Protein AF-A0A0M9WD66-F1 (afdb_monomer_lite)

pLDDT: mean 85.62, std 14.52, range [25.0, 98.81]

InterPro domains:
  IPR000581 Dihydroxy-acid/6-phosphogluconate dehydratase, N-terminal [PF00920] (638-951)
  IPR001128 Cytochrome P450 [PF00067] (60-509)
  IPR020558 Dihydroxy-acid/6-phosphogluconate dehydratase, conserved site [PS00886] (721-731)
  IPR036396 Cytochrome P450 superfamily [G3DSA:1.10.630.10] (41-569)
  IPR036396 Cytochrome P450 superfamily [SSF48264] (60-512)
  IPR037237 IlvD/EDD, N-terminal domain [SSF143975] (611-977)
  IPR042096 Dihydroxy-acid dehydratase, C-terminal [G3DSA:3.50.30.80] (980-1136)
  IPR052352 Sugar Degradation Dehydratases [PTHR43183] (606-1176)
  IPR056740 Dihydroxy-acid/6-phosphogluconate dehydratase, C-terminal [PF24877] (966-1168)

Organism: NCBI:txid229535

Secondary structure (DSSP, 8-state):
--------HHHHHHHHHT---HHHHHHHHHHHHHHHHHHHHHHHTPPP-TTSPBPPPBPP-SBTTTBTHHHHHH-HHHHHHHHHHHHT-SEEEEEETTEEEEEE--HHHHHHHHHSPBSSS--HHHHHHHHHTT---SSGGGS-HHHHHHHHHHHHHHHH-HHHHHHHHHHHHHHHHHHGGGTT---S-TTTS-TTTSTTS--B--SSS-TT--B-BHHHHHHHHHHHHHHHHHH-HHHHHH-TTHHHHHHHHHHTHHHHHTT--TTSS-HHHHHHHHHHHHHHHHHHHHHHHHHHHHTTS---GGG---TTS-HHHHHHHHHHHHTT--HHHHHHHHHHHHHHHHHHHHHHHHHHHHHHHH-HHHHHHHHHHHTTTEEEE---HHHH--SSPPPPEEEE-HHHHHHH-HHHHHHHHHHHHHHB---EEEEBSS-EEEE--HHHHTTT-SS--EEEE-TT-EEEE-HHHHHT-TTTSSSTTS--GGGGEEE-TTT--EEE--TTTTTT---SS--STT-HHHHHHHHHHHHHHHHB--B-TTSSSPPPPPEE--SSB-EESS--B--B--BS-----------S----TTGGG-TTS-----SGGGSS---SS-HHHHHHHHHHHHHTTT--HHHHHS-EEEEEE---TT-GGGTTHHHHHHHHHHHHHHTT-EEEEEE-----GGG-SS-HHHHHHHHHHHHHHHHHHS--SEEEEEE-STTHHHHHHHHHHHHTS-EEEEE--BPPPEEETTEEE-TTHHHHHHHHHHHTTSS-HHHHHHHHTTS--SSSB-SSSSHHHHHHHHHHHTTSS-GGGGTS-TTSHHHHHHHHHHHHHHHHHHHHT--HHHH--HHHHHHHHHHHHHTT--THHHHHHHHHHHTSTTTTTTS-HHHHHHHHHH--B-B--TTTSS--HHHHHHTTHHHHHHHHHGGGS-TTPBPTTS-BHHHHHHT------TTHHHHB--TTS-SBSS-SEEEEEETTEEEEEEEEGGG-SSGGGGEEEEEEEEESSHHHHHHHTT-TT----TT-EEEE-S-STTTTTS--STTSPPPPHHHHHTT-----EEESS---TT--SSEEEEEES-TTSTT-GGGG--TT-EEEEETTTTEEEE---HHHHHHHHHHHHHHHHHHHHHHHH--HHHHHHHHHB--GGGTS-BGGGSTT-S--

Sequence (1180 aa):
MERHKVSSLIQAVREKYFGVSWSTVFTVVVLVCITTRIISGFQSRRERDPSKSQTVRLAPYWFPWIGHGPAFLWNHVTFFTRTRESMNEPVFGIYIRGVKQNAVASPSMMKTVLSVKAATPHNQVLDQALQNVFGDRSLIRNLDLDRHQGVSDQASTILNEGAFVTEASSTITRLVQREMPNLVSFCRSIVDQYPWERGTSGVELPEDGDQTVCEANLFALVSNFIGHVTSTFLMGEAFVENFPNLAEDLGRLDDCFVTLFAGTPRWAPHPAASAGHAASDRLRHIFSVFHRAFTAWDDGIDAGIELRDLDDVSELVKDRMRTFRKLELSPGASAAGHLSLYYDLIEHTTKITFWTITHLFAEPSLLDQVRKEIAPYVVASRPTREETGFPFDEPPRLSLDIEKVLTSCPLFRACYYETVRLHSAGISFKKLASDVTLSESAEEAAYGLTEPRTYKVAKGEDIIVPHGAHYHDARYFSNPEQYDPLRFLVTDPETGKQVADSSILAPFADGLYGSTNNGFTERAILTFTAGIVALWDIEPTSGKFLSVPGHKTSWGAFRPTKKLRSFFVELLFKSKKSRKHNKMDEQNPNGDYDLTTPITSTSGLRQGLTSYGDAHFSLFLRKVFIKALGYSEDALSRPIVGIINTFSGFNPCHANVPQLIEAAKRGVQLNGGLAIEFPTISVAESFSHPTSMFLRNLMSMDTEEMIRAQPLDACIMIGGCDKTVPAQLMGGISANKPILPLITGPMMPGSHRGQRIGACTDCRNNWAAFRAGEIDVEEISAINEELAPTIGTCGVMGTASTMACVTAALGMMPLRGATAPAVSSARLRIAEETGANAVAIANSKRKPQEILTKESFWNAITVLQAIGGSTNAVVHLLAITNRHPELQGVITLDTIEEIGRKTPLLIDLKPSGDNYMNDFHNAGGMMALLQVLRPLLHLSAVTISGQTLGEVLDTSQSKQLSFSQQIIRPMSDPLFPASSLAVLRGNLAPDGAVLKASASKYRHLLSHTGPAVVFENSADLARRIDDPNLVVTKDSVLVLKNIGPVGNPGMPEAGLIPIPKKLAEEGVKDMLRLSDGRMSGTAGGTIILHISPEAALPESPFGLVETGDLIICDIETRKLHLEVSEAVLQTRIERRRQSLAGERQARKQRRGYRGLYERSVNQAQEGADFDFLTAGGAST

Radius of gyration: 41.44 Å; chains: 1; bounding box: 127×71×100 Å

Foldseek 3Di:
DDDDDPDAPVNVCCVVPPVDDPVVVVVVLQVQQVVQQVVLVVQQPDDDDQPDFDAAGEQGARHPQAWCLVVCLFAVLVVVLVSCVVSVDQWHWTDGRHATAIEHNFPQLLVQQVPADFQAQDDPLVVLLLCQLQNQDDALVPPDRVLNCCLQVVLLCLLPDPVNLVVLLVLLLVLCLVCLLLLPVLDPDPVPRALLCPDQQQWAQDQDDDSQWIWTLLLSSLLSSLLLSVCCQAFNPLLCVLCVCLSVLLVLSQVLSSVRSSVPDCSPPDPSSVSNVVSSVVQLVSQLLSLQLLVCVVVVHQSDPSNRDRVSHRPSNVVSSVSCVVSVHHSSNSSSVVVVVSSLLSVQLSQLLSQLLLVLQQDVVLLVVQLVQQPVFWDKAWDDCVRVVDPDTDRIGIGHDLVCCLVRRQLSLLSSLLSLLQWWFDKDKGAHQAKDKRWHDPLSCVPPHDDIHIHIDGHGHMYMHGLNSNQQDCSLDPVSNDRDSCVQWDQDPVPRDTHGHNVVCPPSRDRSRDPDSSGSSSSSSSSNNSSPSNFWRWAFPPDGTRDDADWTDGPGTTDGPDRRTGTTTGGPDDDDDDDDDDDDPPPPLCVLVPPVDDLPDCFALLNPFDPPVDSSVSSVVSCVVVCVVVDRSQQRPFAEEEEEQQDDPQALQCPCSVLLLVLLCLLQVVQGHRYDYDYFYHAAQVPDPPGSLLCLQVSLCRLQCVLQNHRHLEYEQEDFHQSRLLSNLLSQLLNFHHYAYFYLFEAAFFDDPNDTAEPDQNLVVVVLCVLLVNDDPVRNVSVVCGHGVHGHYTQFLWNRLLSLLLCVLLQRADQLRSQDHNPDPVSSVRSSVSSNLRSVCSVVRDTPLNQGDPQSNLSSLLSCLQQLHFPLVLLSSLSSQLSHQVRNVVDFLVSSAVSQQVHFHFFQTFPLHDDTSNLCSVLVGSLVLCVLCVVSHPQQRAHSSRHTNVVVNVVDPDDRDPSSCVGGPHLVDGLGVGCCKHWFDDLQFPRIWIWRQSQAPDNCQLWAKAWEDEQAAPVSLVVALQPPPRPDDQRYEYEHAQQACQRVHSQRQCQCRRHHSVVSNVVRDEHHTEACGGHIRNDGYTTIYVRPPGLLDLLRSSVQRDGGWMWTHHRVVSYTDTPDDPVSSVVSSVVSCVVCVVVVVVLCVDDDSSNQRNVAQDGSSSSRHGQQSGNVGHDD

Structure (mmCIF, N/CA/C/O backbone):
data_AF-A0A0M9WD66-F1
#
_entry.id   AF-A0A0M9WD66-F1
#
loop_
_atom_site.group_PDB
_atom_site.id
_atom_site.type_symbol
_atom_site.label_atom_id
_atom_site.label_alt_id
_atom_site.label_comp_id
_atom_site.label_asym_id
_atom_site.label_entity_id
_atom_site.label_seq_id
_atom_site.pdbx_PDB_ins_code
_atom_site.Cartn_x
_atom_site.Cartn_y
_atom_site.Cartn_z
_atom_site.occupancy
_atom_site.B_iso_or_equiv
_atom_site.auth_seq_id
_atom_site.auth_comp_id
_atom_site.auth_asym_id
_atom_site.auth_atom_id
_atom_site.pdbx_PDB_model_num
ATOM 1 N N . MET A 1 1 ? 9.741 28.629 13.608 1.00 33.56 1 MET A N 1
ATOM 2 C CA . MET A 1 1 ? 11.023 27.892 13.606 1.00 33.56 1 MET A CA 1
ATOM 3 C C . MET A 1 1 ? 11.919 28.500 12.544 1.00 33.56 1 MET A C 1
ATOM 5 O O . MET A 1 1 ? 11.631 28.367 11.361 1.00 33.56 1 MET A O 1
ATOM 9 N N . GLU A 1 2 ? 12.919 29.263 12.979 1.00 31.14 2 GLU A N 1
ATOM 10 C CA . GLU A 1 2 ? 13.894 29.935 12.118 1.00 31.14 2 GLU A CA 1
ATOM 11 C C . GLU A 1 2 ? 14.795 28.929 11.391 1.00 31.14 2 GLU A C 1
ATOM 13 O O . GLU A 1 2 ? 15.208 27.914 11.948 1.00 31.14 2 GLU A O 1
ATOM 18 N N . ARG A 1 3 ? 15.099 29.226 10.123 1.00 32.12 3 ARG A N 1
ATOM 19 C CA . ARG A 1 3 ? 16.020 28.456 9.282 1.00 32.12 3 ARG A CA 1
ATOM 20 C C . ARG A 1 3 ? 17.452 28.643 9.789 1.00 32.12 3 ARG A C 1
ATOM 22 O O . ARG A 1 3 ? 17.992 29.745 9.704 1.00 32.12 3 ARG A O 1
ATOM 29 N N . HIS A 1 4 ? 18.092 27.567 10.242 1.00 36.59 4 HIS A N 1
ATOM 30 C CA . HIS A 1 4 ? 19.531 27.556 10.496 1.00 36.59 4 HIS A CA 1
ATOM 31 C C . HIS A 1 4 ? 20.308 27.847 9.201 1.00 36.59 4 HIS A C 1
ATOM 33 O O . HIS A 1 4 ? 20.317 27.049 8.264 1.00 36.59 4 HIS A O 1
ATOM 39 N N . LYS A 1 5 ? 20.990 28.998 9.164 1.00 39.28 5 LYS A N 1
ATOM 40 C CA . LYS A 1 5 ? 22.105 29.251 8.247 1.00 39.28 5 LYS A CA 1
ATOM 41 C C . LYS A 1 5 ? 23.242 28.307 8.631 1.00 39.28 5 LYS A C 1
ATOM 43 O O . LYS A 1 5 ? 23.877 28.496 9.663 1.00 39.28 5 LYS A O 1
ATOM 48 N N . VAL A 1 6 ? 23.498 27.302 7.801 1.00 39.84 6 VAL A N 1
ATOM 49 C CA . VAL A 1 6 ? 24.710 26.485 7.897 1.00 39.84 6 VAL A CA 1
ATOM 50 C C . VAL A 1 6 ? 25.888 27.383 7.520 1.00 39.84 6 VAL A C 1
ATOM 52 O O . VAL A 1 6 ? 26.099 27.677 6.343 1.00 39.84 6 VAL A O 1
ATOM 55 N N . SER A 1 7 ? 26.635 27.872 8.512 1.00 46.72 7 SER A N 1
ATOM 56 C CA . SER A 1 7 ? 27.963 28.422 8.254 1.00 46.72 7 SER A CA 1
ATOM 57 C C . SER A 1 7 ? 28.858 27.263 7.815 1.00 46.72 7 SER A C 1
ATOM 59 O O . SER A 1 7 ? 28.865 26.188 8.417 1.00 46.72 7 SER A O 1
ATOM 61 N N . SER A 1 8 ? 29.568 27.434 6.699 1.00 55.16 8 SER A N 1
ATOM 62 C CA . SER A 1 8 ? 30.489 26.396 6.233 1.00 55.16 8 SER A CA 1
ATOM 63 C C . SER A 1 8 ? 31.573 26.164 7.293 1.00 55.16 8 SER A C 1
ATOM 65 O O . SER A 1 8 ? 32.037 27.112 7.924 1.00 55.16 8 SER A O 1
ATOM 67 N N . LEU A 1 9 ? 32.022 24.919 7.467 1.00 50.06 9 LEU A N 1
ATOM 68 C CA . LEU A 1 9 ? 33.122 24.551 8.373 1.00 50.06 9 LEU A CA 1
ATOM 69 C C . LEU A 1 9 ? 34.367 25.448 8.175 1.00 50.06 9 LEU A C 1
ATOM 71 O O . LEU A 1 9 ? 35.082 25.769 9.119 1.00 50.06 9 LEU A O 1
ATOM 75 N N . ILE A 1 10 ? 34.574 25.920 6.943 1.00 52.56 10 ILE A N 1
ATOM 76 C CA . ILE A 1 10 ? 35.636 26.851 6.541 1.00 52.56 10 ILE A CA 1
ATOM 77 C C . ILE A 1 10 ? 35.482 28.217 7.231 1.00 52.56 10 ILE A C 1
ATOM 79 O O . ILE A 1 10 ? 36.468 28.818 7.652 1.00 52.56 10 ILE A O 1
ATOM 83 N N . GLN A 1 11 ? 34.249 28.699 7.387 1.00 53.19 11 GLN A N 1
ATOM 84 C CA . GLN A 1 11 ? 33.938 29.949 8.077 1.00 53.19 11 GLN A CA 1
ATOM 85 C C . GLN A 1 11 ? 34.188 29.828 9.588 1.00 53.19 11 GLN A C 1
ATOM 87 O O . GLN A 1 11 ? 34.806 30.717 10.171 1.00 53.19 11 GLN A O 1
ATOM 92 N N . ALA A 1 12 ? 33.833 28.686 10.185 1.00 57.88 12 ALA A N 1
ATOM 93 C CA . ALA A 1 12 ? 34.085 28.399 11.598 1.00 57.88 12 ALA A CA 1
ATOM 94 C C . ALA A 1 12 ? 35.587 28.260 11.929 1.00 57.88 12 ALA A C 1
ATOM 96 O O . ALA A 1 12 ? 36.046 28.752 12.959 1.00 57.88 12 ALA A O 1
ATOM 97 N N . VAL A 1 13 ? 36.383 27.640 11.047 1.00 55.69 13 VAL A N 1
ATOM 98 C CA . VAL A 1 13 ? 37.848 27.536 11.222 1.00 55.69 13 VAL A CA 1
ATOM 99 C C . VAL A 1 13 ? 38.529 28.900 11.054 1.00 55.69 13 VAL A C 1
ATOM 101 O O . VAL A 1 13 ? 39.466 29.221 11.783 1.00 55.69 13 VAL A O 1
ATOM 104 N N . ARG A 1 14 ? 38.040 29.739 10.136 1.00 58.47 14 ARG A N 1
ATOM 105 C CA . ARG A 1 14 ? 38.588 31.078 9.876 1.00 58.47 14 ARG A CA 1
ATOM 106 C C . ARG A 1 14 ? 38.366 32.046 11.038 1.00 58.47 14 ARG A C 1
ATOM 108 O O . ARG A 1 14 ? 39.310 32.739 11.419 1.00 58.47 14 ARG A O 1
ATOM 115 N N . GLU A 1 15 ? 37.150 32.088 11.581 1.00 58.50 15 GLU A N 1
ATOM 116 C CA . GLU A 1 15 ? 36.804 32.948 12.722 1.00 58.50 15 GLU A CA 1
ATOM 117 C C . GLU A 1 15 ? 37.549 32.537 13.992 1.00 58.50 15 GLU A C 1
ATOM 119 O O . GLU A 1 15 ? 37.905 33.392 14.798 1.00 58.50 15 GLU A O 1
ATOM 124 N N . LYS A 1 16 ? 37.849 31.242 14.143 1.00 55.66 16 LYS A N 1
ATOM 125 C CA . LYS A 1 16 ? 38.496 30.720 15.347 1.00 55.66 16 LYS A CA 1
ATOM 126 C C . LYS A 1 16 ? 40.028 30.793 15.330 1.00 55.66 16 LYS A C 1
ATOM 128 O O . LYS A 1 16 ? 40.612 30.821 16.408 1.00 55.66 16 LYS A O 1
ATOM 133 N N . TYR A 1 17 ? 40.683 30.826 14.160 1.00 54.31 17 TYR A N 1
ATOM 134 C CA . TYR A 1 17 ? 42.143 30.636 14.104 1.00 54.31 17 TYR A CA 1
ATOM 135 C C . TYR A 1 17 ? 42.970 31.651 13.309 1.00 54.31 17 TYR A C 1
ATOM 137 O O . TYR A 1 17 ? 44.152 31.767 13.618 1.00 54.31 17 TYR A O 1
ATOM 145 N N . PHE A 1 18 ? 42.437 32.373 12.310 1.00 59.62 18 PHE A N 1
ATOM 146 C CA . PHE A 1 18 ? 43.339 33.060 11.365 1.00 59.62 18 PHE A CA 1
ATOM 147 C C . PHE A 1 18 ? 43.124 34.555 11.129 1.00 59.62 18 PHE A C 1
ATOM 149 O O . PHE A 1 18 ? 44.067 35.178 10.668 1.00 59.62 18 PHE A O 1
ATOM 156 N N . GLY A 1 19 ? 41.981 35.182 11.424 1.00 57.78 19 GLY A N 1
ATOM 157 C CA . GLY A 1 19 ? 41.841 36.655 11.324 1.00 57.78 19 GLY A CA 1
ATOM 158 C C . GLY A 1 19 ? 42.168 37.302 9.954 1.00 57.78 19 GLY A C 1
ATOM 159 O O . GLY A 1 19 ? 42.169 38.523 9.837 1.00 57.78 19 GLY A O 1
ATOM 160 N N . VAL A 1 20 ? 42.437 36.514 8.905 1.00 63.44 20 VAL A N 1
ATOM 161 C CA . VAL A 1 20 ? 42.910 36.977 7.591 1.00 63.44 20 VAL A CA 1
ATOM 162 C C . VAL A 1 20 ? 41.733 37.086 6.605 1.00 63.44 20 VAL A C 1
ATOM 164 O O . VAL A 1 20 ? 40.805 36.264 6.608 1.00 63.44 20 VAL A O 1
ATOM 167 N N . SER A 1 21 ? 41.727 38.121 5.755 1.00 73.31 21 SER A N 1
ATOM 168 C CA . SER A 1 21 ? 40.730 38.291 4.687 1.00 73.31 21 SER A CA 1
ATOM 169 C C . SER A 1 21 ? 40.976 37.326 3.517 1.00 73.31 21 SER A C 1
ATOM 171 O O . SER A 1 21 ? 42.111 36.952 3.222 1.00 73.31 21 SER A O 1
ATOM 173 N N . TRP A 1 22 ? 39.913 36.953 2.793 1.00 69.56 22 TRP A N 1
ATOM 174 C CA . TRP A 1 22 ? 40.031 36.142 1.571 1.00 69.56 22 TRP A CA 1
ATOM 175 C C . TRP A 1 22 ? 40.925 36.795 0.509 1.00 69.56 22 TRP A C 1
ATOM 177 O O . TRP A 1 22 ? 41.627 36.089 -0.209 1.00 69.56 22 TRP A O 1
ATOM 187 N N . SER A 1 23 ? 40.955 38.130 0.451 1.00 71.44 23 SER A N 1
ATOM 188 C CA . SER A 1 23 ? 41.844 38.878 -0.441 1.00 71.44 23 SER A CA 1
ATOM 189 C C . SER A 1 23 ? 43.322 38.664 -0.105 1.00 71.44 23 SER A C 1
ATOM 191 O O . SER A 1 23 ? 44.127 38.463 -1.014 1.00 71.44 23 SER A O 1
ATOM 193 N N . THR A 1 24 ? 43.689 38.625 1.178 1.00 76.12 24 THR A N 1
ATOM 194 C CA . THR A 1 24 ? 45.073 38.376 1.606 1.00 76.12 24 THR A CA 1
ATOM 195 C C . THR A 1 24 ? 45.485 36.929 1.345 1.00 76.12 24 THR A C 1
ATOM 197 O O . THR A 1 24 ? 46.563 36.699 0.802 1.00 76.12 24 THR A O 1
ATOM 200 N N . VAL A 1 25 ? 44.618 35.950 1.634 1.00 74.94 25 VAL A N 1
ATOM 201 C CA . VAL A 1 25 ? 44.881 34.533 1.310 1.00 74.94 25 VAL A CA 1
ATOM 202 C C . VAL A 1 25 ? 45.075 34.346 -0.196 1.00 74.94 25 VAL A C 1
ATOM 204 O O . VAL A 1 25 ? 46.049 33.726 -0.617 1.00 74.94 25 VAL A O 1
ATOM 207 N N . PHE A 1 26 ? 44.197 34.931 -1.015 1.00 78.88 26 PHE A N 1
ATOM 208 C CA . PHE A 1 26 ? 44.305 34.863 -2.471 1.00 78.88 26 PHE A CA 1
ATOM 209 C C . PHE A 1 26 ? 45.600 35.512 -2.981 1.00 78.88 26 PHE A C 1
ATOM 211 O O . PHE A 1 26 ? 46.302 34.920 -3.797 1.00 78.88 26 PHE A O 1
ATOM 218 N N . THR A 1 27 ? 45.969 36.680 -2.445 1.00 82.12 27 THR A N 1
ATOM 219 C CA . THR A 1 27 ? 47.208 37.385 -2.818 1.00 82.12 27 THR A CA 1
ATOM 220 C C . THR A 1 27 ? 48.449 36.557 -2.484 1.00 82.12 27 THR A C 1
ATOM 222 O O . THR A 1 27 ? 49.329 36.412 -3.331 1.00 82.12 27 THR A O 1
ATOM 225 N N . VAL A 1 28 ? 48.506 35.950 -1.292 1.00 82.88 28 VAL A N 1
ATOM 226 C CA . VAL A 1 28 ? 49.614 35.067 -0.891 1.00 82.88 28 VAL A CA 1
ATOM 227 C C . VAL A 1 28 ? 49.702 33.849 -1.813 1.00 82.88 28 VAL A C 1
ATOM 229 O O . VAL A 1 28 ? 50.787 33.530 -2.291 1.00 82.88 28 VAL A O 1
ATOM 232 N N . VAL A 1 29 ? 48.575 33.203 -2.128 1.00 82.69 29 VAL A N 1
ATOM 233 C CA . VAL A 1 29 ? 48.540 32.044 -3.038 1.00 82.69 29 VAL A CA 1
ATOM 234 C C . VAL A 1 29 ? 49.036 32.415 -4.437 1.00 82.69 29 VAL A C 1
ATOM 236 O O . VAL A 1 29 ? 49.864 31.696 -5.000 1.00 82.69 29 VAL A O 1
ATOM 239 N N . VAL A 1 30 ? 48.589 33.547 -4.989 1.00 85.00 30 VAL A N 1
ATOM 240 C CA . VAL A 1 30 ? 49.034 34.032 -6.306 1.00 85.00 30 VAL A CA 1
ATOM 241 C C . VAL A 1 30 ? 50.535 34.327 -6.302 1.00 85.00 30 VAL A C 1
ATOM 243 O O . VAL A 1 30 ? 51.246 33.884 -7.204 1.00 85.00 30 VAL A O 1
ATOM 246 N N . LEU A 1 31 ? 51.044 35.010 -5.273 1.00 86.81 31 LEU A N 1
ATOM 247 C CA . LEU A 1 31 ? 52.458 35.379 -5.174 1.00 86.81 31 LEU A CA 1
ATOM 248 C C . LEU A 1 31 ? 53.358 34.143 -5.016 1.00 86.81 31 LEU A C 1
ATOM 250 O O . LEU A 1 31 ? 54.410 34.054 -5.653 1.00 86.81 31 LEU A O 1
ATOM 254 N N . VAL A 1 32 ? 52.905 33.141 -4.259 1.00 86.81 32 VAL A N 1
ATOM 255 C CA . VAL A 1 32 ? 53.551 31.825 -4.149 1.00 86.81 32 VAL A CA 1
ATOM 256 C C . VAL A 1 32 ? 53.571 31.097 -5.499 1.00 86.81 32 VAL A C 1
ATOM 258 O O . VAL A 1 32 ? 54.611 30.550 -5.873 1.00 86.81 32 VAL A O 1
ATOM 261 N N . CYS A 1 33 ? 52.480 31.127 -6.273 1.00 86.69 33 CYS A N 1
ATOM 262 C CA . CYS A 1 33 ? 52.432 30.496 -7.597 1.00 86.69 33 CYS A CA 1
ATOM 263 C C . CYS A 1 33 ? 53.364 31.183 -8.609 1.00 86.69 33 CYS A C 1
ATOM 265 O O . CYS A 1 33 ? 54.095 30.510 -9.336 1.00 86.69 33 CYS A O 1
ATOM 267 N N . ILE A 1 34 ? 53.391 32.521 -8.627 1.00 87.06 34 ILE A N 1
ATOM 268 C CA . ILE A 1 34 ? 54.295 33.302 -9.488 1.00 87.06 34 ILE A CA 1
ATOM 269 C C . ILE A 1 34 ? 55.754 33.016 -9.118 1.00 87.06 34 ILE A C 1
ATOM 271 O O . ILE A 1 34 ? 56.564 32.705 -9.990 1.00 87.06 34 ILE A O 1
ATOM 275 N N . THR A 1 35 ? 56.082 33.046 -7.825 1.00 86.56 35 THR A N 1
ATOM 276 C CA . THR A 1 35 ? 57.437 32.759 -7.329 1.00 86.56 35 THR A CA 1
ATOM 277 C C . THR A 1 35 ? 57.867 31.341 -7.704 1.00 86.56 35 THR A C 1
ATOM 279 O O . THR A 1 35 ? 58.958 31.143 -8.236 1.00 86.56 35 THR A O 1
ATOM 282 N N . THR A 1 36 ? 56.983 30.355 -7.533 1.00 86.81 36 THR A N 1
ATOM 283 C CA . THR A 1 36 ? 57.229 28.960 -7.933 1.00 86.81 36 THR A CA 1
ATOM 284 C C . THR A 1 36 ? 57.471 28.840 -9.438 1.00 86.81 36 THR A C 1
ATOM 286 O O . THR A 1 36 ? 58.402 28.151 -9.861 1.00 86.81 36 THR A O 1
ATOM 289 N N . ARG A 1 37 ? 56.693 29.549 -10.266 1.00 87.25 37 ARG A N 1
ATOM 290 C CA . ARG A 1 37 ? 56.860 29.547 -11.726 1.00 87.25 37 ARG A CA 1
ATOM 291 C C . ARG A 1 37 ? 58.183 30.161 -12.177 1.00 87.25 37 ARG A C 1
ATOM 293 O O . ARG A 1 37 ? 58.767 29.681 -13.154 1.00 87.25 37 ARG A O 1
ATOM 300 N N . ILE A 1 38 ? 58.639 31.204 -11.487 1.00 84.56 38 ILE A N 1
ATOM 301 C CA . ILE A 1 38 ? 59.927 31.857 -11.738 1.00 84.56 38 ILE A CA 1
ATOM 302 C C . ILE A 1 38 ? 61.073 30.922 -11.331 1.00 84.56 38 ILE A C 1
ATOM 304 O O . ILE A 1 38 ? 61.942 30.642 -12.155 1.00 84.56 38 ILE A O 1
ATOM 308 N N . ILE A 1 39 ? 61.046 30.374 -10.110 1.00 83.50 39 ILE A N 1
ATOM 309 C CA . ILE A 1 39 ? 62.089 29.468 -9.594 1.00 83.50 39 ILE A CA 1
ATOM 310 C C . ILE A 1 39 ? 62.199 28.206 -10.459 1.00 83.50 39 ILE A C 1
ATOM 312 O O . ILE A 1 39 ? 63.289 27.877 -10.927 1.00 83.50 39 ILE A O 1
ATOM 316 N N . SER A 1 40 ? 61.081 27.526 -10.728 1.00 83.50 40 SER A N 1
ATOM 317 C CA . SER A 1 40 ? 61.072 26.335 -11.591 1.00 83.50 40 SER A CA 1
ATOM 318 C C . SER A 1 40 ? 61.476 26.669 -13.033 1.00 83.50 40 SER A C 1
ATOM 320 O O . SER A 1 40 ? 62.159 25.882 -13.685 1.00 83.50 40 SER A O 1
ATOM 322 N N . GLY A 1 41 ? 61.140 27.871 -13.518 1.00 81.75 41 GLY A N 1
ATOM 323 C CA . GLY A 1 41 ? 61.602 28.401 -14.801 1.00 81.75 41 GLY A CA 1
ATOM 324 C C . GLY A 1 41 ? 63.121 28.558 -14.881 1.00 81.75 41 GLY A C 1
ATOM 325 O O . GLY A 1 41 ? 63.710 28.183 -15.893 1.00 81.75 41 GLY A O 1
ATOM 326 N N . PHE A 1 42 ? 63.767 29.056 -13.823 1.00 79.25 42 PHE A N 1
ATOM 327 C CA . PHE A 1 42 ? 65.228 29.140 -13.750 1.00 79.25 42 PHE A CA 1
ATOM 328 C C . PHE A 1 42 ? 65.885 27.761 -13.637 1.00 79.25 42 PHE A C 1
ATOM 330 O O . PHE A 1 42 ? 66.850 27.492 -14.350 1.00 79.25 42 PHE A O 1
ATOM 337 N N . GLN A 1 43 ? 65.336 26.857 -12.818 1.00 74.00 43 GLN A N 1
ATOM 338 C CA . GLN A 1 43 ? 65.820 25.472 -12.704 1.00 74.00 43 GLN A CA 1
ATOM 339 C C . GLN A 1 43 ? 65.738 24.711 -14.036 1.00 74.00 43 GLN A C 1
ATOM 341 O O . GLN A 1 43 ? 66.582 23.864 -14.324 1.00 74.00 43 GLN A O 1
ATOM 346 N N . SER A 1 44 ? 64.759 25.056 -14.875 1.00 74.38 44 SER A N 1
ATOM 347 C CA . SER A 1 44 ? 64.602 24.496 -16.213 1.00 74.38 44 SER A CA 1
ATOM 348 C C . SER A 1 44 ? 65.672 24.983 -17.205 1.00 74.38 44 SER A C 1
ATOM 350 O O . SER A 1 44 ? 65.910 24.299 -18.190 1.00 74.38 44 SER A O 1
ATOM 352 N N . ARG A 1 45 ? 66.362 26.115 -16.988 1.00 70.19 45 ARG A N 1
ATOM 353 C CA . ARG A 1 45 ? 67.268 26.768 -17.972 1.00 70.19 45 ARG A CA 1
ATOM 354 C C . ARG A 1 45 ? 68.763 26.391 -17.883 1.00 70.19 45 ARG A C 1
ATOM 356 O O . ARG A 1 45 ? 69.590 27.112 -18.430 1.00 70.19 45 ARG A O 1
ATOM 363 N N . ARG A 1 46 ? 69.143 25.303 -17.203 1.00 58.47 46 ARG A N 1
ATOM 364 C CA . ARG A 1 46 ? 70.565 24.927 -17.022 1.00 58.47 46 ARG A CA 1
ATOM 365 C C . ARG A 1 46 ? 71.284 24.695 -18.372 1.00 58.47 46 ARG A C 1
ATOM 367 O O . ARG A 1 46 ? 70.704 24.095 -19.272 1.00 58.47 46 ARG A O 1
ATOM 374 N N . GLU A 1 47 ? 72.515 25.204 -18.492 1.00 54.62 47 GLU A N 1
ATOM 375 C CA . GLU A 1 47 ? 73.320 25.276 -19.729 1.00 54.62 47 GLU A CA 1
ATOM 376 C C . GLU A 1 47 ? 73.590 23.917 -20.403 1.00 54.62 47 GLU A C 1
ATOM 378 O O . GLU A 1 47 ? 73.720 22.885 -19.744 1.00 54.62 47 GLU A O 1
ATOM 383 N N . ARG A 1 48 ? 73.677 23.942 -21.741 1.00 56.09 48 ARG A N 1
ATOM 384 C CA . ARG A 1 48 ? 73.757 22.777 -22.635 1.00 56.09 48 ARG A CA 1
ATOM 385 C C . ARG A 1 48 ? 75.220 22.478 -22.994 1.00 56.09 48 ARG A C 1
ATOM 387 O O . ARG A 1 48 ? 75.861 23.312 -23.619 1.00 56.09 48 ARG A O 1
ATOM 394 N N . ASP A 1 49 ? 75.714 21.284 -22.662 1.00 56.84 49 ASP A N 1
ATOM 395 C CA . ASP A 1 49 ? 76.989 20.738 -23.165 1.00 56.84 49 ASP A CA 1
ATOM 396 C C . ASP A 1 49 ? 76.672 19.590 -24.148 1.00 56.84 49 ASP A C 1
ATOM 398 O O . ASP A 1 49 ? 76.212 18.532 -23.709 1.00 56.84 49 ASP A O 1
ATOM 402 N N . PRO A 1 50 ? 76.845 19.781 -25.471 1.00 54.72 50 PRO A N 1
ATOM 403 C CA . PRO A 1 50 ? 76.541 18.762 -26.481 1.00 54.72 50 PRO A CA 1
ATOM 404 C C . PRO A 1 50 ? 77.423 17.507 -26.394 1.00 54.72 50 PRO A C 1
ATOM 406 O O . PRO A 1 50 ? 77.058 16.477 -26.946 1.00 54.72 50 PRO A O 1
ATOM 409 N N . SER A 1 51 ? 78.564 17.572 -25.698 1.00 53.22 51 SER A N 1
ATOM 410 C CA . SER A 1 51 ? 79.581 16.511 -25.681 1.00 53.22 51 SER A CA 1
ATOM 411 C C . SER A 1 51 ? 79.422 15.478 -24.551 1.00 53.22 51 SER A C 1
ATOM 413 O O . SER A 1 51 ? 80.240 14.564 -24.426 1.00 53.22 51 SER A O 1
ATOM 415 N N . LYS A 1 52 ? 78.385 15.597 -23.705 1.00 59.38 52 LYS A N 1
ATOM 416 C CA . LYS A 1 52 ? 78.173 14.746 -22.516 1.00 59.38 52 LYS A CA 1
ATOM 417 C C . LYS A 1 52 ? 76.753 14.190 -22.429 1.00 59.38 52 LYS A C 1
ATOM 419 O O . LYS A 1 52 ? 75.796 14.812 -22.881 1.00 59.38 52 LYS A O 1
ATOM 424 N N . SER A 1 53 ? 76.612 13.032 -21.773 1.00 60.59 53 SER A N 1
ATOM 425 C CA . SER A 1 53 ? 75.306 12.448 -21.438 1.00 60.59 53 SER A CA 1
ATOM 426 C C . SER A 1 53 ? 74.460 13.439 -20.640 1.00 60.59 53 SER A C 1
ATOM 428 O O . SER A 1 53 ? 74.893 13.904 -19.581 1.00 60.59 53 SER A O 1
ATOM 430 N N . GLN A 1 54 ? 73.266 13.748 -21.141 1.00 69.69 54 GLN A N 1
ATOM 431 C CA . GLN A 1 54 ? 72.418 14.802 -20.592 1.00 69.69 54 GLN A CA 1
ATOM 432 C C . GLN A 1 54 ? 71.664 14.320 -19.346 1.00 69.69 54 GLN A C 1
ATOM 434 O O . GLN A 1 54 ? 71.261 13.158 -19.251 1.00 69.69 54 GLN A O 1
ATOM 439 N N . THR A 1 55 ? 71.464 15.229 -18.386 1.00 71.00 55 THR A N 1
ATOM 440 C CA . THR A 1 55 ? 70.580 15.004 -17.230 1.00 71.00 55 THR A CA 1
ATOM 441 C C . THR A 1 55 ? 69.176 15.502 -17.563 1.00 71.00 55 THR A C 1
ATOM 443 O O . THR A 1 55 ? 69.018 16.549 -18.188 1.00 71.00 55 THR A O 1
ATOM 446 N N . VAL A 1 56 ? 68.145 14.755 -17.160 1.00 82.69 56 VAL A N 1
ATOM 447 C CA . VAL A 1 56 ? 66.750 15.073 -17.508 1.00 82.69 56 VAL A CA 1
ATOM 448 C C . VAL A 1 56 ? 66.303 16.380 -16.839 1.00 82.69 56 VAL A C 1
ATOM 450 O O . VAL A 1 56 ? 66.232 16.453 -15.602 1.00 82.69 56 VAL A O 1
ATOM 453 N N . ARG A 1 57 ? 65.964 17.399 -17.642 1.00 85.31 57 ARG A N 1
ATOM 454 C CA . ARG A 1 57 ? 65.540 18.732 -17.175 1.00 85.31 57 ARG A CA 1
ATOM 455 C C . ARG A 1 57 ? 64.108 18.726 -16.667 1.00 85.31 57 ARG A C 1
ATOM 457 O O . ARG A 1 57 ? 63.232 18.140 -17.286 1.00 85.31 57 ARG A O 1
ATOM 464 N N . LEU A 1 58 ? 63.853 19.425 -15.564 1.00 86.44 58 LEU A N 1
ATOM 465 C CA . LEU A 1 58 ? 62.503 19.591 -15.025 1.00 86.44 58 LEU A CA 1
ATOM 466 C C . LEU A 1 58 ? 61.742 20.676 -15.807 1.00 86.44 58 LEU A C 1
ATOM 468 O O . LEU A 1 58 ? 62.247 21.788 -15.991 1.00 86.44 58 LEU A O 1
ATOM 472 N N . ALA A 1 59 ? 60.530 20.358 -16.253 1.00 89.12 59 ALA A N 1
ATOM 473 C CA . ALA A 1 59 ? 59.612 21.316 -16.847 1.00 89.12 59 ALA A CA 1
ATOM 474 C C . ALA A 1 59 ? 59.131 22.334 -15.789 1.00 89.12 59 ALA A C 1
ATOM 476 O O . ALA A 1 59 ? 59.007 21.999 -14.604 1.00 89.12 59 ALA A O 1
ATOM 477 N N . PRO A 1 60 ? 58.897 23.599 -16.174 1.00 87.94 60 PRO A N 1
ATOM 478 C CA . PRO A 1 60 ? 58.454 24.621 -15.237 1.00 87.94 60 PRO A CA 1
ATOM 479 C C . PRO A 1 60 ? 56.993 24.429 -14.805 1.00 87.94 60 PRO A C 1
ATOM 481 O O . PRO A 1 60 ? 56.124 24.158 -15.630 1.00 87.94 60 PRO A O 1
ATOM 484 N N . TYR A 1 61 ? 56.697 24.691 -13.529 1.00 87.62 61 TYR A N 1
ATOM 485 C CA . TYR A 1 61 ? 55.369 24.497 -12.938 1.00 87.62 61 TYR A CA 1
ATOM 486 C C . TYR A 1 61 ? 54.935 25.666 -12.051 1.00 87.62 61 TYR A C 1
ATOM 488 O O . TYR A 1 61 ? 55.752 26.424 -11.533 1.00 87.62 61 TYR A O 1
ATOM 496 N N . TRP A 1 62 ? 53.619 25.812 -11.884 1.00 84.50 62 TRP A N 1
ATOM 497 C CA . TRP A 1 62 ? 53.006 26.919 -11.141 1.00 84.50 62 TRP A CA 1
ATOM 498 C C . TRP A 1 62 ? 52.726 26.594 -9.672 1.00 84.50 62 TRP A C 1
ATOM 500 O O . TRP A 1 62 ? 52.759 27.489 -8.836 1.00 84.50 62 TRP A O 1
ATOM 510 N N . PHE A 1 63 ? 52.458 25.330 -9.337 1.00 84.44 63 PHE A N 1
ATOM 511 C CA . PHE A 1 63 ? 51.962 24.948 -8.013 1.00 84.44 63 PHE A CA 1
ATOM 512 C C . PHE A 1 63 ? 53.052 24.240 -7.193 1.00 84.44 63 PHE A C 1
ATOM 514 O O . PHE A 1 63 ? 53.418 23.122 -7.548 1.00 84.44 63 PHE A O 1
ATOM 521 N N . PRO A 1 64 ? 53.559 24.818 -6.087 1.00 75.25 64 PRO A N 1
ATOM 522 C CA . PRO A 1 64 ? 54.759 24.316 -5.406 1.00 75.25 64 PRO A CA 1
ATOM 523 C C . PRO A 1 64 ? 54.633 22.896 -4.843 1.00 75.25 64 PRO A C 1
ATOM 525 O O . PRO A 1 64 ? 55.595 22.138 -4.888 1.00 75.25 64 PRO A O 1
ATOM 528 N N . TRP A 1 65 ? 53.453 22.506 -4.353 1.00 72.25 65 TRP A N 1
ATOM 529 C CA . TRP A 1 65 ? 53.247 21.192 -3.722 1.00 72.25 65 TRP A CA 1
ATOM 530 C C . TRP A 1 65 ? 52.568 20.163 -4.628 1.00 72.25 65 TRP A C 1
ATOM 532 O O . TRP A 1 65 ? 52.697 18.965 -4.407 1.00 72.25 65 TRP A O 1
ATOM 542 N N . ILE A 1 66 ? 51.836 20.616 -5.648 1.00 74.25 66 ILE A N 1
ATOM 543 C CA . ILE A 1 66 ? 51.064 19.746 -6.554 1.00 74.25 66 ILE A CA 1
ATOM 544 C C . ILE A 1 66 ? 51.811 19.560 -7.890 1.00 74.25 66 ILE A C 1
ATOM 546 O O . ILE A 1 66 ? 51.649 18.542 -8.565 1.00 74.25 66 ILE A O 1
ATOM 550 N N . GLY A 1 67 ? 52.687 20.502 -8.246 1.00 85.06 67 GLY A N 1
ATOM 551 C CA . GLY A 1 67 ? 53.488 20.477 -9.461 1.00 85.06 67 GLY A CA 1
ATOM 552 C C . GLY A 1 67 ? 52.641 20.605 -10.726 1.00 85.06 67 GLY A C 1
ATOM 553 O O . GLY A 1 67 ? 51.801 21.495 -10.851 1.00 85.06 67 GLY A O 1
ATOM 554 N N . HIS A 1 68 ? 52.871 19.687 -11.658 1.00 88.50 68 HIS A N 1
ATOM 555 C CA . HIS A 1 68 ? 52.169 19.528 -12.928 1.00 88.50 68 HIS A CA 1
ATOM 556 C C . HIS A 1 68 ? 50.868 18.728 -12.785 1.00 88.50 68 HIS A C 1
ATOM 558 O O . HIS A 1 68 ? 50.148 18.579 -13.768 1.00 88.50 68 HIS A O 1
ATOM 564 N N . GLY A 1 69 ? 50.544 18.242 -11.579 1.00 79.44 69 GLY A N 1
ATOM 565 C CA . GLY A 1 69 ? 49.373 17.405 -11.309 1.00 79.44 69 GLY A CA 1
ATOM 566 C C . GLY A 1 69 ? 48.064 17.911 -11.935 1.00 79.44 69 GLY A C 1
ATOM 567 O O . GLY A 1 69 ? 47.415 17.125 -12.614 1.00 79.44 69 GLY A O 1
ATOM 568 N N . PRO A 1 70 ? 47.679 19.199 -11.808 1.00 79.69 70 PRO A N 1
ATOM 569 C CA . PRO A 1 70 ? 46.432 19.690 -12.396 1.00 79.69 70 PRO A CA 1
ATOM 570 C C . PRO A 1 70 ? 46.424 19.654 -13.931 1.00 79.69 70 PRO A C 1
ATOM 572 O O . PRO A 1 70 ? 45.418 19.287 -14.525 1.00 79.69 70 PRO A O 1
ATOM 575 N N . ALA A 1 71 ? 47.543 20.005 -14.578 1.00 81.50 71 ALA A N 1
ATOM 576 C CA . ALA A 1 71 ? 47.656 19.995 -16.039 1.00 81.50 71 ALA A CA 1
ATOM 577 C C . ALA A 1 71 ? 47.689 18.564 -16.593 1.00 81.50 71 ALA A C 1
ATOM 579 O O . ALA A 1 71 ? 47.016 18.268 -17.578 1.00 81.50 71 ALA A O 1
ATOM 580 N N . PHE A 1 72 ? 48.418 17.677 -15.909 1.00 81.81 72 PHE A N 1
ATOM 581 C CA . PHE A 1 72 ? 48.436 16.243 -16.174 1.00 81.81 72 PHE A CA 1
ATOM 582 C C . PHE A 1 72 ? 47.024 15.646 -16.074 1.00 81.81 72 PHE A C 1
ATOM 584 O O . PHE A 1 72 ? 46.584 14.957 -16.983 1.00 81.81 72 PHE A O 1
ATOM 591 N N . LEU A 1 73 ? 46.275 15.978 -15.021 1.00 76.12 73 LEU A N 1
ATOM 592 C CA . LEU A 1 73 ? 44.927 15.452 -14.798 1.00 76.12 73 LEU A CA 1
ATOM 593 C C . LEU A 1 73 ? 43.858 16.016 -15.738 1.00 76.12 73 LEU A C 1
ATOM 595 O O . LEU A 1 73 ? 42.830 15.376 -15.942 1.00 76.12 73 LEU A O 1
ATOM 599 N N . TRP A 1 74 ? 44.075 17.208 -16.295 1.00 77.06 74 TRP A N 1
ATOM 600 C CA . TRP A 1 74 ? 43.107 17.841 -17.186 1.00 77.06 74 TRP A CA 1
ATOM 601 C C . TRP A 1 74 ? 43.112 17.221 -18.585 1.00 77.06 74 TRP A C 1
ATOM 603 O O . TRP A 1 74 ? 42.049 16.916 -19.121 1.00 77.06 74 TRP A O 1
ATOM 613 N N . ASN A 1 75 ? 44.294 17.046 -19.185 1.00 83.19 75 ASN A N 1
ATOM 614 C CA . ASN A 1 75 ? 44.501 16.346 -20.457 1.00 83.19 75 ASN A CA 1
ATOM 615 C C . ASN A 1 75 ? 45.987 16.009 -20.602 1.00 83.19 75 ASN A C 1
ATOM 617 O O . ASN A 1 75 ? 46.771 16.830 -21.086 1.00 83.19 75 ASN A O 1
ATOM 621 N N . HIS A 1 76 ? 46.381 14.815 -20.156 1.00 82.62 76 HIS A N 1
ATOM 622 C CA . HIS A 1 76 ? 47.784 14.408 -20.147 1.00 82.62 76 HIS A CA 1
ATOM 623 C C . HIS A 1 76 ? 48.359 14.283 -21.557 1.00 82.62 76 HIS A C 1
ATOM 625 O O . HIS A 1 76 ? 49.500 14.680 -21.752 1.00 82.62 76 HIS A O 1
ATOM 631 N N . VAL A 1 77 ? 47.593 13.814 -22.547 1.00 84.88 77 VAL A N 1
ATOM 632 C CA . VAL A 1 77 ? 48.050 13.704 -23.947 1.00 84.88 77 VAL A CA 1
ATOM 633 C C . VAL A 1 77 ? 48.445 15.080 -24.491 1.00 84.88 77 VAL A C 1
ATOM 635 O O . VAL A 1 77 ? 49.572 15.277 -24.947 1.00 84.88 77 VAL A O 1
ATOM 638 N N . THR A 1 78 ? 47.569 16.076 -24.339 1.00 86.50 78 THR A N 1
ATOM 639 C CA . THR A 1 78 ? 47.853 17.466 -24.732 1.00 86.50 78 THR A CA 1
ATOM 640 C C . THR A 1 78 ? 48.978 18.065 -23.891 1.00 86.50 78 THR A C 1
ATOM 642 O O . THR A 1 78 ? 49.831 18.782 -24.414 1.00 86.50 78 THR A O 1
ATOM 645 N N . PHE A 1 79 ? 49.005 17.785 -22.586 1.00 88.62 79 PHE A N 1
ATOM 646 C CA . PHE A 1 79 ? 50.040 18.271 -21.679 1.00 88.62 79 PHE A CA 1
ATOM 647 C C . PHE A 1 79 ? 51.424 17.738 -22.064 1.00 88.62 79 PHE A C 1
ATOM 649 O O . PHE A 1 79 ? 52.356 18.530 -22.173 1.00 88.62 79 PHE A O 1
ATOM 656 N N . PHE A 1 80 ? 51.581 16.437 -22.309 1.00 88.81 80 PHE A N 1
ATOM 657 C CA . PHE A 1 80 ? 52.858 15.851 -22.712 1.00 88.81 80 PHE A CA 1
ATOM 658 C C . PHE A 1 80 ? 53.291 16.346 -24.090 1.00 88.81 80 PHE A C 1
ATOM 660 O O . PHE A 1 80 ? 54.450 16.728 -24.240 1.00 88.81 80 PHE A O 1
ATOM 667 N N . THR A 1 81 ? 52.362 16.438 -25.045 1.00 86.06 81 THR A N 1
ATOM 668 C CA . THR A 1 81 ? 52.630 16.959 -26.396 1.00 86.06 81 THR A CA 1
ATOM 669 C C . THR A 1 81 ? 53.137 18.402 -26.339 1.00 86.06 81 THR A C 1
ATOM 671 O O . THR A 1 81 ? 54.257 18.685 -26.764 1.00 86.06 81 THR A O 1
ATOM 674 N N . ARG A 1 82 ? 52.395 19.306 -25.682 1.00 87.19 82 ARG A N 1
ATOM 675 C CA . ARG A 1 82 ? 52.797 20.716 -25.523 1.00 87.19 82 ARG A CA 1
ATOM 676 C C . ARG A 1 82 ? 54.073 20.879 -24.705 1.00 87.19 82 ARG A C 1
ATOM 678 O O . ARG A 1 82 ? 54.873 21.769 -24.980 1.00 87.19 82 ARG A O 1
ATOM 685 N N . THR A 1 83 ? 54.271 20.049 -23.681 1.00 87.88 83 THR A N 1
ATOM 686 C CA . THR A 1 83 ? 55.476 20.121 -22.844 1.00 87.88 83 THR A CA 1
ATOM 687 C C . THR A 1 83 ? 56.703 19.710 -23.649 1.00 87.88 83 THR A C 1
ATOM 689 O O . THR A 1 83 ? 57.686 20.451 -23.643 1.00 87.88 83 THR A O 1
ATOM 692 N N . ARG A 1 84 ? 56.620 18.611 -24.412 1.00 86.44 84 ARG A N 1
ATOM 693 C CA . ARG A 1 84 ? 57.666 18.148 -25.336 1.00 86.44 84 ARG A CA 1
ATOM 694 C C . ARG A 1 84 ? 58.043 19.235 -26.340 1.00 86.44 84 ARG A C 1
ATOM 696 O O . ARG A 1 84 ? 59.225 19.518 -26.515 1.00 86.44 84 ARG A O 1
ATOM 703 N N . GLU A 1 85 ? 57.047 19.867 -26.959 1.00 83.44 85 GLU A N 1
ATOM 704 C CA . GLU A 1 85 ? 57.243 20.965 -27.913 1.00 83.44 85 GLU A CA 1
ATOM 705 C C . GLU A 1 85 ? 57.883 22.194 -27.255 1.00 83.44 85 GLU A C 1
ATOM 707 O O . GLU A 1 85 ? 58.868 22.724 -27.761 1.00 83.44 85 GLU A O 1
ATOM 712 N N . SER A 1 86 ? 57.378 22.617 -26.092 1.00 84.00 86 SER A N 1
ATOM 713 C CA . SER A 1 86 ? 57.876 23.810 -25.392 1.00 84.00 86 SER A CA 1
ATOM 714 C C . SER A 1 86 ? 59.291 23.651 -24.826 1.00 84.00 86 SER A C 1
ATOM 716 O O . SER A 1 86 ? 60.062 24.610 -24.805 1.00 84.00 86 SER A O 1
ATOM 718 N N . MET A 1 87 ? 59.639 22.447 -24.363 1.00 82.69 87 MET A N 1
ATOM 719 C CA . MET A 1 87 ? 60.971 22.116 -23.850 1.00 82.69 87 MET A CA 1
ATOM 720 C C . MET A 1 87 ? 61.950 21.817 -24.989 1.00 82.69 87 MET A C 1
ATOM 722 O O . MET A 1 87 ? 63.158 21.968 -24.803 1.00 82.69 87 MET A O 1
ATOM 726 N N . ASN A 1 88 ? 61.430 21.417 -26.156 1.00 81.44 88 ASN A N 1
ATOM 727 C CA . ASN A 1 88 ? 62.180 20.879 -27.285 1.00 81.44 88 ASN A CA 1
ATOM 728 C C . ASN A 1 88 ? 63.109 19.722 -26.861 1.00 81.44 88 ASN A C 1
ATOM 730 O O . ASN A 1 88 ? 64.284 19.686 -27.241 1.00 81.44 88 ASN A O 1
ATOM 734 N N . GLU A 1 89 ? 62.604 18.804 -26.023 1.00 81.25 89 GLU A N 1
ATOM 735 C CA . GLU A 1 89 ? 63.332 17.628 -25.516 1.00 81.25 89 GLU A CA 1
ATOM 736 C C . GLU A 1 89 ? 62.508 16.337 -25.624 1.00 81.25 89 GLU A C 1
ATOM 738 O O . GLU A 1 89 ? 61.310 16.364 -25.335 1.00 81.25 89 GLU A O 1
ATOM 743 N N . PRO A 1 90 ? 63.131 15.200 -25.996 1.00 82.06 90 PRO A N 1
ATOM 744 C CA . PRO A 1 90 ? 62.468 13.892 -26.044 1.00 82.06 90 PRO A CA 1
ATOM 745 C C . PRO A 1 90 ? 62.267 13.263 -24.660 1.00 82.06 90 PRO A C 1
ATOM 747 O O . PRO A 1 90 ? 61.374 12.431 -24.490 1.00 82.06 90 PRO A O 1
ATOM 750 N N . VAL A 1 91 ? 63.082 13.663 -23.677 1.00 87.62 91 VAL A N 1
ATOM 751 C CA . VAL A 1 91 ? 62.992 13.232 -22.281 1.00 87.62 91 VAL A CA 1
ATOM 752 C C . VAL A 1 91 ? 62.983 14.465 -21.395 1.00 87.62 91 VAL A C 1
ATOM 754 O O . VAL A 1 91 ? 63.920 15.260 -21.429 1.00 87.62 91 VAL A O 1
ATOM 757 N N . PHE A 1 92 ? 61.940 14.622 -20.586 1.00 90.19 92 PHE A N 1
ATOM 758 C CA . PHE A 1 92 ? 61.796 15.759 -19.682 1.00 90.19 92 PHE A CA 1
ATOM 759 C C . PHE A 1 92 ? 61.175 15.327 -18.358 1.00 90.19 92 PHE A C 1
ATOM 761 O O . PHE A 1 92 ? 60.330 14.444 -18.279 1.00 90.19 92 PHE A O 1
ATOM 768 N N . GLY A 1 93 ? 61.607 15.964 -17.282 1.00 89.50 93 GLY A N 1
ATOM 769 C CA . GLY A 1 93 ? 61.093 15.743 -15.946 1.00 89.50 93 GLY A CA 1
ATOM 770 C C . GLY A 1 93 ? 59.793 16.505 -15.759 1.00 89.50 93 GLY A C 1
ATOM 771 O O . GLY A 1 93 ? 59.718 17.693 -16.062 1.00 89.50 93 GLY A O 1
ATOM 772 N N . ILE A 1 94 ? 58.796 15.859 -15.178 1.00 90.12 94 ILE A N 1
ATOM 773 C CA . ILE A 1 94 ? 57.622 16.507 -14.605 1.00 90.12 94 ILE A CA 1
ATOM 774 C C . ILE A 1 94 ? 57.601 16.254 -13.100 1.00 90.12 94 ILE A C 1
ATOM 776 O O . ILE A 1 94 ? 58.196 15.312 -12.589 1.00 90.12 94 ILE A O 1
ATOM 780 N N . TYR A 1 95 ? 56.928 17.131 -12.375 1.00 85.44 95 TYR A N 1
ATOM 781 C CA . TYR A 1 95 ? 56.792 17.057 -10.923 1.00 85.44 95 TYR A CA 1
ATOM 782 C C . TYR A 1 95 ? 55.337 16.798 -10.567 1.00 85.44 95 TYR A C 1
ATOM 784 O O . TYR A 1 95 ? 54.494 17.613 -10.935 1.00 85.44 95 TYR A O 1
ATOM 792 N N . ILE A 1 96 ? 55.031 15.709 -9.868 1.00 81.31 96 ILE A N 1
ATOM 793 C CA . ILE A 1 96 ? 53.674 15.391 -9.411 1.00 81.31 96 ILE A CA 1
ATOM 794 C C . ILE A 1 96 ? 53.753 15.089 -7.912 1.00 81.31 96 ILE A C 1
ATOM 796 O O . ILE A 1 96 ? 54.391 14.124 -7.502 1.00 81.31 96 ILE A O 1
ATOM 800 N N . ARG A 1 97 ? 53.128 15.950 -7.092 1.00 72.06 97 ARG A N 1
ATOM 801 C CA . ARG A 1 97 ? 52.954 15.781 -5.630 1.00 72.06 97 ARG A CA 1
ATOM 802 C C . ARG A 1 97 ? 54.198 15.305 -4.859 1.00 72.06 97 ARG A C 1
ATOM 804 O O . ARG A 1 97 ? 54.119 14.354 -4.089 1.00 72.06 97 ARG A O 1
ATOM 811 N N . GLY A 1 98 ? 55.340 15.964 -5.033 1.00 72.44 98 GLY A N 1
ATOM 812 C CA . GLY A 1 98 ? 56.553 15.616 -4.281 1.00 72.44 98 GLY A CA 1
ATOM 813 C C . GLY A 1 98 ? 57.597 14.835 -5.078 1.00 72.44 98 GLY A C 1
ATOM 814 O O . GLY A 1 98 ? 58.763 14.835 -4.692 1.00 72.44 98 GLY A O 1
ATOM 815 N N . VAL A 1 99 ? 57.205 14.217 -6.198 1.00 78.69 99 VAL A N 1
ATOM 816 C CA . VAL A 1 99 ? 58.035 13.252 -6.935 1.00 78.69 99 VAL A CA 1
ATOM 817 C C . VAL A 1 99 ? 58.352 13.765 -8.336 1.00 78.69 99 VAL A C 1
ATOM 819 O O . VAL A 1 99 ? 57.464 14.234 -9.055 1.00 78.69 99 VAL A O 1
ATOM 822 N N . LYS A 1 100 ? 59.625 13.664 -8.734 1.00 85.88 100 LYS A N 1
ATOM 823 C CA . LYS A 1 100 ? 60.061 13.889 -10.117 1.00 85.88 100 LYS A CA 1
ATOM 824 C C . LYS A 1 100 ? 59.838 12.610 -10.922 1.00 85.88 100 LYS A C 1
ATOM 826 O O . LYS A 1 100 ? 60.319 11.556 -10.538 1.00 85.88 100 LYS A O 1
ATOM 831 N N . GLN A 1 101 ? 59.156 12.742 -12.048 1.00 87.19 101 GLN A N 1
ATOM 832 C CA . GLN A 1 101 ? 58.878 11.676 -13.000 1.00 87.19 101 GLN A CA 1
ATOM 833 C C . GLN A 1 101 ? 59.524 12.047 -14.335 1.00 87.19 101 GLN A C 1
ATOM 835 O O . GLN A 1 101 ? 59.301 13.152 -14.829 1.00 87.19 101 GLN A O 1
ATOM 840 N N . ASN A 1 102 ? 60.319 11.164 -14.927 1.00 90.25 102 ASN A N 1
ATOM 841 C CA . ASN A 1 102 ? 60.928 11.409 -16.231 1.00 90.25 102 ASN A CA 1
ATOM 842 C C . ASN A 1 102 ? 59.981 10.926 -17.335 1.00 90.25 102 ASN A C 1
ATOM 844 O O . ASN A 1 102 ? 59.794 9.727 -17.522 1.00 90.25 102 ASN A O 1
ATOM 848 N N . ALA A 1 103 ? 59.369 11.857 -18.058 1.00 90.06 103 ALA A N 1
ATOM 849 C CA . ALA A 1 103 ? 58.528 11.561 -19.206 1.00 90.06 103 ALA A CA 1
ATOM 850 C C . ALA A 1 103 ? 59.399 11.287 -20.437 1.00 90.06 103 ALA A C 1
ATOM 852 O O . ALA A 1 103 ? 60.242 12.115 -20.790 1.00 90.06 103 ALA A O 1
ATOM 853 N N . VAL A 1 104 ? 59.192 10.141 -21.084 1.00 90.00 104 VAL A N 1
ATOM 854 C CA . VAL A 1 104 ? 59.925 9.706 -22.280 1.00 90.00 104 VAL A CA 1
ATOM 855 C C . VAL A 1 104 ? 58.956 9.687 -23.452 1.00 90.00 104 VAL A C 1
ATOM 857 O O . VAL A 1 104 ? 58.076 8.838 -23.498 1.00 90.00 104 VAL A O 1
ATOM 860 N N . ALA A 1 105 ? 59.102 10.627 -24.385 1.00 86.19 105 ALA A N 1
ATOM 861 C CA . ALA A 1 105 ? 58.152 10.846 -25.480 1.00 86.19 105 ALA A CA 1
ATOM 862 C C . ALA A 1 105 ? 58.726 10.549 -26.884 1.00 86.19 105 ALA A C 1
ATOM 864 O O . ALA A 1 105 ? 58.073 10.833 -27.886 1.00 86.19 105 ALA A O 1
ATOM 865 N N . SER A 1 106 ? 59.953 10.018 -26.969 1.00 86.44 106 SER A N 1
ATOM 866 C CA . SER A 1 106 ? 60.565 9.532 -28.216 1.00 86.44 106 SER A CA 1
ATOM 867 C C . SER A 1 106 ? 60.269 8.035 -28.411 1.00 86.44 106 SER A C 1
ATOM 869 O O . SER A 1 106 ? 60.559 7.267 -27.492 1.00 86.44 106 SER A O 1
ATOM 871 N N . PRO A 1 107 ? 59.747 7.588 -29.569 1.00 84.75 107 PRO A N 1
ATOM 872 C CA . PRO A 1 107 ? 59.395 6.185 -29.815 1.00 84.75 107 PRO A CA 1
ATOM 873 C C . PRO A 1 107 ? 60.544 5.186 -29.603 1.00 84.75 107 PRO A C 1
ATOM 875 O O . PRO A 1 107 ? 60.348 4.169 -28.934 1.00 84.75 107 PRO A O 1
ATOM 878 N N . SER A 1 108 ? 61.752 5.456 -30.111 1.00 85.44 108 SER A N 1
ATOM 879 C CA . SER A 1 108 ? 62.926 4.579 -29.911 1.00 85.44 108 SER A CA 1
ATOM 880 C C . SER A 1 108 ? 63.306 4.433 -28.430 1.00 85.44 108 SER A C 1
ATOM 882 O O . SER A 1 108 ? 63.557 3.327 -27.932 1.00 85.44 108 SER A O 1
ATOM 884 N N . MET A 1 109 ? 63.259 5.536 -27.681 1.00 87.75 109 MET A N 1
ATOM 885 C CA . MET A 1 109 ? 63.521 5.546 -26.244 1.00 87.75 109 MET A CA 1
ATOM 886 C C . MET A 1 109 ? 62.395 4.873 -25.458 1.00 87.75 109 MET A C 1
ATOM 888 O O . MET A 1 109 ? 62.666 4.132 -24.516 1.00 87.75 109 MET A O 1
ATOM 892 N N . MET A 1 110 ? 61.138 5.083 -25.853 1.00 86.75 110 MET A N 1
ATOM 893 C CA . MET A 1 110 ? 59.969 4.420 -25.276 1.00 86.75 110 MET A CA 1
ATOM 894 C C . MET A 1 110 ? 60.076 2.899 -25.444 1.00 86.75 110 MET A C 1
ATOM 896 O O . MET A 1 110 ? 59.934 2.182 -24.457 1.00 86.75 110 MET A O 1
ATOM 900 N N . LYS A 1 111 ? 60.425 2.393 -26.640 1.00 84.56 111 LYS A N 1
ATOM 901 C CA . LYS A 1 111 ? 60.684 0.956 -26.882 1.00 84.56 111 LYS A CA 1
ATOM 902 C C . LYS A 1 111 ? 61.766 0.414 -25.947 1.00 84.56 111 LYS A C 1
ATOM 904 O O . LYS A 1 111 ? 61.581 -0.632 -25.325 1.00 84.56 111 LYS A O 1
ATOM 909 N N . THR A 1 112 ? 62.857 1.164 -25.787 1.00 85.12 112 THR A N 1
ATOM 910 C CA . THR A 1 112 ? 63.942 0.811 -24.860 1.00 85.12 112 THR A CA 1
ATOM 911 C C . THR A 1 112 ? 63.420 0.708 -23.426 1.00 85.12 112 THR A C 1
ATOM 913 O O . THR A 1 112 ? 63.588 -0.329 -22.787 1.00 85.12 112 THR A O 1
ATOM 916 N N . VAL A 1 113 ? 62.699 1.719 -22.932 1.00 82.31 113 VAL A N 1
ATOM 917 C CA . VAL A 1 113 ? 62.097 1.704 -21.587 1.00 82.31 113 VAL A CA 1
ATOM 918 C C . VAL A 1 113 ? 61.122 0.539 -21.410 1.00 82.31 113 VAL A C 1
ATOM 920 O O . VAL A 1 113 ? 61.129 -0.115 -20.365 1.00 82.31 113 VAL A O 1
ATOM 923 N N . LEU A 1 114 ? 60.281 0.257 -22.405 1.00 79.00 114 LEU A N 1
ATOM 924 C CA . LEU A 1 114 ? 59.290 -0.817 -22.347 1.00 79.00 114 LEU A CA 1
ATOM 925 C C . LEU A 1 114 ? 59.959 -2.199 -22.282 1.00 79.00 114 LEU A C 1
ATOM 927 O O . LEU A 1 114 ? 59.491 -3.041 -21.519 1.00 79.00 114 LEU A O 1
ATOM 931 N N . SER A 1 115 ? 61.107 -2.384 -22.943 1.00 77.12 115 SER A N 1
ATOM 932 C CA . SER A 1 115 ? 61.888 -3.634 -22.927 1.00 77.12 115 SER A CA 1
ATOM 933 C C . SER A 1 115 ? 62.680 -3.905 -21.634 1.00 77.12 115 SER A C 1
ATOM 935 O O . SER A 1 115 ? 63.025 -5.050 -21.343 1.00 77.12 115 SER A O 1
ATOM 937 N N . VAL A 1 116 ? 62.971 -2.876 -20.830 1.00 75.75 116 VAL A N 1
ATOM 938 C CA . VAL A 1 116 ? 63.779 -3.007 -19.601 1.00 75.75 116 VAL A CA 1
ATOM 939 C C . VAL A 1 116 ? 62.940 -3.543 -18.433 1.00 75.75 116 VAL A C 1
ATOM 941 O O . VAL A 1 116 ? 61.807 -3.113 -18.231 1.00 75.75 116 VAL A O 1
ATOM 944 N N . LYS A 1 117 ? 63.488 -4.441 -17.601 1.00 65.38 117 LYS A N 1
ATOM 945 C CA . LYS A 1 117 ? 62.800 -4.932 -16.388 1.00 65.38 117 LYS A CA 1
ATOM 946 C C . LYS A 1 117 ? 62.566 -3.805 -15.368 1.00 65.38 117 LYS A C 1
ATOM 948 O O . LYS A 1 117 ? 63.454 -2.992 -15.112 1.00 65.38 117 LYS A O 1
ATOM 953 N N . ALA A 1 118 ? 61.375 -3.763 -14.771 1.00 62.72 118 ALA A N 1
ATOM 954 C CA . ALA A 1 118 ? 61.051 -2.816 -13.702 1.00 62.72 118 ALA A CA 1
ATOM 955 C C . ALA A 1 118 ? 61.716 -3.221 -12.368 1.00 62.72 118 ALA A C 1
ATOM 957 O O . ALA A 1 118 ? 61.889 -4.408 -12.106 1.00 62.72 118 ALA A O 1
ATOM 958 N N . ALA A 1 119 ? 62.099 -2.245 -11.532 1.00 58.25 119 ALA A N 1
ATOM 959 C CA . ALA A 1 119 ? 62.631 -2.471 -10.176 1.00 58.25 119 ALA A CA 1
ATOM 960 C C . ALA A 1 119 ? 61.545 -2.917 -9.197 1.00 58.25 119 ALA A C 1
ATOM 962 O O . ALA A 1 119 ? 61.801 -3.688 -8.281 1.00 58.25 119 ALA A O 1
ATOM 963 N N . THR A 1 120 ? 60.358 -2.346 -9.384 1.00 56.03 120 THR A N 1
ATOM 964 C CA . THR A 1 120 ? 59.124 -2.595 -8.649 1.00 56.03 120 THR A CA 1
ATOM 965 C C . THR A 1 120 ? 57.968 -2.454 -9.643 1.00 56.03 120 THR A C 1
ATOM 967 O O . THR A 1 120 ? 58.044 -1.585 -10.519 1.00 56.03 120 THR A O 1
ATOM 970 N N . PRO A 1 121 ? 56.897 -3.257 -9.527 1.00 49.22 121 PRO A N 1
ATOM 971 C CA . PRO A 1 121 ? 55.722 -3.138 -10.396 1.00 49.22 121 PRO A CA 1
ATOM 972 C C . PRO A 1 121 ? 54.913 -1.852 -10.149 1.00 49.22 121 PRO A C 1
ATOM 974 O O . PRO A 1 121 ? 54.164 -1.428 -11.023 1.00 49.22 121 PRO A O 1
ATOM 977 N N . HIS A 1 122 ? 55.110 -1.184 -9.005 1.00 50.94 122 HIS A N 1
ATOM 978 C CA . HIS A 1 122 ? 54.375 0.030 -8.640 1.00 50.94 122 HIS A CA 1
ATOM 979 C C . HIS A 1 122 ? 55.239 1.292 -8.681 1.00 50.94 122 HIS A C 1
ATOM 981 O O . HIS A 1 122 ? 56.369 1.322 -8.182 1.00 50.94 122 HIS A O 1
ATOM 987 N N . ASN A 1 123 ? 54.661 2.346 -9.257 1.00 60.62 123 ASN A N 1
ATOM 988 C CA . ASN A 1 123 ? 55.083 3.739 -9.117 1.00 60.62 123 ASN A CA 1
ATOM 989 C C . ASN A 1 123 ? 54.110 4.413 -8.134 1.00 60.62 123 ASN A C 1
ATOM 991 O O . ASN A 1 123 ? 52.912 4.135 -8.167 1.00 60.62 123 ASN A O 1
ATOM 995 N N . GLN A 1 124 ? 54.597 5.326 -7.293 1.00 65.88 124 GLN A N 1
ATOM 996 C CA . GLN A 1 124 ? 53.826 6.033 -6.257 1.00 65.88 124 GLN A CA 1
ATOM 997 C C . GLN A 1 124 ? 52.529 6.694 -6.778 1.00 65.88 124 GLN A C 1
ATOM 999 O O . GLN A 1 124 ? 51.587 6.925 -6.020 1.00 65.88 124 GLN A O 1
ATOM 1004 N N . VAL A 1 125 ? 52.473 6.998 -8.076 1.00 66.31 125 VAL A N 1
ATOM 1005 C CA . VAL A 1 125 ? 51.291 7.535 -8.767 1.00 66.31 125 VAL A CA 1
ATOM 1006 C C . VAL A 1 125 ? 50.172 6.488 -8.920 1.00 66.31 125 VAL A C 1
ATOM 1008 O O . VAL A 1 125 ? 49.000 6.825 -8.756 1.00 66.31 125 VAL A O 1
ATOM 1011 N N . LEU A 1 126 ? 50.513 5.223 -9.182 1.00 66.38 126 LEU A N 1
ATOM 1012 C CA . LEU A 1 126 ? 49.557 4.116 -9.311 1.00 66.38 126 LEU A CA 1
ATOM 1013 C C . LEU A 1 126 ? 48.998 3.697 -7.944 1.00 66.38 126 LEU A C 1
ATOM 1015 O O . LEU A 1 126 ? 47.785 3.555 -7.798 1.00 66.38 126 LEU A O 1
ATOM 1019 N N . ASP A 1 127 ? 49.854 3.627 -6.918 1.00 69.38 127 ASP A N 1
ATOM 1020 C CA . ASP A 1 127 ? 49.435 3.403 -5.523 1.00 69.38 127 ASP A CA 1
ATOM 1021 C C . ASP A 1 127 ? 48.400 4.442 -5.078 1.00 69.38 127 ASP A C 1
ATOM 1023 O O . ASP A 1 127 ? 47.436 4.150 -4.369 1.00 69.38 127 ASP A O 1
ATOM 1027 N N . GLN A 1 128 ? 48.585 5.684 -5.524 1.00 70.50 128 GLN A N 1
ATOM 1028 C CA . GLN A 1 128 ? 47.674 6.772 -5.220 1.00 70.50 128 GLN A CA 1
ATOM 1029 C C . GLN A 1 128 ? 46.320 6.625 -5.929 1.00 70.50 128 GLN A C 1
ATOM 1031 O O . GLN A 1 128 ? 45.299 7.005 -5.350 1.00 70.50 128 GLN A O 1
ATOM 1036 N N . ALA A 1 129 ? 46.286 6.048 -7.134 1.00 70.56 129 ALA A N 1
ATOM 1037 C CA . ALA A 1 129 ? 45.041 5.698 -7.815 1.00 70.56 129 ALA A CA 1
ATOM 1038 C C . ALA A 1 129 ? 44.280 4.613 -7.037 1.00 70.56 129 ALA A C 1
ATOM 1040 O O . ALA A 1 129 ? 43.109 4.802 -6.702 1.00 70.56 129 ALA A O 1
ATOM 1041 N N . LEU A 1 130 ? 44.969 3.526 -6.672 1.00 73.75 130 LEU A N 1
ATOM 1042 C CA . LEU A 1 130 ? 44.418 2.419 -5.880 1.00 73.75 130 LEU A CA 1
ATOM 1043 C C . LEU A 1 130 ? 43.870 2.895 -4.529 1.00 73.75 130 LEU A C 1
ATOM 1045 O O . LEU A 1 130 ? 42.761 2.531 -4.134 1.00 73.75 130 LEU A O 1
ATOM 1049 N N . GLN A 1 131 ? 44.589 3.794 -3.862 1.00 77.38 131 GLN A N 1
ATOM 1050 C CA . GLN A 1 131 ? 44.171 4.345 -2.579 1.00 77.38 131 GLN A CA 1
ATOM 1051 C C . GLN A 1 131 ? 42.985 5.310 -2.697 1.00 77.38 131 GLN A C 1
ATOM 1053 O O . GLN A 1 131 ? 42.011 5.201 -1.948 1.00 77.38 131 GLN A O 1
ATOM 1058 N N . ASN A 1 132 ? 43.074 6.297 -3.590 1.00 81.81 132 ASN A N 1
ATOM 1059 C CA . ASN A 1 132 ? 42.127 7.410 -3.590 1.00 81.81 132 ASN A CA 1
ATOM 1060 C C . ASN A 1 132 ? 40.852 7.123 -4.390 1.00 81.81 132 ASN A C 1
ATOM 1062 O O . ASN A 1 132 ? 39.805 7.677 -4.058 1.00 81.81 132 ASN A O 1
ATOM 1066 N N . VAL A 1 133 ? 40.938 6.295 -5.436 1.00 83.94 133 VAL A N 1
ATOM 1067 C CA . VAL A 1 133 ? 39.796 5.947 -6.296 1.00 83.94 133 VAL A CA 1
ATOM 1068 C C . VAL A 1 133 ? 39.129 4.668 -5.801 1.00 83.94 133 VAL A C 1
ATOM 1070 O O . VAL A 1 133 ? 37.916 4.649 -5.592 1.00 83.94 133 VAL A O 1
ATOM 1073 N N . PHE A 1 134 ? 39.923 3.624 -5.552 1.00 85.56 134 PHE A N 1
ATOM 1074 C CA . PHE A 1 134 ? 39.427 2.283 -5.221 1.00 85.56 134 PHE A CA 1
ATOM 1075 C C . PHE A 1 134 ? 39.479 1.955 -3.723 1.00 85.56 134 PHE A C 1
ATOM 1077 O O . PHE A 1 134 ? 39.044 0.885 -3.309 1.00 85.56 134 PHE A O 1
ATOM 1084 N N . GLY A 1 135 ? 39.953 2.884 -2.886 1.00 76.62 135 GLY A N 1
ATOM 1085 C CA . GLY A 1 135 ? 39.831 2.799 -1.432 1.00 76.62 135 GLY A CA 1
ATOM 1086 C C . GLY A 1 135 ? 40.735 1.768 -0.751 1.00 76.62 135 GLY A C 1
ATOM 1087 O O . GLY A 1 135 ? 40.403 1.353 0.363 1.00 76.62 135 GLY A O 1
ATOM 1088 N N . ASP A 1 136 ? 41.853 1.368 -1.365 1.00 72.56 136 ASP A N 1
ATOM 1089 C CA . ASP A 1 136 ? 42.843 0.490 -0.727 1.00 72.56 136 ASP A CA 1
ATOM 1090 C C . ASP A 1 136 ? 43.588 1.237 0.397 1.00 72.56 136 ASP A C 1
ATOM 1092 O O . ASP A 1 136 ? 44.328 2.193 0.150 1.00 72.56 136 ASP A O 1
ATOM 1096 N N . ARG A 1 137 ? 43.340 0.858 1.662 1.00 63.34 137 ARG A N 1
ATOM 1097 C CA . ARG A 1 137 ? 43.814 1.614 2.837 1.00 63.34 137 ARG A CA 1
ATOM 1098 C C . ARG A 1 137 ? 44.888 0.947 3.696 1.00 63.34 137 ARG A C 1
ATOM 1100 O O . ARG A 1 137 ? 45.519 1.703 4.433 1.00 63.34 137 ARG A O 1
ATOM 1107 N N . SER A 1 138 ? 45.141 -0.370 3.661 1.00 53.38 138 SER A N 1
ATOM 1108 C CA . SER A 1 138 ? 46.092 -0.937 4.654 1.00 53.38 138 SER A CA 1
ATOM 1109 C C . SER A 1 138 ? 46.595 -2.390 4.541 1.00 53.38 138 SER A C 1
ATOM 1111 O O . SER A 1 138 ? 47.417 -2.751 5.381 1.00 53.38 138 SER A O 1
ATOM 1113 N N . LEU A 1 139 ? 46.209 -3.234 3.574 1.00 49.66 139 LEU A N 1
ATOM 1114 C CA . LEU A 1 139 ? 46.646 -4.655 3.582 1.00 49.66 139 LEU A CA 1
ATOM 1115 C C . LEU A 1 139 ? 47.373 -5.115 2.315 1.00 49.66 139 LEU A C 1
ATOM 1117 O O . LEU A 1 139 ? 48.440 -5.705 2.431 1.00 49.66 139 LEU A O 1
ATOM 1121 N N . ILE A 1 140 ? 46.876 -4.782 1.123 1.00 51.97 140 ILE A N 1
ATOM 1122 C CA . ILE A 1 140 ? 47.514 -5.178 -0.145 1.00 51.97 140 ILE A CA 1
ATOM 1123 C C . ILE A 1 140 ? 48.898 -4.523 -0.293 1.00 51.97 140 ILE A C 1
ATOM 1125 O O . ILE A 1 140 ? 49.874 -5.185 -0.627 1.00 51.97 140 ILE A O 1
ATOM 1129 N N . ARG A 1 141 ? 49.015 -3.248 0.088 1.00 50.44 141 ARG A N 1
ATOM 1130 C CA . ARG A 1 141 ? 50.262 -2.465 0.069 1.00 50.44 141 ARG A CA 1
ATOM 1131 C C . ARG A 1 141 ? 51.377 -2.971 1.004 1.00 50.44 141 ARG A C 1
ATOM 1133 O O . ARG A 1 141 ? 52.536 -2.641 0.780 1.00 50.44 141 ARG A O 1
ATOM 1140 N N . ASN A 1 142 ? 51.026 -3.712 2.058 1.00 50.47 142 ASN A N 1
ATOM 1141 C CA . ASN A 1 142 ? 51.967 -4.218 3.069 1.00 50.47 142 ASN A CA 1
ATOM 1142 C C . ASN A 1 142 ? 52.310 -5.707 2.877 1.00 50.47 142 ASN A C 1
ATOM 1144 O O . ASN A 1 142 ? 53.068 -6.259 3.676 1.00 50.47 142 ASN A O 1
ATOM 1148 N N . LEU A 1 143 ? 51.748 -6.363 1.855 1.00 53.91 143 LEU A N 1
ATOM 1149 C CA . LEU A 1 143 ? 52.220 -7.674 1.420 1.00 53.91 143 LEU A CA 1
ATOM 1150 C C . LEU A 1 143 ? 53.672 -7.552 0.940 1.00 53.91 143 LEU A C 1
ATOM 1152 O O . LEU A 1 143 ? 54.053 -6.535 0.361 1.00 53.91 143 LEU A O 1
ATOM 1156 N N . ASP A 1 144 ? 54.470 -8.598 1.163 1.00 53.41 144 ASP A N 1
ATOM 1157 C CA . ASP A 1 144 ? 55.803 -8.703 0.564 1.00 53.41 144 ASP A CA 1
ATOM 1158 C C . ASP A 1 144 ? 55.714 -8.461 -0.957 1.00 53.41 144 ASP A C 1
ATOM 1160 O O . ASP A 1 144 ? 54.764 -8.924 -1.602 1.00 53.41 144 ASP A O 1
ATOM 1164 N N . LEU A 1 145 ? 56.669 -7.714 -1.519 1.00 47.09 145 LEU A N 1
ATOM 1165 C CA . LEU A 1 145 ? 56.642 -7.231 -2.910 1.00 47.09 145 LEU A CA 1
ATOM 1166 C C . LEU A 1 145 ? 56.434 -8.385 -3.906 1.00 47.09 145 LEU A C 1
ATOM 1168 O O . LEU A 1 145 ? 55.652 -8.247 -4.848 1.00 47.09 145 LEU A O 1
ATOM 1172 N N . ASP A 1 146 ? 57.035 -9.545 -3.626 1.00 46.09 146 ASP A N 1
ATOM 1173 C CA . ASP A 1 146 ? 56.923 -10.763 -4.436 1.00 46.09 146 ASP A CA 1
ATOM 1174 C C . ASP A 1 146 ? 55.498 -11.359 -4.439 1.00 46.09 146 ASP A C 1
ATOM 1176 O O . ASP A 1 146 ? 55.047 -11.926 -5.436 1.00 46.09 146 ASP A O 1
ATOM 1180 N N . ARG A 1 147 ? 54.738 -11.199 -3.346 1.00 52.50 147 ARG A N 1
ATOM 1181 C CA . ARG A 1 147 ? 53.378 -11.753 -3.195 1.00 52.50 147 ARG A CA 1
ATOM 1182 C C . ARG A 1 147 ? 52.312 -10.903 -3.877 1.00 52.50 147 ARG A C 1
ATOM 1184 O O . ARG A 1 147 ? 51.373 -11.450 -4.450 1.00 52.50 147 ARG A O 1
ATOM 1191 N N . HIS A 1 148 ? 52.453 -9.578 -3.839 1.00 52.72 148 HIS A N 1
ATOM 1192 C CA . HIS A 1 148 ? 51.566 -8.676 -4.578 1.00 52.72 148 HIS A CA 1
ATOM 1193 C C . HIS A 1 148 ? 51.805 -8.784 -6.091 1.00 52.72 148 HIS A C 1
ATOM 1195 O O . HIS A 1 148 ? 50.851 -8.752 -6.877 1.00 52.72 148 HIS A O 1
ATOM 1201 N N . GLN A 1 149 ? 53.067 -8.915 -6.504 1.00 50.06 149 GLN A N 1
ATOM 1202 C CA . GLN A 1 149 ? 53.436 -9.068 -7.907 1.00 50.06 149 GLN A CA 1
ATOM 1203 C C . GLN A 1 149 ? 52.803 -10.326 -8.522 1.00 50.06 149 GLN A C 1
ATOM 1205 O O . GLN A 1 149 ? 52.227 -10.244 -9.605 1.00 50.06 149 GLN A O 1
ATOM 1210 N N . GLY A 1 150 ? 52.751 -11.430 -7.767 1.00 54.72 150 GLY A N 1
ATOM 1211 C CA . GLY A 1 150 ? 52.048 -12.650 -8.168 1.00 54.72 150 GLY A CA 1
ATOM 1212 C C . GLY A 1 150 ? 50.584 -12.437 -8.574 1.00 54.72 150 GLY A C 1
ATOM 1213 O O . GLY A 1 150 ? 50.145 -13.053 -9.531 1.00 54.72 150 GLY A O 1
ATOM 1214 N N . VAL A 1 151 ? 49.829 -11.533 -7.936 1.00 58.44 151 VAL A N 1
ATOM 1215 C CA . VAL A 1 151 ? 48.392 -11.339 -8.243 1.00 58.44 151 VAL A CA 1
ATOM 1216 C C . VAL A 1 151 ? 48.142 -10.503 -9.502 1.00 58.44 151 VAL A C 1
ATOM 1218 O O . VAL A 1 151 ? 47.146 -10.704 -10.200 1.00 58.44 151 VAL A O 1
ATOM 1221 N N . SER A 1 152 ? 49.006 -9.523 -9.776 1.00 57.44 152 SER A N 1
ATOM 1222 C CA . SER A 1 152 ? 48.893 -8.694 -10.982 1.00 57.44 152 SER A CA 1
ATOM 1223 C C . SER A 1 152 ? 49.435 -9.439 -12.198 1.00 57.44 152 SER A C 1
ATOM 1225 O O . SER A 1 152 ? 48.747 -9.500 -13.212 1.00 57.44 152 SER A O 1
ATOM 1227 N N . ASP A 1 153 ? 50.609 -10.064 -12.064 1.00 55.94 153 ASP A N 1
ATOM 1228 C CA . ASP A 1 153 ? 51.264 -10.806 -13.145 1.00 55.94 153 ASP A CA 1
ATOM 1229 C C . ASP A 1 153 ? 50.465 -12.072 -13.509 1.00 55.94 153 ASP A C 1
ATOM 1231 O O . ASP A 1 153 ? 50.352 -12.411 -14.686 1.00 55.94 153 ASP A O 1
ATOM 1235 N N . GLN A 1 154 ? 49.827 -12.738 -12.534 1.00 61.56 154 GLN A N 1
ATOM 1236 C CA . GLN A 1 154 ? 48.922 -13.866 -12.792 1.00 61.56 154 GLN A CA 1
ATOM 1237 C C . GLN A 1 154 ? 47.685 -13.434 -13.592 1.00 61.56 154 GLN A C 1
ATOM 1239 O O . GLN A 1 154 ? 47.324 -14.116 -14.544 1.00 61.56 154 GLN A O 1
ATOM 1244 N N . ALA A 1 155 ? 47.068 -12.289 -13.273 1.00 60.88 155 ALA A N 1
ATOM 1245 C CA . ALA A 1 155 ? 45.935 -11.777 -14.049 1.00 60.88 155 ALA A CA 1
ATOM 1246 C C . ALA A 1 155 ? 46.346 -11.429 -15.489 1.00 60.88 155 ALA A C 1
ATOM 1248 O O . ALA A 1 155 ? 45.637 -11.783 -16.429 1.00 60.88 155 ALA A O 1
ATOM 1249 N N . SER A 1 156 ? 47.519 -10.809 -15.672 1.00 62.66 156 SER A N 1
ATOM 1250 C CA . SER A 1 156 ? 48.090 -10.563 -17.003 1.00 62.66 156 SER A CA 1
ATOM 1251 C C . SER A 1 156 ? 48.295 -11.844 -17.788 1.00 62.66 156 SER A C 1
ATOM 1253 O O . SER A 1 156 ? 48.016 -11.891 -18.981 1.00 62.66 156 SER A O 1
ATOM 1255 N N . THR A 1 157 ? 48.834 -12.862 -17.120 1.00 65.12 157 THR A N 1
ATOM 1256 C CA . THR A 1 157 ? 49.188 -14.132 -17.745 1.00 65.12 157 THR A CA 1
ATOM 1257 C C . THR A 1 157 ? 47.920 -14.847 -18.194 1.00 65.12 157 THR A C 1
ATOM 1259 O O . THR A 1 157 ? 47.792 -15.114 -19.382 1.00 65.12 157 THR A O 1
ATOM 1262 N N . ILE A 1 158 ? 46.931 -15.006 -17.305 1.00 66.62 158 ILE A N 1
ATOM 1263 C CA . ILE A 1 158 ? 45.640 -15.647 -17.611 1.00 66.62 158 ILE A CA 1
ATOM 1264 C C . ILE A 1 158 ? 44.927 -14.941 -18.772 1.00 66.62 158 ILE A C 1
ATOM 1266 O O . ILE A 1 158 ? 44.482 -15.593 -19.711 1.00 66.62 158 ILE A O 1
ATOM 1270 N N . LEU A 1 159 ? 44.878 -13.603 -18.777 1.00 65.81 159 LEU A N 1
ATOM 1271 C CA . LEU A 1 159 ? 44.231 -12.830 -19.850 1.00 65.81 159 LEU A CA 1
ATOM 1272 C C . LEU A 1 159 ? 44.895 -12.993 -21.231 1.00 65.81 159 LEU A C 1
ATOM 1274 O O . LEU A 1 159 ? 44.279 -12.653 -22.242 1.00 65.81 159 LEU A O 1
ATOM 1278 N N . ASN A 1 160 ? 46.126 -13.512 -21.278 1.00 65.75 160 ASN A N 1
ATOM 1279 C CA . ASN A 1 160 ? 46.872 -13.807 -22.502 1.00 65.75 160 ASN A CA 1
ATOM 1280 C C . ASN A 1 160 ? 47.068 -15.315 -22.747 1.00 65.75 160 ASN A C 1
ATOM 1282 O O . ASN A 1 160 ? 47.643 -15.702 -23.767 1.00 65.75 160 ASN A O 1
ATOM 1286 N N . GLU A 1 161 ? 46.601 -16.182 -21.846 1.00 72.69 161 GLU A N 1
ATOM 1287 C CA . GLU A 1 161 ? 46.670 -17.631 -22.014 1.00 72.69 161 GLU A CA 1
ATOM 1288 C C . GLU A 1 161 ? 45.676 -18.084 -23.086 1.00 72.69 161 GLU A C 1
ATOM 1290 O O . GLU A 1 161 ? 44.476 -17.832 -22.997 1.00 72.69 161 GLU A O 1
ATOM 1295 N N . GLY A 1 162 ? 46.160 -18.809 -24.099 1.00 70.56 162 GLY A N 1
ATOM 1296 C CA . GLY A 1 162 ? 45.333 -19.204 -25.245 1.00 70.56 162 GLY A CA 1
ATOM 1297 C C . GLY A 1 162 ? 44.077 -20.002 -24.872 1.00 70.56 162 GLY A C 1
ATOM 1298 O O . GLY A 1 162 ? 43.039 -19.830 -25.510 1.00 70.56 162 GLY A O 1
ATOM 1299 N N . ALA A 1 163 ? 44.142 -20.831 -23.823 1.00 74.94 163 ALA A N 1
ATOM 1300 C CA . ALA A 1 163 ? 42.994 -21.595 -23.333 1.00 74.94 163 ALA A CA 1
ATOM 1301 C C . ALA A 1 163 ? 41.913 -20.678 -22.735 1.00 74.94 163 ALA A C 1
ATOM 1303 O O . ALA A 1 163 ? 40.771 -20.713 -23.193 1.00 74.94 163 ALA A O 1
ATOM 1304 N N . PHE A 1 164 ? 42.296 -19.801 -21.799 1.00 79.56 164 PHE A N 1
ATOM 1305 C CA . PHE A 1 164 ? 41.389 -18.826 -21.195 1.00 79.56 164 PHE A CA 1
ATOM 1306 C C . PHE A 1 164 ? 40.804 -17.882 -22.246 1.00 79.56 164 PHE A C 1
ATOM 1308 O O . PHE A 1 164 ? 39.596 -17.680 -22.290 1.00 79.56 164 PHE A O 1
ATOM 1315 N N . VAL A 1 165 ? 41.637 -17.335 -23.136 1.00 79.19 165 VAL A N 1
ATOM 1316 C CA . VAL A 1 165 ? 41.186 -16.416 -24.190 1.00 79.19 165 VAL A CA 1
ATOM 1317 C C . VAL A 1 165 ? 40.143 -17.081 -25.085 1.00 79.19 165 VAL A C 1
ATOM 1319 O O . VAL A 1 165 ? 39.136 -16.452 -25.408 1.00 79.19 165 VAL A O 1
ATOM 1322 N N . THR A 1 166 ? 40.343 -18.344 -25.465 1.00 81.38 166 THR A N 1
ATOM 1323 C CA . THR A 1 166 ? 39.391 -19.088 -26.304 1.00 81.38 166 THR A CA 1
ATOM 1324 C C . THR A 1 166 ? 38.061 -19.304 -25.579 1.00 81.38 166 THR A C 1
ATOM 1326 O O . THR A 1 166 ? 37.001 -19.008 -26.132 1.00 81.38 166 THR A O 1
ATOM 1329 N N . GLU A 1 167 ? 38.106 -19.764 -24.327 1.00 82.12 167 GLU A N 1
ATOM 1330 C CA . GLU A 1 167 ? 36.916 -20.002 -23.505 1.00 82.12 167 GLU A CA 1
ATOM 1331 C C . GLU A 1 167 ? 36.145 -18.707 -23.229 1.00 82.12 167 GLU A C 1
ATOM 1333 O O . GLU A 1 167 ? 34.947 -18.614 -23.503 1.00 82.12 167 GLU A O 1
ATOM 1338 N N . ALA A 1 168 ? 36.844 -17.672 -22.769 1.00 83.06 168 ALA A N 1
ATOM 1339 C CA . ALA A 1 168 ? 36.278 -16.366 -22.471 1.00 83.06 168 ALA A CA 1
ATOM 1340 C C . ALA A 1 168 ? 35.650 -15.720 -23.715 1.00 83.06 168 ALA A C 1
ATOM 1342 O O . ALA A 1 168 ? 34.554 -15.162 -23.643 1.00 83.06 168 ALA A O 1
ATOM 1343 N N . SER A 1 169 ? 36.295 -15.859 -24.880 1.00 85.62 169 SER A N 1
ATOM 1344 C CA . SER A 1 169 ? 35.747 -15.382 -26.157 1.00 85.62 169 SER A CA 1
ATOM 1345 C C . SER A 1 169 ? 34.481 -16.138 -26.552 1.00 85.62 169 SER A C 1
ATOM 1347 O O . SER A 1 169 ? 33.524 -15.517 -27.013 1.00 85.62 169 SER A O 1
ATOM 1349 N N . SER A 1 170 ? 34.440 -17.459 -26.349 1.00 88.25 170 SER A N 1
ATOM 1350 C CA . SER A 1 170 ? 33.247 -18.272 -26.616 1.00 88.25 170 SER A CA 1
ATOM 1351 C C . SER A 1 170 ? 32.083 -17.884 -25.702 1.00 88.25 170 SER A C 1
ATOM 1353 O O . SER A 1 170 ? 30.957 -17.715 -26.175 1.00 88.25 170 SER A O 1
ATOM 1355 N N . THR A 1 171 ? 32.346 -17.687 -24.409 1.00 90.19 171 THR A N 1
ATOM 1356 C CA . THR A 1 171 ? 31.323 -17.300 -23.430 1.00 90.19 171 THR A CA 1
ATOM 1357 C C . THR A 1 171 ? 30.785 -15.900 -23.705 1.00 90.19 171 THR A C 1
ATOM 1359 O O . THR A 1 171 ? 29.568 -15.733 -23.775 1.00 90.19 171 THR A O 1
ATOM 1362 N N . ILE A 1 172 ? 31.653 -14.913 -23.957 1.00 91.25 172 ILE A N 1
ATOM 1363 C CA . ILE A 1 172 ? 31.212 -13.570 -24.364 1.00 91.25 172 ILE A CA 1
ATOM 1364 C C . ILE A 1 172 ? 30.434 -13.626 -25.674 1.00 91.25 172 ILE A C 1
ATOM 1366 O O . ILE A 1 172 ? 29.386 -13.001 -25.765 1.00 91.25 172 ILE A O 1
ATOM 1370 N N . THR A 1 173 ? 30.887 -14.399 -26.664 1.00 94.00 173 THR A N 1
ATOM 1371 C CA . THR A 1 173 ? 30.154 -14.563 -27.929 1.00 94.00 173 THR A CA 1
ATOM 1372 C C . THR A 1 173 ? 28.751 -15.100 -27.674 1.00 94.00 173 THR A C 1
ATOM 1374 O O . THR A 1 173 ? 27.786 -14.517 -28.155 1.00 94.00 173 THR A O 1
ATOM 1377 N N . ARG A 1 174 ? 28.605 -16.132 -26.838 1.00 93.62 174 ARG A N 1
ATOM 1378 C CA . ARG A 1 174 ? 27.300 -16.699 -26.474 1.00 93.62 174 ARG A CA 1
ATOM 1379 C C . ARG A 1 174 ? 26.404 -15.690 -25.757 1.00 93.62 174 ARG A C 1
ATOM 1381 O O . ARG A 1 174 ? 25.231 -15.577 -26.103 1.00 93.62 174 ARG A O 1
ATOM 1388 N N . LEU A 1 175 ? 26.944 -14.957 -24.783 1.00 93.56 175 LEU A N 1
ATOM 1389 C CA . LEU A 1 175 ? 26.197 -13.927 -24.058 1.00 93.56 175 LEU A CA 1
ATOM 1390 C C . LEU A 1 175 ? 25.800 -12.772 -24.983 1.00 93.56 175 LEU A C 1
ATOM 1392 O O . LEU A 1 175 ? 24.667 -12.315 -24.930 1.00 93.56 175 LEU A O 1
ATOM 1396 N N . VAL A 1 176 ? 26.679 -12.349 -25.893 1.00 94.44 176 VAL A N 1
ATOM 1397 C CA . VAL A 1 176 ? 26.360 -11.348 -26.917 1.00 94.44 176 VAL A CA 1
ATOM 1398 C C . VAL A 1 176 ? 25.283 -11.869 -27.864 1.00 94.44 176 VAL A C 1
ATOM 1400 O O . VAL A 1 176 ? 24.330 -11.155 -28.133 1.00 94.44 176 VAL A O 1
ATOM 1403 N N . GLN A 1 177 ? 25.356 -13.111 -28.336 1.00 93.44 177 GLN A N 1
ATOM 1404 C CA . GLN A 1 177 ? 24.301 -13.691 -29.173 1.00 93.44 177 GLN A CA 1
ATOM 1405 C C . GLN A 1 177 ? 22.948 -13.768 -28.448 1.00 93.44 177 GLN A C 1
ATOM 1407 O O . GLN A 1 177 ? 21.915 -13.575 -29.090 1.00 93.44 177 GLN A O 1
ATOM 1412 N N . ARG A 1 178 ? 22.962 -14.026 -27.131 1.00 90.81 178 ARG A N 1
ATOM 1413 C CA . ARG A 1 178 ? 21.777 -14.063 -26.259 1.00 90.81 178 ARG A CA 1
ATOM 1414 C C . ARG A 1 178 ? 21.185 -12.670 -26.037 1.00 90.81 178 ARG A C 1
ATOM 1416 O O . ARG A 1 178 ? 19.983 -12.498 -26.194 1.00 90.81 178 ARG A O 1
ATOM 1423 N N . GLU A 1 179 ? 22.022 -11.694 -25.694 1.00 90.44 179 GLU A N 1
ATOM 1424 C CA . GLU A 1 179 ? 21.584 -10.382 -25.203 1.00 90.44 179 GLU A CA 1
ATOM 1425 C C . GLU A 1 179 ? 21.555 -9.285 -26.273 1.00 90.44 179 GLU A C 1
ATOM 1427 O O . GLU A 1 179 ? 20.853 -8.297 -26.099 1.00 90.44 179 GLU A O 1
ATOM 1432 N N . MET A 1 180 ? 22.274 -9.413 -27.396 1.00 90.69 180 MET A N 1
ATOM 1433 C CA . MET A 1 180 ? 22.325 -8.374 -28.443 1.00 90.69 180 MET A CA 1
ATOM 1434 C C . MET A 1 180 ? 20.948 -7.992 -29.010 1.00 90.69 180 MET A C 1
ATOM 1436 O O . MET A 1 180 ? 20.752 -6.801 -29.256 1.00 90.69 180 MET A O 1
ATOM 1440 N N . PRO A 1 181 ? 19.978 -8.915 -29.188 1.00 85.19 181 PRO A N 1
ATOM 1441 C CA . PRO A 1 181 ? 18.602 -8.547 -29.538 1.00 85.19 181 PRO A CA 1
ATOM 1442 C C . PRO A 1 181 ? 17.921 -7.646 -28.498 1.00 85.19 181 PRO A C 1
ATOM 1444 O O . PRO A 1 181 ? 17.039 -6.873 -28.853 1.00 85.19 181 PRO A O 1
ATOM 1447 N N . ASN A 1 182 ? 18.369 -7.709 -27.241 1.00 83.94 182 ASN A N 1
ATOM 1448 C CA . ASN A 1 182 ? 17.895 -6.915 -26.109 1.00 83.94 182 ASN A CA 1
ATOM 1449 C C . ASN A 1 182 ? 18.782 -5.689 -25.831 1.00 83.94 182 ASN A C 1
ATOM 1451 O O . ASN A 1 182 ? 18.649 -5.061 -24.779 1.00 83.94 182 ASN A O 1
ATOM 1455 N N . LEU A 1 183 ? 19.689 -5.319 -26.754 1.00 85.69 183 LEU A N 1
ATOM 1456 C CA . LEU A 1 183 ? 20.385 -4.028 -26.677 1.00 85.69 183 LEU A CA 1
ATOM 1457 C C . LEU A 1 183 ? 19.358 -2.897 -26.528 1.00 85.69 183 LEU A C 1
ATOM 1459 O O . LEU A 1 183 ? 19.575 -1.972 -25.749 1.00 85.69 183 LEU A O 1
ATOM 1463 N N . VAL A 1 184 ? 18.230 -3.038 -27.233 1.00 79.50 184 VAL A N 1
ATOM 1464 C CA . VAL A 1 184 ? 16.969 -2.344 -26.975 1.00 79.50 184 VAL A CA 1
ATOM 1465 C C . VAL A 1 184 ? 15.833 -3.363 -27.137 1.00 79.50 184 VAL A C 1
ATOM 1467 O O . VAL A 1 184 ? 15.534 -3.803 -28.239 1.00 79.50 184 VAL A O 1
ATOM 1470 N N . SER A 1 185 ? 15.185 -3.744 -26.045 1.00 70.88 185 SER A N 1
ATOM 1471 C CA . SER A 1 185 ? 14.115 -4.750 -25.967 1.00 70.88 185 SER A CA 1
ATOM 1472 C C . SER A 1 185 ? 12.821 -4.346 -26.677 1.00 70.88 185 SER A C 1
ATOM 1474 O O . SER A 1 185 ? 11.955 -5.186 -26.907 1.00 70.88 185 SER A O 1
ATOM 1476 N N . PHE A 1 186 ? 12.650 -3.054 -26.989 1.00 62.66 186 PHE A N 1
ATOM 1477 C CA . PHE A 1 186 ? 11.398 -2.458 -27.480 1.00 62.66 186 PHE A CA 1
ATOM 1478 C C . PHE A 1 186 ? 10.173 -2.744 -26.583 1.00 62.66 186 PHE A C 1
ATOM 1480 O O . PHE A 1 186 ? 9.025 -2.504 -26.974 1.00 62.66 186 PHE A O 1
ATOM 1487 N N . CYS A 1 187 ? 10.399 -3.206 -25.349 1.00 61.66 187 CYS A N 1
ATOM 1488 C CA . CYS A 1 187 ? 9.360 -3.456 -24.365 1.00 61.66 187 CYS A CA 1
ATOM 1489 C C . CYS A 1 187 ? 8.768 -2.125 -23.887 1.00 61.66 187 CYS A C 1
ATOM 1491 O O . CYS A 1 187 ? 9.470 -1.264 -23.356 1.00 61.66 187 CYS A O 1
ATOM 1493 N N . ARG A 1 188 ? 7.444 -1.963 -24.020 1.00 55.09 188 ARG A N 1
ATOM 1494 C CA . ARG A 1 188 ? 6.704 -0.805 -23.467 1.00 55.09 188 ARG A CA 1
ATOM 1495 C C . ARG A 1 188 ? 6.585 -0.848 -21.940 1.00 55.09 188 ARG A C 1
ATOM 1497 O O . ARG A 1 188 ? 6.243 0.149 -21.312 1.00 55.09 188 ARG A O 1
ATOM 1504 N N . SER A 1 189 ? 6.825 -2.016 -21.353 1.00 62.41 189 SER A N 1
ATOM 1505 C CA . SER A 1 189 ? 6.774 -2.264 -19.920 1.00 62.41 189 SER A CA 1
ATOM 1506 C C . SER A 1 189 ? 8.163 -2.090 -19.327 1.00 62.41 189 SER A C 1
ATOM 1508 O O . SER A 1 189 ? 9.088 -2.817 -19.676 1.00 62.41 189 SER A O 1
ATOM 1510 N N . ILE A 1 190 ? 8.297 -1.161 -18.378 1.00 59.16 190 ILE A N 1
ATOM 1511 C CA . ILE A 1 190 ? 9.544 -0.987 -17.625 1.00 59.16 190 ILE A CA 1
ATOM 1512 C C . ILE A 1 190 ? 9.912 -2.249 -16.832 1.00 59.16 190 ILE A C 1
ATOM 1514 O O . ILE A 1 190 ? 11.068 -2.423 -16.479 1.00 59.16 190 ILE A O 1
ATOM 1518 N N . VAL A 1 191 ? 8.942 -3.126 -16.547 1.00 62.66 191 VAL A N 1
ATOM 1519 C CA . VAL A 1 191 ? 9.167 -4.392 -15.836 1.00 62.66 191 VAL A CA 1
ATOM 1520 C C . VAL A 1 191 ? 9.850 -5.418 -16.744 1.00 62.66 191 VAL A C 1
ATOM 1522 O O . VAL A 1 191 ? 10.697 -6.160 -16.256 1.00 62.66 191 VAL A O 1
ATOM 1525 N N . ASP A 1 192 ? 9.543 -5.392 -18.045 1.00 64.31 192 ASP A N 1
ATOM 1526 C CA . ASP A 1 192 ? 10.068 -6.323 -19.057 1.00 64.31 192 ASP A CA 1
ATOM 1527 C C . ASP A 1 192 ? 11.345 -5.808 -19.746 1.00 64.31 192 ASP A C 1
ATOM 1529 O O . ASP A 1 192 ? 11.960 -6.521 -20.532 1.00 64.31 192 ASP A O 1
ATOM 1533 N N . GLN A 1 193 ? 11.747 -4.567 -19.454 1.00 75.06 193 GLN A N 1
ATOM 1534 C CA . GLN A 1 193 ? 13.043 -4.011 -19.840 1.00 75.06 193 GLN A CA 1
ATOM 1535 C C . GLN A 1 193 ? 14.131 -4.489 -18.884 1.00 75.06 193 GLN A C 1
ATOM 1537 O O . GLN A 1 193 ? 13.939 -4.482 -17.663 1.00 75.06 193 GLN A O 1
ATOM 1542 N N . TYR A 1 194 ? 15.309 -4.796 -19.401 1.00 77.50 194 TYR A N 1
ATOM 1543 C CA . TYR A 1 194 ? 16.475 -5.075 -18.585 1.00 77.50 194 TYR A CA 1
ATOM 1544 C C . TYR A 1 194 ? 16.932 -3.835 -17.800 1.00 77.50 194 TYR A C 1
ATOM 1546 O O . TYR A 1 194 ? 16.733 -2.700 -18.245 1.00 77.50 194 TYR A O 1
ATOM 1554 N N . PRO A 1 195 ? 17.587 -4.003 -16.634 1.00 74.44 195 PRO A N 1
ATOM 1555 C CA . PRO A 1 195 ? 18.046 -2.877 -15.821 1.00 74.44 195 PRO A CA 1
ATOM 1556 C C . PRO A 1 195 ? 18.904 -1.848 -16.576 1.00 74.44 195 PRO A C 1
ATOM 1558 O O . PRO A 1 195 ? 18.785 -0.657 -16.299 1.00 74.44 195 PRO A O 1
ATOM 1561 N N . TRP A 1 196 ? 19.713 -2.273 -17.558 1.00 77.88 196 TRP A N 1
ATOM 1562 C CA . TRP A 1 196 ? 20.540 -1.366 -18.369 1.00 77.88 196 TRP A CA 1
ATOM 1563 C C . TRP A 1 196 ? 19.745 -0.503 -19.354 1.00 77.88 196 TRP A C 1
ATOM 1565 O O . TRP A 1 196 ? 20.271 0.492 -19.849 1.00 77.88 196 TRP A O 1
ATOM 1575 N N . GLU A 1 197 ? 18.495 -0.850 -19.651 1.00 72.50 197 GLU A N 1
ATOM 1576 C CA . GLU A 1 197 ? 17.624 -0.083 -20.547 1.00 72.50 197 GLU A CA 1
ATOM 1577 C C . GLU A 1 197 ? 16.891 1.041 -19.798 1.00 72.50 197 GLU A C 1
ATOM 1579 O O . GLU A 1 197 ? 16.572 2.087 -20.368 1.00 72.50 197 GLU A O 1
ATOM 1584 N N . ARG A 1 198 ? 16.681 0.861 -18.488 1.00 71.12 198 ARG A N 1
ATOM 1585 C CA . ARG A 1 198 ? 15.909 1.765 -17.628 1.00 71.12 198 ARG A CA 1
ATOM 1586 C C . ARG A 1 198 ? 16.723 3.010 -17.241 1.00 71.12 198 ARG A C 1
ATOM 1588 O O . ARG A 1 198 ? 17.904 2.927 -16.920 1.00 71.12 198 ARG A O 1
ATOM 1595 N N . GLY A 1 199 ? 16.073 4.177 -17.176 1.00 62.03 199 GLY A N 1
ATOM 1596 C CA . GLY A 1 199 ? 16.515 5.369 -16.424 1.00 62.03 199 GLY A CA 1
ATOM 1597 C C . GLY A 1 199 ? 17.787 6.103 -16.898 1.00 62.03 199 GLY A C 1
ATOM 1598 O O . GLY A 1 199 ? 17.720 7.277 -17.262 1.00 62.03 199 GLY A O 1
ATOM 1599 N N . THR A 1 200 ? 18.959 5.464 -16.867 1.00 60.53 200 THR A N 1
ATOM 1600 C CA . THR A 1 200 ? 20.281 6.088 -17.103 1.00 60.53 200 THR A CA 1
ATOM 1601 C C . THR A 1 200 ? 20.702 6.106 -18.574 1.00 60.53 200 THR A C 1
ATOM 1603 O O . THR A 1 200 ? 21.357 7.061 -19.009 1.00 60.53 200 THR A O 1
ATOM 1606 N N . SER A 1 201 ? 20.275 5.110 -19.356 1.00 63.31 201 SER A N 1
ATOM 1607 C CA . SER A 1 201 ? 20.500 5.033 -20.810 1.00 63.31 201 SER A CA 1
ATOM 1608 C C . SER A 1 201 ? 19.648 6.028 -21.604 1.00 63.31 201 SER A C 1
ATOM 1610 O O . SER A 1 201 ? 19.980 6.348 -22.744 1.00 63.31 201 SER A O 1
ATOM 1612 N N . GLY A 1 202 ? 18.596 6.582 -20.985 1.00 64.69 202 GLY A N 1
ATOM 1613 C CA . GLY A 1 202 ? 17.710 7.572 -21.603 1.00 64.69 202 GLY A CA 1
ATOM 1614 C C . GLY A 1 202 ? 17.025 7.045 -22.860 1.00 64.69 202 GLY A C 1
ATOM 1615 O O . GLY A 1 202 ? 16.969 7.781 -23.838 1.00 64.69 202 GLY A O 1
ATOM 1616 N N . VAL A 1 203 ? 16.609 5.772 -22.840 1.00 72.12 203 VAL A N 1
ATOM 1617 C CA . VAL A 1 203 ? 15.864 5.142 -23.932 1.00 72.12 203 VAL A CA 1
ATOM 1618 C C . VAL A 1 203 ? 14.423 5.661 -23.906 1.00 72.12 203 VAL A C 1
ATOM 1620 O O . VAL A 1 203 ? 13.703 5.452 -22.932 1.00 72.12 203 VAL A O 1
ATOM 1623 N N . GLU A 1 204 ? 14.012 6.346 -24.965 1.00 69.06 204 GLU A N 1
ATOM 1624 C CA . GLU A 1 204 ? 12.688 6.925 -25.174 1.00 69.06 204 GLU A CA 1
ATOM 1625 C C . GLU A 1 204 ? 12.081 6.311 -26.450 1.00 69.06 204 GLU A C 1
ATOM 1627 O O . GLU A 1 204 ? 12.676 6.350 -27.528 1.00 69.06 204 GLU A O 1
ATOM 1632 N N . LEU A 1 205 ? 10.900 5.696 -26.334 1.00 62.69 205 LEU A N 1
ATOM 1633 C CA . LEU A 1 205 ? 10.178 5.121 -27.475 1.00 62.69 205 LEU A CA 1
ATOM 1634 C C . LEU A 1 205 ? 9.280 6.205 -28.112 1.00 62.69 205 LEU A C 1
ATOM 1636 O O . LEU A 1 205 ? 8.547 6.861 -27.367 1.00 62.69 205 LEU A O 1
ATOM 1640 N N . PRO A 1 206 ? 9.293 6.403 -29.447 1.00 54.81 206 PRO A N 1
ATOM 1641 C CA . PRO A 1 206 ? 8.418 7.366 -30.119 1.00 54.81 206 PRO A CA 1
ATOM 1642 C C . PRO A 1 206 ? 6.930 7.066 -29.868 1.00 54.81 206 PRO A C 1
ATOM 1644 O O . PRO A 1 206 ? 6.511 5.909 -29.904 1.00 54.81 206 PRO A O 1
ATOM 1647 N N . GLU A 1 207 ? 6.118 8.106 -29.629 1.00 49.62 207 GLU A N 1
ATOM 1648 C CA . GLU A 1 207 ? 4.680 7.959 -29.323 1.00 49.62 207 GLU A CA 1
ATOM 1649 C C . GLU A 1 207 ? 3.824 7.553 -30.549 1.00 49.62 207 GLU A C 1
ATOM 1651 O O . GLU A 1 207 ? 2.777 6.942 -30.355 1.00 49.62 207 GLU A O 1
ATOM 1656 N N . ASP A 1 208 ? 4.281 7.807 -31.786 1.00 50.06 208 ASP A N 1
ATOM 1657 C CA . ASP A 1 208 ? 3.585 7.483 -33.046 1.00 50.06 208 ASP A CA 1
ATOM 1658 C C . ASP A 1 208 ? 4.573 6.971 -34.126 1.00 50.06 208 ASP A C 1
ATOM 1660 O O . ASP A 1 208 ? 5.416 7.725 -34.611 1.00 50.06 208 ASP A O 1
ATOM 1664 N N . GLY A 1 209 ? 4.429 5.709 -34.560 1.00 44.91 209 GLY A N 1
ATOM 1665 C CA . GLY A 1 209 ? 5.134 5.123 -35.719 1.00 44.91 209 GLY A CA 1
ATOM 1666 C C . GLY A 1 209 ? 6.217 4.084 -35.381 1.00 44.91 209 GLY A C 1
ATOM 1667 O O . GLY A 1 209 ? 6.985 4.282 -34.456 1.00 44.91 209 GLY A O 1
ATOM 1668 N N . ASP A 1 210 ? 6.219 2.978 -36.144 1.00 46.41 210 ASP A N 1
ATOM 1669 C CA . ASP A 1 210 ? 7.152 1.825 -36.164 1.00 46.41 210 ASP A CA 1
ATOM 1670 C C . ASP A 1 210 ? 7.791 1.418 -34.813 1.00 46.41 210 ASP A C 1
ATOM 1672 O O . ASP A 1 210 ? 8.703 2.065 -34.309 1.00 46.41 210 ASP A O 1
ATOM 1676 N N . GLN A 1 211 ? 7.388 0.263 -34.257 1.00 56.34 211 GLN A N 1
ATOM 1677 C CA . GLN A 1 211 ? 7.939 -0.314 -33.007 1.00 56.34 211 GLN A CA 1
ATOM 1678 C C . GLN A 1 211 ? 9.434 -0.696 -33.088 1.00 56.34 211 GLN A C 1
ATOM 1680 O O . GLN A 1 211 ? 9.966 -1.323 -32.181 1.00 56.34 211 GLN A O 1
ATOM 1685 N N . THR A 1 212 ? 10.103 -0.341 -34.180 1.00 59.81 212 THR A N 1
ATOM 1686 C CA . THR A 1 212 ? 11.486 -0.664 -34.509 1.00 59.81 212 THR A CA 1
ATOM 1687 C C . THR A 1 212 ? 12.390 0.562 -34.405 1.00 59.81 212 THR A C 1
ATOM 1689 O O . THR A 1 212 ? 13.361 0.632 -35.136 1.00 59.81 212 THR A O 1
ATOM 1692 N N . VAL A 1 213 ? 12.052 1.585 -33.613 1.00 66.50 213 VAL A N 1
ATOM 1693 C CA . VAL A 1 213 ? 12.856 2.813 -33.473 1.00 66.50 213 VAL A CA 1
ATOM 1694 C C . VAL A 1 213 ? 12.815 3.290 -32.017 1.00 66.50 213 VAL A C 1
ATOM 1696 O O . VAL A 1 213 ? 11.744 3.340 -31.420 1.00 66.50 213 VAL A O 1
ATOM 1699 N N . CYS A 1 214 ? 13.960 3.669 -31.437 1.00 71.19 214 CYS A N 1
ATOM 1700 C CA . CYS A 1 214 ? 14.045 4.255 -30.093 1.00 71.19 214 CYS A CA 1
ATOM 1701 C C . CYS A 1 214 ? 15.130 5.337 -30.006 1.00 71.1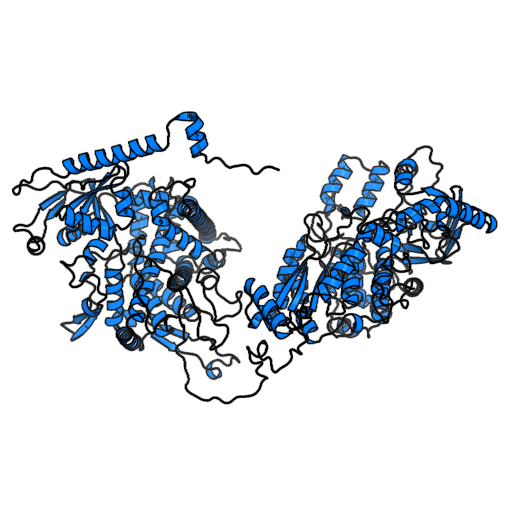9 214 CYS A C 1
ATOM 1703 O O . CYS A 1 214 ? 16.236 5.126 -30.494 1.00 71.19 214 CYS A O 1
ATOM 1705 N N . GLU A 1 215 ? 14.868 6.451 -29.321 1.00 76.19 215 GLU A N 1
ATOM 1706 C CA . GLU A 1 215 ? 15.898 7.443 -29.001 1.00 76.19 215 GLU A CA 1
ATOM 1707 C C . GLU A 1 215 ? 16.670 7.012 -27.748 1.00 76.19 215 GLU A C 1
ATOM 1709 O O . GLU A 1 215 ? 16.061 6.635 -26.762 1.00 76.19 215 GLU A O 1
ATOM 1714 N N . ALA A 1 216 ? 18.005 7.070 -27.751 1.00 79.44 216 ALA A N 1
ATOM 1715 C CA . ALA A 1 216 ? 18.817 6.733 -26.578 1.00 79.44 216 ALA A CA 1
ATOM 1716 C C . ALA A 1 216 ? 20.060 7.625 -26.444 1.00 79.44 216 ALA A C 1
ATOM 1718 O O . ALA A 1 216 ? 20.523 8.239 -27.411 1.00 79.44 216 ALA A O 1
ATOM 1719 N N . ASN A 1 217 ? 20.653 7.677 -25.246 1.00 84.44 217 ASN A N 1
ATOM 1720 C CA . ASN A 1 217 ? 22.016 8.177 -25.062 1.00 84.44 217 ASN A CA 1
ATOM 1721 C C . ASN A 1 217 ? 23.010 7.062 -25.413 1.00 84.44 217 ASN A C 1
ATOM 1723 O O . ASN A 1 217 ? 23.301 6.219 -24.566 1.00 84.44 217 ASN A O 1
ATOM 1727 N N . LEU A 1 218 ? 23.556 7.079 -26.634 1.00 84.62 218 LEU A N 1
ATOM 1728 C CA . LEU A 1 218 ? 24.355 5.970 -27.180 1.00 84.62 218 LEU A CA 1
ATOM 1729 C C . LEU A 1 218 ? 25.522 5.548 -26.287 1.00 84.62 218 LEU A C 1
ATOM 1731 O O . LEU A 1 218 ? 25.734 4.357 -26.091 1.00 84.62 218 LEU A O 1
ATOM 1735 N N . PHE A 1 219 ? 26.254 6.500 -25.699 1.00 87.50 219 PHE A N 1
ATOM 1736 C CA . PHE A 1 219 ? 27.358 6.149 -24.802 1.00 87.50 219 PHE A CA 1
ATOM 1737 C C . PHE A 1 219 ? 26.857 5.428 -23.545 1.00 87.50 219 PHE A C 1
ATOM 1739 O O . PHE A 1 219 ? 27.461 4.447 -23.130 1.00 87.50 219 PHE A O 1
ATOM 1746 N N . ALA A 1 220 ? 25.753 5.887 -22.947 1.00 86.06 220 ALA A N 1
ATOM 1747 C CA . ALA A 1 220 ? 25.188 5.250 -21.757 1.00 86.06 220 ALA A CA 1
ATOM 1748 C C . ALA A 1 220 ? 24.567 3.883 -22.081 1.00 86.06 220 ALA A C 1
ATOM 1750 O O . ALA A 1 220 ? 24.796 2.937 -21.338 1.00 86.06 220 ALA A O 1
ATOM 1751 N N . LEU A 1 221 ? 23.864 3.765 -23.212 1.00 87.00 221 LEU A N 1
ATOM 1752 C CA . LEU A 1 221 ? 23.275 2.510 -23.678 1.00 87.00 221 LEU A CA 1
ATOM 1753 C C . LEU A 1 221 ? 24.351 1.438 -23.901 1.00 87.00 221 LEU A C 1
ATOM 1755 O O . LEU A 1 221 ? 24.281 0.356 -23.327 1.00 87.00 221 LEU A O 1
ATOM 1759 N N . VAL A 1 222 ? 25.389 1.775 -24.672 1.00 88.75 222 VAL A N 1
ATOM 1760 C CA . VAL A 1 222 ? 26.511 0.872 -24.968 1.00 88.75 222 VAL A CA 1
ATOM 1761 C C . VAL A 1 222 ? 27.299 0.547 -23.700 1.00 88.75 222 VAL A C 1
ATOM 1763 O O . VAL A 1 222 ? 27.629 -0.612 -23.471 1.00 88.75 222 VAL A O 1
ATOM 1766 N N . SER A 1 223 ? 27.548 1.539 -22.839 1.00 89.06 223 SER A N 1
ATOM 1767 C CA . SER A 1 223 ? 28.240 1.341 -21.561 1.00 89.06 223 SER A CA 1
ATOM 1768 C C . SER A 1 223 ? 27.488 0.411 -20.621 1.00 89.06 223 SER A C 1
ATOM 1770 O O . SER A 1 223 ? 28.107 -0.457 -20.011 1.00 89.06 223 SER A O 1
ATOM 1772 N N . ASN A 1 224 ? 26.174 0.574 -20.491 1.00 89.31 224 ASN A N 1
ATOM 1773 C CA . ASN A 1 224 ? 25.382 -0.244 -19.584 1.00 89.31 224 ASN A CA 1
ATOM 1774 C C . ASN A 1 224 ? 25.184 -1.663 -20.143 1.00 89.31 224 ASN A C 1
ATOM 1776 O O . ASN A 1 224 ? 25.255 -2.617 -19.373 1.00 89.31 224 ASN A O 1
ATOM 1780 N N . PHE A 1 225 ? 25.016 -1.817 -21.462 1.00 90.75 225 PHE A N 1
ATOM 1781 C CA . PHE A 1 225 ? 24.912 -3.124 -22.119 1.00 90.75 225 PHE A CA 1
ATOM 1782 C C . PHE A 1 225 ? 26.218 -3.927 -22.039 1.00 90.75 225 PHE A C 1
ATOM 1784 O O . PHE A 1 225 ? 26.224 -5.066 -21.572 1.00 90.75 225 PHE A O 1
ATOM 1791 N N . ILE A 1 226 ? 27.346 -3.323 -22.435 1.00 91.44 226 ILE A N 1
ATOM 1792 C CA . ILE A 1 226 ? 28.672 -3.953 -22.325 1.00 91.44 226 ILE A CA 1
ATOM 1793 C C . ILE A 1 226 ? 28.987 -4.243 -20.863 1.00 91.44 226 ILE A C 1
ATOM 1795 O O . ILE A 1 226 ? 29.467 -5.333 -20.549 1.00 91.44 226 ILE A O 1
ATOM 1799 N N . GLY A 1 227 ? 28.684 -3.288 -19.978 1.00 90.25 227 GLY A N 1
ATOM 1800 C CA . GLY A 1 227 ? 28.778 -3.443 -18.536 1.00 90.25 227 GLY A CA 1
ATOM 1801 C C . GLY A 1 227 ? 28.043 -4.695 -18.086 1.00 90.25 227 GLY A C 1
ATOM 1802 O O . GLY A 1 227 ? 28.686 -5.574 -17.533 1.00 90.25 227 GLY A O 1
ATOM 1803 N N . HIS A 1 228 ? 26.753 -4.835 -18.390 1.00 90.69 228 HIS A N 1
ATOM 1804 C CA . HIS A 1 228 ? 25.956 -6.006 -18.028 1.00 90.69 228 HIS A CA 1
ATOM 1805 C C . HIS A 1 228 ? 26.570 -7.316 -18.537 1.00 90.69 228 HIS A C 1
ATOM 1807 O O . HIS A 1 228 ? 26.917 -8.168 -17.727 1.00 90.69 228 HIS A O 1
ATOM 1813 N N . VAL A 1 229 ? 26.788 -7.455 -19.849 1.00 91.94 229 VAL A N 1
ATOM 1814 C CA . VAL A 1 229 ? 27.303 -8.701 -20.448 1.00 91.94 229 VAL A CA 1
ATOM 1815 C C . VAL A 1 229 ? 28.672 -9.081 -19.878 1.00 91.94 229 VAL A C 1
ATOM 1817 O O . VAL A 1 229 ? 28.919 -10.244 -19.558 1.00 91.94 229 VAL A O 1
ATOM 1820 N N . THR A 1 230 ? 29.561 -8.100 -19.708 1.00 90.94 230 THR A N 1
ATOM 1821 C CA . THR A 1 230 ? 30.901 -8.332 -19.148 1.00 90.94 230 THR A CA 1
ATOM 1822 C C . THR A 1 230 ? 30.828 -8.646 -17.654 1.00 90.94 230 THR A C 1
ATOM 1824 O O . THR A 1 230 ? 31.592 -9.477 -17.171 1.00 90.94 230 THR A O 1
ATOM 1827 N N . SER A 1 231 ? 29.890 -8.038 -16.921 1.00 92.00 231 SER A N 1
ATOM 1828 C CA . SER A 1 231 ? 29.643 -8.336 -15.505 1.00 92.00 231 SER A CA 1
ATOM 1829 C C . SER A 1 231 ? 29.149 -9.765 -15.328 1.00 92.00 231 SER A C 1
ATOM 1831 O O . SER A 1 231 ? 29.676 -10.473 -14.478 1.00 92.00 231 SER A O 1
ATOM 1833 N N . THR A 1 232 ? 28.198 -10.199 -16.159 1.00 92.50 232 THR A N 1
ATOM 1834 C CA . THR A 1 232 ? 27.652 -11.561 -16.149 1.00 92.50 232 THR A CA 1
ATOM 1835 C C . THR A 1 232 ? 28.747 -12.571 -16.470 1.00 92.50 232 THR A C 1
ATOM 1837 O O . THR A 1 232 ? 28.889 -13.557 -15.760 1.00 92.50 232 THR A O 1
ATOM 1840 N N . PHE A 1 233 ? 29.595 -12.290 -17.468 1.00 91.88 233 PHE A N 1
ATOM 1841 C CA . PHE A 1 233 ? 30.762 -13.127 -17.758 1.00 91.88 233 PHE A CA 1
ATOM 1842 C C . PHE A 1 233 ? 31.727 -13.223 -16.567 1.00 91.88 233 PHE A C 1
ATOM 1844 O O . PHE A 1 233 ? 32.166 -14.313 -16.213 1.00 91.88 233 PHE A O 1
ATOM 1851 N N . LEU A 1 234 ? 32.095 -12.091 -15.962 1.00 89.94 234 LEU A N 1
ATOM 1852 C CA . LEU A 1 234 ? 33.107 -12.075 -14.907 1.00 89.94 234 LEU A CA 1
ATOM 1853 C C . LEU A 1 234 ? 32.579 -12.673 -13.598 1.00 89.94 234 LEU A C 1
ATOM 1855 O O . LEU A 1 234 ? 33.273 -13.481 -12.981 1.00 89.94 234 LEU A O 1
ATOM 1859 N N . MET A 1 235 ? 31.376 -12.272 -13.188 1.00 91.69 235 MET A N 1
ATOM 1860 C CA . MET A 1 235 ? 30.858 -12.396 -11.821 1.00 91.69 235 MET A CA 1
ATOM 1861 C C . MET A 1 235 ? 29.615 -13.290 -11.700 1.00 91.69 235 MET A C 1
ATOM 1863 O O . MET A 1 235 ? 29.152 -13.492 -10.579 1.00 91.69 235 MET A O 1
ATOM 1867 N N . GLY A 1 236 ? 29.085 -13.807 -12.810 1.00 92.06 236 GLY A N 1
ATOM 1868 C CA . GLY A 1 236 ? 27.890 -14.651 -12.839 1.00 92.06 236 GLY A CA 1
ATOM 1869 C C . GLY A 1 236 ? 26.566 -13.880 -12.873 1.00 92.06 236 GLY A C 1
ATOM 1870 O O . GLY A 1 236 ? 26.494 -12.689 -12.550 1.00 92.06 236 GLY A O 1
ATOM 1871 N N . GLU A 1 237 ? 25.498 -14.568 -13.269 1.00 90.31 237 GLU A N 1
ATOM 1872 C CA . GLU A 1 237 ? 24.145 -14.023 -13.432 1.00 90.31 237 GLU A CA 1
ATOM 1873 C C . GLU A 1 237 ? 23.558 -13.584 -12.083 1.00 90.31 237 GLU A C 1
ATOM 1875 O O . GLU A 1 237 ? 23.085 -12.451 -11.953 1.00 90.31 237 GLU A O 1
ATOM 1880 N N . ALA A 1 238 ? 23.731 -14.399 -11.034 1.00 90.69 238 ALA A N 1
ATOM 1881 C CA . ALA A 1 238 ? 23.270 -14.079 -9.681 1.00 90.69 238 ALA A CA 1
ATOM 1882 C C . ALA A 1 238 ? 23.858 -12.757 -9.155 1.00 90.69 238 ALA A C 1
ATOM 1884 O O . ALA A 1 238 ? 23.168 -11.975 -8.497 1.00 90.69 238 ALA A O 1
ATOM 1885 N N . PHE A 1 239 ? 25.122 -12.452 -9.462 1.00 92.31 239 PHE A N 1
ATOM 1886 C CA . PHE A 1 239 ? 25.727 -11.185 -9.051 1.00 92.31 239 PHE A CA 1
ATOM 1887 C C . PHE A 1 239 ? 25.047 -9.991 -9.726 1.00 92.31 239 PHE A C 1
ATOM 1889 O O . PHE A 1 239 ? 24.743 -8.991 -9.072 1.00 92.31 239 PHE A O 1
ATOM 1896 N N . VAL A 1 240 ? 24.776 -10.083 -11.025 1.00 89.62 240 VAL A N 1
ATOM 1897 C CA . VAL A 1 240 ? 24.210 -8.962 -11.778 1.00 89.62 240 VAL A CA 1
ATOM 1898 C C . VAL A 1 240 ? 22.735 -8.728 -11.441 1.00 89.62 240 VAL A C 1
ATOM 1900 O O . VAL A 1 240 ? 22.311 -7.574 -11.356 1.00 89.62 240 VAL A O 1
ATOM 1903 N N . GLU A 1 241 ? 21.973 -9.788 -11.165 1.00 87.25 241 GLU A N 1
ATOM 1904 C CA . GLU A 1 241 ? 20.574 -9.694 -10.725 1.00 87.25 241 GLU A CA 1
ATOM 1905 C C . GLU A 1 241 ? 20.423 -9.020 -9.354 1.00 87.25 241 GLU A C 1
ATOM 1907 O O . GLU A 1 241 ? 19.520 -8.204 -9.155 1.00 87.25 241 GLU A O 1
ATOM 1912 N N . ASN A 1 242 ? 21.328 -9.313 -8.416 1.00 90.31 242 ASN A N 1
ATOM 1913 C CA . ASN A 1 242 ? 21.263 -8.767 -7.057 1.00 90.31 242 ASN A CA 1
ATOM 1914 C C . ASN A 1 242 ? 21.867 -7.361 -6.939 1.00 90.31 242 ASN A C 1
ATOM 1916 O O . ASN A 1 242 ? 21.559 -6.629 -5.994 1.00 90.31 242 ASN A O 1
ATOM 1920 N N . PHE A 1 243 ? 22.687 -6.940 -7.908 1.00 90.81 243 PHE A N 1
ATOM 1921 C CA . PHE A 1 243 ? 23.305 -5.612 -7.934 1.00 90.81 243 PHE A CA 1
ATOM 1922 C C . PHE A 1 243 ? 22.980 -4.832 -9.224 1.00 90.81 243 PHE A C 1
ATOM 1924 O O . PHE A 1 243 ? 23.892 -4.400 -9.934 1.00 90.81 243 PHE A O 1
ATOM 1931 N N . PRO A 1 244 ? 21.695 -4.540 -9.512 1.00 82.31 244 PRO A N 1
ATOM 1932 C CA . PRO A 1 244 ? 21.277 -3.945 -10.787 1.00 82.31 244 PRO A CA 1
ATOM 1933 C C . PRO A 1 244 ? 21.803 -2.516 -11.019 1.00 82.31 244 PRO A C 1
ATOM 1935 O O . PRO A 1 244 ? 21.902 -2.073 -12.159 1.00 82.31 244 PRO A O 1
ATOM 1938 N N . ASN A 1 245 ? 22.184 -1.794 -9.958 1.00 84.19 245 ASN A N 1
ATOM 1939 C CA . ASN A 1 245 ? 22.718 -0.425 -10.045 1.00 84.19 245 ASN A CA 1
ATOM 1940 C C . ASN A 1 245 ? 24.254 -0.371 -10.196 1.00 84.19 245 ASN A C 1
ATOM 1942 O O . ASN A 1 245 ? 24.844 0.710 -10.161 1.00 84.19 245 ASN A O 1
ATOM 1946 N N . LEU A 1 246 ? 24.922 -1.520 -10.350 1.00 88.00 246 LEU A N 1
ATOM 1947 C CA . LEU A 1 246 ? 26.382 -1.610 -10.401 1.00 88.00 246 LEU A CA 1
ATOM 1948 C C . LEU A 1 246 ? 26.994 -0.777 -11.539 1.00 88.00 246 LEU A C 1
ATOM 1950 O O . LEU A 1 246 ? 27.980 -0.073 -11.322 1.00 88.00 246 LEU A O 1
ATOM 1954 N N . ALA A 1 247 ? 26.399 -0.831 -12.733 1.00 84.69 247 ALA A N 1
ATOM 1955 C CA . ALA A 1 247 ? 26.879 -0.092 -13.902 1.00 84.69 247 ALA A CA 1
ATOM 1956 C C . ALA A 1 247 ? 26.774 1.433 -13.713 1.00 84.69 247 ALA A C 1
ATOM 1958 O O . ALA A 1 247 ? 27.682 2.171 -14.098 1.00 84.69 247 ALA A O 1
ATOM 1959 N N . GLU A 1 248 ? 25.712 1.911 -13.053 1.00 84.88 248 GLU A N 1
ATOM 1960 C CA . GLU A 1 248 ? 25.547 3.333 -12.733 1.00 84.88 248 GLU A CA 1
ATOM 1961 C C . GLU A 1 248 ? 26.640 3.811 -11.771 1.00 84.88 248 GLU A C 1
ATOM 1963 O O . GLU A 1 248 ? 27.276 4.846 -12.001 1.00 84.88 248 GLU A O 1
ATOM 1968 N N . ASP A 1 249 ? 26.892 3.043 -10.711 1.00 89.69 249 ASP A N 1
ATOM 1969 C CA . ASP A 1 249 ? 27.934 3.363 -9.743 1.00 89.69 249 ASP A CA 1
ATOM 1970 C C . ASP A 1 249 ? 29.331 3.332 -10.380 1.00 89.69 249 ASP A C 1
ATOM 1972 O O . ASP A 1 249 ? 30.152 4.210 -10.090 1.00 89.69 249 ASP A O 1
ATOM 1976 N N . LEU A 1 250 ? 29.589 2.391 -11.296 1.00 89.56 250 LEU A N 1
ATOM 1977 C CA . LEU A 1 250 ? 30.844 2.310 -12.047 1.00 89.56 250 LEU A CA 1
ATOM 1978 C C . LEU A 1 250 ? 31.034 3.526 -12.965 1.00 89.56 250 LEU A C 1
ATOM 1980 O O . LEU A 1 250 ? 32.060 4.207 -12.891 1.00 89.56 250 LEU A O 1
ATOM 1984 N N . GLY A 1 251 ? 30.007 3.890 -13.736 1.00 86.88 251 GLY A N 1
ATOM 1985 C CA . GLY A 1 251 ? 30.040 5.069 -14.601 1.00 86.88 251 GLY A CA 1
ATOM 1986 C C . GLY A 1 251 ? 30.203 6.376 -13.815 1.00 86.88 251 GLY A C 1
ATOM 1987 O O . GLY A 1 251 ? 30.879 7.307 -14.280 1.00 86.88 251 GLY A O 1
ATOM 1988 N N . ARG A 1 252 ? 29.637 6.441 -12.599 1.00 88.69 252 ARG A N 1
ATOM 1989 C CA . ARG A 1 252 ? 29.784 7.573 -11.671 1.00 88.69 252 ARG A CA 1
ATOM 1990 C C . ARG A 1 252 ? 31.183 7.651 -11.067 1.00 88.69 252 ARG A C 1
ATOM 1992 O O . ARG A 1 252 ? 31.702 8.763 -10.920 1.00 88.69 252 ARG A O 1
ATOM 1999 N N . LEU A 1 253 ? 31.786 6.508 -10.736 1.00 89.44 253 LEU A N 1
ATOM 2000 C CA . LEU A 1 253 ? 33.183 6.411 -10.316 1.00 89.44 253 LEU A CA 1
ATOM 2001 C C . LEU A 1 253 ? 34.102 6.931 -11.429 1.00 89.44 253 LEU A C 1
ATOM 2003 O O . LEU A 1 253 ? 34.930 7.800 -11.158 1.00 89.44 253 LEU A O 1
ATOM 2007 N N . ASP A 1 254 ? 33.892 6.489 -12.674 1.00 86.75 254 ASP A N 1
ATOM 2008 C CA . ASP A 1 254 ? 34.664 6.936 -13.842 1.00 86.75 254 ASP A CA 1
ATOM 2009 C C . ASP A 1 254 ? 34.509 8.448 -14.089 1.00 86.75 254 ASP A C 1
ATOM 2011 O O . ASP A 1 254 ? 35.490 9.156 -14.316 1.00 86.75 254 ASP A O 1
ATOM 2015 N N . ASP A 1 255 ? 33.287 8.988 -13.969 1.00 85.31 255 ASP A N 1
ATOM 2016 C CA . ASP A 1 255 ? 33.021 10.431 -14.142 1.00 85.31 255 ASP A CA 1
ATOM 2017 C C . ASP A 1 255 ? 33.754 11.285 -13.100 1.00 85.31 255 ASP A C 1
ATOM 2019 O O . ASP A 1 255 ? 34.088 12.449 -13.345 1.00 85.31 255 ASP A O 1
ATOM 2023 N N . CYS A 1 256 ? 33.994 10.710 -11.924 1.00 87.25 256 CYS A N 1
ATOM 2024 C CA . CYS A 1 256 ? 34.659 11.368 -10.811 1.00 87.25 256 CYS A CA 1
ATOM 2025 C C . CYS A 1 256 ? 36.131 10.949 -10.674 1.00 87.25 256 CYS A C 1
ATOM 2027 O O . CYS A 1 256 ? 36.794 11.447 -9.761 1.00 87.25 256 CYS A O 1
ATOM 2029 N N . PHE A 1 257 ? 36.661 10.099 -11.567 1.00 84.31 257 PHE A N 1
ATOM 2030 C CA . PHE A 1 257 ? 37.974 9.462 -11.424 1.00 84.31 257 PHE A CA 1
ATOM 2031 C C . PHE A 1 257 ? 39.073 10.489 -11.177 1.00 84.31 257 PHE A C 1
ATOM 2033 O O . PHE A 1 257 ? 39.793 10.404 -10.190 1.00 84.31 257 PHE A O 1
ATOM 2040 N N . VAL A 1 258 ? 39.146 11.531 -12.009 1.00 80.38 258 VAL A N 1
ATOM 2041 C CA . VAL A 1 258 ? 40.143 12.604 -11.873 1.00 80.38 258 VAL A CA 1
ATOM 2042 C C . VAL A 1 258 ? 40.023 13.331 -10.527 1.00 80.38 258 VAL A C 1
ATOM 2044 O O . VAL A 1 258 ? 41.029 13.635 -9.881 1.00 80.38 258 VAL A O 1
ATOM 2047 N N . THR A 1 259 ? 38.791 13.580 -10.072 1.00 80.81 259 THR A N 1
ATOM 2048 C CA . THR A 1 259 ? 38.524 14.257 -8.791 1.00 80.81 259 THR A CA 1
ATOM 2049 C C . THR A 1 259 ? 38.972 13.397 -7.608 1.00 80.81 259 THR A C 1
ATOM 2051 O O . THR A 1 259 ? 39.574 13.914 -6.661 1.00 80.81 259 THR A O 1
ATOM 2054 N N . LEU A 1 260 ? 38.700 12.092 -7.669 1.00 84.12 260 LEU A N 1
ATOM 2055 C CA . LEU A 1 260 ? 39.098 11.123 -6.653 1.00 84.12 260 LEU A CA 1
ATOM 2056 C C . LEU A 1 260 ? 40.606 10.899 -6.665 1.00 84.12 260 LEU A C 1
ATOM 2058 O O . LEU A 1 260 ? 41.237 11.048 -5.627 1.00 84.12 260 LEU A O 1
ATOM 2062 N N . PHE A 1 261 ? 41.202 10.663 -7.831 1.00 80.56 261 PHE A N 1
ATOM 2063 C CA . PHE A 1 261 ? 42.639 10.482 -8.021 1.00 80.56 261 PHE A CA 1
ATOM 2064 C C . PHE A 1 261 ? 43.450 11.648 -7.433 1.00 80.56 261 PHE A C 1
ATOM 2066 O O . PHE A 1 261 ? 44.438 11.433 -6.723 1.00 80.56 261 PHE A O 1
ATOM 2073 N N . ALA A 1 262 ? 42.981 12.891 -7.617 1.00 75.94 262 ALA A N 1
ATOM 2074 C CA . ALA A 1 262 ? 43.579 14.086 -7.013 1.00 75.94 262 ALA A CA 1
ATOM 2075 C C . ALA A 1 262 ? 43.608 14.058 -5.465 1.00 75.94 262 ALA A C 1
ATOM 2077 O O . ALA A 1 262 ? 44.304 14.855 -4.832 1.00 75.94 262 ALA A O 1
ATOM 2078 N N . GLY A 1 263 ? 42.912 13.115 -4.829 1.00 75.69 263 GLY A N 1
ATOM 2079 C CA . GLY A 1 263 ? 42.790 12.986 -3.380 1.00 75.69 263 GLY A CA 1
ATOM 2080 C C . GLY A 1 263 ? 41.850 14.031 -2.790 1.00 75.69 263 GLY A C 1
ATOM 2081 O O . GLY A 1 263 ? 42.038 14.445 -1.647 1.00 75.69 263 GLY A O 1
ATOM 2082 N N . THR A 1 264 ? 40.877 14.505 -3.576 1.00 81.00 264 THR A N 1
ATOM 2083 C CA . THR A 1 264 ? 39.906 15.501 -3.116 1.00 81.00 264 THR A CA 1
ATOM 2084 C C . THR A 1 264 ? 39.085 14.896 -1.972 1.00 81.00 264 THR A C 1
ATOM 2086 O O . THR A 1 264 ? 38.444 13.860 -2.172 1.00 81.00 264 THR A O 1
ATOM 2089 N N . PRO A 1 265 ? 39.092 15.488 -0.765 1.00 79.31 265 PRO A N 1
ATOM 2090 C CA . PRO A 1 265 ? 38.407 14.903 0.377 1.00 79.31 265 PRO A CA 1
ATOM 2091 C C . PRO A 1 265 ? 36.886 14.980 0.209 1.00 79.31 265 PRO A C 1
ATOM 2093 O O . PRO A 1 265 ? 36.363 15.913 -0.397 1.00 79.31 265 PRO A O 1
ATOM 2096 N N . ARG A 1 266 ? 36.162 14.030 0.811 1.00 81.56 266 ARG A N 1
ATOM 2097 C CA . ARG A 1 266 ? 34.693 13.928 0.718 1.00 81.56 266 ARG A CA 1
ATOM 2098 C C . ARG A 1 266 ? 33.947 15.198 1.149 1.00 81.56 266 ARG A C 1
ATOM 2100 O O . ARG A 1 266 ? 32.880 15.481 0.621 1.00 81.56 266 ARG A O 1
ATOM 2107 N N . TRP A 1 267 ? 34.503 15.956 2.094 1.00 76.56 267 TRP A N 1
ATOM 2108 C CA . TRP A 1 267 ? 33.925 17.211 2.590 1.00 76.56 267 TRP A CA 1
ATOM 2109 C C . TRP A 1 267 ? 34.207 18.423 1.689 1.00 76.56 267 TRP A C 1
ATOM 2111 O O . TRP A 1 267 ? 33.709 19.514 1.971 1.00 76.56 267 TRP A O 1
ATOM 2121 N N . ALA A 1 268 ? 35.001 18.273 0.623 1.00 76.25 268 ALA A N 1
ATOM 2122 C CA . ALA A 1 268 ? 35.224 19.354 -0.325 1.00 76.25 268 ALA A CA 1
ATOM 2123 C C . ALA A 1 268 ? 33.890 19.749 -0.990 1.00 76.25 268 ALA A C 1
ATOM 2125 O O . ALA A 1 268 ? 33.131 18.864 -1.392 1.00 76.25 268 ALA A O 1
ATOM 2126 N N . PRO A 1 269 ? 33.600 21.053 -1.162 1.00 74.12 269 PRO A N 1
ATOM 2127 C CA . PRO A 1 269 ? 32.365 21.545 -1.775 1.00 74.12 269 PRO A CA 1
ATOM 2128 C C . PRO A 1 269 ? 32.389 21.380 -3.307 1.00 74.12 269 PRO A C 1
ATOM 2130 O O . PRO A 1 269 ? 32.162 22.324 -4.056 1.00 74.12 269 PRO A O 1
ATOM 2133 N N . HIS A 1 270 ? 32.706 20.175 -3.780 1.00 74.94 270 HIS A N 1
ATOM 2134 C CA . HIS A 1 270 ? 32.734 19.798 -5.184 1.00 74.94 270 HIS A CA 1
ATOM 2135 C C . HIS A 1 270 ? 31.763 18.626 -5.390 1.00 74.94 270 HIS A C 1
ATOM 2137 O O . HIS A 1 270 ? 32.006 17.544 -4.845 1.00 74.94 270 HIS A O 1
ATOM 2143 N N . PRO A 1 271 ? 30.677 18.785 -6.170 1.00 75.69 271 PRO A N 1
ATOM 2144 C CA . PRO A 1 271 ? 29.666 17.739 -6.346 1.00 75.69 271 PRO A CA 1
ATOM 2145 C C . PRO A 1 271 ? 30.238 16.388 -6.799 1.00 75.69 271 PRO A C 1
ATOM 2147 O O . PRO A 1 271 ? 29.788 15.344 -6.329 1.00 75.69 271 PRO A O 1
ATOM 2150 N N . ALA A 1 272 ? 31.279 16.396 -7.643 1.00 78.31 272 ALA A N 1
ATOM 2151 C CA . ALA A 1 272 ? 31.946 15.168 -8.086 1.00 78.31 272 ALA A CA 1
ATOM 2152 C C . ALA A 1 272 ? 32.774 14.485 -6.980 1.00 78.31 272 ALA A C 1
ATOM 2154 O O . ALA A 1 272 ? 32.956 13.277 -7.019 1.00 78.31 272 ALA A O 1
ATOM 2155 N N . ALA A 1 273 ? 33.248 15.220 -5.965 1.00 79.56 273 ALA A N 1
ATOM 2156 C CA . ALA A 1 273 ? 33.989 14.610 -4.861 1.00 79.56 273 ALA A CA 1
ATOM 2157 C C . ALA A 1 273 ? 33.043 13.799 -3.968 1.00 79.56 273 ALA A C 1
ATOM 2159 O O . ALA A 1 273 ? 33.272 12.617 -3.735 1.00 79.56 273 ALA A O 1
ATOM 2160 N N . SER A 1 274 ? 31.937 14.406 -3.527 1.00 83.25 274 SER A N 1
ATOM 2161 C CA . SER A 1 274 ? 30.932 13.708 -2.714 1.00 83.25 274 SER A CA 1
ATOM 2162 C C . SER A 1 274 ? 30.339 12.506 -3.457 1.00 83.25 274 SER A C 1
ATOM 2164 O O . SER A 1 274 ? 30.286 11.403 -2.913 1.00 83.25 274 SER A O 1
ATOM 2166 N N . ALA A 1 275 ? 29.956 12.699 -4.723 1.00 86.50 275 ALA A N 1
ATOM 2167 C CA . ALA A 1 275 ? 29.351 11.635 -5.511 1.00 86.50 275 ALA A CA 1
ATOM 2168 C C . ALA A 1 275 ? 30.342 10.517 -5.873 1.00 86.50 275 ALA A C 1
ATOM 2170 O O . ALA A 1 275 ? 29.964 9.351 -5.818 1.00 86.50 275 ALA A O 1
ATOM 2171 N N . GLY A 1 276 ? 31.599 10.857 -6.177 1.00 88.62 276 GLY A N 1
ATOM 2172 C CA . GLY A 1 276 ? 32.649 9.878 -6.447 1.00 88.62 276 GLY A CA 1
ATOM 2173 C C . GLY A 1 276 ? 32.984 9.023 -5.224 1.00 88.62 276 GLY A C 1
ATOM 2174 O O . GLY A 1 276 ? 33.053 7.803 -5.338 1.00 88.62 276 GLY A O 1
ATOM 2175 N N . HIS A 1 277 ? 33.125 9.635 -4.039 1.00 88.56 277 HIS A N 1
ATOM 2176 C CA . HIS A 1 277 ? 33.373 8.887 -2.796 1.00 88.56 277 HIS A CA 1
ATOM 2177 C C . HIS A 1 277 ? 32.193 7.967 -2.465 1.00 88.56 277 HIS A C 1
ATOM 2179 O O . HIS A 1 277 ? 32.401 6.824 -2.078 1.00 88.56 277 HIS A O 1
ATOM 2185 N N . ALA A 1 278 ? 30.955 8.432 -2.663 1.00 89.56 278 ALA A N 1
ATOM 2186 C CA . ALA A 1 278 ? 29.766 7.615 -2.428 1.00 89.56 278 ALA A CA 1
ATOM 2187 C C . ALA A 1 278 ? 29.657 6.418 -3.392 1.00 89.56 278 ALA A C 1
ATOM 2189 O O . ALA A 1 278 ? 29.313 5.327 -2.947 1.00 89.56 278 ALA A O 1
ATOM 2190 N N . ALA A 1 279 ? 29.969 6.609 -4.679 1.00 91.94 279 ALA A N 1
ATOM 2191 C CA . ALA A 1 279 ? 29.996 5.527 -5.665 1.00 91.94 279 ALA A CA 1
ATOM 2192 C C . ALA A 1 279 ? 31.099 4.502 -5.346 1.00 91.94 279 ALA A C 1
ATOM 2194 O O . ALA A 1 279 ? 30.827 3.308 -5.274 1.00 91.94 279 ALA A O 1
ATOM 2195 N N . SER A 1 280 ? 32.317 4.969 -5.041 1.00 90.44 280 SER A N 1
ATOM 2196 C CA . SER A 1 280 ? 33.429 4.106 -4.609 1.00 90.44 280 SER A CA 1
ATOM 2197 C C . SER A 1 280 ? 33.080 3.294 -3.354 1.00 90.44 280 SER A C 1
ATOM 2199 O O . SER A 1 280 ? 33.344 2.095 -3.292 1.00 90.44 280 SER A O 1
ATOM 2201 N N . ASP A 1 281 ? 32.441 3.907 -2.351 1.00 90.50 281 ASP A N 1
ATOM 2202 C CA . ASP A 1 281 ? 32.007 3.212 -1.133 1.00 90.50 281 ASP A CA 1
ATOM 2203 C C . ASP A 1 281 ? 30.989 2.096 -1.426 1.00 90.50 281 ASP A C 1
ATOM 2205 O O . ASP A 1 281 ? 31.132 0.994 -0.892 1.00 90.50 281 ASP A O 1
ATOM 2209 N N . ARG A 1 282 ? 29.989 2.360 -2.281 1.00 94.31 282 ARG A N 1
ATOM 2210 C CA . ARG A 1 282 ? 28.976 1.364 -2.674 1.00 94.31 282 ARG A CA 1
ATOM 2211 C C . ARG A 1 282 ? 29.587 0.207 -3.455 1.00 94.31 282 ARG A C 1
ATOM 2213 O O . ARG A 1 282 ? 29.357 -0.941 -3.089 1.00 94.31 282 ARG A O 1
ATOM 2220 N N . LEU A 1 283 ? 30.430 0.497 -4.446 1.00 93.50 283 LEU A N 1
ATOM 2221 C CA . LEU A 1 283 ? 31.125 -0.528 -5.229 1.00 93.50 283 LEU A CA 1
ATOM 2222 C C . LEU A 1 283 ? 31.981 -1.426 -4.331 1.00 93.50 283 LEU A C 1
ATOM 2224 O O . LEU A 1 283 ? 31.861 -2.646 -4.374 1.00 93.50 283 LEU A O 1
ATOM 2228 N N . ARG A 1 284 ? 32.784 -0.850 -3.431 1.00 90.31 284 ARG A N 1
ATOM 2229 C CA . ARG A 1 284 ? 33.597 -1.642 -2.491 1.00 90.31 284 ARG A CA 1
ATOM 2230 C C . ARG A 1 284 ? 32.741 -2.494 -1.561 1.00 90.31 284 ARG A C 1
ATOM 2232 O O . ARG A 1 284 ? 33.145 -3.600 -1.209 1.00 90.31 284 ARG A O 1
ATOM 2239 N N . HIS A 1 285 ? 31.574 -1.998 -1.157 1.00 92.25 285 HIS A N 1
ATOM 2240 C CA . HIS A 1 285 ? 30.636 -2.780 -0.364 1.00 92.25 285 HIS A CA 1
ATOM 2241 C C . HIS A 1 285 ? 30.084 -3.974 -1.152 1.00 92.25 285 HIS A C 1
ATOM 2243 O O . HIS A 1 285 ? 30.153 -5.090 -0.641 1.00 92.25 285 HIS A O 1
ATOM 2249 N N . ILE A 1 286 ? 29.628 -3.760 -2.392 1.00 93.75 286 ILE A N 1
ATOM 2250 C CA . ILE A 1 286 ? 29.125 -4.816 -3.288 1.00 93.75 286 ILE A CA 1
ATOM 2251 C C . ILE A 1 286 ? 30.184 -5.903 -3.485 1.00 93.75 286 ILE A C 1
ATOM 2253 O O . ILE A 1 286 ? 29.933 -7.075 -3.207 1.00 93.75 286 ILE A O 1
ATOM 2257 N N . PHE A 1 287 ? 31.407 -5.516 -3.855 1.00 92.00 287 PHE A N 1
ATOM 2258 C CA . PHE A 1 287 ? 32.507 -6.467 -4.007 1.00 92.00 287 PHE A CA 1
ATOM 2259 C C . PHE A 1 287 ? 32.827 -7.164 -2.679 1.00 92.00 287 PHE A C 1
ATOM 2261 O O . PHE A 1 287 ? 33.034 -8.368 -2.648 1.00 92.00 287 PHE A O 1
ATOM 2268 N N . SER A 1 288 ? 32.783 -6.470 -1.540 1.00 90.25 288 SER A N 1
ATOM 2269 C CA . SER A 1 288 ? 32.981 -7.118 -0.238 1.00 90.25 288 SER A CA 1
ATOM 2270 C C . SER A 1 288 ? 31.894 -8.152 0.099 1.00 90.25 288 SER A C 1
ATOM 2272 O O . SER A 1 288 ? 32.210 -9.159 0.736 1.00 90.25 288 SER A O 1
ATOM 2274 N N . VAL A 1 289 ? 30.637 -7.918 -0.298 1.00 92.31 289 VAL A N 1
ATOM 2275 C CA . VAL A 1 289 ? 29.527 -8.876 -0.151 1.00 92.31 289 VAL A CA 1
ATOM 2276 C C . VAL A 1 289 ? 29.770 -10.098 -1.030 1.00 92.31 289 VAL A C 1
ATOM 2278 O O . VAL A 1 289 ? 29.795 -11.209 -0.504 1.00 92.31 289 VAL A O 1
ATOM 2281 N N . PHE A 1 290 ? 30.059 -9.891 -2.316 1.00 93.06 290 PHE A N 1
ATOM 2282 C CA . PHE A 1 290 ? 30.394 -10.974 -3.241 1.00 93.06 290 PHE A CA 1
ATOM 2283 C C . PHE A 1 290 ? 31.585 -11.797 -2.752 1.00 93.06 290 PHE A C 1
ATOM 2285 O O . PHE A 1 290 ? 31.532 -13.019 -2.754 1.00 93.06 290 PHE A O 1
ATOM 2292 N N . HIS A 1 291 ? 32.631 -11.151 -2.231 1.00 90.06 291 HIS A N 1
ATOM 2293 C CA . HIS A 1 291 ? 33.792 -11.866 -1.711 1.00 90.06 291 HIS A CA 1
ATOM 2294 C C . HIS A 1 291 ? 33.453 -12.794 -0.536 1.00 90.06 291 HIS A C 1
ATOM 2296 O O . HIS A 1 291 ? 34.022 -13.882 -0.428 1.00 90.06 291 HIS A O 1
ATOM 2302 N N . ARG A 1 292 ? 32.534 -12.384 0.348 1.00 90.81 292 ARG A N 1
ATOM 2303 C CA . ARG A 1 292 ? 32.054 -13.238 1.445 1.00 90.81 292 ARG A CA 1
ATOM 2304 C C . ARG A 1 292 ? 31.225 -14.409 0.918 1.00 90.81 292 ARG A C 1
ATOM 2306 O O . ARG A 1 292 ? 31.467 -15.532 1.344 1.00 90.81 292 ARG A O 1
ATOM 2313 N N . ALA A 1 293 ? 30.307 -14.142 -0.009 1.00 91.56 293 ALA A N 1
ATOM 2314 C CA . ALA A 1 293 ? 29.459 -15.156 -0.632 1.00 91.56 293 ALA A CA 1
ATOM 2315 C C . ALA A 1 293 ? 30.289 -16.201 -1.392 1.00 91.56 293 ALA A C 1
ATOM 2317 O O . ALA A 1 293 ? 30.165 -17.391 -1.129 1.00 91.56 293 ALA A O 1
ATOM 2318 N N . PHE A 1 294 ? 31.224 -15.754 -2.232 1.00 91.81 294 PHE A N 1
ATOM 2319 C CA . PHE A 1 294 ? 32.146 -16.626 -2.954 1.00 91.81 294 PHE A CA 1
ATOM 2320 C C . PHE A 1 294 ? 32.968 -17.505 -2.009 1.00 91.81 294 PHE A C 1
ATOM 2322 O O . PHE A 1 294 ? 33.138 -18.687 -2.267 1.00 91.81 294 PHE A O 1
ATOM 2329 N N . THR A 1 295 ? 33.469 -16.944 -0.902 1.00 89.38 295 THR A N 1
ATOM 2330 C CA . THR A 1 295 ? 34.246 -17.726 0.074 1.00 89.38 295 THR A CA 1
ATOM 2331 C C . THR A 1 295 ? 33.394 -18.826 0.705 1.00 89.38 295 THR A C 1
ATOM 2333 O O . THR A 1 295 ? 33.874 -19.941 0.859 1.00 89.38 295 THR A O 1
ATOM 2336 N N . ALA A 1 296 ? 32.133 -18.530 1.039 1.00 89.62 296 ALA A N 1
ATOM 2337 C CA . ALA A 1 296 ? 31.205 -19.535 1.548 1.00 89.62 296 ALA A CA 1
ATOM 2338 C C . ALA A 1 296 ? 30.936 -20.628 0.500 1.00 89.62 296 ALA A C 1
ATOM 2340 O O . ALA A 1 296 ? 31.086 -21.806 0.810 1.00 89.62 296 ALA A O 1
ATOM 2341 N N . TRP A 1 297 ? 30.635 -20.240 -0.743 1.00 92.94 297 TRP A N 1
ATOM 2342 C CA . TRP A 1 297 ? 30.389 -21.173 -1.846 1.00 92.94 297 TRP A CA 1
ATOM 2343 C C . TRP A 1 297 ? 31.604 -22.072 -2.146 1.00 92.94 297 TRP A C 1
ATOM 2345 O O . TRP A 1 297 ? 31.450 -23.289 -2.219 1.00 92.94 297 TRP A O 1
ATOM 2355 N N . ASP A 1 298 ? 32.820 -21.514 -2.220 1.00 91.75 298 ASP A N 1
ATOM 2356 C CA . ASP A 1 298 ? 34.074 -22.261 -2.464 1.00 91.75 298 ASP A CA 1
ATOM 2357 C C . ASP A 1 298 ? 34.407 -23.217 -1.294 1.00 91.75 298 ASP A C 1
ATOM 2359 O O . ASP A 1 298 ? 35.098 -24.215 -1.487 1.00 91.75 298 ASP A O 1
ATOM 2363 N N . ASP A 1 299 ? 33.863 -22.962 -0.096 1.00 89.69 299 ASP A N 1
ATOM 2364 C CA . ASP A 1 299 ? 33.931 -23.847 1.079 1.00 89.69 299 ASP A CA 1
ATOM 2365 C C . ASP A 1 299 ? 32.800 -24.896 1.137 1.00 89.69 299 ASP A C 1
ATOM 2367 O O . ASP A 1 299 ? 32.729 -25.681 2.087 1.00 89.69 299 ASP A O 1
ATOM 2371 N N . GLY A 1 300 ? 31.900 -24.925 0.148 1.00 87.94 300 GLY A N 1
ATOM 2372 C CA . GLY A 1 300 ? 30.713 -25.787 0.145 1.00 87.94 300 GLY A CA 1
ATOM 2373 C C . GLY A 1 300 ? 29.645 -25.371 1.166 1.00 87.94 300 GLY A C 1
ATOM 2374 O O . GLY A 1 300 ? 28.777 -26.170 1.521 1.00 87.94 300 GLY A O 1
ATOM 2375 N N . ILE A 1 301 ? 29.715 -24.135 1.663 1.00 88.50 301 ILE A N 1
ATOM 2376 C CA . ILE A 1 301 ? 28.743 -23.516 2.566 1.00 88.50 301 ILE A CA 1
ATOM 2377 C C . ILE A 1 301 ? 27.743 -22.719 1.720 1.00 88.50 301 ILE A C 1
ATOM 2379 O O . ILE A 1 301 ? 28.121 -22.033 0.774 1.00 88.50 301 ILE A O 1
ATOM 2383 N N . ASP A 1 302 ? 26.456 -22.778 2.071 1.00 83.56 302 ASP A N 1
ATOM 2384 C CA . ASP A 1 302 ? 25.424 -21.976 1.403 1.00 83.56 302 ASP A CA 1
ATOM 2385 C C . ASP A 1 302 ? 25.762 -20.479 1.500 1.00 83.56 302 ASP A C 1
ATOM 2387 O O . ASP A 1 302 ? 25.797 -19.901 2.590 1.00 83.56 302 ASP A O 1
ATOM 2391 N N . ALA A 1 303 ? 26.008 -19.857 0.348 1.00 82.06 303 ALA A N 1
ATOM 2392 C CA . ALA A 1 303 ? 26.353 -18.446 0.224 1.00 82.06 303 ALA A CA 1
ATOM 2393 C C . ALA A 1 303 ? 25.164 -17.497 0.492 1.00 82.06 303 ALA A C 1
ATOM 2395 O O . ALA A 1 303 ? 25.350 -16.278 0.549 1.00 82.06 303 ALA A O 1
ATOM 2396 N N . GLY A 1 304 ? 23.964 -18.049 0.722 1.00 78.75 304 GLY A N 1
ATOM 2397 C CA . GLY A 1 304 ? 22.725 -17.321 0.989 1.00 78.75 304 GLY A CA 1
ATOM 2398 C C . GLY A 1 304 ? 21.847 -17.206 -0.257 1.00 78.75 304 GLY A C 1
ATOM 2399 O O . GLY A 1 304 ? 22.332 -17.302 -1.376 1.00 78.75 304 GLY A O 1
ATOM 2400 N N . ILE A 1 305 ? 20.539 -16.988 -0.063 1.00 79.94 305 ILE A N 1
ATOM 2401 C CA . ILE A 1 305 ? 19.519 -17.030 -1.136 1.00 79.94 305 ILE A CA 1
ATOM 2402 C C . ILE A 1 305 ? 19.846 -16.089 -2.308 1.00 79.94 305 ILE A C 1
ATOM 2404 O O . ILE A 1 305 ? 19.541 -16.423 -3.446 1.00 79.94 305 ILE A O 1
ATOM 2408 N N . GLU A 1 306 ? 20.470 -14.944 -2.032 1.00 80.88 306 GLU A N 1
ATOM 2409 C CA . GLU A 1 306 ? 20.787 -13.918 -3.032 1.00 80.88 306 GLU A CA 1
ATOM 2410 C C . GLU A 1 306 ? 21.957 -14.319 -3.952 1.00 80.88 306 GLU A C 1
ATOM 2412 O O . GLU A 1 306 ? 21.900 -14.072 -5.145 1.00 80.88 306 GLU A O 1
ATOM 2417 N N . LEU A 1 307 ? 22.999 -14.990 -3.451 1.00 86.38 307 LEU A N 1
ATOM 2418 C CA . LEU A 1 307 ? 24.202 -15.348 -4.229 1.00 86.38 307 LEU A CA 1
ATOM 2419 C C . LEU A 1 307 ? 24.490 -16.852 -4.156 1.00 86.38 307 LEU A C 1
ATOM 2421 O O . LEU A 1 307 ? 25.634 -17.266 -3.978 1.00 86.38 307 LEU A O 1
ATOM 2425 N N . ARG A 1 308 ? 23.434 -17.671 -4.216 1.00 78.69 308 ARG A N 1
ATOM 2426 C CA . ARG A 1 308 ? 23.534 -19.122 -4.011 1.00 78.69 308 ARG A CA 1
ATOM 2427 C C . ARG A 1 308 ? 24.211 -19.846 -5.176 1.00 78.69 308 ARG A C 1
ATOM 2429 O O . ARG A 1 308 ? 24.919 -20.819 -4.931 1.00 78.69 308 ARG A O 1
ATOM 2436 N N . ASP A 1 309 ? 23.960 -19.403 -6.404 1.00 85.56 309 ASP A N 1
ATOM 2437 C CA . ASP A 1 309 ? 24.541 -19.979 -7.618 1.00 85.56 309 ASP A CA 1
ATOM 2438 C C . ASP A 1 309 ? 25.687 -19.087 -8.106 1.00 85.56 309 ASP A C 1
ATOM 2440 O O . ASP A 1 309 ? 25.467 -17.929 -8.456 1.00 85.56 309 ASP A O 1
ATOM 2444 N N . LEU A 1 310 ? 26.912 -19.609 -8.030 1.00 90.75 310 LEU A N 1
ATOM 2445 C CA . LEU A 1 310 ? 28.150 -18.935 -8.433 1.00 90.75 310 LEU A CA 1
ATOM 2446 C C . LEU A 1 310 ? 28.990 -19.831 -9.364 1.00 90.75 310 LEU A C 1
ATOM 2448 O O . LEU A 1 310 ? 30.188 -19.593 -9.552 1.00 90.75 310 LEU A O 1
ATOM 2452 N N . ASP A 1 311 ? 28.380 -20.872 -9.941 1.00 89.38 311 ASP A N 1
ATOM 2453 C CA . ASP A 1 311 ? 29.072 -21.837 -10.800 1.00 89.38 311 ASP A CA 1
ATOM 2454 C C . ASP A 1 311 ? 29.530 -21.189 -12.118 1.00 89.38 311 ASP A C 1
ATOM 2456 O O . ASP A 1 311 ? 30.584 -21.544 -12.659 1.00 89.38 311 ASP A O 1
ATOM 2460 N N . ASP A 1 312 ? 28.779 -20.195 -12.594 1.00 90.19 312 ASP A N 1
ATOM 2461 C CA . ASP A 1 312 ? 28.995 -19.439 -13.830 1.00 90.19 312 ASP A CA 1
ATOM 2462 C C . ASP A 1 312 ? 29.992 -18.270 -13.700 1.00 90.19 312 ASP A C 1
ATOM 2464 O O . ASP A 1 312 ? 30.324 -17.626 -14.698 1.00 90.19 312 ASP A O 1
ATOM 2468 N N . VAL A 1 313 ? 30.531 -18.022 -12.501 1.00 91.19 313 VAL A N 1
ATOM 2469 C CA . VAL A 1 313 ? 31.623 -17.062 -12.279 1.00 91.19 313 VAL A CA 1
ATOM 2470 C C . VAL A 1 313 ? 32.857 -17.476 -13.096 1.00 91.19 313 VAL A C 1
ATOM 2472 O O . VAL A 1 313 ? 33.276 -18.636 -13.061 1.00 91.19 313 VAL A O 1
ATOM 2475 N N . SER A 1 314 ? 33.492 -16.527 -13.795 1.00 88.50 314 SER A N 1
ATOM 2476 C CA . SER A 1 314 ? 34.674 -16.819 -14.622 1.00 88.50 314 SER A CA 1
ATOM 2477 C C . SER A 1 314 ? 35.844 -17.404 -13.822 1.00 88.50 314 SER A C 1
ATOM 2479 O O . SER A 1 314 ? 36.104 -17.009 -12.681 1.00 88.50 314 SER A O 1
ATOM 2481 N N . GLU A 1 315 ? 36.634 -18.277 -14.454 1.00 84.00 315 GLU A N 1
ATOM 2482 C CA . GLU A 1 315 ? 37.842 -18.833 -13.827 1.00 84.00 315 GLU A CA 1
ATOM 2483 C C . GLU A 1 315 ? 38.878 -17.751 -13.482 1.00 84.00 315 GLU A C 1
ATOM 2485 O O . GLU A 1 315 ? 39.534 -17.842 -12.449 1.00 84.00 315 GLU A O 1
ATOM 2490 N N . LEU A 1 316 ? 38.943 -16.652 -14.247 1.00 83.38 316 LEU A N 1
ATOM 2491 C CA . LEU A 1 316 ? 39.766 -15.484 -13.900 1.00 83.38 316 LEU A CA 1
ATOM 2492 C C . LEU A 1 316 ? 39.400 -14.920 -12.518 1.00 83.38 316 LEU A C 1
ATOM 2494 O O . LEU A 1 316 ? 40.279 -14.611 -11.710 1.00 83.38 316 LEU A O 1
ATOM 2498 N N . VAL A 1 317 ? 38.100 -14.776 -12.250 1.00 87.31 317 VAL A N 1
ATOM 2499 C CA . VAL A 1 317 ? 37.580 -14.280 -10.973 1.00 87.31 317 VAL A CA 1
ATOM 2500 C C . VAL A 1 317 ? 37.787 -15.333 -9.887 1.00 87.31 317 VAL A C 1
ATOM 2502 O O . VAL A 1 317 ? 38.350 -14.997 -8.846 1.00 87.31 317 VAL A O 1
ATOM 2505 N N . LYS A 1 318 ? 37.447 -16.605 -10.128 1.00 88.50 318 LYS A N 1
ATOM 2506 C CA . LYS A 1 318 ? 37.652 -17.707 -9.166 1.00 88.50 318 LYS A CA 1
ATOM 2507 C C . LYS A 1 318 ? 39.114 -17.842 -8.733 1.00 88.50 318 LYS A C 1
ATOM 2509 O O . LYS A 1 318 ? 39.403 -17.881 -7.534 1.00 88.50 318 LYS A O 1
ATOM 2514 N N . ASP A 1 319 ? 40.051 -17.840 -9.674 1.00 84.25 319 ASP A N 1
ATOM 2515 C CA . ASP A 1 319 ? 41.477 -17.960 -9.375 1.00 84.25 319 ASP A CA 1
ATOM 2516 C C . ASP A 1 319 ? 42.008 -16.742 -8.634 1.00 84.25 319 ASP A C 1
ATOM 2518 O O . ASP A 1 319 ? 42.734 -16.881 -7.645 1.00 84.25 319 ASP A O 1
ATOM 2522 N N . ARG A 1 320 ? 41.594 -15.537 -9.034 1.00 83.25 320 ARG A N 1
ATOM 2523 C CA . ARG A 1 320 ? 41.964 -14.307 -8.327 1.00 83.25 320 ARG A CA 1
ATOM 2524 C C . ARG A 1 320 ? 41.435 -14.303 -6.892 1.00 83.25 320 ARG A C 1
ATOM 2526 O O . ARG A 1 320 ? 42.166 -13.929 -5.973 1.00 83.25 320 ARG A O 1
ATOM 2533 N N . MET A 1 321 ? 40.203 -14.760 -6.683 1.00 85.44 321 MET A N 1
ATOM 2534 C CA . MET A 1 321 ? 39.577 -14.908 -5.367 1.00 85.44 321 MET A CA 1
ATOM 2535 C C . MET A 1 321 ? 40.339 -15.896 -4.478 1.00 85.44 321 MET A C 1
ATOM 2537 O O . MET A 1 321 ? 40.681 -15.572 -3.336 1.00 85.44 321 MET A O 1
ATOM 2541 N N . ARG A 1 322 ? 40.690 -17.068 -5.018 1.00 86.75 322 ARG A N 1
ATOM 2542 C CA . ARG A 1 322 ? 41.504 -18.081 -4.329 1.00 86.75 322 ARG A CA 1
ATOM 2543 C C . ARG A 1 322 ? 42.914 -17.572 -4.030 1.00 86.75 322 ARG A C 1
ATOM 2545 O O . ARG A 1 322 ? 43.445 -17.844 -2.955 1.00 86.75 322 ARG A O 1
ATOM 2552 N N . THR A 1 323 ? 43.517 -16.793 -4.927 1.00 81.62 323 THR A N 1
ATOM 2553 C CA . THR A 1 323 ? 44.816 -16.148 -4.693 1.00 81.62 323 THR A CA 1
ATOM 2554 C C . THR A 1 323 ? 44.731 -15.103 -3.577 1.00 81.62 323 THR A C 1
ATOM 2556 O O . THR A 1 323 ? 45.559 -15.127 -2.668 1.00 81.62 323 THR A O 1
ATOM 2559 N N . PHE A 1 324 ? 43.714 -14.236 -3.556 1.00 81.69 324 PHE A N 1
ATOM 2560 C CA . PHE A 1 324 ? 43.513 -13.290 -2.450 1.00 81.69 324 PHE A CA 1
ATOM 2561 C C . PHE A 1 324 ? 43.303 -13.991 -1.104 1.00 81.69 324 PHE A C 1
ATOM 2563 O O . PHE A 1 324 ? 43.824 -13.532 -0.084 1.00 81.69 324 PHE A O 1
ATOM 2570 N N . ARG A 1 325 ? 42.618 -15.139 -1.110 1.00 81.00 325 ARG A N 1
ATOM 2571 C CA . ARG A 1 325 ? 42.447 -15.999 0.063 1.00 81.00 325 ARG A CA 1
ATOM 2572 C C . ARG A 1 325 ? 43.768 -16.613 0.538 1.00 81.00 325 ARG A C 1
ATOM 2574 O O . ARG A 1 325 ? 44.052 -16.559 1.730 1.00 81.00 325 ARG A O 1
ATOM 2581 N N . LYS A 1 326 ? 44.609 -17.125 -0.373 1.00 81.31 326 LYS A N 1
ATOM 2582 C CA . LYS A 1 326 ? 45.972 -17.622 -0.062 1.00 81.31 326 LYS A CA 1
ATOM 2583 C C . LYS A 1 326 ? 46.873 -16.539 0.540 1.00 81.31 326 LYS A C 1
ATOM 2585 O O . LYS A 1 326 ? 47.803 -16.855 1.274 1.00 81.31 326 LYS A O 1
ATOM 2590 N N . LEU A 1 327 ? 46.607 -15.276 0.214 1.00 76.12 327 LEU A N 1
ATOM 2591 C CA . LEU A 1 327 ? 47.309 -14.110 0.749 1.00 76.12 327 LEU A CA 1
ATOM 2592 C C . LEU A 1 327 ? 46.688 -13.561 2.044 1.00 76.12 327 LEU A C 1
ATOM 2594 O O . LEU A 1 327 ? 47.137 -12.522 2.523 1.00 76.12 327 LEU A O 1
ATOM 2598 N N . GLU A 1 328 ? 45.675 -14.239 2.596 1.00 78.81 328 GLU A N 1
ATOM 2599 C CA . GLU A 1 328 ? 44.985 -13.882 3.846 1.00 78.81 328 GLU A CA 1
ATOM 2600 C C . GLU A 1 328 ? 44.411 -12.453 3.845 1.00 78.81 328 GLU A C 1
ATOM 2602 O O . GLU A 1 328 ? 44.300 -11.783 4.876 1.00 78.81 328 GLU A O 1
ATOM 2607 N N . LEU A 1 329 ? 44.021 -11.960 2.668 1.00 76.69 329 LEU A N 1
ATOM 2608 C CA . LEU A 1 329 ? 43.429 -10.638 2.537 1.00 76.69 329 LEU A CA 1
ATOM 2609 C C . LEU A 1 329 ? 41.986 -10.639 3.045 1.00 76.69 329 LEU A C 1
ATOM 2611 O O . LEU A 1 329 ? 41.167 -11.478 2.674 1.00 76.69 329 LEU A O 1
ATOM 2615 N N . SER A 1 330 ? 41.634 -9.631 3.848 1.00 77.50 330 SER A N 1
ATOM 2616 C CA . SER A 1 330 ? 40.236 -9.440 4.251 1.00 77.50 330 SER A CA 1
ATOM 2617 C C . SER A 1 330 ? 39.331 -9.207 3.025 1.00 77.50 330 SER A C 1
ATOM 2619 O O . SER A 1 330 ? 39.794 -8.648 2.021 1.00 77.50 330 SER A O 1
ATOM 2621 N N . PRO A 1 331 ? 38.025 -9.534 3.093 1.00 79.25 331 PRO A N 1
ATOM 2622 C CA . PRO A 1 331 ? 37.087 -9.250 2.003 1.00 79.25 331 PRO A CA 1
ATOM 2623 C C . PRO A 1 331 ? 37.065 -7.773 1.585 1.00 79.25 331 PRO A C 1
ATOM 2625 O O . PRO A 1 331 ? 36.901 -7.466 0.412 1.00 79.25 331 PRO A O 1
ATOM 2628 N N . GLY A 1 332 ? 37.266 -6.848 2.531 1.00 73.56 332 GLY A N 1
ATOM 2629 C CA . GLY A 1 332 ? 37.331 -5.413 2.239 1.00 73.56 332 GLY A CA 1
ATOM 2630 C C . GLY A 1 332 ? 38.613 -4.984 1.518 1.00 73.56 332 GLY A C 1
ATOM 2631 O O . GLY A 1 332 ? 38.559 -4.105 0.664 1.00 73.56 332 GLY A O 1
ATOM 2632 N N . ALA A 1 333 ? 39.755 -5.607 1.830 1.00 72.88 333 ALA A N 1
ATOM 2633 C CA . ALA A 1 333 ? 41.011 -5.358 1.121 1.00 72.88 333 ALA A CA 1
ATOM 2634 C C . ALA A 1 333 ? 40.967 -5.949 -0.295 1.00 72.88 333 ALA A C 1
ATOM 2636 O O . ALA A 1 333 ? 41.298 -5.273 -1.265 1.00 72.88 333 ALA A O 1
ATOM 2637 N N . SER A 1 334 ? 40.468 -7.179 -0.413 1.00 78.31 334 SER A N 1
ATOM 2638 C CA . SER A 1 334 ? 40.323 -7.882 -1.689 1.00 78.31 334 SER A CA 1
ATOM 2639 C C . SER A 1 334 ? 39.362 -7.158 -2.643 1.00 78.31 334 SER A C 1
ATOM 2641 O O . SER A 1 334 ? 39.642 -7.062 -3.835 1.00 78.31 334 SER A O 1
ATOM 2643 N N . ALA A 1 335 ? 38.291 -6.552 -2.112 1.00 84.12 335 ALA A N 1
ATOM 2644 C CA . ALA A 1 335 ? 37.331 -5.775 -2.892 1.00 84.12 335 ALA A CA 1
ATOM 2645 C C . ALA A 1 335 ? 37.969 -4.601 -3.658 1.00 84.12 335 ALA A C 1
ATOM 2647 O O . ALA A 1 335 ? 37.581 -4.348 -4.793 1.00 84.12 335 ALA A O 1
ATOM 2648 N N . ALA A 1 336 ? 38.958 -3.902 -3.087 1.00 79.00 336 ALA A N 1
ATOM 2649 C CA . ALA A 1 336 ? 39.607 -2.764 -3.749 1.00 79.00 336 ALA A CA 1
ATOM 2650 C C . ALA A 1 336 ? 40.456 -3.198 -4.958 1.00 79.00 336 ALA A C 1
ATOM 2652 O O . ALA A 1 336 ? 40.359 -2.606 -6.033 1.00 79.00 336 ALA A O 1
ATOM 2653 N N . GLY A 1 337 ? 41.255 -4.259 -4.796 1.00 74.94 337 GLY A N 1
ATOM 2654 C CA . GLY A 1 337 ? 42.087 -4.812 -5.870 1.00 74.94 337 GLY A CA 1
ATOM 2655 C C . GLY A 1 337 ? 41.296 -5.581 -6.933 1.00 74.94 337 GLY A C 1
ATOM 2656 O O . GLY A 1 337 ? 41.769 -5.746 -8.057 1.00 74.94 337 GLY A O 1
ATOM 2657 N N . HIS A 1 338 ? 40.103 -6.075 -6.599 1.00 82.69 338 HIS A N 1
ATOM 2658 C CA . HIS A 1 338 ? 39.188 -6.666 -7.572 1.00 82.69 338 HIS A CA 1
ATOM 2659 C C . HIS A 1 338 ? 38.438 -5.590 -8.360 1.00 82.69 338 HIS A C 1
ATOM 2661 O O . HIS A 1 338 ? 38.391 -5.653 -9.585 1.00 82.69 338 HIS A O 1
ATOM 2667 N N . LEU A 1 339 ? 37.933 -4.564 -7.667 1.00 87.25 339 LEU A N 1
ATOM 2668 C CA . LEU A 1 339 ? 37.228 -3.444 -8.282 1.00 87.25 339 LEU A CA 1
ATOM 2669 C C . LEU A 1 339 ? 38.101 -2.699 -9.300 1.00 87.25 339 LEU A C 1
ATOM 2671 O O . LEU A 1 339 ? 37.580 -2.271 -10.322 1.00 87.25 339 LEU A O 1
ATOM 2675 N N . SER A 1 340 ? 39.408 -2.555 -9.056 1.00 80.50 340 SER A N 1
ATOM 2676 C CA . SER A 1 340 ? 40.309 -1.894 -10.010 1.00 80.50 340 SER A CA 1
ATOM 2677 C C . SER A 1 340 ? 40.457 -2.666 -11.325 1.00 80.50 340 SER A C 1
ATOM 2679 O O . SER A 1 340 ? 40.344 -2.061 -12.385 1.00 80.50 340 SER A O 1
ATOM 2681 N N . LEU A 1 341 ? 40.643 -3.992 -11.267 1.00 78.00 341 LEU A N 1
ATOM 2682 C CA . LEU A 1 341 ? 40.690 -4.860 -12.452 1.00 78.00 341 LEU A CA 1
ATOM 2683 C C . LEU A 1 341 ? 39.349 -4.850 -13.194 1.00 78.00 341 LEU A C 1
ATOM 2685 O O . LEU A 1 341 ? 39.302 -4.722 -14.413 1.00 78.00 341 LEU A O 1
ATOM 2689 N N . TYR A 1 342 ? 38.261 -4.966 -12.437 1.00 86.56 342 TYR A N 1
ATOM 2690 C CA . TYR A 1 342 ? 36.904 -4.966 -12.964 1.00 86.56 342 TYR A CA 1
ATOM 2691 C C . TYR A 1 342 ? 36.571 -3.668 -13.709 1.00 86.56 342 TYR A C 1
ATOM 2693 O O . TYR A 1 342 ? 36.081 -3.691 -14.836 1.00 86.56 342 TYR A O 1
ATOM 2701 N N . TYR A 1 343 ? 36.882 -2.531 -13.083 1.00 87.12 343 TYR A N 1
ATOM 2702 C CA . TYR A 1 343 ? 36.730 -1.206 -13.670 1.00 87.12 343 TYR A CA 1
ATOM 2703 C C . TYR A 1 343 ? 37.544 -1.069 -14.958 1.00 87.12 343 TYR A C 1
ATOM 2705 O O . TYR A 1 343 ? 37.014 -0.603 -15.961 1.00 87.12 343 TYR A O 1
ATOM 2713 N N . ASP A 1 344 ? 38.805 -1.504 -14.948 1.00 78.25 344 ASP A N 1
ATOM 2714 C CA . ASP A 1 344 ? 39.697 -1.374 -16.099 1.00 78.25 344 ASP A CA 1
ATOM 2715 C C . ASP A 1 344 ? 39.200 -2.182 -17.313 1.00 78.25 344 ASP A C 1
ATOM 2717 O O . ASP A 1 344 ? 39.088 -1.639 -18.415 1.00 78.25 344 ASP A O 1
ATOM 2721 N N . LEU A 1 345 ? 38.786 -3.438 -17.096 1.00 78.94 345 LEU A N 1
ATOM 2722 C CA . LEU A 1 345 ? 38.249 -4.309 -18.148 1.00 78.94 345 LEU A CA 1
ATOM 2723 C C . LEU A 1 345 ? 36.962 -3.751 -18.774 1.00 78.94 345 LEU A C 1
ATOM 2725 O O . LEU A 1 345 ? 36.830 -3.738 -20.002 1.00 78.94 345 LEU A O 1
ATOM 2729 N N . ILE A 1 346 ? 36.018 -3.276 -17.958 1.00 87.06 346 ILE A N 1
ATOM 2730 C CA . ILE A 1 346 ? 34.719 -2.793 -18.449 1.00 87.06 346 ILE A CA 1
ATOM 2731 C C . ILE A 1 346 ? 34.844 -1.423 -19.116 1.00 87.06 346 ILE A C 1
ATOM 2733 O O . ILE A 1 346 ? 34.310 -1.226 -20.211 1.00 87.06 346 ILE A O 1
ATOM 2737 N N . GLU A 1 347 ? 35.546 -0.472 -18.498 1.00 85.19 347 GLU A N 1
ATOM 2738 C CA . GLU A 1 347 ? 35.617 0.904 -18.999 1.00 85.19 347 GLU A CA 1
ATOM 2739 C C . GLU A 1 347 ? 36.422 1.006 -20.297 1.00 85.19 347 GLU A C 1
ATOM 2741 O O . GLU A 1 347 ? 36.027 1.743 -21.205 1.00 85.19 347 GLU A O 1
ATOM 2746 N N . HIS A 1 348 ? 37.521 0.254 -20.426 1.00 83.75 348 HIS A N 1
ATOM 2747 C CA . HIS A 1 348 ? 38.294 0.229 -21.668 1.00 83.75 348 HIS A CA 1
ATOM 2748 C C . HIS A 1 348 ? 37.486 -0.397 -22.815 1.00 83.75 348 HIS A C 1
ATOM 2750 O O . HIS A 1 348 ? 37.339 0.218 -23.875 1.00 83.75 348 HIS A O 1
ATOM 2756 N N . THR A 1 349 ? 36.893 -1.577 -22.583 1.00 87.56 349 THR A N 1
ATOM 2757 C CA . THR A 1 349 ? 36.041 -2.275 -23.565 1.00 87.56 349 THR A CA 1
ATOM 2758 C C . THR A 1 349 ? 34.881 -1.390 -24.011 1.00 87.56 349 THR A C 1
ATOM 2760 O O . THR A 1 349 ? 34.629 -1.249 -25.208 1.00 87.56 349 THR A O 1
ATOM 2763 N N . THR A 1 350 ? 34.230 -0.716 -23.064 1.00 90.12 350 THR A N 1
ATOM 2764 C CA . THR A 1 350 ? 33.126 0.212 -23.325 1.00 90.12 350 THR A CA 1
ATOM 2765 C C . THR A 1 350 ? 33.540 1.374 -24.220 1.00 90.12 350 THR A C 1
ATOM 2767 O O . THR A 1 350 ? 32.905 1.627 -25.246 1.00 90.12 350 THR A O 1
ATOM 2770 N N . LYS A 1 351 ? 34.596 2.106 -23.840 1.00 89.88 351 LYS A N 1
ATOM 2771 C CA . LYS A 1 351 ? 34.991 3.345 -24.525 1.00 89.88 351 LYS A CA 1
ATOM 2772 C C . LYS A 1 351 ? 35.484 3.058 -25.937 1.00 89.88 351 LYS A C 1
ATOM 2774 O O . LYS A 1 351 ? 35.054 3.740 -26.863 1.00 89.88 351 LYS A O 1
ATOM 2779 N N . ILE A 1 352 ? 36.327 2.040 -26.121 1.00 90.19 352 ILE A N 1
ATOM 2780 C CA . ILE A 1 352 ? 36.827 1.690 -27.455 1.00 90.19 352 ILE A CA 1
ATOM 2781 C C . ILE A 1 352 ? 35.694 1.160 -28.338 1.00 90.19 352 ILE A C 1
ATOM 2783 O O . ILE A 1 352 ? 35.564 1.639 -29.460 1.00 90.19 352 ILE A O 1
ATOM 2787 N N . THR A 1 353 ? 34.810 0.290 -27.830 1.00 93.38 353 THR A N 1
ATOM 2788 C CA . THR A 1 353 ? 33.633 -0.165 -28.599 1.00 93.38 353 THR A CA 1
ATOM 2789 C C . THR A 1 353 ? 32.773 1.018 -29.042 1.00 93.38 353 THR A C 1
ATOM 2791 O O . THR A 1 353 ? 32.440 1.127 -30.220 1.00 93.38 353 THR A O 1
ATOM 2794 N N . PHE A 1 354 ? 32.472 1.951 -28.130 1.00 93.44 354 PHE A N 1
ATOM 2795 C CA . PHE A 1 354 ? 31.720 3.167 -28.444 1.00 93.44 354 PHE A CA 1
ATOM 2796 C C . PHE A 1 354 ? 32.386 4.011 -29.542 1.00 93.44 354 PHE A C 1
ATOM 2798 O O . PHE A 1 354 ? 31.709 4.488 -30.455 1.00 93.44 354 PHE A O 1
ATOM 2805 N N . TRP A 1 355 ? 33.701 4.214 -29.480 1.00 93.06 355 TRP A N 1
ATOM 2806 C CA . TRP A 1 355 ? 34.400 5.005 -30.490 1.00 93.06 355 TRP A CA 1
ATOM 2807 C C . TRP A 1 355 ? 34.483 4.293 -31.841 1.00 93.06 355 TRP A C 1
ATOM 2809 O O . TRP A 1 355 ? 34.324 4.956 -32.867 1.00 93.06 355 TRP A O 1
ATOM 2819 N N . THR A 1 356 ? 34.661 2.968 -31.856 1.00 93.88 356 THR A N 1
ATOM 2820 C CA . THR A 1 356 ? 34.665 2.175 -33.093 1.00 93.88 356 THR A CA 1
ATOM 2821 C C . THR A 1 356 ? 33.308 2.256 -33.782 1.00 93.88 356 THR A C 1
ATOM 2823 O O . THR A 1 356 ? 33.256 2.612 -34.958 1.00 93.88 356 THR A O 1
ATOM 2826 N N . ILE A 1 357 ? 32.200 2.027 -33.062 1.00 92.94 357 ILE A N 1
ATOM 2827 C CA . ILE A 1 357 ? 30.862 2.160 -33.661 1.00 92.94 357 ILE A CA 1
ATOM 2828 C C . ILE A 1 357 ? 30.605 3.602 -34.118 1.00 92.94 357 ILE A C 1
ATOM 2830 O O . ILE A 1 357 ? 30.090 3.811 -35.208 1.00 92.94 357 ILE A O 1
ATOM 2834 N N . THR A 1 358 ? 31.016 4.611 -33.343 1.00 91.31 358 THR A N 1
ATOM 2835 C CA . THR A 1 358 ? 30.738 6.014 -33.685 1.00 91.31 358 THR A CA 1
ATOM 2836 C C . THR A 1 358 ? 31.416 6.415 -34.994 1.00 91.31 358 THR A C 1
ATOM 2838 O O . THR A 1 358 ? 30.799 7.096 -35.805 1.00 91.31 358 THR A O 1
ATOM 2841 N N . HIS A 1 359 ? 32.654 5.970 -35.227 1.00 92.94 359 HIS A N 1
ATOM 2842 C CA . HIS A 1 359 ? 33.362 6.221 -36.485 1.00 92.94 359 HIS A CA 1
ATOM 2843 C C . HIS A 1 359 ? 32.800 5.416 -37.658 1.00 92.94 359 HIS A C 1
ATOM 2845 O O . HIS A 1 359 ? 32.641 5.970 -38.743 1.00 92.94 359 HIS A O 1
ATOM 2851 N N . LEU A 1 360 ? 32.433 4.147 -37.444 1.00 93.06 360 LEU A N 1
ATOM 2852 C CA . LEU A 1 360 ? 31.783 3.335 -38.479 1.00 93.06 360 LEU A CA 1
ATOM 2853 C C . LEU A 1 360 ? 30.458 3.966 -38.930 1.00 93.06 360 LEU A C 1
ATOM 2855 O O . LEU A 1 360 ? 30.253 4.168 -40.121 1.00 93.06 360 LEU A O 1
ATOM 2859 N N . PHE A 1 361 ? 29.585 4.347 -37.995 1.00 90.00 361 PHE A N 1
ATOM 2860 C CA . PHE A 1 361 ? 28.288 4.964 -38.305 1.00 90.00 361 PHE A CA 1
ATOM 2861 C C . PHE A 1 361 ? 28.384 6.429 -38.770 1.00 90.00 361 PHE A C 1
ATOM 2863 O O . PHE A 1 361 ? 27.436 6.947 -39.363 1.00 90.00 361 PHE A O 1
ATOM 2870 N N . ALA A 1 362 ? 29.514 7.108 -38.545 1.00 89.44 362 ALA A N 1
ATOM 2871 C CA . ALA A 1 362 ? 29.767 8.443 -39.093 1.00 89.44 362 ALA A CA 1
ATOM 2872 C C . ALA A 1 362 ? 30.128 8.421 -40.591 1.00 89.44 362 ALA A C 1
ATOM 2874 O O . ALA A 1 362 ? 29.897 9.416 -41.279 1.00 89.44 362 ALA A O 1
ATOM 2875 N N . GLU A 1 363 ? 30.648 7.298 -41.103 1.00 90.38 363 GLU A N 1
ATOM 2876 C CA . GLU A 1 363 ? 31.157 7.149 -42.472 1.00 90.38 363 GLU A CA 1
ATOM 2877 C C . GLU A 1 363 ? 30.401 6.021 -43.219 1.00 90.38 363 GLU A C 1
ATOM 2879 O O . GLU A 1 363 ? 30.832 4.865 -43.224 1.00 90.38 363 GLU A O 1
ATOM 2884 N N . PRO A 1 364 ? 29.275 6.316 -43.902 1.00 87.00 364 PRO A N 1
ATOM 2885 C CA . PRO A 1 364 ? 28.411 5.295 -44.512 1.00 87.00 364 PRO A CA 1
ATOM 2886 C C . PRO A 1 364 ? 29.116 4.382 -45.521 1.00 87.00 364 PRO A C 1
ATOM 2888 O O . PRO A 1 364 ? 28.771 3.209 -45.657 1.00 87.00 364 PRO A O 1
ATOM 2891 N N . SER A 1 365 ? 30.101 4.926 -46.244 1.00 90.50 365 SER A N 1
ATOM 2892 C CA . SER A 1 365 ? 30.882 4.183 -47.236 1.00 90.50 365 SER A CA 1
ATOM 2893 C C . SER A 1 365 ? 31.756 3.106 -46.586 1.00 90.50 365 SER A C 1
ATOM 2895 O O . SER A 1 365 ? 31.913 2.017 -47.141 1.00 90.50 365 SER A O 1
ATOM 2897 N N . LEU A 1 366 ? 32.293 3.398 -45.400 1.00 93.88 366 LEU A N 1
ATOM 2898 C CA . LEU A 1 366 ? 33.073 2.477 -44.589 1.00 93.88 366 LEU A CA 1
ATOM 2899 C C . LEU A 1 366 ? 32.158 1.453 -43.907 1.00 93.88 366 LEU A C 1
ATOM 2901 O O . LEU A 1 366 ? 32.459 0.262 -43.939 1.00 93.88 366 LEU A O 1
ATOM 2905 N N . LEU A 1 367 ? 31.013 1.891 -43.368 1.00 92.81 367 LEU A N 1
ATOM 2906 C CA . LEU A 1 367 ? 30.014 1.010 -42.754 1.00 92.81 367 LEU A CA 1
ATOM 2907 C C . LEU A 1 367 ? 29.520 -0.075 -43.719 1.00 92.81 367 LEU A C 1
ATOM 2909 O O . LEU A 1 367 ? 29.444 -1.240 -43.337 1.00 92.81 367 LEU A O 1
ATOM 2913 N N . ASP A 1 368 ? 29.207 0.285 -44.966 1.00 92.38 368 ASP A N 1
ATOM 2914 C CA . ASP A 1 368 ? 28.753 -0.668 -45.989 1.00 92.38 368 ASP A CA 1
ATOM 2915 C C . ASP A 1 368 ? 29.845 -1.690 -46.353 1.00 92.38 368 ASP A C 1
ATOM 2917 O O . ASP A 1 368 ? 29.564 -2.883 -46.478 1.00 92.38 368 ASP A O 1
ATOM 2921 N N . GLN A 1 369 ? 31.103 -1.252 -46.463 1.00 94.94 369 GLN A N 1
ATOM 2922 C CA . GLN A 1 369 ? 32.237 -2.151 -46.710 1.00 94.94 369 GLN A CA 1
ATOM 2923 C C . GLN A 1 369 ? 32.450 -3.126 -45.548 1.00 94.94 369 GLN A C 1
ATOM 2925 O O . GLN A 1 369 ? 32.594 -4.325 -45.782 1.00 94.94 369 GLN A O 1
ATOM 2930 N N . VAL A 1 370 ? 32.397 -2.637 -44.307 1.00 95.81 370 VAL A N 1
ATOM 2931 C CA . VAL A 1 370 ? 32.527 -3.468 -43.103 1.00 95.81 370 VAL A CA 1
ATOM 2932 C C . VAL A 1 370 ? 31.357 -4.445 -42.972 1.00 95.81 370 VAL A C 1
ATOM 2934 O O . VAL A 1 370 ? 31.591 -5.631 -42.757 1.00 95.81 370 VAL A O 1
ATOM 2937 N N . ARG A 1 371 ? 30.105 -4.002 -43.166 1.00 94.44 371 ARG A N 1
ATOM 2938 C CA . ARG A 1 371 ? 28.921 -4.883 -43.143 1.00 94.44 371 ARG A CA 1
ATOM 2939 C C . ARG A 1 371 ? 29.042 -6.007 -44.177 1.00 94.44 371 ARG A C 1
ATOM 2941 O O . ARG A 1 371 ? 28.764 -7.158 -43.851 1.00 94.44 371 ARG A O 1
ATOM 2948 N N . LYS A 1 372 ? 29.506 -5.704 -45.396 1.00 94.12 372 LYS A N 1
ATOM 2949 C CA . LYS A 1 372 ? 29.761 -6.712 -46.444 1.00 94.12 372 LYS A CA 1
ATOM 2950 C C . LYS A 1 372 ? 30.869 -7.690 -46.067 1.00 94.12 372 LYS A C 1
ATOM 2952 O O . LYS A 1 372 ? 30.746 -8.875 -46.362 1.00 94.12 372 LYS A O 1
ATOM 2957 N N . GLU A 1 373 ? 31.932 -7.198 -45.442 1.00 95.31 373 GLU A N 1
ATOM 2958 C CA . GLU A 1 373 ? 33.068 -8.016 -45.026 1.00 95.31 373 GLU A CA 1
ATOM 2959 C C . GLU A 1 373 ? 32.688 -9.005 -43.911 1.00 95.31 373 GLU A C 1
ATOM 2961 O O . GLU A 1 373 ? 33.043 -10.179 -43.996 1.00 95.31 373 GLU A O 1
ATOM 2966 N N . ILE A 1 374 ? 31.924 -8.569 -42.900 1.00 95.94 374 ILE A N 1
ATOM 2967 C CA . ILE A 1 374 ? 31.556 -9.415 -41.749 1.00 95.94 374 ILE A CA 1
ATOM 2968 C C . ILE A 1 374 ? 30.351 -10.334 -42.006 1.00 95.94 374 ILE A C 1
ATOM 2970 O O . ILE A 1 374 ? 30.212 -11.345 -41.318 1.00 95.94 374 ILE A O 1
ATOM 2974 N N . ALA A 1 375 ? 29.492 -10.022 -42.986 1.00 93.25 375 ALA A N 1
ATOM 2975 C CA . ALA A 1 375 ? 28.244 -10.747 -43.259 1.00 93.25 375 ALA A CA 1
ATOM 2976 C C . ALA A 1 375 ? 28.364 -12.286 -43.376 1.00 93.25 375 ALA A C 1
ATOM 2978 O O . ALA A 1 375 ? 27.445 -12.971 -42.926 1.00 93.25 375 ALA A O 1
ATOM 2979 N N . PRO A 1 376 ? 29.449 -12.877 -43.927 1.00 94.00 376 PRO A N 1
ATOM 2980 C CA . PRO A 1 376 ? 29.600 -14.336 -43.972 1.00 94.00 376 PRO A CA 1
ATOM 2981 C C . PRO A 1 376 ? 29.750 -15.003 -42.596 1.00 94.00 376 PRO A C 1
ATOM 2983 O O . PRO A 1 376 ? 29.541 -16.209 -42.481 1.00 94.00 376 PRO A O 1
ATOM 2986 N N . TYR A 1 377 ? 30.140 -14.241 -41.571 1.00 95.06 377 TYR A N 1
ATOM 2987 C CA . TYR A 1 377 ? 30.509 -14.749 -40.243 1.00 95.06 377 TYR A CA 1
ATOM 2988 C C . TYR A 1 377 ? 29.629 -14.191 -39.121 1.00 95.06 377 TYR A C 1
ATOM 2990 O O . TYR A 1 377 ? 29.642 -14.711 -38.005 1.00 95.06 377 TYR A O 1
ATOM 2998 N N . VAL A 1 378 ? 28.864 -13.139 -39.416 1.00 93.50 378 VAL A N 1
ATOM 2999 C CA . VAL A 1 378 ? 27.953 -12.470 -38.491 1.00 93.50 378 VAL A CA 1
ATOM 3000 C C . VAL A 1 378 ? 26.591 -12.370 -39.166 1.00 93.50 378 VAL A C 1
ATOM 3002 O O . VAL A 1 378 ? 26.353 -11.503 -40.005 1.00 93.50 378 VAL A O 1
ATOM 3005 N N . VAL A 1 379 ? 25.702 -13.298 -38.821 1.00 88.44 379 VAL A N 1
ATOM 3006 C CA . VAL A 1 379 ? 24.396 -13.465 -39.460 1.00 88.44 379 VAL A CA 1
ATOM 3007 C C . VAL A 1 379 ? 23.301 -13.093 -38.472 1.00 88.44 379 VAL A C 1
ATOM 3009 O O . VAL A 1 379 ? 23.074 -13.791 -37.484 1.00 88.44 379 VAL A O 1
ATOM 3012 N N . ALA A 1 380 ? 22.589 -12.009 -38.761 1.00 85.44 380 ALA A N 1
ATOM 3013 C CA . ALA A 1 380 ? 21.304 -11.726 -38.145 1.00 85.44 380 ALA A CA 1
ATOM 3014 C C . ALA A 1 380 ? 20.208 -12.486 -38.907 1.00 85.44 380 ALA A C 1
ATOM 3016 O O . ALA A 1 380 ? 20.149 -12.441 -40.137 1.00 85.44 380 ALA A O 1
ATOM 3017 N N . SER A 1 381 ? 19.313 -13.163 -38.193 1.00 83.69 381 SER A N 1
ATOM 3018 C CA . SER A 1 381 ? 18.127 -13.814 -38.772 1.00 83.69 381 SER A CA 1
ATOM 3019 C C . SER A 1 381 ? 16.923 -13.600 -37.863 1.00 83.69 381 SER A C 1
ATOM 3021 O O . SER A 1 381 ? 17.086 -13.487 -36.654 1.00 83.69 381 SER A O 1
ATOM 3023 N N . ARG A 1 382 ? 15.707 -13.544 -38.408 1.00 80.62 382 ARG A N 1
ATOM 3024 C CA . ARG A 1 382 ? 14.485 -13.557 -37.598 1.00 80.62 382 ARG A CA 1
ATOM 3025 C C . ARG A 1 382 ? 13.715 -14.839 -37.903 1.00 80.62 382 ARG A C 1
ATOM 3027 O O . ARG A 1 382 ? 13.298 -14.987 -39.051 1.00 80.62 382 ARG A O 1
ATOM 3034 N N . PRO A 1 383 ? 13.542 -15.744 -36.924 1.00 78.62 383 PRO A N 1
ATOM 3035 C CA . PRO A 1 383 ? 12.713 -16.925 -37.110 1.00 78.62 383 PRO A CA 1
ATOM 3036 C C . PRO A 1 383 ? 11.292 -16.518 -37.500 1.00 78.62 383 PRO A C 1
ATOM 3038 O O . PRO A 1 383 ? 10.707 -15.612 -36.901 1.00 78.62 383 PRO A O 1
ATOM 3041 N N . THR A 1 384 ? 10.742 -17.177 -38.509 1.00 77.44 384 THR A N 1
ATOM 3042 C CA . THR A 1 384 ? 9.345 -16.995 -38.912 1.00 77.44 384 THR A CA 1
ATOM 3043 C C . THR A 1 384 ? 8.407 -17.695 -37.929 1.00 77.44 384 THR A C 1
ATOM 3045 O O . THR A 1 384 ? 8.791 -18.649 -37.252 1.00 77.44 384 THR A O 1
ATOM 3048 N N . ARG A 1 385 ? 7.145 -17.253 -37.854 1.00 78.06 385 ARG A N 1
ATOM 3049 C CA . ARG A 1 385 ? 6.135 -17.909 -37.002 1.00 78.06 385 ARG A CA 1
ATOM 3050 C C . ARG A 1 385 ? 5.910 -19.366 -37.412 1.00 78.06 385 ARG A C 1
ATOM 3052 O O . ARG A 1 385 ? 5.622 -20.200 -36.557 1.00 78.06 385 ARG A O 1
ATOM 3059 N N . GLU A 1 386 ? 6.071 -19.685 -38.700 1.00 77.44 386 GLU A N 1
ATOM 3060 C CA . GLU A 1 386 ? 6.018 -21.063 -39.194 1.00 77.44 386 GLU A CA 1
ATOM 3061 C C . GLU A 1 386 ? 7.173 -21.931 -38.670 1.00 77.44 386 GLU A C 1
ATOM 3063 O O . GLU A 1 386 ? 6.967 -23.114 -38.404 1.00 77.44 386 GLU A O 1
ATOM 3068 N N . GLU A 1 387 ? 8.371 -21.365 -38.498 1.00 74.56 387 GLU A N 1
ATOM 3069 C CA . GLU A 1 387 ? 9.546 -22.085 -37.984 1.00 74.56 387 GLU A CA 1
ATOM 3070 C C . GLU A 1 387 ? 9.480 -22.331 -36.471 1.00 74.56 387 GLU A C 1
ATOM 3072 O O . GLU A 1 387 ? 10.036 -23.319 -35.991 1.00 74.56 387 GLU A O 1
ATOM 3077 N N . THR A 1 388 ? 8.820 -21.452 -35.713 1.00 76.69 388 THR A N 1
ATOM 3078 C CA . THR A 1 388 ? 8.824 -21.494 -34.240 1.00 76.69 388 THR A CA 1
ATOM 3079 C C . THR A 1 388 ? 7.547 -22.065 -33.634 1.00 76.69 388 THR A C 1
ATOM 3081 O O . THR A 1 388 ? 7.567 -22.569 -32.512 1.00 76.69 388 THR A O 1
ATOM 3084 N N . GLY A 1 389 ? 6.426 -21.998 -34.356 1.00 74.81 389 GLY A N 1
ATOM 3085 C CA . GLY A 1 389 ? 5.116 -22.424 -33.863 1.00 74.81 389 GLY A CA 1
ATOM 3086 C C . GLY A 1 389 ? 4.489 -21.480 -32.829 1.00 74.81 389 GLY A C 1
ATOM 3087 O O . GLY A 1 389 ? 3.406 -21.779 -32.323 1.00 74.81 389 GLY A O 1
ATOM 3088 N N . PHE A 1 390 ? 5.124 -20.343 -32.517 1.00 66.00 390 PHE A N 1
ATOM 3089 C CA . PHE A 1 390 ? 4.568 -19.341 -31.606 1.00 66.00 390 PHE A CA 1
ATOM 3090 C C . PHE A 1 390 ? 3.619 -18.370 -32.332 1.00 66.00 390 PHE A C 1
ATOM 3092 O O . PHE A 1 390 ? 3.840 -18.016 -33.491 1.00 66.00 390 PHE A O 1
ATOM 3099 N N . PRO A 1 391 ? 2.555 -17.885 -31.658 1.00 68.25 391 PRO A N 1
ATOM 3100 C CA . PRO A 1 391 ? 1.591 -16.964 -32.263 1.00 68.25 391 PRO A CA 1
ATOM 3101 C C . PRO A 1 391 ? 2.120 -15.524 -32.422 1.00 68.25 391 PRO A C 1
ATOM 3103 O O . PRO A 1 391 ? 1.421 -14.675 -32.979 1.00 68.25 391 PRO A O 1
ATOM 3106 N N . PHE A 1 392 ? 3.334 -15.240 -31.947 1.00 68.50 392 PHE A N 1
ATOM 3107 C CA . PHE A 1 392 ? 4.006 -13.942 -32.003 1.00 68.50 392 PHE A CA 1
ATOM 3108 C C . PHE A 1 392 ? 5.365 -14.066 -32.697 1.00 68.50 392 PHE A C 1
ATOM 3110 O O . PHE A 1 392 ? 5.952 -15.145 -32.748 1.00 68.50 392 PHE A O 1
ATOM 3117 N N . ASP A 1 393 ? 5.860 -12.955 -33.244 1.00 66.44 393 ASP A N 1
ATOM 3118 C CA . ASP A 1 393 ? 7.181 -12.928 -33.865 1.00 66.44 393 ASP A CA 1
ATOM 3119 C C . ASP A 1 393 ? 8.265 -12.992 -32.786 1.00 66.44 393 ASP A C 1
ATOM 3121 O O . ASP A 1 393 ? 8.306 -12.139 -31.898 1.00 66.44 393 ASP A O 1
ATOM 3125 N N . GLU A 1 394 ? 9.166 -13.968 -32.881 1.00 74.56 394 GLU A N 1
ATOM 3126 C CA . GLU A 1 394 ? 10.328 -14.026 -31.995 1.00 74.56 394 GLU A CA 1
ATOM 3127 C C . GLU A 1 394 ? 11.279 -12.835 -32.237 1.00 74.56 394 GLU A C 1
ATOM 3129 O O . GLU A 1 394 ? 11.314 -12.265 -33.346 1.00 74.56 394 GLU A O 1
ATOM 3134 N N . PRO A 1 395 ? 12.062 -12.441 -31.212 1.00 73.25 395 PRO A N 1
ATOM 3135 C CA . PRO A 1 395 ? 13.172 -11.517 -31.399 1.00 73.25 395 PRO A CA 1
ATOM 3136 C C . PRO A 1 395 ? 14.178 -12.090 -32.413 1.00 73.25 395 PRO A C 1
ATOM 3138 O O . PRO A 1 395 ? 14.271 -13.311 -32.590 1.00 73.25 395 PRO A O 1
ATOM 3141 N N . PRO A 1 396 ? 14.929 -11.232 -33.125 1.00 80.56 396 PRO A N 1
ATOM 3142 C CA . PRO A 1 396 ? 15.960 -11.710 -34.035 1.00 80.56 396 PRO A CA 1
ATOM 3143 C C . PRO A 1 396 ? 17.017 -12.524 -33.283 1.00 80.56 396 PRO A C 1
ATOM 3145 O O . PRO A 1 396 ? 17.315 -12.278 -32.119 1.00 80.56 396 PRO A O 1
ATOM 3148 N N . ARG A 1 397 ? 17.623 -13.477 -33.981 1.00 85.94 397 ARG A N 1
ATOM 3149 C CA . ARG A 1 397 ? 18.746 -14.283 -33.515 1.00 85.94 397 ARG A CA 1
ATOM 3150 C C . ARG A 1 397 ? 20.025 -13.809 -34.192 1.00 85.94 397 ARG A C 1
ATOM 3152 O O . ARG A 1 397 ? 20.045 -13.579 -35.404 1.00 85.94 397 ARG A O 1
ATOM 3159 N N . LEU A 1 398 ? 21.096 -13.714 -33.411 1.00 90.50 398 LEU A N 1
ATOM 3160 C CA . LEU A 1 398 ? 22.438 -13.413 -33.897 1.00 90.50 398 LEU A CA 1
ATOM 3161 C C . LEU A 1 398 ? 23.286 -14.691 -33.907 1.00 90.50 398 LEU A C 1
ATOM 3163 O O . LEU A 1 398 ? 23.446 -15.354 -32.883 1.00 90.50 398 LEU A O 1
ATOM 3167 N N . SER A 1 399 ? 23.865 -15.018 -35.059 1.00 91.69 399 SER A N 1
ATOM 3168 C CA . SER A 1 399 ? 24.925 -16.019 -35.194 1.00 91.69 399 SER A CA 1
ATOM 3169 C C . SER A 1 399 ? 26.252 -15.312 -35.435 1.00 91.69 399 SER A C 1
ATOM 3171 O O . SER A 1 399 ? 26.362 -14.575 -36.409 1.00 91.69 399 SER A O 1
ATOM 3173 N N . LEU A 1 400 ? 27.248 -15.518 -34.572 1.00 93.50 400 LEU A N 1
ATOM 3174 C CA . LEU A 1 400 ? 28.545 -14.839 -34.656 1.00 93.50 400 LEU A CA 1
ATOM 3175 C C . LEU A 1 400 ? 29.689 -15.846 -34.489 1.00 93.50 400 LEU A C 1
ATOM 3177 O O . LEU A 1 400 ? 29.746 -16.549 -33.484 1.00 93.50 400 LEU A O 1
ATOM 3181 N N . ASP A 1 401 ? 30.612 -15.882 -35.453 1.00 93.38 401 ASP A N 1
ATOM 3182 C CA . ASP A 1 401 ? 31.873 -16.635 -35.375 1.00 93.38 401 ASP A CA 1
ATOM 3183 C C . ASP A 1 401 ? 33.064 -15.667 -35.274 1.00 93.38 401 ASP A C 1
ATOM 3185 O O . ASP A 1 401 ? 33.560 -15.139 -36.274 1.00 93.38 401 ASP A O 1
ATOM 3189 N N . ILE A 1 402 ? 33.519 -15.416 -34.043 1.00 91.38 402 ILE A N 1
ATOM 3190 C CA . ILE A 1 402 ? 34.570 -14.430 -33.770 1.00 91.38 402 ILE A CA 1
ATOM 3191 C C . ILE A 1 402 ? 35.932 -14.849 -34.340 1.00 91.38 402 ILE A C 1
ATOM 3193 O O . ILE A 1 402 ? 36.682 -13.996 -34.812 1.00 91.38 402 ILE A O 1
ATOM 3197 N N . GLU A 1 403 ? 36.253 -16.146 -34.380 1.00 89.69 403 GLU A N 1
ATOM 3198 C CA . GLU A 1 403 ? 37.529 -16.626 -34.935 1.00 89.69 403 GLU A CA 1
ATOM 3199 C C . GLU A 1 403 ? 37.607 -16.362 -36.440 1.00 89.69 403 GLU A C 1
ATOM 3201 O O . GLU A 1 403 ? 38.647 -15.958 -36.976 1.00 89.69 403 GLU A O 1
ATOM 3206 N N . LYS A 1 404 ? 36.487 -16.548 -37.145 1.00 91.12 404 LYS A N 1
ATOM 3207 C CA . LYS A 1 404 ? 36.409 -16.220 -38.568 1.00 91.12 404 LYS A CA 1
ATOM 3208 C C . LYS A 1 404 ? 36.457 -14.723 -38.822 1.00 91.12 404 LYS A C 1
ATOM 3210 O O . LYS A 1 404 ? 37.181 -14.312 -39.727 1.00 91.12 404 LYS A O 1
ATOM 3215 N N . VAL A 1 405 ? 35.791 -13.911 -38.001 1.00 90.69 405 VAL A N 1
ATOM 3216 C CA . VAL A 1 405 ? 35.891 -12.444 -38.082 1.00 90.69 405 VAL A CA 1
ATOM 3217 C C . VAL A 1 405 ? 37.345 -11.986 -37.913 1.00 90.69 405 VAL A C 1
ATOM 3219 O O . VAL A 1 405 ? 37.838 -11.185 -38.705 1.00 90.69 405 VAL A O 1
ATOM 3222 N N . LEU A 1 406 ? 38.079 -12.546 -36.949 1.00 86.62 406 LEU A N 1
ATOM 3223 C CA . LEU A 1 406 ? 39.480 -12.186 -36.703 1.00 86.62 406 LEU A CA 1
ATOM 3224 C C . LEU A 1 406 ? 40.421 -12.563 -37.859 1.00 86.62 406 LEU A C 1
ATOM 3226 O O . LEU A 1 406 ? 41.381 -11.848 -38.153 1.00 86.62 406 LEU A O 1
ATOM 3230 N N . THR A 1 407 ? 40.168 -13.698 -38.505 1.00 87.62 407 THR A N 1
ATOM 3231 C CA . THR A 1 407 ? 41.046 -14.234 -39.559 1.00 87.62 407 THR A CA 1
ATOM 3232 C C . THR A 1 407 ? 40.681 -13.759 -40.962 1.00 87.62 407 THR A C 1
ATOM 3234 O O . THR A 1 407 ? 41.527 -13.806 -41.852 1.00 87.62 407 THR A O 1
ATOM 3237 N N . SER A 1 408 ? 39.438 -13.320 -41.175 1.00 91.56 408 SER A N 1
ATOM 3238 C CA . SER A 1 408 ? 38.884 -13.102 -42.517 1.00 91.56 408 SER A CA 1
ATOM 3239 C C . SER A 1 408 ? 38.309 -11.704 -42.755 1.00 91.56 408 SER A C 1
ATOM 3241 O O . SER A 1 408 ? 37.934 -11.428 -43.892 1.00 91.56 408 SER A O 1
ATOM 3243 N N . CYS 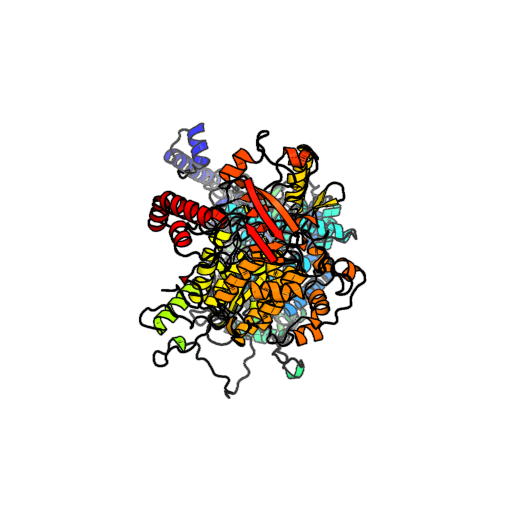A 1 409 ? 38.267 -10.830 -41.739 1.00 94.50 409 CYS A N 1
ATOM 3244 C CA . CYS A 1 409 ? 37.757 -9.457 -41.856 1.00 94.50 409 CYS A CA 1
ATOM 3245 C C . CYS A 1 409 ? 38.845 -8.405 -41.543 1.00 94.50 409 CYS A C 1
ATOM 3247 O O . CYS A 1 409 ? 38.816 -7.773 -40.478 1.00 94.50 409 CYS A O 1
ATOM 3249 N N . PRO A 1 410 ? 39.859 -8.244 -42.414 1.00 93.81 410 PRO A N 1
ATOM 3250 C CA . PRO A 1 410 ? 40.965 -7.317 -42.188 1.00 93.81 410 PRO A CA 1
ATOM 3251 C C . PRO A 1 410 ? 40.537 -5.842 -42.096 1.00 93.81 410 PRO A C 1
ATOM 3253 O O . PRO A 1 410 ? 41.089 -5.123 -41.264 1.00 93.81 410 PRO A O 1
ATOM 3256 N N . LEU A 1 411 ? 39.559 -5.368 -42.876 1.00 95.19 411 LEU A N 1
ATOM 3257 C CA . LEU A 1 411 ? 39.114 -3.968 -42.811 1.00 95.19 411 LEU A CA 1
ATOM 3258 C C . LEU A 1 411 ? 38.436 -3.664 -41.468 1.00 95.19 411 LEU A C 1
ATOM 3260 O O . LEU A 1 411 ? 38.747 -2.654 -40.836 1.00 95.19 411 LEU A O 1
ATOM 3264 N N . PHE A 1 412 ? 37.572 -4.555 -40.983 1.00 95.69 412 PHE A N 1
ATOM 3265 C CA . PHE A 1 412 ? 36.914 -4.419 -39.685 1.00 95.69 412 PHE A CA 1
ATOM 3266 C C . PHE A 1 412 ? 37.915 -4.364 -38.521 1.00 95.69 412 PHE A C 1
ATOM 3268 O O . PHE A 1 412 ? 37.800 -3.513 -37.634 1.00 95.69 412 PHE A O 1
ATOM 3275 N N . ARG A 1 413 ? 38.949 -5.215 -38.544 1.00 92.19 413 ARG A N 1
ATOM 3276 C CA . ARG A 1 413 ? 40.040 -5.163 -37.553 1.00 92.19 413 ARG A CA 1
ATOM 3277 C C . ARG A 1 413 ? 40.871 -3.889 -37.667 1.00 92.19 413 ARG A C 1
ATOM 3279 O O . ARG A 1 413 ? 41.242 -3.311 -36.648 1.00 92.19 413 ARG A O 1
ATOM 3286 N N . ALA A 1 414 ? 41.119 -3.412 -38.882 1.00 93.06 414 ALA A N 1
ATOM 3287 C CA . ALA A 1 414 ? 41.826 -2.158 -39.108 1.00 93.06 414 ALA A CA 1
ATOM 3288 C C . ALA A 1 414 ? 41.061 -0.948 -38.528 1.00 93.06 414 ALA A C 1
ATOM 3290 O O . ALA A 1 414 ? 41.675 -0.058 -37.937 1.00 93.06 414 ALA A O 1
ATOM 3291 N N . CYS A 1 415 ? 39.721 -0.946 -38.590 1.00 94.69 415 CYS A N 1
ATOM 3292 C CA . CYS A 1 415 ? 38.886 0.054 -37.909 1.00 94.69 415 CYS A CA 1
ATOM 3293 C C . CYS A 1 415 ? 39.065 0.023 -36.383 1.00 94.69 415 CYS A C 1
ATOM 3295 O O . CYS A 1 415 ? 39.132 1.074 -35.735 1.00 94.69 415 CYS A O 1
ATOM 3297 N N . TYR A 1 416 ? 39.169 -1.167 -35.789 1.00 92.38 416 TYR A N 1
ATOM 3298 C CA . TYR A 1 416 ? 39.482 -1.305 -34.367 1.00 92.38 416 TYR A CA 1
ATOM 3299 C C . TYR A 1 416 ? 40.864 -0.722 -34.036 1.00 92.38 416 TYR A C 1
ATOM 3301 O O . TYR A 1 416 ? 40.960 0.119 -33.141 1.00 92.38 416 TYR A O 1
ATOM 3309 N N . TYR A 1 417 ? 41.911 -1.072 -34.790 1.00 90.75 417 TYR A N 1
ATOM 3310 C CA . TYR A 1 417 ? 43.266 -0.557 -34.556 1.00 90.75 417 TYR A CA 1
ATOM 3311 C C . TYR A 1 417 ? 43.362 0.964 -34.676 1.00 90.75 417 TYR A C 1
ATOM 3313 O O . TYR A 1 417 ? 43.966 1.612 -33.820 1.00 90.75 417 TYR A O 1
ATOM 3321 N N . GLU A 1 418 ? 42.695 1.553 -35.667 1.00 92.12 418 GLU A N 1
ATOM 3322 C CA . GLU A 1 418 ? 42.637 3.009 -35.804 1.00 92.12 418 GLU A CA 1
ATOM 3323 C C . GLU A 1 418 ? 41.860 3.670 -34.659 1.00 92.12 418 GLU A C 1
ATOM 3325 O O . GLU A 1 418 ? 42.229 4.749 -34.190 1.00 92.12 418 GLU A O 1
ATOM 3330 N N . THR A 1 419 ? 40.831 3.001 -34.131 1.00 92.00 419 THR A N 1
ATOM 3331 C CA . THR A 1 419 ? 40.125 3.479 -32.933 1.00 92.00 419 THR A CA 1
ATOM 3332 C C . THR A 1 419 ? 41.041 3.473 -31.714 1.00 92.00 419 THR A C 1
ATOM 3334 O O . THR A 1 419 ? 41.090 4.467 -30.992 1.00 92.00 419 THR A O 1
ATOM 3337 N N . VAL A 1 420 ? 41.777 2.381 -31.489 1.00 87.12 420 VAL A N 1
ATOM 3338 C CA . VAL A 1 420 ? 42.744 2.268 -30.388 1.00 87.12 420 VAL A CA 1
ATOM 3339 C C . VAL A 1 420 ? 43.806 3.360 -30.506 1.00 87.12 420 VAL A C 1
ATOM 3341 O O . VAL A 1 420 ? 44.073 4.052 -29.528 1.00 87.12 420 VAL A O 1
ATOM 3344 N N . ARG A 1 421 ? 44.356 3.598 -31.703 1.00 88.38 421 ARG A N 1
ATOM 3345 C CA . ARG A 1 421 ? 45.333 4.673 -31.933 1.00 88.38 421 ARG A CA 1
ATOM 3346 C C . ARG A 1 421 ? 44.797 6.042 -31.503 1.00 88.38 421 ARG A C 1
ATOM 3348 O O . ARG A 1 421 ? 45.477 6.765 -30.781 1.00 88.38 421 ARG A O 1
ATOM 3355 N N . LEU A 1 422 ? 43.602 6.403 -31.970 1.00 87.62 422 LEU A N 1
ATOM 3356 C CA . LEU A 1 422 ? 43.037 7.745 -31.790 1.00 87.62 422 LEU A CA 1
ATOM 3357 C C . LEU A 1 422 ? 42.435 7.991 -30.411 1.00 87.62 422 LEU A C 1
ATOM 3359 O O . LEU A 1 422 ? 42.426 9.125 -29.936 1.00 87.62 422 LEU A O 1
ATOM 3363 N N . HIS A 1 423 ? 41.875 6.954 -29.791 1.00 87.88 423 HIS A N 1
ATOM 3364 C CA . HIS A 1 423 ? 41.049 7.115 -28.595 1.00 87.88 423 HIS A CA 1
ATOM 3365 C C . HIS A 1 423 ? 41.648 6.512 -27.326 1.00 87.88 423 HIS A C 1
ATOM 3367 O O . HIS A 1 423 ? 41.127 6.774 -26.235 1.00 87.88 423 HIS A O 1
ATOM 3373 N N . SER A 1 424 ? 42.760 5.779 -27.423 1.00 81.56 424 SER A N 1
ATOM 3374 C CA . SER A 1 424 ? 43.523 5.365 -26.247 1.00 81.56 424 SER A CA 1
ATOM 3375 C C . SER A 1 424 ? 44.354 6.522 -25.702 1.00 81.56 424 SER A C 1
ATOM 3377 O O . SER A 1 424 ? 45.158 7.154 -26.384 1.00 81.56 424 SER A O 1
ATOM 3379 N N . ALA A 1 425 ? 44.200 6.770 -24.408 1.00 77.62 425 ALA A N 1
ATOM 3380 C CA . ALA A 1 425 ? 44.918 7.793 -23.663 1.00 77.62 425 ALA A CA 1
ATOM 3381 C C . ALA A 1 425 ? 45.937 7.136 -22.720 1.00 77.62 425 ALA A C 1
ATOM 3383 O O . ALA A 1 425 ? 46.107 7.549 -21.574 1.00 77.62 425 ALA A O 1
ATOM 3384 N N . GLY A 1 426 ? 46.599 6.090 -23.200 1.00 76.50 426 GLY A N 1
ATOM 3385 C CA . GLY A 1 426 ? 47.443 5.237 -22.386 1.00 76.50 426 GLY A CA 1
ATOM 3386 C C . GLY A 1 426 ? 48.681 5.905 -21.795 1.00 76.50 426 GLY A C 1
ATOM 3387 O O . GLY A 1 426 ? 49.303 6.765 -22.432 1.00 76.50 426 GLY A O 1
ATOM 3388 N N . ILE A 1 427 ? 49.063 5.480 -20.591 1.00 78.25 427 ILE A N 1
ATOM 3389 C CA . ILE A 1 427 ? 50.308 5.851 -19.920 1.00 78.25 427 ILE A CA 1
ATOM 3390 C C . ILE A 1 427 ? 50.876 4.636 -19.182 1.00 78.25 427 ILE A C 1
ATOM 3392 O O . ILE A 1 427 ? 50.260 4.132 -18.245 1.00 78.25 427 ILE A O 1
ATOM 3396 N N . SER A 1 428 ? 52.118 4.257 -19.488 1.00 78.19 428 SER A N 1
ATOM 3397 C CA . SER A 1 428 ? 52.857 3.320 -18.635 1.00 78.19 428 SER A CA 1
ATOM 3398 C C . SER A 1 428 ? 53.733 4.045 -17.620 1.00 78.19 428 SER A C 1
ATOM 3400 O O . SER A 1 428 ? 54.434 5.008 -17.938 1.00 78.19 428 SER A O 1
ATOM 3402 N N . PHE A 1 429 ? 53.737 3.523 -16.398 1.00 78.00 429 PHE A N 1
ATOM 3403 C CA . PHE A 1 429 ? 54.626 3.939 -15.322 1.00 78.00 429 PHE A CA 1
ATOM 3404 C C . PHE A 1 429 ? 55.663 2.843 -15.083 1.00 78.00 429 PHE A C 1
ATOM 3406 O O . PHE A 1 429 ? 55.311 1.668 -15.006 1.00 78.00 429 PHE A O 1
ATOM 3413 N N . LYS A 1 430 ? 56.943 3.201 -14.954 1.00 76.31 430 LYS A N 1
ATOM 3414 C CA . LYS A 1 430 ? 58.006 2.228 -14.666 1.00 76.31 430 LYS A CA 1
ATOM 3415 C C . LYS A 1 430 ? 59.050 2.815 -13.729 1.00 76.31 430 LYS A C 1
ATOM 3417 O O . LYS A 1 430 ? 59.516 3.925 -13.951 1.00 76.31 430 LYS A O 1
ATOM 3422 N N . LYS A 1 431 ? 59.467 2.046 -12.725 1.00 81.50 431 LYS A N 1
ATOM 3423 C CA . LYS A 1 431 ? 60.642 2.354 -11.902 1.00 81.50 431 LYS A CA 1
ATOM 3424 C C . LYS A 1 431 ? 61.838 1.545 -12.391 1.00 81.50 431 LYS A C 1
ATOM 3426 O O . LYS A 1 431 ? 61.716 0.333 -12.563 1.00 81.50 431 LYS A O 1
ATOM 3431 N N . LEU A 1 432 ? 62.981 2.178 -12.650 1.00 81.31 432 LEU A N 1
ATOM 3432 C CA . LEU A 1 432 ? 64.126 1.498 -13.275 1.00 81.31 432 LEU A CA 1
ATOM 3433 C C . LEU A 1 432 ? 64.881 0.551 -12.327 1.00 81.31 432 LEU A C 1
ATOM 3435 O O . LEU A 1 432 ? 65.357 0.984 -11.277 1.00 81.31 432 LEU A O 1
ATOM 3439 N N . ALA A 1 433 ? 65.054 -0.721 -12.721 1.00 78.62 433 ALA A N 1
ATOM 3440 C CA . ALA A 1 433 ? 65.812 -1.738 -11.965 1.00 78.62 433 ALA A CA 1
ATOM 3441 C C . ALA A 1 433 ? 67.336 -1.565 -12.034 1.00 78.62 433 ALA A C 1
ATOM 3443 O O . ALA A 1 433 ? 68.063 -1.989 -11.130 1.00 78.62 433 ALA A O 1
ATOM 3444 N N . SER A 1 434 ? 67.811 -0.939 -13.103 1.00 82.00 434 SER A N 1
ATOM 3445 C CA . SER A 1 434 ? 69.215 -0.689 -13.408 1.00 82.00 434 SER A CA 1
ATOM 3446 C C . SER A 1 434 ? 69.346 0.658 -14.109 1.00 82.00 434 SER A C 1
ATOM 3448 O O . SER A 1 434 ? 68.357 1.184 -14.618 1.00 82.00 434 SER A O 1
ATOM 3450 N N . ASP A 1 435 ? 70.559 1.200 -14.163 1.00 85.25 435 ASP A N 1
ATOM 3451 C CA . ASP A 1 435 ? 70.839 2.379 -14.981 1.00 85.25 435 ASP A CA 1
ATOM 3452 C C . ASP A 1 435 ? 70.511 2.077 -16.451 1.00 85.25 435 ASP A C 1
ATOM 3454 O O . ASP A 1 435 ? 70.854 1.009 -16.966 1.00 85.25 435 ASP A O 1
ATOM 3458 N N . VAL A 1 436 ? 69.845 3.012 -17.129 1.00 85.88 436 VAL A N 1
ATOM 3459 C CA . VAL A 1 436 ? 69.484 2.891 -18.547 1.00 85.88 436 VAL A CA 1
ATOM 3460 C C . VAL A 1 436 ? 70.009 4.101 -19.303 1.00 85.88 436 VAL A C 1
ATOM 3462 O O . VAL A 1 436 ? 69.830 5.249 -18.892 1.00 85.88 436 VAL A O 1
ATOM 3465 N N . THR A 1 437 ? 70.658 3.837 -20.435 1.00 86.44 437 THR A N 1
ATOM 3466 C CA . THR A 1 437 ? 71.014 4.873 -21.407 1.00 86.44 437 THR A CA 1
ATOM 3467 C C . THR A 1 437 ? 69.938 4.906 -22.484 1.00 86.44 437 THR A C 1
ATOM 3469 O O . THR A 1 437 ? 69.695 3.899 -23.142 1.00 86.44 437 THR A O 1
ATOM 3472 N N . LEU A 1 438 ? 69.271 6.048 -22.630 1.00 86.62 438 LEU A N 1
ATOM 3473 C CA . LEU A 1 438 ? 68.251 6.287 -23.646 1.00 86.62 438 LEU A CA 1
ATOM 3474 C C . LEU A 1 438 ? 68.873 7.123 -24.759 1.00 86.62 438 LEU A C 1
ATOM 3476 O O . LEU A 1 438 ? 69.357 8.221 -24.484 1.00 86.62 438 LEU A O 1
ATOM 3480 N N . SER A 1 439 ? 68.838 6.632 -25.993 1.00 84.69 439 SER A N 1
ATOM 3481 C CA . SER A 1 439 ? 69.375 7.327 -27.168 1.00 84.69 439 SER A CA 1
ATOM 3482 C C . SER A 1 439 ? 68.311 7.421 -28.255 1.00 84.69 439 SER A C 1
ATOM 3484 O O . SER A 1 439 ? 67.589 6.453 -28.480 1.00 84.69 439 SER A O 1
ATOM 3486 N N . GLU A 1 440 ? 68.201 8.585 -28.898 1.00 82.56 440 GLU A N 1
ATOM 3487 C CA . GLU A 1 440 ? 67.301 8.772 -30.043 1.00 82.56 440 GLU A CA 1
ATOM 3488 C C . GLU A 1 440 ? 67.877 8.048 -31.261 1.00 82.56 440 GLU A C 1
ATOM 3490 O O . GLU A 1 440 ? 69.098 7.938 -31.412 1.00 82.56 440 GLU A O 1
ATOM 3495 N N . SER A 1 441 ? 67.009 7.584 -32.156 1.00 82.00 441 SER A N 1
ATOM 3496 C CA . SER A 1 441 ? 67.451 7.097 -33.464 1.00 82.00 441 SER A CA 1
ATOM 3497 C C . SER A 1 441 ? 67.901 8.260 -34.363 1.00 82.00 441 SER A C 1
ATOM 3499 O O . SER A 1 441 ? 67.486 9.409 -34.185 1.00 82.00 441 SER A O 1
ATOM 3501 N N . ALA A 1 442 ? 68.746 7.970 -35.358 1.00 75.00 442 ALA A N 1
ATOM 3502 C CA . ALA A 1 442 ? 69.210 8.974 -36.322 1.00 75.00 442 ALA A CA 1
ATOM 3503 C C . ALA A 1 442 ? 68.059 9.586 -37.147 1.00 75.00 442 ALA A C 1
ATOM 3505 O O . ALA A 1 442 ? 68.089 10.771 -37.471 1.00 75.00 442 ALA A O 1
ATOM 3506 N N . GLU A 1 443 ? 67.027 8.792 -37.434 1.00 73.69 443 GLU A N 1
ATOM 3507 C CA . GLU A 1 443 ? 65.824 9.197 -38.169 1.00 73.69 443 GLU A CA 1
ATOM 3508 C C . GLU A 1 443 ? 64.952 10.161 -37.353 1.00 73.69 443 GLU A C 1
ATOM 3510 O O . GLU A 1 443 ? 64.461 11.157 -37.877 1.00 73.69 443 GLU A O 1
ATOM 3515 N N . GLU A 1 444 ? 64.806 9.923 -36.047 1.00 75.06 444 GLU A N 1
ATOM 3516 C CA . GLU A 1 444 ? 64.049 10.807 -35.151 1.00 75.06 444 GLU A CA 1
ATOM 3517 C C . GLU A 1 444 ? 64.767 12.143 -34.914 1.00 75.06 444 GLU A C 1
ATOM 3519 O O . GLU A 1 444 ? 64.122 13.193 -34.851 1.00 75.06 444 GLU A O 1
ATOM 3524 N N . ALA A 1 445 ? 66.102 12.122 -34.825 1.00 70.50 445 ALA A N 1
ATOM 3525 C CA . ALA A 1 445 ? 66.915 13.326 -34.661 1.00 70.50 445 ALA A CA 1
ATOM 3526 C C . ALA A 1 445 ? 66.763 14.296 -35.850 1.00 70.50 445 ALA A C 1
ATOM 3528 O O . ALA A 1 445 ? 66.769 15.514 -35.657 1.00 70.50 445 ALA A O 1
ATOM 3529 N N . ALA A 1 446 ? 66.545 13.767 -37.060 1.00 67.31 446 ALA A N 1
ATOM 3530 C CA . ALA A 1 446 ? 66.396 14.544 -38.290 1.00 67.31 446 ALA A CA 1
ATOM 3531 C C . ALA A 1 446 ? 65.139 15.443 -38.324 1.00 67.31 446 ALA A C 1
ATOM 3533 O O . ALA A 1 446 ? 65.094 16.396 -39.102 1.00 67.31 446 ALA A O 1
ATOM 3534 N N . TYR A 1 447 ? 64.154 15.234 -37.438 1.00 65.19 447 TYR A N 1
ATOM 3535 C CA . TYR A 1 447 ? 62.940 16.065 -37.322 1.00 65.19 447 TYR A CA 1
ATOM 3536 C C . TYR A 1 447 ? 63.156 17.432 -36.631 1.00 65.19 447 TYR A C 1
ATOM 3538 O O . TYR A 1 447 ? 62.213 18.017 -36.094 1.00 65.19 447 TYR A O 1
ATOM 3546 N N . GLY A 1 448 ? 64.381 17.969 -36.639 1.00 58.69 448 GLY A N 1
ATOM 3547 C CA . GLY A 1 448 ? 64.680 19.317 -36.133 1.00 58.69 448 GLY A CA 1
ATOM 3548 C C . GLY A 1 448 ? 66.043 19.499 -35.458 1.00 58.69 448 GLY A C 1
ATOM 3549 O O . GLY A 1 448 ? 66.287 20.562 -34.881 1.00 58.69 448 GLY A O 1
ATOM 3550 N N . LEU A 1 449 ? 66.926 18.495 -35.480 1.00 60.84 449 LEU A N 1
ATOM 3551 C CA . LEU A 1 449 ? 68.267 18.542 -34.885 1.00 60.84 449 LEU A CA 1
ATOM 3552 C C . LEU A 1 449 ? 69.312 17.916 -35.819 1.00 60.84 449 LEU A C 1
ATOM 3554 O O . LEU A 1 449 ? 68.988 17.131 -36.702 1.00 60.84 449 LEU A O 1
ATOM 3558 N N . THR A 1 450 ? 70.585 18.2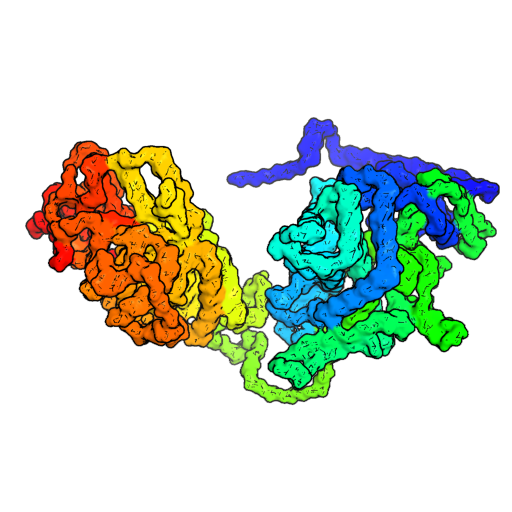63 -35.616 1.00 56.34 450 THR A N 1
ATOM 3559 C CA . THR A 1 450 ? 71.716 17.748 -36.407 1.00 56.34 450 THR A CA 1
ATOM 3560 C C . THR A 1 450 ? 72.345 16.468 -35.845 1.00 56.34 450 THR A C 1
ATOM 3562 O O . THR A 1 450 ? 73.048 15.791 -36.584 1.00 56.34 450 THR A O 1
ATOM 3565 N N . GLU A 1 451 ? 72.107 16.119 -34.571 1.00 66.56 451 GLU A N 1
ATOM 3566 C CA . GLU A 1 451 ? 72.677 14.927 -33.914 1.00 66.56 451 GLU A CA 1
ATOM 3567 C C . GLU A 1 451 ? 71.686 14.272 -32.921 1.00 66.56 451 GLU A C 1
ATOM 3569 O O . GLU A 1 451 ? 70.916 14.999 -32.276 1.00 66.56 451 GLU A O 1
ATOM 3574 N N . PRO A 1 452 ? 71.706 12.928 -32.752 1.00 75.06 452 PRO A N 1
ATOM 3575 C CA . PRO A 1 452 ? 70.852 12.213 -31.798 1.00 75.06 452 PRO A CA 1
ATOM 3576 C C . PRO A 1 452 ? 71.203 12.515 -30.340 1.00 75.06 452 PRO A C 1
ATOM 3578 O O . PRO A 1 452 ? 72.375 12.567 -29.961 1.00 75.06 452 PRO A O 1
ATOM 3581 N N . ARG A 1 453 ? 70.192 12.665 -29.476 1.00 80.31 453 ARG A N 1
ATOM 3582 C CA . ARG A 1 453 ? 70.416 12.936 -28.049 1.00 80.31 453 ARG A CA 1
ATOM 3583 C C . ARG A 1 453 ? 70.511 11.655 -27.236 1.00 80.31 453 ARG A C 1
ATOM 3585 O O . ARG A 1 453 ? 69.802 10.686 -27.492 1.00 80.31 453 ARG A O 1
ATOM 3592 N N . THR A 1 454 ? 71.352 11.691 -26.202 1.00 82.44 454 THR A N 1
ATOM 3593 C CA . THR A 1 454 ? 71.528 10.585 -25.255 1.00 82.44 454 THR A CA 1
ATOM 3594 C C . THR A 1 454 ? 71.360 11.055 -23.809 1.00 82.44 454 THR A C 1
ATOM 3596 O O . THR A 1 454 ? 72.010 12.008 -23.367 1.00 82.44 454 THR A O 1
ATOM 3599 N N . TYR A 1 455 ? 70.519 10.345 -23.059 1.00 85.38 455 TYR A N 1
ATOM 3600 C CA . TYR A 1 455 ? 70.209 10.576 -21.650 1.00 85.38 455 TYR A CA 1
ATOM 3601 C C . TYR A 1 455 ? 70.634 9.371 -20.814 1.00 85.38 455 TYR A C 1
ATOM 3603 O O . TYR A 1 455 ? 70.443 8.226 -21.221 1.00 85.38 455 TYR A O 1
ATOM 3611 N N . LYS A 1 456 ? 71.177 9.621 -19.622 1.00 83.81 456 LYS A N 1
ATOM 3612 C CA . LYS A 1 456 ? 71.393 8.580 -18.609 1.00 83.81 456 LYS A CA 1
ATOM 3613 C C . LYS A 1 456 ? 70.345 8.735 -17.519 1.00 83.81 456 LYS A C 1
ATOM 3615 O O . LYS A 1 456 ? 70.254 9.803 -16.917 1.00 83.81 456 LYS A O 1
ATOM 3620 N N . VAL A 1 457 ? 69.574 7.680 -17.282 1.00 83.81 457 VAL A N 1
ATOM 3621 C CA . VAL A 1 457 ? 68.562 7.623 -16.224 1.00 83.81 457 VAL A CA 1
ATOM 3622 C C . VAL A 1 457 ? 69.012 6.580 -15.206 1.00 83.81 457 VAL A C 1
ATOM 3624 O O . VAL A 1 457 ? 69.282 5.435 -15.574 1.00 83.81 457 VAL A O 1
ATOM 3627 N N . ALA A 1 458 ? 69.162 6.990 -13.948 1.00 84.56 458 ALA A N 1
ATOM 3628 C CA . ALA A 1 458 ? 69.721 6.135 -12.909 1.00 84.56 458 ALA A CA 1
ATOM 3629 C C . ALA A 1 458 ? 68.708 5.101 -12.391 1.00 84.56 458 ALA A C 1
ATOM 3631 O O . ALA A 1 458 ? 67.488 5.303 -12.436 1.00 84.56 458 ALA A O 1
ATOM 3632 N N . LYS A 1 459 ? 69.225 4.001 -11.838 1.00 84.38 459 LYS A N 1
ATOM 3633 C CA . LYS A 1 459 ? 68.458 3.013 -11.078 1.00 84.38 459 LYS A CA 1
ATOM 3634 C C . LYS A 1 459 ? 67.615 3.701 -10.000 1.00 84.38 459 LYS A C 1
ATOM 3636 O O . LYS A 1 459 ? 68.112 4.513 -9.223 1.00 84.38 459 LYS A O 1
ATOM 3641 N N . GLY A 1 460 ? 66.349 3.306 -9.905 1.00 79.25 460 GLY A N 1
ATOM 3642 C CA . GLY A 1 460 ? 65.404 3.812 -8.913 1.00 79.25 460 GLY A CA 1
ATOM 3643 C C . GLY A 1 460 ? 64.677 5.101 -9.305 1.00 79.25 460 GLY A C 1
ATOM 3644 O O . GLY A 1 460 ? 63.784 5.500 -8.561 1.00 79.25 460 GLY A O 1
ATOM 3645 N N . GLU A 1 461 ? 64.997 5.722 -10.445 1.00 84.69 461 GLU A N 1
ATOM 3646 C CA . GLU A 1 461 ? 64.207 6.836 -10.982 1.00 84.69 461 GLU A CA 1
ATOM 3647 C C . GLU A 1 461 ? 62.875 6.350 -11.586 1.00 84.69 461 GLU A C 1
ATOM 3649 O O . GLU A 1 461 ? 62.791 5.259 -12.163 1.00 84.69 461 GLU A O 1
ATOM 3654 N N . ASP A 1 462 ? 61.835 7.181 -11.453 1.00 84.62 462 ASP A N 1
ATOM 3655 C CA . ASP A 1 462 ? 60.494 6.920 -11.976 1.00 84.62 462 ASP A CA 1
ATOM 3656 C C . ASP A 1 462 ? 60.335 7.473 -13.404 1.00 84.62 462 ASP A C 1
ATOM 3658 O O . ASP A 1 462 ? 60.654 8.633 -13.689 1.00 84.62 462 ASP A O 1
ATOM 3662 N N . ILE A 1 463 ? 59.828 6.637 -14.309 1.00 85.94 463 ILE A N 1
ATOM 3663 C CA . ILE A 1 463 ? 59.602 6.929 -15.726 1.00 85.94 463 ILE A CA 1
ATOM 3664 C C . ILE A 1 463 ? 58.110 6.894 -16.047 1.00 85.94 463 ILE A C 1
ATOM 3666 O O . ILE A 1 463 ? 57.374 6.019 -15.583 1.00 85.94 463 ILE A O 1
ATOM 3670 N N . ILE A 1 464 ? 57.697 7.827 -16.904 1.00 86.62 464 ILE A N 1
ATOM 3671 C CA . ILE A 1 464 ? 56.374 7.881 -17.518 1.00 86.62 464 ILE A CA 1
ATOM 3672 C C . ILE A 1 464 ? 56.516 7.767 -19.038 1.00 86.62 464 ILE A C 1
ATOM 3674 O O . ILE A 1 464 ? 57.267 8.519 -19.658 1.00 86.62 464 ILE A O 1
ATOM 3678 N N . VAL A 1 465 ? 55.760 6.853 -19.638 1.00 86.81 465 VAL A N 1
ATOM 3679 C CA . VAL A 1 465 ? 55.673 6.640 -21.088 1.00 86.81 465 VAL A CA 1
ATOM 3680 C C . VAL A 1 465 ? 54.262 7.037 -21.541 1.00 86.81 465 VAL A C 1
ATOM 3682 O O . VAL A 1 465 ? 53.327 6.266 -21.331 1.00 86.81 465 VAL A O 1
ATOM 3685 N N . PRO A 1 466 ? 54.065 8.248 -22.097 1.00 86.56 466 PRO A N 1
ATOM 3686 C CA . PRO A 1 466 ? 52.759 8.718 -22.546 1.00 86.56 466 PRO A CA 1
ATOM 3687 C C . PRO A 1 466 ? 52.430 8.185 -23.947 1.00 86.56 466 PRO A C 1
ATOM 3689 O O . PRO A 1 466 ? 52.623 8.885 -24.941 1.00 86.56 466 PRO A O 1
ATOM 3692 N N . HIS A 1 467 ? 51.923 6.955 -24.026 1.00 83.06 467 HIS A N 1
ATOM 3693 C CA . HIS A 1 467 ? 51.575 6.280 -25.285 1.00 83.06 467 HIS A CA 1
ATOM 3694 C C . HIS A 1 467 ? 50.637 7.102 -26.166 1.00 83.06 467 HIS A C 1
ATOM 3696 O O . HIS A 1 467 ? 50.912 7.292 -27.346 1.00 83.06 467 HIS A O 1
ATOM 3702 N N . GLY A 1 468 ? 49.589 7.692 -25.579 1.00 78.75 468 GLY A N 1
ATOM 3703 C CA . GLY A 1 468 ? 48.661 8.545 -26.328 1.00 78.75 468 GLY A CA 1
ATOM 3704 C C . GLY A 1 468 ? 49.352 9.741 -27.000 1.00 78.75 468 GLY A C 1
ATOM 3705 O O . GLY A 1 468 ? 49.017 10.103 -28.117 1.00 78.75 468 GLY A O 1
ATOM 3706 N N . ALA A 1 469 ? 50.386 10.330 -26.390 1.00 83.06 469 ALA A N 1
ATOM 3707 C CA . ALA A 1 469 ? 51.096 11.457 -27.007 1.00 83.06 469 ALA A CA 1
ATOM 3708 C C . ALA A 1 469 ? 51.887 11.055 -28.267 1.00 83.06 469 ALA A C 1
ATOM 3710 O O . ALA A 1 469 ? 52.124 11.904 -29.121 1.00 83.06 469 ALA A O 1
ATOM 3711 N N . HIS A 1 470 ? 52.281 9.782 -28.399 1.00 84.44 470 HIS A N 1
ATOM 3712 C CA . HIS A 1 470 ? 52.923 9.270 -29.611 1.00 84.44 470 HIS A CA 1
ATOM 3713 C C . HIS A 1 470 ? 51.935 9.197 -30.781 1.00 84.44 470 HIS A C 1
ATOM 3715 O O . HIS A 1 470 ? 52.257 9.644 -31.881 1.00 84.44 470 HIS A O 1
ATOM 3721 N N . TYR A 1 471 ? 50.726 8.691 -30.531 1.00 84.12 471 TYR A N 1
ATOM 3722 C CA . TYR A 1 471 ? 49.703 8.476 -31.557 1.00 84.12 471 TYR A CA 1
ATOM 3723 C C . TYR A 1 471 ? 49.157 9.751 -32.198 1.00 84.12 471 TYR A C 1
ATOM 3725 O O . TYR A 1 471 ? 48.698 9.708 -33.339 1.00 84.12 471 TYR A O 1
ATOM 3733 N N . HIS A 1 472 ? 49.244 10.877 -31.491 1.00 83.31 472 HIS A N 1
ATOM 3734 C CA . HIS A 1 472 ? 48.817 12.192 -31.973 1.00 83.31 472 HIS A CA 1
ATOM 3735 C C . HIS A 1 472 ? 49.971 13.029 -32.565 1.00 83.31 472 HIS A C 1
ATOM 3737 O O . HIS A 1 472 ? 49.794 14.199 -32.904 1.00 83.31 472 HIS A O 1
ATOM 3743 N N . ASP A 1 473 ? 51.177 12.467 -32.695 1.00 83.75 473 ASP A N 1
ATOM 3744 C CA . ASP A 1 473 ? 52.346 13.211 -33.165 1.00 83.75 473 ASP A CA 1
ATOM 3745 C C . ASP A 1 473 ? 52.446 13.215 -34.699 1.00 83.75 473 ASP A C 1
ATOM 3747 O O . ASP A 1 473 ? 52.699 12.190 -35.338 1.00 83.75 473 ASP A O 1
ATOM 3751 N N . ALA A 1 474 ? 52.321 14.406 -35.290 1.00 83.25 474 ALA A N 1
ATOM 3752 C CA . ALA A 1 474 ? 52.369 14.609 -36.739 1.00 83.25 474 ALA A CA 1
ATOM 3753 C C . ALA A 1 474 ? 53.707 14.209 -37.397 1.00 83.25 474 ALA A C 1
ATOM 3755 O O . ALA A 1 474 ? 53.783 14.122 -38.621 1.00 83.25 474 ALA A O 1
ATOM 3756 N N . ARG A 1 475 ? 54.771 13.979 -36.611 1.00 81.12 475 ARG A N 1
ATOM 3757 C CA . ARG A 1 475 ? 56.069 13.498 -37.120 1.00 81.12 475 ARG A CA 1
ATOM 3758 C C . ARG A 1 475 ? 56.056 12.010 -37.461 1.00 81.12 475 ARG A C 1
ATOM 3760 O O . ARG A 1 475 ? 56.838 11.588 -38.303 1.00 81.12 475 ARG A O 1
ATOM 3767 N N . TYR A 1 476 ? 55.197 11.227 -36.807 1.00 82.12 476 TYR A N 1
ATOM 3768 C CA . TYR A 1 476 ? 55.118 9.773 -36.998 1.00 82.12 476 TYR A CA 1
ATOM 3769 C C . TYR A 1 476 ? 53.852 9.350 -37.746 1.00 82.12 476 TYR A C 1
ATOM 3771 O O . TYR A 1 476 ? 53.841 8.303 -38.386 1.00 82.12 476 TYR A O 1
ATOM 3779 N N . PHE A 1 477 ? 52.807 10.181 -37.715 1.00 85.31 477 PHE A N 1
ATOM 3780 C CA . PHE A 1 477 ? 51.533 9.919 -38.374 1.00 85.31 477 PHE A CA 1
ATOM 3781 C C . PHE A 1 477 ? 51.135 11.115 -39.241 1.00 85.31 477 PHE A C 1
ATOM 3783 O O . PHE A 1 477 ? 50.980 12.230 -38.747 1.00 85.31 477 PHE A O 1
ATOM 3790 N N . SER A 1 478 ? 50.940 10.899 -40.543 1.00 82.69 478 SER A N 1
ATOM 3791 C CA . SER A 1 478 ? 50.371 11.917 -41.436 1.00 82.69 478 SER A CA 1
ATOM 3792 C C . SER A 1 478 ? 48.918 12.194 -41.044 1.00 82.69 478 SER A C 1
ATOM 3794 O O . SER A 1 478 ? 48.166 11.248 -40.869 1.00 82.69 478 SER A O 1
ATOM 3796 N N . ASN A 1 479 ? 48.489 13.455 -40.914 1.00 86.56 479 ASN A N 1
ATOM 3797 C CA . ASN A 1 479 ? 47.129 13.812 -40.456 1.00 86.56 479 ASN A CA 1
ATOM 3798 C C . ASN A 1 479 ? 46.694 13.022 -39.196 1.00 86.56 479 ASN A C 1
ATOM 3800 O O . ASN A 1 479 ? 45.724 12.268 -39.256 1.00 86.56 479 ASN A O 1
ATOM 3804 N N . PRO A 1 480 ? 47.405 13.162 -38.062 1.00 86.06 480 PRO A N 1
ATOM 3805 C CA . PRO A 1 480 ? 47.258 12.275 -36.903 1.00 86.06 480 PRO A CA 1
ATOM 3806 C C . PRO A 1 480 ? 45.854 12.281 -36.280 1.00 86.06 480 PRO A C 1
ATOM 3808 O O . PRO A 1 480 ? 45.474 11.305 -35.645 1.00 86.06 480 PRO A O 1
ATOM 3811 N N . GLU A 1 481 ? 45.075 13.344 -36.489 1.00 87.31 481 GLU A N 1
ATOM 3812 C CA . GLU A 1 481 ? 43.704 13.494 -35.977 1.00 87.31 481 GLU A CA 1
ATOM 3813 C C . GLU A 1 481 ? 42.625 12.920 -36.916 1.00 87.31 481 GLU A C 1
ATOM 3815 O O . GLU A 1 481 ? 41.452 12.859 -36.551 1.00 87.31 481 GLU A O 1
ATOM 3820 N N . GLN A 1 482 ? 42.987 12.526 -38.142 1.00 89.94 482 GLN A N 1
ATOM 3821 C CA . GLN A 1 482 ? 42.051 11.951 -39.109 1.00 89.94 482 GLN A CA 1
ATOM 3822 C C . GLN A 1 482 ? 41.898 10.446 -38.864 1.00 89.94 482 GLN A C 1
ATOM 3824 O O . GLN A 1 482 ? 42.903 9.742 -38.807 1.00 89.94 482 GLN A O 1
ATOM 3829 N N . TYR A 1 483 ? 40.652 9.969 -38.785 1.00 92.94 483 TYR A N 1
ATOM 3830 C CA . TYR A 1 483 ? 40.328 8.541 -38.720 1.00 92.94 483 TYR A CA 1
ATOM 3831 C C . TYR A 1 483 ? 40.538 7.884 -40.088 1.00 92.94 483 TYR A C 1
ATOM 3833 O O . TYR A 1 483 ? 39.800 8.160 -41.033 1.00 92.94 483 TYR A O 1
ATOM 3841 N N . ASP A 1 484 ? 41.568 7.047 -40.197 1.00 92.44 484 ASP A N 1
ATOM 3842 C CA . ASP A 1 484 ? 41.946 6.335 -41.419 1.00 92.44 484 ASP A CA 1
ATOM 3843 C C . ASP A 1 484 ? 42.341 4.872 -41.121 1.00 92.44 484 ASP A C 1
ATOM 3845 O O . ASP A 1 484 ? 43.502 4.584 -40.807 1.00 92.44 484 ASP A O 1
ATOM 3849 N N . PRO A 1 485 ? 41.387 3.925 -41.232 1.00 93.31 485 PRO A N 1
ATOM 3850 C CA . PRO A 1 485 ? 41.641 2.497 -41.041 1.00 93.31 485 PRO A CA 1
ATOM 3851 C C . PRO A 1 485 ? 42.642 1.902 -42.033 1.00 93.31 485 PRO A C 1
ATOM 3853 O O . PRO A 1 485 ? 43.295 0.910 -41.720 1.00 93.31 485 PRO A O 1
ATOM 3856 N N . LEU A 1 486 ? 42.802 2.486 -43.226 1.00 91.94 486 LEU A N 1
ATOM 3857 C CA . LEU A 1 486 ? 43.647 1.906 -44.274 1.00 91.94 486 LEU A CA 1
ATOM 3858 C C . LEU A 1 486 ? 45.129 1.878 -43.877 1.00 91.94 486 LEU A C 1
ATOM 3860 O O . LEU A 1 486 ? 45.885 1.081 -44.425 1.00 91.94 486 LEU A O 1
ATOM 3864 N N . ARG A 1 487 ? 45.534 2.678 -42.879 1.00 90.12 487 ARG A N 1
ATOM 3865 C CA . ARG A 1 487 ? 46.888 2.664 -42.295 1.00 90.12 487 ARG A CA 1
ATOM 3866 C C . ARG A 1 487 ? 47.315 1.300 -41.768 1.00 90.12 487 ARG A C 1
ATOM 3868 O O . ARG A 1 487 ? 48.509 1.026 -41.734 1.00 90.12 487 ARG A O 1
ATOM 3875 N N . PHE A 1 488 ? 46.358 0.481 -41.341 1.00 90.88 488 PHE A N 1
ATOM 3876 C CA . PHE A 1 488 ? 46.621 -0.839 -40.775 1.00 90.88 488 PHE A CA 1
ATOM 3877 C C . PHE A 1 488 ? 46.394 -1.967 -41.781 1.00 90.88 488 PHE A C 1
ATOM 3879 O O . PHE A 1 488 ? 46.469 -3.127 -41.398 1.00 90.88 488 PHE A O 1
ATOM 3886 N N . LEU A 1 489 ? 46.107 -1.670 -43.051 1.00 91.69 489 LEU A N 1
ATOM 3887 C CA . LEU A 1 489 ? 45.980 -2.694 -44.085 1.00 91.69 489 LEU A CA 1
ATOM 3888 C C . LEU A 1 489 ? 47.295 -2.843 -44.842 1.00 91.69 489 LEU A C 1
ATOM 3890 O O . LEU A 1 489 ? 47.754 -1.921 -45.516 1.00 91.69 489 LEU A O 1
ATOM 3894 N N . VAL A 1 490 ? 47.877 -4.035 -44.755 1.00 89.88 490 VAL A N 1
ATOM 3895 C CA . VAL A 1 490 ? 49.064 -4.410 -45.523 1.00 89.88 490 VAL A CA 1
ATOM 3896 C C . VAL A 1 490 ? 48.744 -5.602 -46.409 1.00 89.88 490 VAL A C 1
ATOM 3898 O O . VAL A 1 490 ? 47.970 -6.489 -46.052 1.00 89.88 490 VAL A O 1
ATOM 3901 N N . THR A 1 491 ? 49.346 -5.633 -47.593 1.00 88.62 491 THR A N 1
ATOM 3902 C CA . THR A 1 491 ? 49.244 -6.796 -48.474 1.00 88.62 491 THR A CA 1
ATOM 3903 C C . THR A 1 491 ? 50.260 -7.834 -48.028 1.00 88.62 491 THR A C 1
ATOM 3905 O O . THR A 1 491 ? 51.462 -7.570 -48.057 1.00 88.62 491 THR A O 1
ATOM 3908 N N . ASP A 1 492 ? 49.773 -9.002 -47.618 1.00 82.44 492 ASP A N 1
ATOM 3909 C CA . ASP A 1 492 ? 50.605 -10.149 -47.282 1.00 82.44 492 ASP A CA 1
ATOM 3910 C C . ASP A 1 492 ? 51.429 -10.555 -48.523 1.00 82.44 492 ASP A C 1
ATOM 3912 O O . ASP A 1 492 ? 50.846 -10.897 -49.560 1.00 82.44 492 ASP A O 1
ATOM 3916 N N . PRO A 1 493 ? 52.771 -10.504 -48.452 1.00 78.56 493 PRO A N 1
ATOM 3917 C CA . PRO A 1 493 ? 53.637 -10.809 -49.584 1.00 78.56 493 PRO A CA 1
ATOM 3918 C C . PRO A 1 493 ? 53.592 -12.284 -50.016 1.00 78.56 493 PRO A C 1
ATOM 3920 O O . PRO A 1 493 ? 53.951 -12.575 -51.156 1.00 78.56 493 PRO A O 1
ATOM 3923 N N . GLU A 1 494 ? 53.151 -13.209 -49.156 1.00 79.75 494 GLU A N 1
ATOM 3924 C CA . GLU A 1 494 ? 53.049 -14.641 -49.468 1.00 79.75 494 GLU A CA 1
ATOM 3925 C C . GLU A 1 494 ? 51.696 -15.011 -50.088 1.00 79.75 494 GLU A C 1
ATOM 3927 O O . GLU A 1 494 ? 51.635 -15.809 -51.025 1.00 79.75 494 GLU A O 1
ATOM 3932 N N . THR A 1 495 ? 50.600 -14.434 -49.586 1.00 79.94 495 THR A N 1
ATOM 3933 C CA . THR A 1 495 ? 49.236 -14.808 -50.007 1.00 79.94 495 THR A CA 1
ATOM 3934 C C . THR A 1 495 ? 48.564 -13.796 -50.937 1.00 79.94 495 THR A C 1
ATOM 3936 O O . THR A 1 495 ? 47.529 -14.106 -51.533 1.00 79.94 495 THR A O 1
ATOM 3939 N N . GLY A 1 496 ? 49.120 -12.587 -51.066 1.00 79.50 496 GLY A N 1
ATOM 3940 C CA . GLY A 1 496 ? 48.543 -11.474 -51.828 1.00 79.50 496 GLY A CA 1
ATOM 3941 C C . GLY A 1 496 ? 47.246 -10.911 -51.234 1.00 79.50 496 GLY A C 1
ATOM 3942 O O . GLY A 1 496 ? 46.605 -10.064 -51.857 1.00 79.50 496 GLY A O 1
ATOM 3943 N N . LYS A 1 497 ? 46.825 -11.385 -50.054 1.00 83.62 497 LYS A N 1
ATOM 3944 C CA . LYS A 1 497 ? 45.613 -10.929 -49.366 1.00 83.62 497 LYS A CA 1
ATOM 3945 C C . LYS A 1 497 ? 45.908 -9.698 -48.517 1.00 83.62 497 LYS A C 1
ATOM 3947 O O . LYS A 1 497 ? 46.998 -9.552 -47.977 1.00 83.62 497 LYS A O 1
ATOM 3952 N N . GLN A 1 498 ? 44.912 -8.829 -48.370 1.00 86.44 498 GLN A N 1
ATOM 3953 C CA . GLN A 1 498 ? 44.973 -7.763 -47.374 1.00 86.44 498 GLN A CA 1
ATOM 3954 C C . GLN A 1 498 ? 44.861 -8.376 -45.976 1.00 86.44 498 GLN A C 1
ATOM 3956 O O . GLN A 1 498 ? 43.968 -9.187 -45.728 1.00 86.44 498 GLN A O 1
ATOM 3961 N N . VAL A 1 499 ? 45.755 -7.986 -45.076 1.00 89.06 499 VAL A N 1
ATOM 3962 C CA . VAL A 1 499 ? 45.744 -8.369 -43.663 1.00 89.06 499 VAL A CA 1
ATOM 3963 C C . VAL A 1 499 ? 45.825 -7.116 -42.799 1.00 89.06 499 VAL A C 1
ATOM 3965 O O . VAL A 1 499 ? 46.448 -6.124 -43.178 1.00 89.06 499 VAL A O 1
ATOM 3968 N N . ALA A 1 500 ? 45.166 -7.155 -41.642 1.00 87.75 500 ALA A N 1
ATOM 3969 C CA . ALA A 1 500 ? 45.267 -6.090 -40.657 1.00 87.75 500 ALA A CA 1
ATOM 3970 C C . ALA A 1 500 ? 46.571 -6.256 -39.864 1.00 87.75 500 ALA A C 1
ATOM 3972 O O . ALA A 1 500 ? 46.751 -7.268 -39.184 1.00 87.75 500 ALA A O 1
ATOM 3973 N N . ASP A 1 501 ? 47.471 -5.282 -39.946 1.00 85.69 501 ASP A N 1
ATOM 3974 C CA . ASP A 1 501 ? 48.750 -5.275 -39.243 1.00 85.69 501 ASP A CA 1
ATOM 3975 C C . ASP A 1 501 ? 48.734 -4.267 -38.094 1.00 85.69 501 ASP A C 1
ATOM 3977 O O . ASP A 1 501 ? 48.636 -3.065 -38.309 1.00 85.69 501 ASP A O 1
ATOM 3981 N N . SER A 1 502 ? 48.873 -4.755 -36.864 1.00 82.19 502 SER A N 1
ATOM 3982 C CA . SER A 1 502 ? 48.926 -3.937 -35.649 1.00 82.19 502 SER A CA 1
ATOM 3983 C C . SER A 1 502 ? 50.343 -3.513 -35.251 1.00 82.19 502 SER A C 1
ATOM 3985 O O . SER A 1 502 ? 50.517 -2.898 -34.197 1.00 82.19 502 SER A O 1
ATOM 3987 N N . SER A 1 503 ? 51.369 -3.814 -36.058 1.00 79.44 503 SER A N 1
ATOM 3988 C CA . SER A 1 503 ? 52.775 -3.513 -35.746 1.00 79.44 503 SER A CA 1
ATOM 3989 C C . SER A 1 503 ? 53.020 -2.038 -35.409 1.00 79.44 503 SER A C 1
ATOM 3991 O O . SER A 1 503 ? 53.862 -1.727 -34.568 1.00 79.44 503 SER A O 1
ATOM 3993 N N . ILE A 1 504 ? 52.225 -1.138 -35.995 1.00 77.25 504 ILE A N 1
ATOM 3994 C CA . ILE A 1 504 ? 52.220 0.308 -35.737 1.00 77.25 504 ILE A CA 1
ATOM 3995 C C . ILE A 1 504 ? 51.800 0.633 -34.293 1.00 77.25 504 ILE A C 1
ATOM 3997 O O . ILE A 1 504 ? 52.306 1.582 -33.694 1.00 77.25 504 ILE A O 1
ATOM 4001 N N . LEU A 1 505 ? 50.893 -0.159 -33.716 1.00 77.12 505 LEU A N 1
ATOM 4002 C CA . LEU A 1 505 ? 50.497 -0.045 -32.313 1.00 77.12 505 LEU A CA 1
ATOM 4003 C C . LEU A 1 505 ? 51.524 -0.702 -31.384 1.00 77.12 505 LEU A C 1
ATOM 4005 O O . LEU A 1 505 ? 51.604 -0.342 -30.217 1.00 77.12 505 LEU A O 1
ATOM 4009 N N . ALA A 1 506 ? 52.337 -1.651 -31.847 1.00 68.81 506 ALA A N 1
ATOM 4010 C CA . ALA A 1 506 ? 53.295 -2.350 -30.995 1.00 68.81 506 ALA A CA 1
ATOM 4011 C C . ALA A 1 506 ? 54.618 -1.562 -30.821 1.00 68.81 506 ALA A C 1
ATOM 4013 O O . ALA A 1 506 ? 55.217 -1.112 -31.800 1.00 68.81 506 ALA A O 1
ATOM 4014 N N . PRO A 1 507 ? 55.169 -1.424 -29.596 1.00 67.56 507 PRO A N 1
ATOM 4015 C CA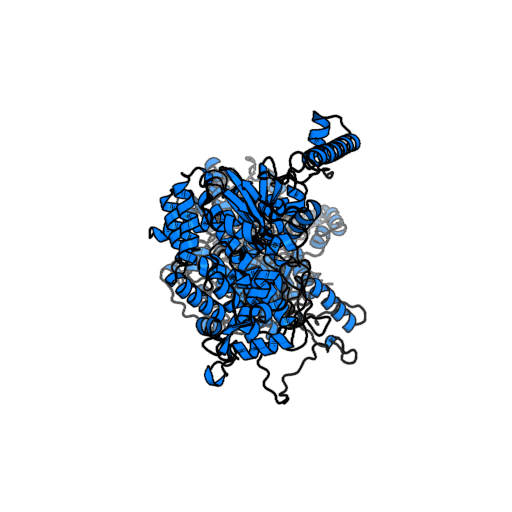 . PRO A 1 507 ? 54.679 -1.863 -28.281 1.00 67.56 507 PRO A CA 1
ATOM 4016 C C . PRO A 1 507 ? 53.904 -0.767 -27.516 1.00 67.56 507 PRO A C 1
ATOM 4018 O O . PRO A 1 507 ? 53.825 -0.810 -26.292 1.00 67.56 507 PRO A O 1
ATOM 4021 N N . PHE A 1 508 ? 53.413 0.255 -28.213 1.00 70.81 508 PHE A N 1
ATOM 4022 C CA . PHE A 1 508 ? 52.795 1.455 -27.644 1.00 70.81 508 PHE A CA 1
ATOM 4023 C C . PHE A 1 508 ? 51.308 1.284 -27.312 1.00 70.81 508 PHE A C 1
ATOM 4025 O O . PHE A 1 508 ? 50.678 2.193 -26.774 1.00 70.81 508 PHE A O 1
ATOM 4032 N N . ALA A 1 509 ? 50.702 0.157 -27.684 1.00 62.75 509 ALA A N 1
ATOM 4033 C CA . ALA A 1 509 ? 49.324 -0.169 -27.363 1.00 62.75 509 ALA A CA 1
ATOM 4034 C C . ALA A 1 509 ? 49.218 -0.294 -25.846 1.00 62.75 509 ALA A C 1
ATOM 4036 O O . ALA A 1 509 ? 49.673 -1.278 -25.262 1.00 62.75 509 ALA A O 1
ATOM 4037 N N . ASP A 1 510 ? 48.654 0.727 -25.207 1.00 55.69 510 ASP A N 1
ATOM 4038 C CA . ASP A 1 510 ? 48.248 0.608 -23.819 1.00 55.69 510 ASP A CA 1
ATOM 4039 C C . ASP A 1 510 ? 46.885 -0.068 -23.770 1.00 55.69 510 ASP A C 1
ATOM 4041 O O . ASP A 1 510 ? 45.952 0.324 -24.472 1.00 55.69 510 ASP A O 1
ATOM 4045 N N . GLY A 1 511 ? 46.802 -1.095 -22.944 1.00 50.34 511 GLY A N 1
ATOM 4046 C CA . GLY A 1 511 ? 45.624 -1.933 -22.777 1.00 50.34 511 GLY A CA 1
ATOM 4047 C C . GLY A 1 511 ? 45.882 -2.959 -21.689 1.00 50.34 511 GLY A C 1
ATOM 4048 O O . GLY A 1 511 ? 45.660 -4.134 -21.926 1.00 50.34 511 GLY A O 1
ATOM 4049 N N . LEU A 1 512 ? 46.473 -2.486 -20.585 1.00 42.12 512 LEU A N 1
ATOM 4050 C CA . LEU A 1 512 ? 46.888 -3.103 -19.317 1.00 42.12 512 LEU A CA 1
ATOM 4051 C C . LEU A 1 512 ? 47.395 -4.557 -19.243 1.00 42.12 512 LEU A C 1
ATOM 4053 O O . LEU A 1 512 ? 48.118 -4.824 -18.294 1.00 42.12 512 LEU A O 1
ATOM 4057 N N . TYR A 1 513 ? 47.163 -5.460 -20.200 1.00 48.59 513 TYR A N 1
ATOM 4058 C CA . TYR A 1 513 ? 47.684 -6.828 -20.240 1.00 48.59 513 TYR A CA 1
ATOM 4059 C C . TYR A 1 513 ? 47.878 -7.354 -21.674 1.00 48.59 513 TYR A C 1
ATOM 4061 O O . TYR A 1 513 ? 47.187 -8.272 -22.097 1.00 48.59 513 TYR A O 1
ATOM 4069 N N . GLY A 1 514 ? 48.888 -6.844 -22.386 1.00 40.72 514 GLY A N 1
ATOM 4070 C CA . GLY A 1 514 ? 49.524 -7.573 -23.494 1.00 40.72 514 GLY A CA 1
ATOM 4071 C C . GLY A 1 514 ? 49.284 -7.007 -24.895 1.00 40.72 514 GLY A C 1
ATOM 4072 O O . GLY A 1 514 ? 48.183 -7.017 -25.427 1.00 40.72 514 GLY A O 1
ATOM 4073 N N . SER A 1 515 ? 50.378 -6.588 -25.529 1.00 36.88 515 SER A N 1
ATOM 4074 C CA . SER A 1 515 ? 50.503 -6.159 -26.927 1.00 36.88 515 SER A CA 1
ATOM 4075 C C . SER A 1 515 ? 50.617 -7.331 -27.913 1.00 36.88 515 SER A C 1
ATOM 4077 O O . SER A 1 515 ? 51.284 -7.231 -28.944 1.00 36.88 515 SER A O 1
ATOM 4079 N N . THR A 1 516 ? 49.988 -8.466 -27.610 1.00 39.88 516 THR A N 1
ATOM 4080 C CA . THR A 1 516 ? 49.919 -9.598 -28.538 1.00 39.88 516 THR A CA 1
ATOM 4081 C C . THR A 1 516 ? 48.568 -9.610 -29.232 1.00 39.88 516 THR A C 1
ATOM 4083 O O . THR A 1 516 ? 47.535 -9.567 -28.576 1.00 39.88 516 THR A O 1
ATOM 4086 N N . ASN A 1 517 ? 48.625 -9.697 -30.561 1.00 44.00 517 ASN A N 1
ATOM 4087 C CA . ASN A 1 517 ? 47.583 -9.618 -31.598 1.00 44.00 517 ASN A CA 1
ATOM 4088 C C . ASN A 1 517 ? 46.342 -10.543 -31.471 1.00 44.00 517 ASN A C 1
ATOM 4090 O O . ASN A 1 517 ? 45.685 -10.806 -32.477 1.00 44.00 517 ASN A O 1
ATOM 4094 N N . ASN A 1 518 ? 46.078 -11.084 -30.274 1.00 48.84 518 ASN A N 1
ATOM 4095 C CA . ASN A 1 518 ? 45.117 -12.141 -29.953 1.00 48.84 518 ASN A CA 1
ATOM 4096 C C . ASN A 1 518 ? 44.454 -11.976 -28.556 1.00 48.84 518 ASN A C 1
ATOM 4098 O O . ASN A 1 518 ? 43.891 -12.943 -28.049 1.00 48.84 518 ASN A O 1
ATOM 4102 N N . GLY A 1 519 ? 44.548 -10.817 -27.890 1.00 68.81 519 GLY A N 1
ATOM 4103 C CA . GLY A 1 519 ? 44.113 -10.648 -26.491 1.00 68.81 519 GLY A CA 1
ATOM 4104 C C . GLY A 1 519 ? 42.590 -10.670 -26.277 1.00 68.81 519 GLY A C 1
ATOM 4105 O O . GLY A 1 519 ? 41.821 -10.252 -27.143 1.00 68.81 519 GLY A O 1
ATOM 4106 N N . PHE A 1 520 ? 42.143 -11.105 -25.091 1.00 77.25 520 PHE A N 1
ATOM 4107 C CA . PHE A 1 520 ? 40.723 -11.159 -24.692 1.00 77.25 520 PHE A CA 1
ATOM 4108 C C . PHE A 1 520 ? 39.954 -9.853 -24.977 1.00 77.25 520 PHE A C 1
ATOM 4110 O O . PHE A 1 520 ? 38.852 -9.887 -25.525 1.00 77.25 520 PHE A O 1
ATOM 4117 N N . THR A 1 521 ? 40.553 -8.698 -24.674 1.00 79.62 521 THR A N 1
ATOM 4118 C CA . THR A 1 521 ? 39.925 -7.376 -24.839 1.00 79.62 521 THR A CA 1
ATOM 4119 C C . THR A 1 521 ? 39.637 -7.025 -26.303 1.00 79.62 521 THR A C 1
ATOM 4121 O O . THR A 1 521 ? 38.564 -6.504 -26.597 1.00 79.62 521 THR A O 1
ATOM 4124 N N . GLU A 1 522 ? 40.548 -7.332 -27.239 1.00 84.75 522 GLU A N 1
ATOM 4125 C CA . GLU A 1 522 ? 40.319 -7.135 -28.685 1.00 84.75 522 GLU A CA 1
ATOM 4126 C C . GLU A 1 522 ? 39.117 -7.965 -29.143 1.00 84.75 522 GLU A C 1
ATOM 4128 O O . GLU A 1 522 ? 38.199 -7.452 -29.785 1.00 84.75 522 GLU A O 1
ATOM 4133 N N . ARG A 1 523 ? 39.089 -9.241 -28.751 1.00 89.06 523 ARG A N 1
ATOM 4134 C CA . ARG A 1 523 ? 38.024 -10.175 -29.122 1.00 89.06 523 ARG A CA 1
ATOM 4135 C C . ARG A 1 523 ? 36.672 -9.751 -28.559 1.00 89.06 523 ARG A C 1
ATOM 4137 O O . ARG A 1 523 ? 35.685 -9.773 -29.291 1.00 89.06 523 ARG A O 1
ATOM 4144 N N . ALA A 1 524 ? 36.626 -9.309 -27.302 1.00 89.56 524 ALA A N 1
ATOM 4145 C CA . ALA A 1 524 ? 35.412 -8.785 -26.682 1.00 89.56 524 ALA A CA 1
ATOM 4146 C C . ALA A 1 524 ? 34.890 -7.544 -27.428 1.00 89.56 524 ALA A C 1
ATOM 4148 O O . ALA A 1 524 ? 33.729 -7.523 -27.838 1.00 89.56 524 ALA A O 1
ATOM 4149 N N . ILE A 1 525 ? 35.751 -6.549 -27.683 1.00 91.44 525 ILE A N 1
ATOM 4150 C CA . ILE A 1 525 ? 35.386 -5.313 -28.400 1.00 91.44 525 ILE A CA 1
ATOM 4151 C C . ILE A 1 525 ? 34.865 -5.622 -29.806 1.00 91.44 525 ILE A C 1
ATOM 4153 O O . ILE A 1 525 ? 33.816 -5.109 -30.203 1.00 91.44 525 ILE A O 1
ATOM 4157 N N . LEU A 1 526 ? 35.564 -6.476 -30.558 1.00 93.38 526 LEU A N 1
ATOM 4158 C CA . LEU A 1 526 ? 35.149 -6.863 -31.907 1.00 93.38 526 LEU A CA 1
ATOM 4159 C C . LEU A 1 526 ? 33.837 -7.653 -31.894 1.00 93.38 526 LEU A C 1
ATOM 4161 O O . LEU A 1 526 ? 33.009 -7.435 -32.772 1.00 93.38 526 LEU A O 1
ATOM 4165 N N . THR A 1 527 ? 33.602 -8.499 -30.886 1.00 95.38 527 THR A N 1
ATOM 4166 C CA . THR A 1 527 ? 32.341 -9.244 -30.724 1.00 95.38 527 THR A CA 1
ATOM 4167 C C . THR A 1 527 ? 31.161 -8.299 -30.491 1.00 95.38 527 THR A C 1
ATOM 4169 O O . THR A 1 527 ? 30.156 -8.385 -31.200 1.00 95.38 527 THR A O 1
ATOM 4172 N N . PHE A 1 528 ? 31.287 -7.352 -29.552 1.00 96.19 528 PHE A N 1
ATOM 4173 C CA . PHE A 1 528 ? 30.255 -6.337 -29.314 1.00 96.19 528 PHE A CA 1
ATOM 4174 C C . PHE A 1 528 ? 30.022 -5.468 -30.554 1.00 96.19 528 PHE A C 1
ATOM 4176 O O . PHE A 1 528 ? 28.882 -5.291 -30.979 1.00 96.19 528 PHE A O 1
ATOM 4183 N N . THR A 1 529 ? 31.099 -4.968 -31.166 1.00 95.81 529 THR A N 1
ATOM 4184 C CA . THR A 1 529 ? 31.031 -4.099 -32.349 1.00 95.81 529 THR A CA 1
ATOM 4185 C C . THR A 1 529 ? 30.372 -4.822 -33.525 1.00 95.81 529 THR A C 1
ATOM 4187 O O . THR A 1 529 ? 29.492 -4.257 -34.169 1.00 95.81 529 THR A O 1
ATOM 4190 N N . ALA A 1 530 ? 30.740 -6.079 -33.787 1.00 95.44 530 ALA A N 1
ATOM 4191 C CA . ALA A 1 530 ? 30.184 -6.874 -34.878 1.00 95.44 530 ALA A CA 1
ATOM 4192 C C . ALA A 1 530 ? 28.688 -7.142 -34.683 1.00 95.44 530 ALA A C 1
ATOM 4194 O O . ALA A 1 530 ? 27.915 -6.968 -35.624 1.00 95.44 530 ALA A O 1
ATOM 4195 N N . GLY A 1 531 ? 28.266 -7.506 -33.466 1.00 93.75 531 GLY A N 1
ATOM 4196 C CA . GLY A 1 531 ? 26.849 -7.696 -33.155 1.00 93.75 531 GLY A CA 1
ATOM 4197 C C . GLY A 1 531 ? 26.034 -6.408 -33.307 1.00 93.75 531 GLY A C 1
ATOM 4198 O O . GLY A 1 531 ? 24.951 -6.448 -33.890 1.00 93.75 531 GLY A O 1
ATOM 4199 N N . ILE A 1 532 ? 26.580 -5.261 -32.876 1.00 92.69 532 ILE A N 1
ATOM 4200 C CA . ILE A 1 532 ? 25.934 -3.951 -33.052 1.00 92.69 532 ILE A CA 1
ATOM 4201 C C . ILE A 1 532 ? 25.800 -3.609 -34.542 1.00 92.69 532 ILE A C 1
ATOM 4203 O O . ILE A 1 532 ? 24.701 -3.342 -35.017 1.00 92.69 532 ILE A O 1
ATOM 4207 N N . VAL A 1 533 ? 26.901 -3.669 -35.297 1.00 91.81 533 VAL A N 1
ATOM 4208 C CA . VAL A 1 533 ? 26.950 -3.297 -36.724 1.00 91.81 533 VAL A CA 1
ATOM 4209 C C . VAL A 1 533 ? 26.073 -4.198 -37.601 1.00 91.81 533 VAL A C 1
ATOM 4211 O O . VAL A 1 533 ? 25.535 -3.728 -38.610 1.00 91.81 533 VAL A O 1
ATOM 4214 N N . ALA A 1 534 ? 25.932 -5.477 -37.239 1.00 90.38 534 ALA A N 1
ATOM 4215 C CA . ALA A 1 534 ? 25.159 -6.456 -37.999 1.00 90.38 534 ALA A CA 1
ATOM 4216 C C . ALA A 1 534 ? 23.650 -6.415 -37.717 1.00 90.38 534 ALA A C 1
ATOM 4218 O O . ALA A 1 534 ? 22.873 -6.707 -38.625 1.00 90.38 534 ALA A O 1
ATOM 4219 N N . LEU A 1 535 ? 23.228 -6.098 -36.486 1.00 86.62 535 LEU A N 1
ATOM 4220 C CA . LEU A 1 535 ? 21.817 -6.182 -36.086 1.00 86.62 535 LEU A CA 1
ATOM 4221 C C . LEU A 1 535 ? 21.102 -4.822 -36.058 1.00 86.62 535 LEU A C 1
ATOM 4223 O O . LEU A 1 535 ? 19.883 -4.778 -36.237 1.00 86.62 535 LEU A O 1
ATOM 4227 N N . TRP A 1 536 ? 21.851 -3.732 -35.873 1.00 85.50 536 TRP A N 1
ATOM 4228 C CA . TRP A 1 536 ? 21.303 -2.414 -35.568 1.00 85.50 536 TRP A CA 1
ATOM 4229 C C . TRP A 1 536 ? 21.753 -1.345 -36.572 1.00 85.50 536 TRP A C 1
ATOM 4231 O O . TRP A 1 536 ? 22.899 -1.345 -37.036 1.00 85.50 536 TRP A O 1
ATOM 4241 N N . ASP A 1 537 ? 20.851 -0.412 -36.886 1.00 83.88 537 ASP A N 1
ATOM 4242 C CA . ASP A 1 537 ? 21.185 0.863 -37.530 1.00 83.88 537 ASP A CA 1
ATOM 4243 C C . ASP A 1 537 ? 21.196 2.007 -36.509 1.00 83.88 537 ASP A C 1
ATOM 4245 O O . ASP A 1 537 ? 20.545 1.907 -35.474 1.00 83.88 537 ASP A O 1
ATOM 4249 N N . ILE A 1 538 ? 21.992 3.055 -36.744 1.00 82.62 538 ILE A N 1
ATOM 4250 C CA . ILE A 1 538 ? 22.209 4.147 -35.781 1.00 82.62 538 ILE A CA 1
ATOM 4251 C C . ILE A 1 538 ? 22.273 5.483 -36.543 1.00 82.62 538 ILE A C 1
ATOM 4253 O O . ILE A 1 538 ? 23.296 5.811 -37.143 1.00 82.62 538 ILE A O 1
ATOM 4257 N N . GLU A 1 539 ? 21.200 6.284 -36.493 1.00 74.62 539 GLU A N 1
ATOM 4258 C CA . GLU A 1 539 ? 21.100 7.579 -37.207 1.00 74.62 539 GLU A CA 1
ATOM 4259 C C . GLU A 1 539 ? 20.762 8.768 -36.284 1.00 74.62 539 GLU A C 1
ATOM 4261 O O . GLU A 1 539 ? 19.872 8.630 -35.457 1.00 74.62 539 GLU A O 1
ATOM 4266 N N . PRO A 1 540 ? 21.359 9.967 -36.423 1.00 68.25 540 PRO A N 1
ATOM 4267 C CA . PRO A 1 540 ? 21.060 11.110 -35.546 1.00 68.25 540 PRO A CA 1
ATOM 4268 C C . PRO A 1 540 ? 19.694 11.776 -35.823 1.00 68.25 540 PRO A C 1
ATOM 4270 O O . PRO A 1 540 ? 19.260 11.868 -36.964 1.00 68.25 540 PRO A O 1
ATOM 4273 N N . THR A 1 541 ? 19.054 12.384 -34.811 1.00 62.34 541 THR A N 1
ATOM 4274 C CA . THR A 1 541 ? 17.743 13.078 -34.980 1.00 62.34 541 THR A CA 1
ATOM 4275 C C . THR A 1 541 ? 17.786 14.348 -35.825 1.00 62.34 541 THR A C 1
ATOM 4277 O O . THR A 1 541 ? 16.759 14.772 -36.346 1.00 62.34 541 THR A O 1
ATOM 4280 N N . SER A 1 542 ? 18.942 15.009 -35.919 1.00 56.69 542 SER A N 1
ATOM 4281 C CA . SER A 1 542 ? 19.066 16.364 -36.484 1.00 56.69 542 SER A CA 1
ATOM 4282 C C . SER A 1 542 ? 19.800 16.425 -37.829 1.00 56.69 542 SER A C 1
ATOM 4284 O O . SER A 1 542 ? 20.049 17.518 -38.341 1.00 56.69 542 SER A O 1
ATOM 4286 N N . GLY A 1 543 ? 20.138 15.284 -38.437 1.00 56.69 543 GLY A N 1
ATOM 4287 C CA . GLY A 1 543 ? 20.883 15.238 -39.696 1.00 56.69 543 GLY A CA 1
ATOM 4288 C C . GLY A 1 543 ? 20.893 13.856 -40.345 1.00 56.69 543 GLY A C 1
ATOM 4289 O O . GLY A 1 543 ? 20.318 12.917 -39.820 1.00 56.69 543 GLY A O 1
ATOM 4290 N N . LYS A 1 544 ? 21.553 13.734 -41.504 1.00 56.28 544 LYS A N 1
ATOM 4291 C CA . LYS A 1 544 ? 21.656 12.461 -42.243 1.00 56.28 544 LYS A CA 1
ATOM 4292 C C . LYS A 1 544 ? 22.783 11.533 -41.761 1.00 56.28 544 LYS A C 1
ATOM 4294 O O . LYS A 1 544 ? 22.751 10.364 -42.108 1.00 56.28 544 LYS A O 1
ATOM 4299 N N . PHE A 1 545 ? 23.776 12.035 -41.014 1.00 65.81 545 PHE A N 1
ATOM 4300 C CA . PHE A 1 545 ? 24.979 11.272 -40.634 1.00 65.81 545 PHE A CA 1
ATOM 4301 C C . PHE A 1 545 ? 25.442 11.589 -39.215 1.00 65.81 545 PHE A C 1
ATOM 4303 O O . PHE A 1 545 ? 25.396 12.751 -38.796 1.00 65.81 545 PHE A O 1
ATOM 4310 N N . LEU A 1 546 ? 25.904 10.563 -38.493 1.00 78.56 546 LEU A N 1
ATOM 4311 C CA . LEU A 1 546 ? 26.388 10.679 -37.120 1.00 78.56 546 LEU A CA 1
ATOM 4312 C C . LEU A 1 546 ? 27.646 11.558 -37.045 1.00 78.56 546 LEU A C 1
ATOM 4314 O O . LEU A 1 546 ? 28.622 11.333 -37.750 1.00 78.56 546 LEU A O 1
ATOM 4318 N N . SER A 1 547 ? 27.638 12.562 -36.165 1.00 81.38 547 SER A N 1
ATOM 4319 C CA . SER A 1 547 ? 28.815 13.398 -35.902 1.00 81.38 547 SER A CA 1
ATOM 4320 C C . SER A 1 547 ? 29.626 12.836 -34.734 1.00 81.38 547 SER A C 1
ATOM 4322 O O . SER A 1 547 ? 29.097 12.660 -33.635 1.00 81.38 547 SER A O 1
ATOM 4324 N N . VAL A 1 548 ? 30.921 12.599 -34.960 1.00 86.94 548 VAL A N 1
ATOM 4325 C CA . VAL A 1 548 ? 31.858 12.133 -33.927 1.00 86.94 548 VAL A CA 1
ATOM 4326 C C . VAL A 1 548 ? 32.022 13.221 -32.847 1.00 86.94 548 VAL A C 1
ATOM 4328 O O . VAL A 1 548 ? 32.439 14.340 -33.163 1.00 86.94 548 VAL A O 1
ATOM 4331 N N . PRO A 1 549 ? 31.690 12.953 -31.569 1.00 86.44 549 PRO A N 1
ATOM 4332 C CA . PRO A 1 549 ? 31.789 13.946 -30.506 1.00 86.44 549 PRO A CA 1
ATOM 4333 C C . PRO A 1 549 ? 33.251 14.205 -30.119 1.00 86.44 549 PRO A C 1
ATOM 4335 O O . PRO A 1 549 ? 34.112 13.342 -30.249 1.00 86.44 549 PRO A O 1
ATOM 4338 N N . GLY A 1 550 ? 33.530 15.385 -29.555 1.00 85.06 550 GLY A N 1
ATOM 4339 C CA . GLY A 1 550 ? 34.837 15.659 -28.945 1.00 85.06 550 GLY A CA 1
ATOM 4340 C C . GLY A 1 550 ? 35.075 14.801 -27.699 1.00 85.06 550 GLY A C 1
ATOM 4341 O O . GLY A 1 550 ? 34.121 14.282 -27.113 1.00 85.06 550 GLY A O 1
ATOM 4342 N N . HIS A 1 551 ? 36.318 14.726 -27.233 1.00 86.25 551 HIS A N 1
ATOM 4343 C CA . HIS A 1 551 ? 36.739 13.835 -26.152 1.00 86.25 551 HIS A CA 1
ATOM 4344 C C . HIS A 1 551 ? 37.166 14.567 -24.860 1.00 86.25 551 HIS A C 1
ATOM 4346 O O . HIS A 1 551 ? 37.636 15.706 -24.892 1.00 86.25 551 HIS A O 1
ATOM 4352 N N . LYS A 1 552 ? 36.946 13.931 -23.701 1.00 82.88 552 LYS A N 1
ATOM 4353 C CA . LYS A 1 552 ? 37.360 14.364 -22.356 1.00 82.88 552 LYS A CA 1
ATOM 4354 C C . LYS A 1 552 ? 38.264 13.302 -21.729 1.00 82.88 552 LYS A C 1
ATOM 4356 O O . LYS A 1 552 ? 38.086 12.107 -21.965 1.00 82.88 552 LYS A O 1
ATOM 4361 N N . THR A 1 553 ? 39.217 13.745 -20.919 1.00 72.62 553 THR A N 1
ATOM 4362 C CA . THR A 1 553 ? 40.213 12.879 -20.275 1.00 72.62 553 THR A CA 1
ATOM 4363 C C . THR A 1 553 ? 39.568 11.946 -19.253 1.00 72.62 553 THR A C 1
ATOM 4365 O O . THR A 1 553 ? 38.813 12.388 -18.386 1.00 72.62 553 THR A O 1
ATOM 4368 N N . SER A 1 554 ? 39.904 10.664 -19.348 1.00 75.44 554 SER A N 1
ATOM 4369 C CA . SER A 1 554 ? 39.600 9.602 -18.385 1.00 75.44 554 SER A CA 1
ATOM 4370 C C . SER A 1 554 ? 40.761 8.602 -18.358 1.00 75.44 554 SER A C 1
ATOM 4372 O O . SER A 1 554 ? 41.718 8.751 -19.119 1.00 75.44 554 SER A O 1
ATOM 4374 N N . TRP A 1 555 ? 40.715 7.619 -17.458 1.00 73.62 555 TRP A N 1
ATOM 4375 C CA . TRP A 1 555 ? 41.752 6.589 -17.370 1.00 73.62 555 TRP A CA 1
ATOM 4376 C C . TRP A 1 555 ? 41.706 5.636 -18.579 1.00 73.62 555 TRP A C 1
ATOM 4378 O O . TRP A 1 555 ? 40.617 5.241 -19.001 1.00 73.62 555 TRP A O 1
ATOM 4388 N N . GLY A 1 556 ? 42.875 5.287 -19.133 1.00 74.62 556 GLY A N 1
ATOM 4389 C CA . GLY A 1 556 ? 43.066 4.301 -20.212 1.00 74.62 556 GLY A CA 1
ATOM 4390 C C . GLY A 1 556 ? 42.625 4.759 -21.608 1.00 74.62 556 GLY A C 1
ATOM 4391 O O . GLY A 1 556 ? 43.432 4.814 -22.532 1.00 74.62 556 GLY A O 1
ATOM 4392 N N . ALA A 1 557 ? 41.362 5.148 -21.760 1.00 82.44 557 ALA A N 1
ATOM 4393 C CA . ALA A 1 557 ? 40.766 5.614 -23.011 1.00 82.44 557 ALA A CA 1
ATOM 4394 C C . ALA A 1 557 ? 39.949 6.888 -22.781 1.00 82.44 557 ALA A C 1
ATOM 4396 O O . ALA A 1 557 ? 39.507 7.168 -21.662 1.00 82.44 557 ALA A O 1
ATOM 4397 N N . PHE A 1 558 ? 39.745 7.673 -23.834 1.00 85.88 558 PHE A N 1
ATOM 4398 C CA . PHE A 1 558 ? 38.965 8.900 -23.763 1.00 85.88 558 PHE A CA 1
ATOM 4399 C C . PHE A 1 558 ? 37.455 8.652 -23.655 1.00 85.88 558 PHE A C 1
ATOM 4401 O O . PHE A 1 558 ? 36.916 7.688 -24.198 1.00 85.88 558 PHE A O 1
ATOM 4408 N N . ARG A 1 559 ? 36.743 9.590 -23.021 1.00 86.12 559 ARG A N 1
ATOM 4409 C CA . ARG A 1 559 ? 35.271 9.639 -22.993 1.00 86.12 559 ARG A CA 1
ATOM 4410 C C . ARG A 1 559 ? 34.709 10.727 -23.904 1.00 86.12 559 ARG A C 1
ATOM 4412 O O . ARG A 1 559 ? 35.391 11.724 -24.123 1.00 86.12 559 ARG A O 1
ATOM 4419 N N . PRO A 1 560 ? 33.449 10.635 -24.356 1.00 88.56 560 PRO A N 1
ATOM 4420 C CA . PRO A 1 560 ? 32.810 11.718 -25.097 1.00 88.56 560 PRO A CA 1
ATOM 4421 C C . PRO A 1 560 ? 32.507 12.945 -24.209 1.00 88.56 560 PRO A C 1
ATOM 4423 O O . PRO A 1 560 ? 32.177 12.835 -23.026 1.00 88.56 560 PRO A O 1
ATOM 4426 N N . THR A 1 561 ? 32.608 14.144 -24.791 1.00 79.75 561 THR A N 1
ATOM 4427 C CA . THR A 1 561 ? 32.334 15.450 -24.143 1.00 79.75 561 THR A CA 1
ATOM 4428 C C . THR A 1 561 ? 30.857 15.813 -24.105 1.00 79.75 561 THR A C 1
ATOM 4430 O O . THR A 1 561 ? 30.416 16.515 -23.195 1.00 79.75 561 THR A O 1
ATOM 4433 N N . LYS A 1 562 ? 30.090 15.363 -25.099 1.00 69.69 562 LYS A N 1
ATOM 4434 C CA . LYS A 1 562 ? 28.658 15.628 -25.234 1.00 69.69 562 LYS A CA 1
ATOM 4435 C C . LYS A 1 562 ? 27.896 14.317 -25.139 1.00 69.69 562 LYS A C 1
ATOM 4437 O O . LYS A 1 562 ? 28.359 13.292 -25.630 1.00 69.69 562 LYS A O 1
ATOM 4442 N N . LYS A 1 563 ? 26.705 14.375 -24.541 1.00 63.91 563 LYS A N 1
ATOM 4443 C CA . LYS A 1 563 ? 25.734 13.291 -24.680 1.00 63.91 563 LYS A CA 1
ATOM 4444 C C . LYS A 1 563 ? 25.313 13.268 -26.145 1.00 63.91 563 LYS A C 1
ATOM 4446 O O . LYS A 1 563 ? 24.735 14.248 -26.613 1.00 63.91 563 LYS A O 1
ATOM 4451 N N . LEU A 1 564 ? 25.626 12.189 -26.851 1.00 62.31 564 LEU A N 1
ATOM 4452 C CA . LEU A 1 564 ? 24.972 11.886 -28.115 1.00 62.31 564 LEU A CA 1
ATOM 4453 C C . LEU A 1 564 ? 23.570 11.399 -27.750 1.00 62.31 564 LEU A C 1
ATOM 4455 O O . LEU A 1 564 ? 23.372 10.226 -27.451 1.00 62.31 564 LEU A O 1
ATOM 4459 N N . ARG A 1 565 ? 22.641 12.344 -27.618 1.00 55.47 565 ARG A N 1
ATOM 4460 C CA . ARG A 1 565 ? 21.213 12.044 -27.574 1.00 55.47 565 ARG A CA 1
ATOM 4461 C C . ARG A 1 565 ? 20.746 12.047 -29.009 1.00 55.47 565 ARG A C 1
ATOM 4463 O O . ARG A 1 565 ? 21.157 12.972 -29.715 1.00 55.47 565 ARG A O 1
ATOM 4470 N N . SER A 1 566 ? 19.953 11.028 -29.351 1.00 48.00 566 SER A N 1
ATOM 4471 C CA . SER A 1 566 ? 19.223 10.828 -30.603 1.00 48.00 566 SER A CA 1
ATOM 4472 C C . SER A 1 566 ? 19.773 9.757 -31.534 1.00 48.00 566 SER A C 1
ATOM 4474 O O . SER A 1 566 ? 20.772 10.008 -32.205 1.00 48.00 566 SER A O 1
ATOM 4476 N N . PHE A 1 567 ? 19.059 8.622 -31.618 1.00 52.56 567 PHE A N 1
ATOM 4477 C CA . PHE A 1 567 ? 19.305 7.562 -32.598 1.00 52.56 567 PHE A CA 1
ATOM 4478 C C . PHE A 1 567 ? 18.008 6.958 -33.150 1.00 52.56 567 PHE A C 1
ATOM 4480 O O . PHE A 1 567 ? 17.073 6.776 -32.387 1.00 52.56 567 PHE A O 1
ATOM 4487 N N . PHE A 1 568 ? 17.932 6.662 -34.449 1.00 49.53 568 PHE A N 1
ATOM 4488 C CA . PHE A 1 568 ? 16.968 5.700 -34.993 1.00 49.53 568 PHE A CA 1
ATOM 4489 C C . PHE A 1 568 ? 17.615 4.323 -34.945 1.00 49.53 568 PHE A C 1
ATOM 4491 O O . PHE A 1 568 ? 18.695 4.156 -35.504 1.00 49.53 568 PHE A O 1
ATOM 4498 N N . VAL A 1 569 ? 16.982 3.370 -34.265 1.00 48.31 569 VAL A N 1
ATOM 4499 C CA . VAL A 1 569 ? 17.514 2.018 -34.070 1.00 48.31 569 VAL A CA 1
ATOM 4500 C C . VAL A 1 569 ? 16.643 1.025 -34.837 1.00 48.31 569 VAL A C 1
ATOM 4502 O O . VAL A 1 569 ? 15.855 0.308 -34.233 1.00 48.31 569 VAL A O 1
ATOM 4505 N N . GLU A 1 570 ? 16.733 1.029 -36.175 1.00 46.28 570 GLU A N 1
ATOM 4506 C CA . GLU A 1 570 ? 15.966 0.105 -37.027 1.00 46.28 570 GLU A CA 1
ATOM 4507 C C . GLU A 1 570 ? 16.604 -1.290 -37.022 1.00 46.28 570 GLU A C 1
ATOM 4509 O O . GLU A 1 570 ? 17.764 -1.477 -37.391 1.00 46.28 570 GLU A O 1
ATOM 4514 N N . LEU A 1 571 ? 15.826 -2.286 -36.596 1.00 47.84 571 LEU A N 1
ATOM 4515 C CA . LEU A 1 571 ? 16.172 -3.699 -36.708 1.00 47.84 571 LEU A CA 1
ATOM 4516 C C . LEU A 1 571 ? 16.147 -4.080 -38.203 1.00 47.84 571 LEU A C 1
ATOM 4518 O O . LEU A 1 571 ? 15.118 -3.892 -38.851 1.00 47.84 571 LEU A O 1
ATOM 4522 N N . LEU A 1 572 ? 17.244 -4.610 -38.761 1.00 44.41 572 LEU A N 1
ATOM 4523 C CA . LEU A 1 572 ? 17.481 -4.816 -40.212 1.00 44.41 572 LEU A CA 1
ATOM 4524 C C . LEU A 1 572 ? 16.573 -5.860 -40.933 1.00 44.41 572 LEU A C 1
ATOM 4526 O O . LEU A 1 572 ? 17.022 -6.593 -41.813 1.00 44.41 572 LEU A O 1
ATOM 4530 N N . PHE A 1 573 ? 15.271 -5.920 -40.636 1.00 39.97 573 PHE A N 1
ATOM 4531 C CA . PHE A 1 573 ? 14.294 -6.815 -41.271 1.00 39.97 573 PHE A CA 1
ATOM 4532 C C . PHE A 1 573 ? 13.077 -6.064 -41.836 1.00 39.97 573 PHE A C 1
ATOM 4534 O O . PHE A 1 573 ? 11.952 -6.228 -41.367 1.00 39.97 573 PHE A O 1
ATOM 4541 N N . LYS A 1 574 ? 13.260 -5.295 -42.919 1.00 30.31 574 LYS A N 1
ATOM 4542 C CA . LYS A 1 574 ? 12.137 -4.850 -43.768 1.00 30.31 574 LYS A CA 1
ATOM 4543 C C . LYS A 1 574 ? 11.839 -5.873 -44.867 1.00 30.31 574 LYS A C 1
ATOM 4545 O O . LYS A 1 574 ? 12.483 -5.900 -45.915 1.00 30.31 574 LYS A O 1
ATOM 4550 N N . SER A 1 575 ? 10.778 -6.658 -44.674 1.00 26.72 575 SER A N 1
ATOM 4551 C CA . SER A 1 575 ? 10.060 -7.297 -45.781 1.00 26.72 575 SER A CA 1
ATOM 4552 C C . SER A 1 575 ? 9.261 -6.233 -46.540 1.00 26.72 575 SER A C 1
ATOM 4554 O O . SER A 1 575 ? 8.276 -5.676 -46.052 1.00 26.72 575 SER A O 1
ATOM 4556 N N . LYS A 1 576 ? 9.684 -5.933 -47.771 1.00 31.31 576 LYS A N 1
ATOM 4557 C CA . LYS A 1 576 ? 8.867 -5.205 -48.747 1.00 31.31 576 LYS A CA 1
ATOM 4558 C C . LYS A 1 576 ? 7.633 -6.049 -49.091 1.00 31.31 576 LYS A C 1
ATOM 4560 O O . LYS A 1 576 ? 7.752 -6.928 -49.940 1.00 31.31 576 LYS A O 1
ATOM 4565 N N . LYS A 1 577 ? 6.453 -5.712 -48.553 1.00 26.47 577 LYS A N 1
ATOM 4566 C CA . LYS A 1 577 ? 5.197 -5.474 -49.312 1.00 26.47 577 LYS A CA 1
ATOM 4567 C C . LYS A 1 577 ? 3.925 -5.598 -48.466 1.00 26.47 577 LYS A C 1
ATOM 4569 O O . LYS A 1 577 ? 3.757 -6.503 -47.667 1.00 26.47 577 LYS A O 1
ATOM 4574 N N . SER A 1 578 ? 2.962 -4.787 -48.911 1.00 25.44 578 SER A N 1
ATOM 4575 C CA . SER A 1 578 ? 1.512 -5.006 -48.876 1.00 25.44 578 SER A CA 1
ATOM 4576 C C . SER A 1 578 ? 0.755 -4.506 -47.647 1.00 25.44 578 SER A C 1
ATOM 4578 O O . SER A 1 578 ? 0.295 -5.268 -46.805 1.00 25.44 578 SER A O 1
ATOM 4580 N N . ARG A 1 579 ? 0.450 -3.202 -47.695 1.00 30.23 579 ARG A N 1
ATOM 4581 C CA . ARG A 1 579 ? -0.822 -2.647 -47.216 1.00 30.23 579 ARG A CA 1
ATOM 4582 C C . ARG A 1 579 ? -1.989 -3.535 -47.666 1.00 30.23 579 ARG A C 1
ATOM 4584 O O . ARG A 1 579 ? -2.366 -3.493 -48.836 1.00 30.23 579 ARG A O 1
ATOM 4591 N N . LYS A 1 580 ? -2.602 -4.261 -46.736 1.00 25.00 580 LYS A N 1
ATOM 4592 C CA . LYS A 1 580 ? -4.039 -4.553 -46.758 1.00 25.00 580 LYS A CA 1
ATOM 4593 C C . LYS A 1 580 ? -4.555 -4.508 -45.327 1.00 25.00 580 LYS A C 1
ATOM 4595 O O . LYS A 1 580 ? -4.259 -5.382 -44.524 1.00 25.00 580 LYS A O 1
ATOM 4600 N N . HIS A 1 581 ? -5.296 -3.441 -45.046 1.00 28.03 581 HIS A N 1
ATOM 4601 C CA . HIS A 1 581 ? -6.104 -3.279 -43.850 1.00 28.03 581 HIS A CA 1
ATOM 4602 C C . HIS A 1 581 ? -7.000 -4.497 -43.626 1.00 28.03 581 HIS A C 1
ATOM 4604 O O . HIS A 1 581 ? -7.736 -4.891 -44.532 1.00 28.03 581 HIS A O 1
ATOM 4610 N N . ASN A 1 582 ? -7.018 -4.990 -42.390 1.00 25.41 582 ASN A N 1
ATOM 4611 C CA . ASN A 1 582 ? -8.224 -5.553 -41.807 1.00 25.41 582 ASN A CA 1
ATOM 4612 C C . ASN A 1 582 ? -8.558 -4.738 -40.557 1.00 25.41 582 ASN A C 1
ATOM 4614 O O . ASN A 1 582 ? -7.751 -4.621 -39.641 1.00 25.41 582 ASN A O 1
ATOM 4618 N N . LYS A 1 583 ? -9.744 -4.130 -40.603 1.00 28.84 583 LYS A N 1
ATOM 4619 C CA . LYS A 1 583 ? -10.345 -3.266 -39.590 1.00 28.84 583 LYS A CA 1
ATOM 4620 C C . LYS A 1 583 ? -10.482 -3.999 -38.251 1.00 28.84 583 LYS A C 1
ATOM 4622 O O . LYS A 1 583 ? -11.373 -4.828 -38.094 1.00 28.84 583 LYS A O 1
ATOM 4627 N N . MET A 1 584 ? -9.657 -3.631 -37.284 1.00 29.23 584 MET A N 1
ATOM 4628 C CA . MET A 1 584 ? -10.145 -3.334 -35.938 1.00 29.23 584 MET A CA 1
ATOM 4629 C C . MET A 1 584 ? -10.072 -1.819 -35.817 1.00 29.23 584 MET A C 1
ATOM 4631 O O . MET A 1 584 ? -9.081 -1.253 -36.268 1.00 29.23 584 MET A O 1
ATOM 4635 N N . ASP A 1 585 ? -11.144 -1.187 -35.343 1.00 30.48 585 ASP A N 1
ATOM 4636 C CA . ASP A 1 585 ? -11.319 0.267 -35.351 1.00 30.48 585 ASP A CA 1
ATOM 4637 C C . ASP A 1 585 ? -10.045 0.996 -34.905 1.00 30.48 585 ASP A C 1
ATOM 4639 O O . ASP A 1 585 ? -9.699 1.033 -33.724 1.00 30.48 585 ASP A O 1
ATOM 4643 N N . GLU A 1 586 ? -9.344 1.558 -35.894 1.00 33.62 586 GLU A N 1
ATOM 4644 C CA . GLU A 1 586 ? -8.267 2.518 -35.715 1.00 33.62 586 GLU A CA 1
ATOM 4645 C C . GLU A 1 586 ? -8.877 3.721 -34.992 1.00 33.62 586 GLU A C 1
ATOM 4647 O O . GLU A 1 586 ? -9.463 4.613 -35.609 1.00 33.62 586 GLU A O 1
ATOM 4652 N N . GLN A 1 587 ? -8.760 3.764 -33.665 1.00 45.62 587 GLN A N 1
ATOM 4653 C CA . GLN A 1 587 ? -8.790 5.049 -32.990 1.00 45.62 587 GLN A CA 1
ATOM 4654 C C . GLN A 1 587 ? -7.562 5.802 -33.490 1.00 45.62 587 GLN A C 1
ATOM 4656 O O . GLN A 1 587 ? -6.436 5.489 -33.115 1.00 45.62 587 GLN A O 1
ATOM 4661 N N . ASN A 1 588 ? -7.791 6.751 -34.398 1.00 49.81 588 ASN A N 1
ATOM 4662 C CA . ASN A 1 588 ? -6.813 7.758 -34.780 1.00 49.81 588 ASN A CA 1
ATOM 4663 C C . ASN A 1 588 ? -6.150 8.273 -33.483 1.00 49.81 588 ASN A C 1
ATOM 4665 O O . ASN A 1 588 ? -6.873 8.822 -32.648 1.00 49.81 588 ASN A O 1
ATOM 4669 N N . PRO A 1 589 ? -4.833 8.101 -33.265 1.00 49.75 589 PRO A N 1
ATOM 4670 C CA . PRO A 1 589 ? -4.174 8.562 -32.038 1.00 49.75 589 PRO A CA 1
ATOM 4671 C C . PRO A 1 589 ? -4.300 10.086 -31.854 1.00 49.75 589 PRO A C 1
ATOM 4673 O O . PRO A 1 589 ? -4.288 10.584 -30.731 1.00 49.75 589 PRO A O 1
ATOM 4676 N N . ASN A 1 590 ? -4.568 10.817 -32.945 1.00 65.06 590 ASN A N 1
ATOM 4677 C CA . ASN A 1 590 ? -4.902 12.242 -32.945 1.00 65.06 590 ASN A CA 1
ATOM 4678 C C . ASN A 1 590 ? -6.411 12.546 -33.007 1.00 65.06 590 ASN A C 1
ATOM 4680 O O . ASN A 1 590 ? -6.798 13.702 -33.159 1.00 65.06 590 ASN A O 1
ATOM 4684 N N . GLY A 1 591 ? -7.279 11.542 -32.876 1.00 70.38 591 GLY A N 1
ATOM 4685 C CA . GLY A 1 591 ? -8.735 11.709 -32.889 1.00 70.38 591 GLY A CA 1
ATOM 4686 C C . GLY A 1 591 ? -9.247 12.590 -31.747 1.00 70.38 591 GLY A C 1
ATOM 4687 O O . GLY A 1 591 ? -10.226 13.304 -31.920 1.00 70.38 591 GLY A O 1
ATOM 4688 N N . ASP A 1 592 ? -8.534 12.635 -30.615 1.00 81.88 592 ASP A N 1
ATOM 4689 C CA . ASP A 1 592 ? -8.838 13.558 -29.509 1.00 81.88 592 ASP A CA 1
ATOM 4690 C C . ASP A 1 592 ? -8.722 15.043 -29.917 1.00 81.88 592 ASP A C 1
ATOM 4692 O O . ASP A 1 592 ? -9.315 15.909 -29.267 1.00 81.88 592 ASP A O 1
ATOM 4696 N N . TYR A 1 593 ? -7.971 15.343 -30.984 1.00 83.31 593 TYR A N 1
ATOM 4697 C CA . TYR A 1 593 ? -7.751 16.690 -31.522 1.00 83.31 593 TYR A CA 1
ATOM 4698 C C . TYR A 1 593 ? -8.643 17.019 -32.724 1.00 83.31 593 TYR A C 1
ATOM 4700 O O . TYR A 1 593 ? -8.592 18.140 -33.234 1.00 83.31 593 TYR A O 1
ATOM 4708 N N . ASP A 1 594 ? -9.463 16.072 -33.185 1.00 86.94 594 ASP A N 1
ATOM 4709 C CA . ASP A 1 594 ? -10.429 16.320 -34.247 1.00 86.94 594 ASP A CA 1
ATOM 4710 C C . ASP A 1 594 ? -11.634 17.093 -33.701 1.00 86.94 594 ASP A C 1
ATOM 4712 O O . ASP A 1 594 ? -12.590 16.519 -33.185 1.00 86.94 594 ASP A O 1
ATOM 4716 N N . LEU A 1 595 ? -11.599 18.415 -33.866 1.00 87.94 595 LEU A N 1
ATOM 4717 C CA . LEU A 1 595 ? -12.663 19.324 -33.429 1.00 87.94 595 LEU A CA 1
ATOM 4718 C C . LEU A 1 595 ? -14.003 19.101 -34.153 1.00 87.94 595 LEU A C 1
ATOM 4720 O O . LEU A 1 595 ? -15.011 19.689 -33.760 1.00 87.94 595 LEU A O 1
ATOM 4724 N N . THR A 1 596 ? -14.034 18.301 -35.225 1.00 86.94 596 THR A N 1
ATOM 4725 C CA . THR A 1 596 ? -15.279 17.961 -35.931 1.00 86.94 596 THR A CA 1
ATOM 4726 C C . THR A 1 596 ? -16.026 16.796 -35.280 1.00 86.94 596 THR A C 1
ATOM 4728 O O . THR A 1 596 ? -17.227 16.641 -35.511 1.00 86.94 596 THR A O 1
ATOM 4731 N N . THR A 1 597 ? -15.350 16.029 -34.418 1.00 81.31 597 THR A N 1
ATOM 4732 C CA . THR A 1 597 ? -15.902 14.859 -33.734 1.00 81.31 597 THR A CA 1
ATOM 4733 C C . THR A 1 597 ? -16.014 15.129 -32.231 1.00 81.31 597 THR A C 1
ATOM 4735 O O . THR A 1 597 ? -14.999 15.175 -31.540 1.00 81.31 597 THR A O 1
ATOM 4738 N N . PRO A 1 598 ? -17.229 15.259 -31.667 1.00 83.25 598 PRO A N 1
ATOM 4739 C CA . PRO A 1 598 ? -17.394 15.484 -30.234 1.00 83.25 598 PRO A CA 1
ATOM 4740 C C . PRO A 1 598 ? -16.784 14.353 -29.393 1.00 83.25 598 PRO A C 1
ATOM 4742 O O . PRO A 1 598 ? -16.977 13.170 -29.688 1.00 83.25 598 PRO A O 1
ATOM 4745 N N . ILE A 1 599 ? -16.123 14.700 -28.284 1.00 84.50 599 ILE A N 1
ATOM 4746 C CA . ILE A 1 599 ? -15.647 13.709 -27.308 1.00 84.50 599 ILE A CA 1
ATOM 4747 C C . ILE A 1 599 ? -16.860 13.074 -26.616 1.00 84.50 599 ILE A C 1
ATOM 4749 O O . ILE A 1 599 ? -17.495 13.680 -25.755 1.00 84.50 599 ILE A O 1
ATOM 4753 N N . THR A 1 600 ? -17.179 11.840 -27.005 1.00 76.00 600 THR A N 1
ATOM 4754 C CA . THR A 1 600 ? -18.336 11.072 -26.504 1.00 76.00 600 THR A CA 1
ATOM 4755 C C . THR A 1 600 ? -17.951 9.914 -25.582 1.00 76.00 600 THR A C 1
ATOM 4757 O O . THR A 1 600 ? -18.817 9.344 -24.920 1.00 76.00 600 THR A O 1
ATOM 4760 N N . SER A 1 601 ? -16.663 9.556 -25.507 1.00 73.75 601 SER A N 1
ATOM 4761 C CA . SER A 1 601 ? -16.196 8.453 -24.661 1.00 73.75 601 SER A CA 1
ATOM 4762 C C . SER A 1 601 ? -16.337 8.781 -23.175 1.00 73.75 601 SER A C 1
ATOM 4764 O O . SER A 1 601 ? -15.868 9.813 -22.700 1.00 73.75 601 SER A O 1
ATOM 4766 N N . THR A 1 602 ? -16.935 7.857 -22.425 1.00 76.00 602 THR A N 1
ATOM 4767 C CA . THR A 1 602 ? -17.136 7.961 -20.975 1.00 76.00 602 THR A CA 1
ATOM 4768 C C . THR A 1 602 ? -16.139 7.111 -20.185 1.00 76.00 602 THR A C 1
ATOM 4770 O O . THR A 1 602 ? -16.469 6.677 -19.088 1.00 76.00 602 THR A O 1
ATOM 4773 N N . SER A 1 603 ? -14.969 6.797 -20.747 1.00 85.00 603 SER A N 1
ATOM 4774 C CA . SER A 1 603 ? -13.980 5.904 -20.125 1.00 85.00 603 SER A CA 1
ATOM 4775 C C . SER A 1 603 ? -12.588 6.532 -20.085 1.00 85.00 603 SER A C 1
ATOM 4777 O O . SER A 1 603 ? -12.252 7.377 -20.927 1.00 85.00 603 SER A O 1
ATOM 4779 N N . GLY A 1 604 ? -11.799 6.148 -19.082 1.00 87.38 604 GLY A N 1
ATOM 4780 C CA . GLY A 1 604 ? -10.464 6.670 -18.823 1.00 87.38 604 GLY A CA 1
ATOM 4781 C C . GLY A 1 604 ? -10.442 8.195 -18.750 1.00 87.38 604 GLY A C 1
ATOM 4782 O O . GLY A 1 604 ? -11.373 8.837 -18.254 1.00 87.38 604 GLY A O 1
ATOM 4783 N N . LEU A 1 605 ? -9.396 8.809 -19.313 1.00 89.38 605 LEU A N 1
ATOM 4784 C CA . LEU A 1 605 ? -9.201 10.264 -19.274 1.00 89.38 605 LEU A CA 1
ATOM 4785 C C . LEU A 1 605 ? -10.337 11.096 -19.885 1.00 89.38 605 LEU A C 1
ATOM 4787 O O . LEU A 1 605 ? -10.457 12.280 -19.550 1.00 89.38 605 LEU A O 1
ATOM 4791 N N . ARG A 1 606 ? -11.148 10.504 -20.768 1.00 89.12 606 ARG A N 1
ATOM 4792 C CA . ARG A 1 606 ? -12.231 11.183 -21.499 1.00 89.12 606 ARG A CA 1
ATOM 4793 C C . ARG A 1 606 ? -13.497 11.339 -20.652 1.00 89.12 606 ARG A C 1
ATOM 4795 O O . ARG A 1 606 ? -14.338 12.180 -20.952 1.00 89.12 606 ARG A O 1
ATOM 4802 N N . GLN A 1 607 ? -13.604 10.598 -19.549 1.00 89.62 607 GLN A N 1
ATOM 4803 C CA . GLN A 1 607 ? -14.723 10.696 -18.619 1.00 89.62 607 GLN A CA 1
ATOM 4804 C C . GLN A 1 607 ? -14.648 11.967 -17.757 1.00 89.62 607 GLN A C 1
ATOM 4806 O O . GLN A 1 607 ? -13.592 12.310 -17.219 1.00 89.62 607 GLN A O 1
ATOM 4811 N N . GLY A 1 608 ? -15.793 12.630 -17.551 1.00 87.31 608 GLY A N 1
ATOM 4812 C CA . GLY A 1 608 ? -15.944 13.684 -16.539 1.00 87.31 608 GLY A CA 1
ATOM 4813 C C . GLY A 1 608 ? -14.948 14.829 -16.718 1.00 87.31 608 GLY A C 1
ATOM 4814 O O . GLY A 1 608 ? -14.191 15.152 -15.802 1.00 87.31 608 GLY A O 1
ATOM 4815 N N . LEU A 1 609 ? -14.864 15.381 -17.930 1.00 90.25 609 LEU A N 1
ATOM 4816 C CA . LEU A 1 609 ? -13.943 16.470 -18.247 1.00 90.25 609 LEU A CA 1
ATOM 4817 C C . LEU A 1 609 ? -14.252 17.727 -17.424 1.00 90.25 609 LEU A C 1
ATOM 4819 O O . LEU A 1 609 ? -15.410 18.064 -17.180 1.00 90.25 609 LEU A O 1
ATOM 4823 N N . THR A 1 610 ? -13.201 18.442 -17.024 1.00 88.88 610 THR A N 1
ATOM 4824 C CA . THR A 1 610 ? -13.338 19.747 -16.367 1.00 88.88 610 THR A CA 1
ATOM 4825 C C . THR A 1 610 ? -14.074 20.711 -17.297 1.00 88.88 610 THR A C 1
ATOM 4827 O O . THR A 1 610 ? -13.784 20.755 -18.489 1.00 88.88 610 THR A O 1
ATOM 4830 N N . SER A 1 611 ? -15.017 21.501 -16.786 1.00 86.94 611 SER A N 1
ATOM 4831 C CA . SER A 1 611 ? -15.796 22.420 -17.624 1.00 86.94 611 SER A CA 1
ATOM 4832 C C . SER A 1 611 ? -15.033 23.720 -17.904 1.00 86.94 611 SER A C 1
ATOM 4834 O O . SER A 1 611 ? -15.194 24.700 -17.180 1.00 86.94 611 SER A O 1
ATOM 4836 N N . TYR A 1 612 ? -14.241 23.748 -18.979 1.00 88.56 612 TYR A N 1
ATOM 4837 C CA . TYR A 1 612 ? -13.661 24.983 -19.535 1.00 88.56 612 TYR A CA 1
ATOM 4838 C C . TYR A 1 612 ? -14.496 25.581 -20.681 1.00 88.56 612 TYR A C 1
ATOM 4840 O O . TYR A 1 612 ? -14.089 26.566 -21.288 1.00 88.56 612 TYR A O 1
ATOM 4848 N N . GLY A 1 613 ? -15.661 24.994 -20.983 1.00 85.19 613 GLY A N 1
ATOM 4849 C CA . GLY A 1 613 ? -16.508 25.377 -22.121 1.00 85.19 613 GLY A CA 1
ATOM 4850 C C . GLY A 1 613 ? -16.098 24.744 -23.458 1.00 85.19 613 GLY A C 1
ATOM 4851 O O . GLY A 1 613 ? -16.843 24.853 -24.424 1.00 85.19 613 GLY A O 1
ATOM 4852 N N . ASP A 1 614 ? -14.966 24.038 -23.496 1.00 90.31 614 ASP A N 1
ATOM 4853 C CA . ASP A 1 614 ? -14.446 23.308 -24.655 1.00 90.31 614 ASP A CA 1
ATOM 4854 C C . ASP A 1 614 ? -13.933 21.936 -24.190 1.00 90.31 614 ASP A C 1
ATOM 4856 O O . ASP A 1 614 ? -12.948 21.843 -23.457 1.00 90.31 614 ASP A O 1
ATOM 4860 N N . ALA A 1 615 ? -14.619 20.865 -24.599 1.00 89.81 615 ALA A N 1
ATOM 4861 C CA . ALA A 1 615 ? -14.274 19.501 -24.205 1.00 89.81 615 ALA A CA 1
ATOM 4862 C C . ALA A 1 615 ? -12.907 19.054 -24.753 1.00 89.81 615 ALA A C 1
ATOM 4864 O O . ALA A 1 615 ? -12.170 18.359 -24.049 1.00 89.81 615 ALA A O 1
ATOM 4865 N N . HIS A 1 616 ? -12.538 19.469 -25.969 1.00 91.44 616 HIS A N 1
ATOM 4866 C CA . HIS A 1 616 ? -11.242 19.126 -26.557 1.00 91.44 616 HIS A CA 1
ATOM 4867 C C . HIS A 1 616 ? -10.114 19.818 -25.804 1.00 91.44 616 HIS A C 1
ATOM 4869 O O . HIS A 1 616 ? -9.131 19.170 -25.440 1.00 91.44 616 HIS A O 1
ATOM 4875 N N . PHE A 1 617 ? -10.285 21.101 -25.471 1.00 93.12 617 PHE A N 1
ATOM 4876 C CA . PHE A 1 617 ? -9.332 21.811 -24.622 1.00 93.12 617 PHE A CA 1
ATOM 4877 C C . PHE A 1 617 ? -9.219 21.177 -23.231 1.00 93.12 617 PHE A C 1
ATOM 4879 O O . PHE A 1 617 ? -8.111 20.992 -22.727 1.00 93.12 617 PHE A O 1
ATOM 4886 N N . SER A 1 618 ? -10.337 20.783 -22.616 1.00 93.56 618 SER A N 1
ATOM 4887 C CA . SER A 1 618 ? -10.328 20.110 -21.315 1.00 93.56 618 SER A CA 1
ATOM 4888 C C . SER A 1 618 ? -9.560 18.791 -21.332 1.00 93.56 618 SER A C 1
ATOM 4890 O O . SER A 1 618 ? -8.792 18.518 -20.404 1.00 93.56 618 SER A O 1
ATOM 4892 N N . LEU A 1 619 ? -9.745 17.975 -22.374 1.00 92.44 619 LEU A N 1
ATOM 4893 C CA . LEU A 1 619 ? -9.007 16.725 -22.541 1.00 92.44 619 LEU A CA 1
ATOM 4894 C C . LEU A 1 619 ? -7.525 16.995 -22.823 1.00 92.44 619 LEU A C 1
ATOM 4896 O O . LEU A 1 619 ? -6.673 16.386 -22.178 1.00 92.44 619 LEU A O 1
ATOM 4900 N N . PHE A 1 620 ? -7.211 17.943 -23.710 1.00 92.81 620 PHE A N 1
ATOM 4901 C CA . PHE A 1 620 ? -5.838 18.368 -23.988 1.00 92.81 620 PHE A CA 1
ATOM 4902 C C . PHE A 1 620 ? -5.116 18.802 -22.711 1.00 92.81 620 PHE A C 1
ATOM 4904 O O . PHE A 1 620 ? -4.045 18.281 -22.407 1.00 92.81 620 PHE A O 1
ATOM 4911 N N . LEU A 1 621 ? -5.721 19.693 -21.921 1.00 94.31 621 LEU A N 1
ATOM 4912 C CA . LEU A 1 621 ? -5.127 20.196 -20.685 1.00 94.31 621 LEU A CA 1
ATOM 4913 C C . LEU A 1 621 ? -4.878 19.061 -19.684 1.00 94.31 621 LEU A C 1
ATOM 4915 O O . LEU A 1 621 ? -3.803 18.976 -19.090 1.00 94.31 621 LEU A O 1
ATOM 4919 N N . ARG A 1 622 ? -5.846 18.151 -19.528 1.00 93.38 622 ARG A N 1
ATOM 4920 C CA . ARG A 1 622 ? -5.708 16.972 -18.665 1.00 93.38 622 ARG A CA 1
ATOM 4921 C C . ARG A 1 622 ? -4.550 16.077 -19.114 1.00 93.38 622 ARG A C 1
ATOM 4923 O O . ARG A 1 622 ? -3.745 15.689 -18.269 1.00 93.38 622 ARG A O 1
ATOM 4930 N N . LYS A 1 623 ? -4.436 15.798 -20.420 1.00 92.06 623 LYS A N 1
ATOM 4931 C CA . LYS A 1 623 ? -3.333 15.019 -21.010 1.00 92.06 623 LYS A CA 1
ATOM 4932 C C . LYS A 1 623 ? -1.981 15.700 -20.774 1.00 92.06 623 LYS A C 1
ATOM 4934 O O . LYS A 1 623 ? -1.059 15.042 -20.310 1.00 92.06 623 LYS A O 1
ATOM 4939 N N . VAL A 1 624 ? -1.875 17.016 -20.983 1.00 93.75 624 VAL A N 1
ATOM 4940 C CA . VAL A 1 624 ? -0.642 17.787 -20.719 1.00 93.75 624 VAL A CA 1
ATOM 4941 C C . VAL A 1 624 ? -0.176 17.622 -19.270 1.00 93.75 624 VAL A C 1
ATOM 4943 O O . VAL A 1 624 ? 0.990 17.310 -19.031 1.00 93.75 624 VAL A O 1
ATOM 4946 N N . PHE A 1 625 ? -1.072 17.793 -18.293 1.00 94.69 625 PHE A N 1
ATOM 4947 C CA . PHE A 1 625 ? -0.685 17.714 -16.882 1.00 94.69 625 PHE A CA 1
ATOM 4948 C C . PHE A 1 625 ? -0.353 16.297 -16.424 1.00 94.69 625 PHE A C 1
ATOM 4950 O O . PHE A 1 625 ? 0.596 16.123 -15.663 1.00 94.69 625 PHE A O 1
ATOM 4957 N N . ILE A 1 626 ? -1.086 15.279 -16.880 1.00 91.94 626 ILE A N 1
ATOM 4958 C CA . ILE A 1 626 ? -0.770 13.901 -16.490 1.00 91.94 626 ILE A CA 1
ATOM 4959 C C . ILE A 1 626 ? 0.502 13.391 -17.184 1.00 91.94 626 ILE A C 1
ATOM 4961 O O . ILE A 1 626 ? 1.272 12.661 -16.564 1.00 91.94 626 ILE A O 1
ATOM 4965 N N . LYS A 1 627 ? 0.809 13.851 -18.407 1.00 92.31 627 LYS A N 1
ATOM 4966 C CA . LYS A 1 627 ? 2.093 13.584 -19.080 1.00 92.31 627 LYS A CA 1
ATOM 4967 C C . LYS A 1 627 ? 3.297 14.151 -18.328 1.00 92.31 627 LYS A C 1
ATOM 4969 O O . LYS A 1 627 ? 4.381 13.586 -18.423 1.00 92.31 627 LYS A O 1
ATOM 4974 N N . ALA A 1 628 ? 3.124 15.195 -17.512 1.00 92.56 628 ALA A N 1
ATOM 4975 C CA . ALA A 1 628 ? 4.195 15.686 -16.640 1.00 92.56 628 ALA A CA 1
ATOM 4976 C C . ALA A 1 628 ? 4.638 14.652 -15.580 1.00 92.56 628 ALA A C 1
ATOM 4978 O O . ALA A 1 628 ? 5.734 14.776 -15.037 1.00 92.56 628 ALA A O 1
ATOM 4979 N N . LEU A 1 629 ? 3.817 13.628 -15.304 1.00 90.00 629 LEU A N 1
ATOM 4980 C CA . LEU A 1 629 ? 4.178 12.470 -14.477 1.00 90.00 629 LEU A CA 1
ATOM 4981 C C . LEU A 1 629 ? 4.867 11.342 -15.272 1.00 90.00 629 LEU A C 1
ATOM 4983 O O . LEU A 1 629 ? 5.226 10.330 -14.678 1.00 90.00 629 LEU A O 1
ATOM 4987 N N . GLY A 1 630 ? 5.060 11.499 -16.587 1.00 90.25 630 GLY A N 1
ATOM 4988 C CA . GLY A 1 630 ? 5.746 10.528 -17.448 1.00 90.25 630 GLY A CA 1
ATOM 4989 C C . GLY A 1 630 ? 4.855 9.443 -18.068 1.00 90.25 630 GLY A C 1
ATOM 4990 O O . GLY A 1 630 ? 5.376 8.428 -18.519 1.00 90.25 630 GLY A O 1
ATOM 4991 N N . TYR A 1 631 ? 3.528 9.616 -18.094 1.00 90.81 631 TYR A N 1
ATOM 4992 C CA . TYR A 1 631 ? 2.619 8.663 -18.748 1.00 90.81 631 TYR A CA 1
ATOM 4993 C C . TYR A 1 631 ? 2.571 8.863 -20.269 1.00 90.81 631 TYR A C 1
ATOM 4995 O O . TYR A 1 631 ? 2.343 9.977 -20.729 1.00 90.81 631 TYR A O 1
ATOM 5003 N N . SER A 1 632 ? 2.723 7.784 -21.040 1.00 89.62 632 SER A N 1
ATOM 5004 C CA . SER A 1 632 ? 2.577 7.783 -22.504 1.00 89.62 632 SER A CA 1
ATOM 5005 C C . SER A 1 632 ? 1.111 7.747 -22.944 1.00 89.62 632 SER A C 1
ATOM 5007 O O . SER A 1 632 ? 0.233 7.346 -22.179 1.00 89.62 632 SER A O 1
ATOM 5009 N N . GLU A 1 633 ? 0.832 8.090 -24.204 1.00 86.25 633 GLU A N 1
ATOM 5010 C CA . GLU A 1 633 ? -0.519 7.959 -24.783 1.00 86.25 633 GLU A CA 1
ATOM 5011 C C . GLU A 1 633 ? -1.102 6.541 -24.670 1.00 86.25 633 GLU A C 1
ATOM 5013 O O . GLU A 1 633 ? -2.282 6.392 -24.356 1.00 86.25 633 GLU A O 1
ATOM 5018 N N . ASP A 1 634 ? -0.280 5.497 -24.838 1.00 87.69 634 ASP A N 1
ATOM 5019 C CA . ASP A 1 634 ? -0.707 4.101 -24.649 1.00 87.69 634 ASP A CA 1
ATOM 5020 C C . ASP A 1 634 ? -1.252 3.879 -23.235 1.00 87.69 634 ASP A C 1
ATOM 5022 O O . ASP A 1 634 ? -2.370 3.390 -23.075 1.00 87.69 634 ASP A O 1
ATOM 5026 N N . ALA A 1 635 ? -0.514 4.308 -22.207 1.00 88.56 635 ALA A N 1
ATOM 5027 C CA . ALA A 1 635 ? -0.951 4.176 -20.822 1.00 88.56 635 ALA A CA 1
ATOM 5028 C C . ALA A 1 635 ? -2.258 4.943 -20.573 1.00 88.56 635 ALA A C 1
ATOM 5030 O O . ALA A 1 635 ? -3.173 4.419 -19.940 1.00 88.56 635 ALA A O 1
ATOM 5031 N N . LEU A 1 636 ? -2.365 6.159 -21.114 1.00 89.69 636 LEU A N 1
ATOM 5032 C CA . LEU A 1 636 ? -3.537 7.024 -20.967 1.00 89.69 636 LEU A CA 1
ATOM 5033 C C . LEU A 1 636 ? -4.767 6.543 -21.759 1.00 89.69 636 LEU A C 1
ATOM 5035 O O . LEU A 1 636 ? -5.882 7.001 -21.492 1.00 89.69 636 LEU A O 1
ATOM 5039 N N . SER A 1 637 ? -4.579 5.625 -22.711 1.00 87.38 637 SER A N 1
ATOM 5040 C CA . SER A 1 637 ? -5.661 4.980 -23.463 1.00 87.38 637 SER A CA 1
ATOM 5041 C C . SER A 1 637 ? -6.314 3.805 -22.722 1.00 87.38 637 SER A C 1
ATOM 5043 O O . SER A 1 637 ? -7.426 3.409 -23.072 1.00 87.38 637 SER A O 1
ATOM 5045 N N . ARG A 1 638 ? -5.653 3.261 -21.690 1.00 91.75 638 ARG A N 1
ATOM 5046 C CA . ARG A 1 638 ? -6.121 2.097 -20.920 1.00 91.75 638 ARG A CA 1
ATOM 5047 C C . ARG A 1 638 ? -7.204 2.471 -19.896 1.00 91.75 638 ARG A C 1
ATOM 5049 O O . ARG A 1 638 ? -7.247 3.621 -19.452 1.00 91.75 638 ARG A O 1
ATOM 5056 N N . PRO A 1 639 ? -8.030 1.503 -19.447 1.00 94.31 639 PRO A N 1
ATOM 5057 C CA . PRO A 1 639 ? -8.943 1.711 -18.328 1.00 94.31 639 PRO A CA 1
ATOM 5058 C C . PRO A 1 639 ? -8.188 2.140 -17.068 1.00 94.31 639 PRO A C 1
ATOM 5060 O O . PRO A 1 639 ? -7.211 1.499 -16.670 1.00 94.31 639 PRO A O 1
ATOM 5063 N N . ILE A 1 640 ? -8.648 3.207 -16.424 1.00 96.69 640 ILE A N 1
ATOM 5064 C CA . ILE A 1 640 ? -8.020 3.778 -15.236 1.00 96.69 640 ILE A CA 1
ATOM 5065 C C . ILE A 1 640 ? -8.622 3.131 -13.991 1.00 96.69 640 ILE A C 1
ATOM 5067 O O . ILE A 1 640 ? -9.794 3.329 -13.663 1.00 96.69 640 ILE A O 1
ATOM 5071 N N . VAL A 1 641 ? -7.795 2.392 -13.256 1.00 98.44 641 VAL A N 1
ATOM 5072 C CA . VAL A 1 641 ? -8.137 1.845 -11.944 1.00 98.44 641 VAL A CA 1
ATOM 5073 C C . VAL A 1 641 ? -7.563 2.754 -10.865 1.00 98.44 641 VAL A C 1
ATOM 5075 O O . VAL A 1 641 ? -6.351 2.829 -10.661 1.00 98.44 641 VAL A O 1
ATOM 5078 N N . GLY A 1 642 ? -8.450 3.436 -10.150 1.00 98.25 642 GLY A N 1
ATOM 5079 C CA . GLY A 1 642 ? -8.094 4.201 -8.965 1.00 98.25 642 GLY A CA 1
ATOM 5080 C C . GLY A 1 642 ? -7.783 3.285 -7.785 1.00 98.25 642 GLY A C 1
ATOM 5081 O O . GLY A 1 642 ? -8.457 2.276 -7.599 1.00 98.25 642 GLY A O 1
ATOM 5082 N N . ILE A 1 643 ? -6.792 3.626 -6.966 1.00 98.75 643 ILE A N 1
ATOM 5083 C CA . ILE A 1 643 ? -6.457 2.883 -5.746 1.00 98.75 643 ILE A CA 1
ATOM 5084 C C . ILE A 1 643 ? -6.461 3.849 -4.566 1.00 98.75 643 ILE A C 1
ATOM 5086 O O . ILE A 1 643 ? -5.604 4.726 -4.464 1.00 98.75 643 ILE A O 1
ATOM 5090 N N . ILE A 1 644 ? -7.419 3.684 -3.656 1.00 98.50 644 ILE A N 1
ATOM 5091 C CA . ILE A 1 644 ? -7.513 4.530 -2.468 1.00 98.50 644 ILE A CA 1
ATOM 5092 C C . ILE A 1 644 ? -6.388 4.181 -1.495 1.00 98.50 644 ILE A C 1
ATOM 5094 O O . ILE A 1 644 ? -6.308 3.057 -0.994 1.00 98.50 644 ILE A O 1
ATOM 5098 N N . ASN A 1 645 ? -5.564 5.173 -1.173 1.00 98.19 645 ASN A N 1
ATOM 5099 C CA . ASN A 1 645 ? -4.510 5.082 -0.177 1.00 98.19 645 ASN A CA 1
ATOM 5100 C C . ASN A 1 645 ? -5.010 5.586 1.188 1.00 98.19 645 ASN A C 1
ATOM 5102 O O . ASN A 1 645 ? -5.294 6.771 1.364 1.00 98.19 645 ASN A O 1
ATOM 5106 N N . THR A 1 646 ? -5.092 4.676 2.161 1.00 97.50 646 THR A N 1
ATOM 5107 C CA . THR A 1 646 ? -5.475 4.951 3.559 1.00 97.50 646 THR A CA 1
ATOM 5108 C C . THR A 1 646 ? -4.312 4.790 4.547 1.00 97.50 646 THR A C 1
ATOM 5110 O O . THR A 1 646 ? -4.536 4.630 5.748 1.00 97.50 646 THR A O 1
ATOM 5113 N N . PHE A 1 647 ? -3.063 4.803 4.074 1.00 97.19 647 PHE A N 1
ATOM 5114 C CA . PHE A 1 647 ? -1.889 4.746 4.945 1.00 97.19 647 PHE A CA 1
ATOM 5115 C C . PHE A 1 647 ? -1.784 5.994 5.838 1.00 97.19 647 PHE A C 1
ATOM 5117 O O . PHE A 1 647 ? -2.034 7.121 5.409 1.00 97.19 647 PHE A O 1
ATOM 5124 N N . SER A 1 648 ? -1.360 5.806 7.088 1.00 95.44 648 SER A N 1
ATOM 5125 C CA . SER A 1 648 ? -0.996 6.897 7.993 1.00 95.44 648 SER A CA 1
ATOM 5126 C C . SER A 1 648 ? -0.056 6.397 9.082 1.00 95.44 648 SER A C 1
ATOM 5128 O O . SER A 1 648 ? -0.254 5.311 9.625 1.00 95.44 648 SER A O 1
ATOM 5130 N N . GLY A 1 649 ? 0.911 7.230 9.479 1.00 93.75 649 GLY A N 1
ATOM 5131 C CA . GLY A 1 649 ? 1.775 6.951 10.632 1.00 93.75 649 GLY A CA 1
ATOM 5132 C C . GLY A 1 649 ? 1.021 6.846 11.967 1.00 93.75 649 GLY A C 1
ATOM 5133 O O . GLY A 1 649 ? 1.539 6.252 12.905 1.00 93.75 649 GLY A O 1
ATOM 5134 N N . PHE A 1 650 ? -0.213 7.362 12.052 1.00 94.31 650 PHE A N 1
ATOM 5135 C CA . PHE A 1 650 ? -1.096 7.216 13.221 1.00 94.31 650 PHE A CA 1
ATOM 5136 C C . PHE A 1 650 ? -2.062 6.023 13.114 1.00 94.31 650 PHE A C 1
ATOM 5138 O O . PHE A 1 650 ? -2.918 5.847 13.979 1.00 94.31 650 PHE A O 1
ATOM 5145 N N . ASN A 1 651 ? -1.974 5.214 12.053 1.00 96.12 651 ASN A N 1
ATOM 5146 C CA . ASN A 1 651 ? -2.899 4.110 11.809 1.00 96.12 651 ASN A CA 1
ATOM 5147 C C . ASN A 1 651 ? -2.157 2.774 11.619 1.00 96.12 651 ASN A C 1
ATOM 5149 O O . ASN A 1 651 ? -1.963 2.327 10.485 1.00 96.12 651 ASN A O 1
ATOM 5153 N N . PRO A 1 652 ? -1.782 2.083 12.713 1.00 94.62 652 PRO A N 1
ATOM 5154 C CA . PRO A 1 652 ? -1.078 0.801 12.626 1.00 94.62 652 PRO A CA 1
ATOM 5155 C C . PRO A 1 652 ? -1.910 -0.303 11.952 1.00 94.62 652 PRO A C 1
ATOM 5157 O O . PRO A 1 652 ? -1.352 -1.246 11.388 1.00 94.62 652 PRO A O 1
ATOM 5160 N N . CYS A 1 653 ? -3.243 -0.172 11.923 1.00 97.12 653 CYS A N 1
ATOM 5161 C CA . CYS A 1 653 ? -4.120 -1.106 11.216 1.00 97.12 653 CYS A CA 1
ATOM 5162 C C . CYS A 1 653 ? -3.979 -1.057 9.688 1.00 97.12 653 CYS A C 1
ATOM 5164 O O . CYS A 1 653 ? -4.447 -1.962 8.996 1.00 97.12 653 CYS A O 1
ATOM 5166 N N . HIS A 1 654 ? -3.359 0.008 9.179 1.00 97.75 654 HIS A N 1
ATOM 5167 C CA . HIS A 1 654 ? -3.150 0.291 7.762 1.00 97.75 654 HIS A CA 1
ATOM 5168 C C . HIS A 1 654 ? -1.656 0.366 7.409 1.00 97.75 654 HIS A C 1
ATOM 5170 O O . HIS A 1 654 ? -1.293 0.829 6.332 1.00 97.75 654 HIS A O 1
ATOM 5176 N N . ALA A 1 655 ? -0.766 -0.102 8.289 1.00 96.94 655 ALA A N 1
ATOM 5177 C CA . ALA A 1 655 ? 0.675 -0.014 8.065 1.00 96.94 655 ALA A CA 1
ATOM 5178 C C . ALA A 1 655 ? 1.158 -0.809 6.832 1.00 96.94 655 ALA A C 1
ATOM 5180 O O . ALA A 1 655 ? 2.159 -0.430 6.231 1.00 96.94 655 ALA A O 1
ATOM 5181 N N . ASN A 1 656 ? 0.442 -1.864 6.412 1.00 97.88 656 ASN A N 1
ATOM 5182 C CA . ASN A 1 656 ? 0.759 -2.626 5.196 1.00 97.88 656 ASN A CA 1
ATOM 5183 C C . ASN A 1 656 ? 0.160 -2.038 3.907 1.00 97.88 656 ASN A C 1
ATOM 5185 O O . ASN A 1 656 ? 0.435 -2.570 2.835 1.00 97.88 656 ASN A O 1
ATOM 5189 N N . VAL A 1 657 ? -0.629 -0.957 3.968 1.00 98.50 657 VAL A N 1
ATOM 5190 C CA . VAL A 1 657 ? -1.271 -0.360 2.782 1.00 98.50 657 VAL A CA 1
ATOM 5191 C C . VAL A 1 657 ? -0.281 -0.067 1.645 1.00 98.50 657 VAL A C 1
ATOM 5193 O O . VAL A 1 657 ? -0.611 -0.432 0.520 1.00 98.50 657 VAL A O 1
ATOM 5196 N N . PRO A 1 658 ? 0.937 0.468 1.879 1.00 98.25 658 PRO A N 1
ATOM 5197 C CA . PRO A 1 658 ? 1.911 0.652 0.800 1.00 98.25 658 PRO A CA 1
ATOM 5198 C C . PRO A 1 658 ? 2.228 -0.647 0.039 1.00 98.25 658 PRO A C 1
ATOM 5200 O O . PRO A 1 658 ? 2.276 -0.652 -1.185 1.00 98.25 658 PRO A O 1
ATOM 5203 N N . GLN A 1 659 ? 2.355 -1.778 0.742 1.00 98.25 659 GLN A N 1
ATOM 5204 C CA . GLN A 1 659 ? 2.600 -3.083 0.115 1.00 98.25 659 GLN A CA 1
ATOM 5205 C C . GLN A 1 659 ? 1.377 -3.588 -0.663 1.00 98.25 659 GLN A C 1
ATOM 5207 O O . GLN A 1 659 ? 1.520 -4.206 -1.719 1.00 98.25 659 GLN A O 1
ATOM 5212 N N . LEU A 1 660 ? 0.169 -3.323 -0.153 1.00 98.62 660 LEU A N 1
ATOM 5213 C CA . LEU A 1 660 ? -1.081 -3.676 -0.831 1.00 98.62 660 LEU A CA 1
ATOM 5214 C C . LEU A 1 660 ? -1.277 -2.869 -2.109 1.00 98.62 660 LEU A C 1
ATOM 5216 O O . LEU A 1 660 ? -1.737 -3.430 -3.098 1.00 98.62 660 LEU A O 1
ATOM 5220 N N . ILE A 1 661 ? -0.914 -1.584 -2.099 1.00 98.81 661 ILE A N 1
ATOM 5221 C CA . ILE A 1 661 ? -0.978 -0.728 -3.283 1.00 98.81 661 ILE A CA 1
ATOM 5222 C C . ILE A 1 661 ? -0.057 -1.275 -4.370 1.00 98.81 661 ILE A C 1
ATOM 5224 O O . ILE A 1 661 ? -0.517 -1.476 -5.488 1.00 98.81 661 ILE A O 1
ATOM 5228 N N . GLU A 1 662 ? 1.200 -1.583 -4.051 1.00 98.62 662 GLU A N 1
ATOM 5229 C CA . GLU A 1 662 ? 2.138 -2.124 -5.043 1.00 98.62 662 GLU A CA 1
ATOM 5230 C C . GLU A 1 662 ? 1.680 -3.481 -5.599 1.00 98.62 662 GLU A C 1
ATOM 5232 O O . GLU A 1 662 ? 1.739 -3.721 -6.805 1.00 98.62 662 GLU A O 1
ATOM 5237 N N . ALA A 1 663 ? 1.133 -4.357 -4.750 1.00 98.62 663 ALA A N 1
ATOM 5238 C CA . ALA A 1 663 ? 0.557 -5.620 -5.205 1.00 98.62 663 ALA A CA 1
ATOM 5239 C C . ALA A 1 663 ? -0.689 -5.418 -6.090 1.00 98.62 663 ALA A C 1
ATOM 5241 O O . ALA A 1 663 ? -0.820 -6.073 -7.124 1.00 98.62 663 ALA A O 1
ATOM 5242 N N . ALA A 1 664 ? -1.580 -4.492 -5.731 1.00 98.62 664 ALA A N 1
ATOM 5243 C CA . ALA A 1 664 ? -2.755 -4.159 -6.531 1.00 98.62 664 ALA A CA 1
ATOM 5244 C C . ALA A 1 664 ? -2.375 -3.512 -7.874 1.00 98.62 664 ALA A C 1
ATOM 5246 O O . ALA A 1 664 ? -2.921 -3.907 -8.903 1.00 98.62 664 ALA A O 1
ATOM 5247 N N . LYS A 1 665 ? -1.402 -2.588 -7.893 1.00 98.62 665 LYS A N 1
ATOM 5248 C CA . LYS A 1 665 ? -0.844 -1.993 -9.121 1.00 98.62 665 LYS A CA 1
ATOM 5249 C C . LYS A 1 665 ? -0.319 -3.068 -10.062 1.00 98.62 665 LYS A C 1
ATOM 5251 O O . LYS A 1 665 ? -0.687 -3.056 -11.233 1.00 98.62 665 LYS A O 1
ATOM 5256 N N . ARG A 1 666 ? 0.458 -4.025 -9.540 1.00 98.06 666 ARG A N 1
ATOM 5257 C CA . ARG A 1 666 ? 0.942 -5.177 -10.314 1.00 98.06 666 ARG A CA 1
ATOM 5258 C C . ARG A 1 666 ? -0.219 -5.936 -10.959 1.00 98.06 666 ARG A C 1
ATOM 5260 O O . ARG A 1 666 ? -0.200 -6.153 -12.165 1.00 98.06 666 ARG A O 1
ATOM 5267 N N . GLY A 1 667 ? -1.263 -6.258 -10.194 1.00 97.88 667 GLY A N 1
ATOM 5268 C CA . GLY A 1 667 ? -2.457 -6.931 -10.715 1.00 97.88 667 GLY A CA 1
ATOM 5269 C C . GLY A 1 667 ? -3.181 -6.149 -11.818 1.00 97.88 667 GLY A C 1
ATOM 5270 O O . GLY A 1 667 ? -3.558 -6.726 -12.837 1.00 97.88 667 GLY A O 1
ATOM 5271 N N . VAL A 1 668 ? -3.338 -4.833 -11.648 1.00 98.50 668 VAL A N 1
ATOM 5272 C CA . VAL A 1 668 ? -3.960 -3.951 -12.652 1.00 98.50 668 VAL A CA 1
ATOM 5273 C C . VAL A 1 668 ? -3.127 -3.898 -13.935 1.00 98.50 668 VAL A C 1
ATOM 5275 O O . VAL A 1 668 ? -3.657 -4.069 -15.033 1.00 98.50 668 VAL A O 1
ATOM 5278 N N . GLN A 1 669 ? -1.819 -3.674 -13.806 1.00 95.62 669 GLN A N 1
ATOM 5279 C CA . GLN A 1 669 ? -0.914 -3.489 -14.941 1.00 95.62 669 GLN A CA 1
ATOM 5280 C C . GLN A 1 669 ? -0.773 -4.767 -15.774 1.00 95.62 669 GLN A C 1
ATOM 5282 O O . GLN A 1 669 ? -0.854 -4.695 -17.001 1.00 95.62 669 GLN A O 1
ATOM 5287 N N . LEU A 1 670 ? -0.661 -5.932 -15.120 1.00 96.38 670 LEU A N 1
ATOM 5288 C CA . LEU A 1 670 ? -0.611 -7.244 -15.782 1.00 96.38 670 LEU A CA 1
ATOM 5289 C C . LEU A 1 670 ? -1.871 -7.554 -16.606 1.00 96.38 670 LEU A C 1
ATOM 5291 O O . LEU A 1 670 ? -1.815 -8.368 -17.520 1.00 96.38 670 LEU A O 1
ATOM 5295 N N . ASN A 1 671 ? -2.996 -6.899 -16.308 1.00 97.00 671 ASN A N 1
ATOM 5296 C CA . ASN A 1 671 ? -4.271 -7.109 -16.996 1.00 97.00 671 ASN A CA 1
ATOM 5297 C C . ASN A 1 671 ? -4.643 -5.957 -17.945 1.00 97.00 671 ASN A C 1
ATOM 5299 O O . ASN A 1 671 ? -5.776 -5.894 -18.416 1.00 97.00 671 ASN A O 1
ATOM 5303 N N . GLY A 1 672 ? -3.703 -5.056 -18.256 1.00 93.88 672 GLY A N 1
ATOM 5304 C CA . GLY A 1 672 ? -3.906 -4.001 -19.254 1.00 93.88 672 GLY A CA 1
ATOM 5305 C C . GLY A 1 672 ? -4.637 -2.754 -18.745 1.00 93.88 672 GLY A C 1
ATOM 5306 O O . GLY A 1 672 ? -5.105 -1.964 -19.560 1.00 93.88 672 GLY A O 1
ATOM 5307 N N . GLY A 1 673 ? -4.723 -2.545 -17.428 1.00 95.25 673 GLY A N 1
ATOM 5308 C CA . GLY A 1 673 ? -5.218 -1.298 -16.834 1.00 95.25 673 GLY A CA 1
ATOM 5309 C C . GLY A 1 673 ? -4.101 -0.307 -16.486 1.00 95.25 673 GLY A C 1
ATOM 5310 O O . GLY A 1 673 ? -2.927 -0.672 -16.382 1.00 95.25 673 GLY A O 1
ATOM 5311 N N . LEU A 1 674 ? -4.475 0.953 -16.260 1.00 96.88 674 LEU A N 1
ATOM 5312 C CA . LEU A 1 674 ? -3.619 1.988 -15.680 1.00 96.88 674 LEU A CA 1
ATOM 5313 C C . LEU A 1 674 ? -3.974 2.177 -14.199 1.00 96.88 674 LEU A C 1
ATOM 5315 O O . LEU A 1 674 ? -5.064 2.638 -13.873 1.00 96.88 674 LEU A O 1
ATOM 5319 N N . ALA A 1 675 ? -3.054 1.837 -13.298 1.00 97.62 675 ALA A N 1
ATOM 5320 C CA . ALA A 1 675 ? -3.256 2.002 -11.861 1.00 97.62 675 ALA A CA 1
ATOM 5321 C C . ALA A 1 675 ? -2.844 3.405 -11.391 1.00 97.62 675 ALA A C 1
ATOM 5323 O O . ALA A 1 675 ? -1.687 3.792 -11.558 1.00 97.62 675 ALA A O 1
ATOM 5324 N N . ILE A 1 676 ? -3.758 4.140 -10.754 1.00 96.75 676 ILE A N 1
ATOM 5325 C CA . ILE A 1 676 ? -3.488 5.465 -10.177 1.00 96.75 676 ILE A CA 1
ATOM 5326 C C . ILE A 1 676 ? -3.896 5.460 -8.707 1.00 96.75 676 ILE A C 1
ATOM 5328 O O . ILE A 1 676 ? -5.077 5.356 -8.383 1.00 96.75 676 ILE A O 1
ATOM 5332 N N . GLU A 1 677 ? -2.928 5.590 -7.802 1.00 97.25 677 GLU A N 1
ATOM 5333 C CA . GLU A 1 677 ? -3.241 5.764 -6.384 1.00 97.25 677 GLU A CA 1
ATOM 5334 C C . GLU A 1 677 ? -3.636 7.211 -6.066 1.00 97.25 677 GLU A C 1
ATOM 5336 O O . GLU A 1 677 ? -3.090 8.158 -6.633 1.00 97.25 677 GLU A O 1
ATOM 5341 N N . PHE A 1 678 ? -4.566 7.388 -5.131 1.00 97.50 678 PHE A N 1
ATOM 5342 C CA . PHE A 1 678 ? -4.921 8.697 -4.589 1.00 97.50 678 PHE A CA 1
ATOM 5343 C C . PHE A 1 678 ? -5.335 8.575 -3.117 1.00 97.50 678 PHE A C 1
ATOM 5345 O O . PHE A 1 678 ? -5.864 7.539 -2.707 1.00 97.50 678 PHE A O 1
ATOM 5352 N N . PRO A 1 679 ? -5.079 9.598 -2.287 1.00 97.06 679 PRO A N 1
ATOM 5353 C CA . PRO A 1 679 ? -5.385 9.526 -0.866 1.00 97.06 679 PRO A CA 1
ATOM 5354 C C . PRO A 1 679 ? -6.868 9.791 -0.581 1.00 97.06 679 PRO A C 1
ATOM 5356 O O . PRO A 1 679 ? -7.503 10.607 -1.246 1.00 97.06 679 PRO A O 1
ATOM 5359 N N . THR A 1 680 ? -7.371 9.167 0.481 1.00 96.94 680 THR A N 1
ATOM 5360 C CA . THR A 1 680 ? -8.542 9.628 1.251 1.00 96.94 680 THR A CA 1
ATOM 5361 C C . THR A 1 680 ? -8.135 9.757 2.718 1.00 96.94 680 THR A C 1
ATOM 5363 O O . THR A 1 680 ? -7.082 9.246 3.117 1.00 96.94 680 THR A O 1
ATOM 5366 N N . ILE A 1 681 ? -8.954 10.384 3.565 1.00 96.25 681 ILE A N 1
ATOM 5367 C CA . ILE A 1 681 ? -8.634 10.467 4.997 1.00 96.25 681 ILE A CA 1
ATOM 5368 C C . ILE A 1 681 ? -8.459 9.071 5.619 1.00 96.25 681 ILE A C 1
ATOM 5370 O O . ILE A 1 681 ? -9.188 8.126 5.317 1.00 96.25 681 ILE A O 1
ATOM 5374 N N . SER A 1 682 ? -7.485 8.941 6.520 1.00 94.62 682 SER A N 1
ATOM 5375 C CA . SER A 1 682 ? -7.240 7.714 7.283 1.00 94.62 682 SER A CA 1
ATOM 5376 C C . SER A 1 682 ? -7.804 7.858 8.692 1.00 94.62 682 SER A C 1
ATOM 5378 O O . SER A 1 682 ? -7.391 8.745 9.439 1.00 94.62 682 SER A O 1
ATOM 5380 N N . VAL A 1 683 ? -8.690 6.942 9.083 1.00 95.25 683 VAL A N 1
ATOM 5381 C CA . VAL A 1 683 ? -9.349 6.944 10.395 1.00 95.25 683 VAL A CA 1
ATOM 5382 C C . VAL A 1 683 ? -8.904 5.725 11.206 1.00 95.25 683 VAL A C 1
ATOM 5384 O O . VAL A 1 683 ? -9.168 4.589 10.817 1.00 95.25 683 VAL A O 1
ATOM 5387 N N . ALA A 1 684 ? -8.256 5.966 12.348 1.00 94.69 684 ALA A N 1
ATOM 5388 C CA . ALA A 1 684 ? -7.829 4.932 13.294 1.00 94.69 684 ALA A CA 1
ATOM 5389 C C . ALA A 1 684 ? -8.656 5.009 14.587 1.00 94.69 684 ALA A C 1
ATOM 5391 O O . ALA A 1 684 ? -8.763 6.087 15.175 1.00 94.69 684 ALA A O 1
ATOM 5392 N N . GLU A 1 685 ? -9.219 3.882 15.042 1.00 90.88 685 GLU A N 1
ATOM 5393 C CA . GLU A 1 685 ? -10.139 3.833 16.196 1.00 90.88 685 GLU A CA 1
ATOM 5394 C C . GLU A 1 685 ? -9.539 4.486 17.448 1.00 90.88 685 GLU A C 1
ATOM 5396 O O . GLU A 1 685 ? -10.097 5.450 17.966 1.00 90.88 685 GLU A O 1
ATOM 5401 N N . SER A 1 686 ? -8.370 4.012 17.887 1.00 88.06 686 SER A N 1
ATOM 5402 C CA . SER A 1 686 ? -7.744 4.432 19.148 1.00 88.06 686 SER A CA 1
ATOM 5403 C C . SER A 1 686 ? -7.109 5.827 19.114 1.00 88.06 686 SER A C 1
ATOM 5405 O O . SER A 1 686 ? -6.781 6.360 20.168 1.00 88.06 686 SER A O 1
ATOM 5407 N N . PHE A 1 687 ? -6.920 6.417 17.928 1.00 92.62 687 PHE A N 1
ATOM 5408 C CA . PHE A 1 687 ? -6.254 7.719 17.757 1.00 92.62 687 PHE A CA 1
ATOM 5409 C C . PHE A 1 687 ? -7.220 8.854 17.381 1.00 92.62 687 PHE A C 1
ATOM 5411 O O . PHE A 1 687 ? -6.813 10.014 17.325 1.00 92.62 687 PHE A O 1
ATOM 5418 N N . SER A 1 688 ? -8.495 8.552 17.118 1.00 93.69 688 SER A N 1
ATOM 5419 C CA . SER A 1 688 ? -9.484 9.550 16.692 1.00 93.69 688 SER A CA 1
ATOM 5420 C C . SER A 1 688 ? -10.217 10.174 17.880 1.00 93.69 688 SER A C 1
ATOM 5422 O O . SER A 1 688 ? -10.790 9.464 18.703 1.00 93.69 688 SER A O 1
ATOM 5424 N N . HIS A 1 689 ? -10.283 11.507 17.920 1.00 92.44 689 HIS A N 1
ATOM 5425 C CA . HIS A 1 689 ? -11.035 12.269 18.922 1.00 92.44 689 HIS A CA 1
ATOM 5426 C C . HIS A 1 689 ? -12.183 13.066 18.266 1.00 92.44 689 HIS A C 1
ATOM 5428 O O . HIS A 1 689 ? -11.956 13.683 17.223 1.00 92.44 689 HIS A O 1
ATOM 5434 N N . PRO A 1 690 ? -13.400 13.111 18.847 1.00 93.06 690 PRO A N 1
ATOM 5435 C CA . PRO A 1 690 ? -13.832 12.437 20.080 1.00 93.06 690 PRO A CA 1
ATOM 5436 C C . PRO A 1 690 ? -13.996 10.914 19.933 1.00 93.06 690 PRO A C 1
ATOM 5438 O O . PRO A 1 690 ? -13.908 10.189 20.917 1.00 93.06 690 PRO A O 1
ATOM 5441 N N . THR A 1 691 ? -14.204 10.426 18.710 1.00 95.56 691 THR A N 1
ATOM 5442 C CA . THR A 1 691 ? -14.235 9.001 18.342 1.00 95.56 691 THR A CA 1
ATOM 5443 C C . THR A 1 691 ? -14.108 8.876 16.820 1.00 95.56 691 THR A C 1
ATOM 5445 O O . THR A 1 691 ? -14.406 9.821 16.092 1.00 95.56 691 THR A O 1
ATOM 5448 N N . SER A 1 692 ? -13.692 7.722 16.304 1.00 96.31 692 SER A N 1
ATOM 5449 C CA . SER A 1 692 ? -13.601 7.453 14.858 1.00 96.31 692 SER A CA 1
ATOM 5450 C C . SER A 1 692 ? -14.956 7.489 14.140 1.00 96.31 692 SER A C 1
ATOM 5452 O O . SER A 1 692 ? -15.028 7.886 12.981 1.00 96.31 692 SER A O 1
ATOM 5454 N N . MET A 1 693 ? -16.044 7.101 14.815 1.00 97.69 693 MET A N 1
ATOM 5455 C CA . MET A 1 693 ? -17.389 7.073 14.230 1.00 97.69 693 MET A CA 1
ATOM 5456 C C . MET A 1 693 ? -17.864 8.477 13.847 1.00 97.69 693 MET A C 1
ATOM 5458 O O . MET A 1 693 ? -18.495 8.647 12.808 1.00 97.69 693 MET A O 1
ATOM 5462 N N . PHE A 1 694 ? -17.448 9.492 14.612 1.00 97.75 694 PHE A N 1
ATOM 5463 C CA . PHE A 1 694 ? -17.642 10.895 14.263 1.00 97.75 694 PHE A CA 1
ATOM 5464 C C . PHE A 1 694 ? -17.070 11.221 12.877 1.00 97.75 694 PHE A C 1
ATOM 5466 O O . PHE A 1 694 ? -17.660 12.013 12.157 1.00 97.75 694 PHE A O 1
ATOM 5473 N N . LEU A 1 695 ? -15.957 10.597 12.472 1.00 97.94 695 LEU A N 1
ATOM 5474 C CA . LEU A 1 695 ? -15.267 10.839 11.198 1.00 97.94 695 LEU A CA 1
ATOM 5475 C C . LEU A 1 695 ? -15.684 9.880 10.070 1.00 97.94 695 LEU A C 1
ATOM 5477 O O . LEU A 1 695 ? -15.279 10.091 8.929 1.00 97.94 695 LEU A O 1
ATOM 5481 N N . ARG A 1 696 ? -16.504 8.854 10.341 1.00 98.38 696 ARG A N 1
ATOM 5482 C CA . ARG A 1 696 ? -16.948 7.881 9.324 1.00 98.38 696 ARG A CA 1
ATOM 5483 C C . ARG A 1 696 ? -17.655 8.570 8.155 1.00 98.38 696 ARG A C 1
ATOM 5485 O O . ARG A 1 696 ? -17.329 8.307 7.003 1.00 98.38 696 ARG A O 1
ATOM 5492 N N . ASN A 1 697 ? -18.607 9.455 8.453 1.00 98.31 697 ASN A N 1
ATOM 5493 C CA . ASN A 1 697 ? -19.400 10.129 7.422 1.00 98.31 697 ASN A CA 1
ATOM 5494 C C . ASN A 1 697 ? -18.540 11.117 6.623 1.00 98.31 697 ASN A C 1
ATOM 5496 O O . ASN A 1 697 ? -18.689 11.196 5.410 1.00 98.31 697 ASN A O 1
ATOM 5500 N N . LEU A 1 698 ? -17.569 11.779 7.267 1.00 98.38 698 LEU A N 1
ATOM 5501 C CA . LEU A 1 698 ? -16.568 12.590 6.569 1.00 98.38 698 LEU A CA 1
ATOM 5502 C C . LEU A 1 698 ? -15.737 11.754 5.590 1.00 98.38 698 LEU A C 1
ATOM 5504 O O . LEU A 1 698 ? -15.570 12.158 4.446 1.00 98.38 698 LEU A O 1
ATOM 5508 N N . MET A 1 699 ? -15.249 10.585 6.017 1.00 98.44 699 MET A N 1
ATOM 5509 C CA . MET A 1 699 ? -14.496 9.681 5.141 1.00 98.44 699 MET A CA 1
ATOM 5510 C C . MET A 1 699 ? -15.362 9.158 3.994 1.00 98.44 699 MET A C 1
ATOM 5512 O O . MET A 1 699 ? -14.869 8.969 2.886 1.00 98.44 699 MET A O 1
ATOM 5516 N N . SER A 1 700 ? -16.651 8.934 4.248 1.00 98.56 700 SER A N 1
ATOM 5517 C CA . SER A 1 700 ? -17.602 8.523 3.220 1.00 98.56 700 SER A CA 1
ATOM 5518 C C . SER A 1 700 ? -17.825 9.617 2.174 1.00 98.56 700 SER A C 1
ATOM 5520 O O . SER A 1 700 ? -17.769 9.302 0.991 1.00 98.56 700 SER A O 1
ATOM 5522 N N . MET A 1 701 ? -17.999 10.878 2.589 1.00 98.06 701 MET A N 1
ATOM 5523 C CA . MET A 1 701 ? -18.078 12.026 1.672 1.00 98.06 701 MET A CA 1
ATOM 5524 C C . MET A 1 701 ? -16.793 12.184 0.861 1.00 98.06 701 MET A C 1
ATOM 5526 O O . MET A 1 701 ? -16.847 12.324 -0.352 1.00 98.06 701 MET A O 1
ATOM 5530 N N . ASP A 1 702 ? -15.638 12.127 1.528 1.00 98.44 702 ASP A N 1
ATOM 5531 C CA . ASP A 1 702 ? -14.327 12.204 0.878 1.00 98.44 702 ASP A CA 1
ATOM 5532 C C . ASP A 1 702 ? -14.165 11.088 -0.164 1.00 98.44 702 ASP A C 1
ATOM 5534 O O . ASP A 1 702 ? -13.814 11.341 -1.311 1.00 98.44 702 ASP A O 1
ATOM 5538 N N . THR A 1 703 ? -14.528 9.853 0.194 1.00 98.44 703 THR A N 1
ATOM 5539 C CA . THR A 1 703 ? -14.493 8.713 -0.734 1.00 98.44 703 THR A CA 1
ATOM 5540 C C . THR A 1 703 ? -15.448 8.906 -1.914 1.00 98.44 703 THR A C 1
ATOM 5542 O O . THR A 1 703 ? -15.050 8.680 -3.054 1.00 98.44 703 THR A O 1
ATOM 5545 N N . GLU A 1 704 ? -16.693 9.320 -1.663 1.00 98.31 704 GLU A N 1
ATOM 5546 C CA . GLU A 1 704 ? -17.689 9.560 -2.711 1.00 98.31 704 GLU A CA 1
ATOM 5547 C C . GLU A 1 704 ? -17.197 10.608 -3.712 1.00 98.31 704 GLU A C 1
ATOM 5549 O O . GLU A 1 704 ? -17.119 10.339 -4.914 1.00 98.31 704 GLU A O 1
ATOM 5554 N N . GLU A 1 705 ? -16.825 11.786 -3.216 1.00 97.81 705 GLU A N 1
ATOM 5555 C CA . GLU A 1 705 ? -16.428 12.911 -4.055 1.00 97.81 705 GLU A CA 1
ATOM 5556 C C . GLU A 1 705 ? -15.134 12.613 -4.811 1.00 97.81 705 GLU A C 1
ATOM 5558 O O . GLU A 1 705 ? -15.042 12.903 -6.004 1.00 97.81 705 GLU A O 1
ATOM 5563 N N . MET A 1 706 ? -14.157 11.956 -4.178 1.00 97.06 706 MET A N 1
ATOM 5564 C CA . MET A 1 706 ? -12.911 11.589 -4.852 1.00 97.06 706 MET A CA 1
ATOM 5565 C C . MET A 1 706 ? -13.128 10.535 -5.943 1.00 97.06 706 MET A C 1
ATOM 5567 O O . MET A 1 706 ? -12.535 10.645 -7.017 1.00 97.06 706 MET A O 1
ATOM 5571 N N . ILE A 1 707 ? -14.019 9.557 -5.746 1.00 96.88 707 ILE A N 1
ATOM 5572 C CA . ILE A 1 707 ? -14.365 8.599 -6.809 1.00 96.88 707 ILE A CA 1
ATOM 5573 C C . ILE A 1 707 ? -15.107 9.303 -7.957 1.00 96.88 707 ILE A C 1
ATOM 5575 O O . ILE A 1 707 ? -14.844 9.015 -9.132 1.00 96.88 707 ILE A O 1
ATOM 5579 N N . ARG A 1 708 ? -16.024 10.232 -7.656 1.00 94.62 708 ARG A N 1
ATOM 5580 C CA . ARG A 1 708 ? -16.808 10.965 -8.667 1.00 94.62 708 ARG A CA 1
ATOM 5581 C C . ARG A 1 708 ? -15.946 11.929 -9.480 1.00 94.62 708 ARG A C 1
ATOM 5583 O O . ARG A 1 708 ? -16.054 11.929 -10.707 1.00 94.62 708 ARG A O 1
ATOM 5590 N N . ALA A 1 709 ? -15.089 12.699 -8.815 1.00 92.06 709 ALA A N 1
ATOM 5591 C CA . ALA A 1 709 ? -14.291 13.766 -9.414 1.00 92.06 709 ALA A CA 1
ATOM 5592 C C . ALA A 1 709 ? -13.157 13.256 -10.316 1.00 92.06 709 ALA A C 1
ATOM 5594 O O . ALA A 1 709 ? -12.754 13.951 -11.249 1.00 92.06 709 ALA A O 1
ATOM 5595 N N . GLN A 1 710 ? -12.633 12.059 -10.048 1.00 92.31 710 GLN A N 1
ATOM 5596 C CA . GLN A 1 710 ? -11.501 11.501 -10.786 1.00 92.31 710 GLN A CA 1
ATOM 5597 C C . GLN A 1 710 ? -11.959 10.672 -12.006 1.00 92.31 710 GLN A C 1
ATOM 5599 O O . GLN A 1 710 ? -13.026 10.042 -11.971 1.00 92.31 710 GLN A O 1
ATOM 5604 N N . PRO A 1 711 ? -11.166 10.619 -13.095 1.00 93.06 711 PRO A N 1
ATOM 5605 C CA . PRO A 1 711 ? -11.501 9.895 -14.325 1.00 93.06 711 PRO A CA 1
ATOM 5606 C C . PRO A 1 711 ? -11.256 8.379 -14.192 1.00 93.06 711 PRO A C 1
ATOM 5608 O O . PRO A 1 711 ? -10.518 7.786 -14.966 1.00 93.06 711 PRO A O 1
ATOM 5611 N N . LEU A 1 712 ? -11.850 7.760 -13.171 1.00 94.69 712 LEU A N 1
ATOM 5612 C CA . LEU A 1 712 ? -11.694 6.338 -12.854 1.00 94.69 712 LEU A CA 1
ATOM 5613 C C . LEU A 1 712 ? -12.765 5.500 -13.564 1.00 94.69 712 LEU A C 1
ATOM 5615 O O . LEU A 1 712 ? -13.942 5.877 -13.539 1.00 94.69 712 LEU A O 1
ATOM 5619 N N . ASP A 1 713 ? -12.370 4.356 -14.120 1.00 96.06 713 ASP A N 1
ATOM 5620 C CA . ASP A 1 713 ? -13.264 3.315 -14.648 1.00 96.06 713 ASP A CA 1
ATOM 5621 C C . ASP A 1 713 ? -13.620 2.274 -13.577 1.00 96.06 713 ASP A C 1
ATOM 5623 O O . ASP A 1 713 ? -14.729 1.745 -13.564 1.00 96.06 713 ASP A O 1
ATOM 5627 N N . ALA A 1 714 ? -12.698 2.014 -12.647 1.00 97.31 714 ALA A N 1
ATOM 5628 C CA . ALA A 1 714 ? -12.940 1.247 -11.429 1.00 97.31 714 ALA A CA 1
ATOM 5629 C C . ALA A 1 714 ? -12.103 1.791 -10.267 1.00 97.31 714 ALA A C 1
ATOM 5631 O O . ALA A 1 714 ? -11.120 2.502 -10.478 1.00 97.31 714 ALA A O 1
ATOM 5632 N N . CYS A 1 715 ? -12.477 1.459 -9.031 1.00 98.31 715 CYS A N 1
ATOM 5633 C CA . CYS A 1 715 ? -11.758 1.900 -7.842 1.00 98.31 715 CYS A CA 1
ATOM 5634 C C . CYS A 1 715 ? -11.532 0.759 -6.845 1.00 98.31 715 CYS A C 1
ATOM 5636 O O . CYS A 1 715 ? -12.478 0.176 -6.318 1.00 98.31 715 CYS A O 1
ATOM 5638 N N . ILE A 1 716 ? -10.272 0.486 -6.522 1.00 98.75 716 ILE A N 1
ATOM 5639 C CA . ILE A 1 716 ? -9.878 -0.376 -5.410 1.00 98.75 716 ILE A CA 1
ATOM 5640 C C . ILE A 1 716 ? -9.904 0.463 -4.134 1.00 98.75 716 ILE A C 1
ATOM 5642 O O . ILE A 1 716 ? -9.218 1.479 -4.025 1.00 98.75 716 ILE A O 1
ATOM 5646 N N . MET A 1 717 ? -10.705 0.045 -3.160 1.00 98.31 717 MET A N 1
ATOM 5647 C CA . MET A 1 717 ? -10.905 0.761 -1.904 1.00 98.31 717 MET A CA 1
ATOM 5648 C C . MET A 1 717 ? -10.174 0.032 -0.783 1.00 98.31 717 MET A C 1
ATOM 5650 O O . MET A 1 717 ? -10.661 -0.983 -0.280 1.00 98.31 717 MET A O 1
ATOM 5654 N N . ILE A 1 718 ? -8.981 0.512 -0.418 1.00 98.50 718 ILE A N 1
ATOM 5655 C CA . ILE A 1 718 ? -8.195 -0.122 0.641 1.00 98.50 718 ILE A CA 1
ATOM 5656 C C . ILE A 1 718 ? -8.714 0.335 2.002 1.00 98.50 718 ILE A C 1
ATOM 5658 O O . ILE A 1 718 ? -8.567 1.503 2.377 1.00 98.50 718 ILE A O 1
ATOM 5662 N N . GLY A 1 719 ? -9.295 -0.603 2.744 1.00 97.31 719 GLY A N 1
ATOM 5663 C CA . GLY A 1 719 ? -9.880 -0.398 4.064 1.00 97.31 719 GLY A CA 1
ATOM 5664 C C . GLY A 1 719 ? -9.433 -1.474 5.051 1.00 97.31 719 GLY A C 1
ATOM 5665 O O . GLY A 1 719 ? -8.889 -2.509 4.678 1.00 97.31 719 GLY A O 1
ATOM 5666 N N . GLY A 1 720 ? -9.654 -1.250 6.337 1.00 94.75 720 GLY A N 1
ATOM 5667 C CA . GLY A 1 720 ? -9.268 -2.202 7.373 1.00 94.75 720 GLY A CA 1
ATOM 5668 C C . GLY A 1 720 ? -9.828 -1.835 8.734 1.00 94.75 720 GLY A C 1
ATOM 5669 O O . GLY A 1 720 ? -10.738 -2.494 9.230 1.00 94.75 720 GLY A O 1
ATOM 5670 N N . CYS A 1 721 ? -9.285 -0.780 9.341 1.00 94.75 721 CYS A N 1
ATOM 5671 C CA . CYS A 1 721 ? -9.695 -0.302 10.658 1.00 94.75 721 CYS A CA 1
ATOM 5672 C C . CYS A 1 721 ? -11.207 -0.038 10.697 1.00 94.75 721 CYS A C 1
ATOM 5674 O O . CYS A 1 721 ? -11.789 0.386 9.697 1.00 94.75 721 CYS A O 1
ATOM 5676 N N . ASP A 1 722 ? -11.823 -0.265 11.856 1.00 93.00 722 ASP A N 1
ATOM 5677 C CA . ASP A 1 722 ? -13.265 -0.383 12.099 1.00 93.00 722 ASP A CA 1
ATOM 5678 C C . ASP A 1 722 ? -14.200 0.405 11.169 1.00 93.00 722 ASP A C 1
ATOM 5680 O O . ASP A 1 722 ? -15.145 -0.160 10.623 1.00 93.00 722 ASP A O 1
ATOM 5684 N N . LYS A 1 723 ? -13.970 1.714 11.013 1.00 97.19 723 LYS A N 1
ATOM 5685 C CA . LYS A 1 723 ? -14.893 2.625 10.315 1.00 97.19 723 LYS A CA 1
ATOM 5686 C C . LYS A 1 723 ? -14.567 2.825 8.830 1.00 97.19 723 LYS A C 1
ATOM 5688 O O . LYS A 1 723 ? -15.391 3.373 8.105 1.00 97.19 723 LYS A O 1
ATOM 5693 N N . THR A 1 724 ? -13.399 2.379 8.369 1.00 97.94 724 THR A N 1
ATOM 5694 C CA . THR A 1 724 ? -12.894 2.665 7.014 1.00 97.94 724 THR A CA 1
ATOM 5695 C C . THR A 1 724 ? -13.640 1.886 5.932 1.00 97.94 724 THR A C 1
ATOM 5697 O O . THR A 1 724 ? -14.127 2.488 4.981 1.00 97.94 724 THR A O 1
ATOM 5700 N N . VAL A 1 725 ? -13.818 0.574 6.118 1.00 98.12 725 VAL A N 1
ATOM 5701 C CA . VAL A 1 725 ? -14.570 -0.296 5.196 1.00 98.12 725 VAL A CA 1
ATOM 5702 C C . VAL A 1 725 ? -16.016 0.181 5.007 1.00 98.12 725 VAL A C 1
ATOM 5704 O O . VAL A 1 725 ? -16.411 0.398 3.863 1.00 98.12 725 VAL A O 1
ATOM 5707 N N . PRO A 1 726 ? -16.819 0.406 6.070 1.00 98.25 726 PRO A N 1
ATOM 5708 C CA . PRO A 1 726 ? -18.177 0.900 5.878 1.00 98.25 726 PRO A CA 1
ATOM 5709 C C . PRO A 1 726 ? -18.221 2.305 5.271 1.00 98.25 726 PRO A C 1
ATOM 5711 O O . PRO A 1 726 ? -19.051 2.534 4.401 1.00 98.25 726 PRO A O 1
ATOM 5714 N N . ALA A 1 727 ? -17.324 3.223 5.654 1.00 98.62 727 ALA A N 1
ATOM 5715 C CA . ALA A 1 727 ? -17.274 4.557 5.048 1.00 98.62 727 ALA A CA 1
ATOM 5716 C C . ALA A 1 727 ? -17.015 4.496 3.532 1.00 98.62 727 ALA A C 1
ATOM 5718 O O . ALA A 1 727 ? -17.680 5.194 2.764 1.00 98.62 727 ALA A O 1
ATOM 5719 N N . GLN A 1 728 ? -16.090 3.632 3.104 1.00 98.50 728 GLN A N 1
ATOM 5720 C CA . GLN A 1 728 ? -15.774 3.432 1.692 1.00 98.50 728 GLN A CA 1
ATOM 5721 C C . GLN A 1 728 ? -16.914 2.757 0.931 1.00 98.50 728 GLN A C 1
ATOM 5723 O O . GLN A 1 728 ? -17.232 3.190 -0.170 1.00 98.50 728 GLN A O 1
ATOM 5728 N N . LEU A 1 729 ? -17.579 1.750 1.511 1.00 98.44 729 LEU A N 1
ATOM 5729 C CA . LEU A 1 729 ? -18.774 1.152 0.904 1.00 98.44 729 LEU A CA 1
ATOM 5730 C C . LEU A 1 729 ? -19.893 2.186 0.743 1.00 98.44 729 LEU A C 1
ATOM 5732 O O . LEU A 1 729 ? -20.464 2.292 -0.336 1.00 98.44 729 LEU A O 1
ATOM 5736 N N . MET A 1 730 ? -20.155 2.988 1.779 1.00 98.69 730 MET A N 1
ATOM 5737 C CA . MET A 1 730 ? -21.143 4.065 1.729 1.00 98.69 730 MET A CA 1
ATOM 5738 C C . MET A 1 730 ? -20.831 5.062 0.601 1.00 98.69 730 MET A C 1
ATOM 5740 O O . MET A 1 730 ? -21.692 5.337 -0.229 1.00 98.69 730 MET A O 1
ATOM 5744 N N . GLY A 1 731 ? -19.595 5.572 0.534 1.00 98.25 731 GLY A N 1
ATOM 5745 C CA . GLY A 1 731 ? -19.207 6.545 -0.495 1.00 98.25 731 GLY A CA 1
ATOM 5746 C C . GLY A 1 731 ? -19.125 5.948 -1.904 1.00 98.25 731 GLY A C 1
ATOM 5747 O O . GLY A 1 731 ? -19.534 6.578 -2.874 1.00 98.25 731 GLY A O 1
ATOM 5748 N N . GLY A 1 732 ? -18.646 4.710 -2.028 1.00 97.75 732 GLY A N 1
ATOM 5749 C CA . GLY A 1 732 ? -18.522 4.008 -3.303 1.00 97.75 732 GLY A CA 1
ATOM 5750 C C . GLY A 1 732 ? -19.870 3.615 -3.916 1.00 97.75 732 GLY A C 1
ATOM 5751 O O . GLY A 1 732 ? -20.037 3.736 -5.129 1.00 97.75 732 GLY A O 1
ATOM 5752 N N . ILE A 1 733 ? -20.853 3.217 -3.096 1.00 98.12 733 ILE A N 1
ATOM 5753 C CA . ILE A 1 733 ? -22.236 2.983 -3.548 1.00 98.12 733 ILE A CA 1
ATOM 5754 C C . ILE A 1 733 ? -22.864 4.290 -4.039 1.00 98.12 733 ILE A C 1
ATOM 5756 O O . ILE A 1 733 ? -23.460 4.292 -5.116 1.00 98.12 733 ILE A O 1
ATOM 5760 N N . SER A 1 734 ? -22.697 5.395 -3.302 1.00 98.19 734 SER A N 1
ATOM 5761 C CA . SER A 1 734 ? -23.207 6.713 -3.709 1.00 98.19 734 SER A CA 1
ATOM 5762 C C . SER A 1 734 ? -22.554 7.220 -5.002 1.00 98.19 734 SER A C 1
ATOM 5764 O O . SER A 1 734 ? -23.239 7.723 -5.890 1.00 98.19 734 SER A O 1
ATOM 5766 N N . ALA A 1 735 ? -21.239 7.031 -5.160 1.00 97.06 735 ALA A N 1
ATOM 5767 C CA . ALA A 1 735 ? -20.520 7.378 -6.387 1.00 97.06 735 ALA A CA 1
ATOM 5768 C C . ALA A 1 735 ? -20.911 6.494 -7.585 1.00 97.06 735 ALA A C 1
ATOM 5770 O O . ALA A 1 735 ? -20.786 6.918 -8.736 1.00 97.06 735 ALA A O 1
ATOM 5771 N N . ASN A 1 736 ? -21.363 5.268 -7.307 1.00 95.69 736 ASN A N 1
ATOM 5772 C CA . ASN A 1 736 ? -21.878 4.278 -8.250 1.00 95.69 736 ASN A CA 1
ATOM 5773 C C . ASN A 1 736 ? -20.976 3.995 -9.467 1.00 95.69 736 ASN A C 1
ATOM 5775 O O . ASN A 1 736 ? -21.449 3.733 -10.577 1.00 95.69 736 ASN A O 1
ATOM 5779 N N . LYS A 1 737 ? -19.659 4.042 -9.258 1.00 94.81 737 LYS A N 1
ATOM 5780 C CA . LYS A 1 737 ? -18.665 3.489 -10.186 1.00 94.81 737 LYS A CA 1
ATOM 5781 C C . LYS A 1 737 ? -18.314 2.061 -9.760 1.00 94.81 737 LYS A C 1
ATOM 5783 O O . LYS A 1 737 ? -18.520 1.725 -8.595 1.00 94.81 737 LYS A O 1
ATOM 5788 N N . PRO A 1 738 ? -17.775 1.217 -10.652 1.00 96.00 738 PRO A N 1
ATOM 5789 C CA . PRO A 1 738 ? -17.199 -0.061 -10.254 1.00 96.00 738 PRO A CA 1
ATOM 5790 C C . PRO A 1 738 ? -16.223 0.073 -9.074 1.00 96.00 738 PRO A C 1
ATOM 5792 O O . PRO A 1 738 ? -15.254 0.829 -9.146 1.00 96.00 738 PRO A O 1
ATOM 5795 N N . ILE A 1 739 ? -16.474 -0.655 -7.983 1.00 96.75 739 ILE A N 1
ATOM 5796 C CA . ILE A 1 739 ? -15.668 -0.600 -6.754 1.00 96.75 739 ILE A CA 1
ATOM 5797 C C . ILE A 1 739 ? -15.264 -1.994 -6.277 1.00 96.75 739 ILE A C 1
ATOM 5799 O O . ILE A 1 739 ? -16.035 -2.944 -6.379 1.00 96.75 739 ILE A O 1
ATOM 5803 N N . LEU A 1 740 ? -14.058 -2.100 -5.719 1.00 97.38 740 LEU A N 1
ATOM 5804 C CA . LEU A 1 740 ? -13.509 -3.333 -5.163 1.00 97.38 740 LEU A CA 1
ATOM 5805 C C . LEU A 1 740 ? -12.888 -3.071 -3.786 1.00 97.38 740 LEU A C 1
ATOM 5807 O O . LEU A 1 740 ? -11.792 -2.513 -3.700 1.00 97.38 740 LEU A O 1
ATOM 5811 N N . PRO A 1 741 ? -13.547 -3.470 -2.690 1.00 98.00 741 PRO A N 1
ATOM 5812 C CA . PRO A 1 741 ? -12.950 -3.434 -1.362 1.00 98.00 741 PRO A CA 1
ATOM 5813 C C . PRO A 1 741 ? -11.715 -4.343 -1.252 1.00 98.00 741 PRO A C 1
ATOM 5815 O O . PRO A 1 741 ? -11.772 -5.533 -1.565 1.00 98.00 741 PRO A O 1
ATOM 5818 N N . LEU A 1 742 ? -10.615 -3.800 -0.729 1.00 98.50 742 LEU A N 1
ATOM 5819 C CA . LEU A 1 742 ? -9.393 -4.533 -0.402 1.00 98.50 742 LEU A CA 1
ATOM 5820 C C . LEU A 1 742 ? -9.076 -4.370 1.088 1.00 98.50 742 LEU A C 1
ATOM 5822 O O . LEU A 1 742 ? -8.738 -3.286 1.555 1.00 98.50 742 LEU A O 1
ATOM 5826 N N . ILE A 1 743 ? -9.187 -5.464 1.840 1.00 98.12 743 ILE A N 1
ATOM 5827 C CA . ILE A 1 743 ? -9.019 -5.455 3.299 1.00 98.12 743 ILE A CA 1
ATOM 5828 C C . ILE A 1 743 ? -7.538 -5.568 3.689 1.00 98.12 743 ILE A C 1
ATOM 5830 O O . ILE A 1 743 ? -6.830 -6.414 3.137 1.00 98.12 743 ILE A O 1
ATOM 5834 N N . THR A 1 744 ? -7.079 -4.782 4.671 1.00 98.00 744 THR A N 1
ATOM 5835 C CA . THR A 1 744 ? -5.680 -4.816 5.152 1.00 98.00 744 THR A CA 1
ATOM 5836 C C . THR A 1 744 ? -5.305 -6.124 5.850 1.00 98.00 744 THR A C 1
ATOM 5838 O O . THR A 1 744 ? -4.197 -6.628 5.667 1.00 98.00 744 THR A O 1
ATOM 5841 N N . GLY A 1 745 ? -6.251 -6.712 6.585 1.00 97.56 745 GLY A N 1
ATOM 5842 C CA . GLY A 1 745 ? -6.131 -8.000 7.268 1.00 97.56 745 GLY A CA 1
ATOM 5843 C C . GLY A 1 745 ? -5.881 -7.876 8.780 1.00 97.56 745 GLY A C 1
ATOM 5844 O O . GLY A 1 745 ? -5.404 -6.840 9.245 1.00 97.56 745 GLY A O 1
ATOM 5845 N N . PRO A 1 746 ? -6.203 -8.921 9.564 1.00 97.56 746 PRO A N 1
ATOM 5846 C CA . PRO A 1 746 ? -6.012 -8.935 11.010 1.00 97.56 746 PRO A CA 1
ATOM 5847 C C . PRO A 1 746 ? -4.550 -9.132 11.426 1.00 97.56 746 PRO A C 1
ATOM 5849 O O . PRO A 1 746 ? -3.766 -9.768 10.715 1.00 97.56 746 PRO A O 1
ATOM 5852 N N . MET A 1 747 ? -4.227 -8.630 12.619 1.00 96.69 747 MET A N 1
ATOM 5853 C CA . MET A 1 747 ? -3.019 -8.959 13.375 1.00 96.69 747 MET A CA 1
ATOM 5854 C C . MET A 1 747 ? -3.009 -10.440 13.774 1.00 96.69 747 MET A C 1
ATOM 5856 O O . MET A 1 747 ? -4.062 -11.044 14.004 1.00 96.69 747 MET A O 1
ATOM 5860 N N . MET A 1 748 ? -1.813 -11.002 13.928 1.00 95.25 748 MET A N 1
ATOM 5861 C CA . MET A 1 748 ? -1.611 -12.280 14.614 1.00 95.25 748 MET A CA 1
ATOM 5862 C C . MET A 1 748 ? -1.553 -12.072 16.140 1.00 95.25 748 MET A C 1
ATOM 5864 O O . MET A 1 748 ? -1.101 -11.010 16.579 1.00 95.25 748 MET A O 1
ATOM 5868 N N . PRO A 1 749 ? -2.016 -13.044 16.952 1.00 94.81 749 PRO A N 1
ATOM 5869 C CA . PRO A 1 749 ? -1.915 -12.967 18.410 1.00 94.81 749 PRO A CA 1
ATOM 5870 C C . PRO A 1 749 ? -0.456 -13.078 18.882 1.00 94.81 749 PRO A C 1
ATOM 5872 O O . PRO A 1 749 ? 0.350 -13.764 18.251 1.00 94.81 749 PRO A O 1
ATOM 5875 N N . GLY A 1 750 ? -0.141 -12.418 19.995 1.00 94.94 750 GLY A N 1
ATOM 5876 C CA . GLY A 1 750 ? 1.124 -12.531 20.724 1.00 94.94 750 GLY A CA 1
ATOM 5877 C C . GLY A 1 750 ? 1.075 -13.606 21.803 1.00 94.94 750 GLY A C 1
ATOM 5878 O O . GLY A 1 750 ? 0.167 -14.448 21.827 1.00 94.94 750 GLY A O 1
ATOM 5879 N N . SER A 1 751 ? 2.055 -13.587 22.705 1.00 95.12 751 SER A N 1
ATOM 5880 C CA . SER A 1 751 ? 2.195 -14.612 23.740 1.00 95.12 751 SER A CA 1
ATOM 5881 C C . SER A 1 751 ? 2.626 -14.017 25.075 1.00 95.12 751 SER A C 1
ATOM 5883 O O . SER A 1 751 ? 3.695 -13.430 25.186 1.00 95.12 751 SER A O 1
ATOM 5885 N N . HIS A 1 752 ? 1.853 -14.281 26.128 1.00 94.50 752 HIS A N 1
ATOM 5886 C CA . HIS A 1 752 ? 2.219 -13.936 27.498 1.00 94.50 752 HIS A CA 1
ATOM 5887 C C . HIS A 1 752 ? 2.160 -15.182 28.387 1.00 94.50 752 HIS A C 1
ATOM 5889 O O . HIS A 1 752 ? 1.127 -15.842 28.474 1.00 94.50 752 HIS A O 1
ATOM 5895 N N . ARG A 1 753 ? 3.289 -15.543 29.019 1.00 92.31 753 ARG A N 1
ATOM 5896 C CA . ARG A 1 753 ? 3.434 -16.754 29.862 1.00 92.31 753 ARG A CA 1
ATOM 5897 C C . ARG A 1 753 ? 2.931 -18.045 29.183 1.00 92.31 753 ARG A C 1
ATOM 5899 O O . ARG A 1 753 ? 2.339 -18.912 29.820 1.00 92.31 753 ARG A O 1
ATOM 5906 N N . GLY A 1 754 ? 3.155 -18.164 27.872 1.00 91.06 754 GLY A N 1
ATOM 5907 C CA . GLY A 1 754 ? 2.728 -19.316 27.068 1.00 91.06 754 GLY A CA 1
ATOM 5908 C C . GLY A 1 754 ? 1.239 -19.331 26.700 1.00 91.06 754 GLY A C 1
ATOM 5909 O O . GLY A 1 754 ? 0.790 -20.274 26.052 1.00 91.06 754 GLY A O 1
ATOM 5910 N N . GLN A 1 755 ? 0.472 -18.303 27.073 1.00 91.94 755 GLN A N 1
ATOM 5911 C CA . GLN A 1 755 ? -0.913 -18.126 26.646 1.00 91.94 755 GLN A CA 1
ATOM 5912 C C . GLN A 1 755 ? -0.992 -17.138 25.485 1.00 91.94 755 GLN A C 1
ATOM 5914 O O . GLN A 1 755 ? -0.348 -16.087 25.494 1.00 91.94 755 GLN A O 1
ATOM 5919 N N . ARG A 1 756 ? -1.813 -17.467 24.483 1.00 94.44 756 ARG A N 1
ATOM 5920 C CA . ARG A 1 756 ? -2.088 -16.558 23.367 1.00 94.44 756 ARG A CA 1
ATOM 5921 C C . ARG A 1 756 ? -2.881 -15.361 23.873 1.00 94.44 756 ARG A C 1
ATOM 5923 O O . ARG A 1 756 ? -3.920 -15.537 24.510 1.00 94.44 756 ARG A O 1
ATOM 5930 N N . ILE A 1 757 ? -2.412 -14.169 23.535 1.00 94.69 757 ILE A N 1
ATOM 5931 C CA . ILE A 1 757 ? -3.112 -12.916 23.808 1.00 94.69 757 ILE A CA 1
ATOM 5932 C C . ILE A 1 757 ? -3.178 -12.078 22.538 1.00 94.69 757 ILE A C 1
ATOM 5934 O O . ILE A 1 757 ? -2.310 -12.161 21.676 1.00 94.69 757 ILE A O 1
ATOM 5938 N N . GLY A 1 758 ? -4.222 -11.278 22.387 1.00 93.06 758 GLY A N 1
ATOM 5939 C CA . GLY A 1 758 ? -4.373 -10.423 21.223 1.00 93.06 758 GLY A CA 1
ATOM 5940 C C . GLY A 1 758 ? -5.109 -9.137 21.538 1.00 93.06 758 GLY A C 1
ATOM 5941 O O . GLY A 1 758 ? -5.829 -9.008 22.532 1.00 93.06 758 GLY A O 1
ATOM 5942 N N . ALA A 1 759 ? -4.931 -8.169 20.652 1.00 89.50 759 ALA A N 1
ATOM 5943 C CA . ALA A 1 759 ? -5.489 -6.849 20.825 1.00 89.50 759 ALA A CA 1
ATOM 5944 C C . ALA A 1 759 ? -7.015 -6.894 21.013 1.00 89.50 759 ALA A C 1
ATOM 5946 O O . ALA A 1 759 ? -7.736 -7.762 20.509 1.00 89.50 759 ALA A O 1
ATOM 5947 N N . CYS A 1 760 ? -7.516 -5.861 21.682 1.00 90.81 760 CYS A N 1
ATOM 5948 C CA . CYS A 1 760 ? -8.925 -5.522 21.807 1.00 90.81 760 CYS A CA 1
ATOM 5949 C C . CYS A 1 760 ? -9.683 -6.326 22.893 1.00 90.81 760 CYS A C 1
ATOM 5951 O O . CYS A 1 760 ? -10.009 -5.726 23.923 1.00 90.81 760 CYS A O 1
ATOM 5953 N N . THR A 1 761 ? -9.967 -7.629 22.740 1.00 91.75 761 THR A N 1
ATOM 5954 C CA . THR A 1 761 ? -10.680 -8.397 23.797 1.00 91.75 761 THR A CA 1
ATOM 5955 C C . THR A 1 761 ? -9.802 -8.580 25.033 1.00 91.75 761 THR A C 1
ATOM 5957 O O . THR A 1 761 ? -10.221 -8.245 26.143 1.00 91.75 761 THR A O 1
ATOM 5960 N N . ASP A 1 762 ? -8.558 -9.030 24.848 1.00 94.19 762 ASP A N 1
ATOM 5961 C CA . ASP A 1 762 ? -7.655 -9.281 25.974 1.00 94.19 762 ASP A CA 1
ATOM 5962 C C . ASP A 1 762 ? -7.176 -7.974 26.609 1.00 94.19 762 ASP A C 1
ATOM 5964 O O . ASP A 1 762 ? -6.994 -7.928 27.820 1.00 94.19 762 ASP A O 1
ATOM 5968 N N . CYS A 1 763 ? -7.097 -6.870 25.852 1.00 93.38 763 CYS A N 1
ATOM 5969 C CA . CYS A 1 763 ? -6.872 -5.543 26.437 1.00 93.38 763 CYS A CA 1
ATOM 5970 C C . CYS A 1 763 ? -7.922 -5.218 27.510 1.00 93.38 763 CYS A C 1
ATOM 5972 O O . CYS A 1 763 ? -7.589 -4.730 28.584 1.00 93.38 763 CYS A O 1
ATOM 5974 N N . ARG A 1 764 ? -9.201 -5.501 27.227 1.00 92.31 764 ARG A N 1
ATOM 5975 C CA . ARG A 1 764 ? -10.317 -5.201 28.137 1.00 92.31 764 ARG A CA 1
ATOM 5976 C C . ARG A 1 764 ? -10.345 -6.141 29.328 1.00 92.31 764 ARG A C 1
ATOM 5978 O O . ARG A 1 764 ? -10.534 -5.678 30.447 1.00 92.31 764 ARG A O 1
ATOM 5985 N N . ASN A 1 765 ? -10.166 -7.437 29.085 1.00 93.00 765 ASN A N 1
ATOM 5986 C CA . ASN A 1 765 ? -10.183 -8.435 30.148 1.00 93.00 765 ASN A CA 1
ATOM 5987 C C . ASN A 1 765 ? -9.023 -8.221 31.128 1.00 93.00 765 ASN A C 1
ATOM 5989 O O . ASN A 1 765 ? -9.267 -8.176 32.330 1.00 93.00 765 ASN A O 1
ATOM 5993 N N . ASN A 1 766 ? -7.804 -7.990 30.630 1.00 95.31 766 ASN A N 1
ATOM 5994 C CA . ASN A 1 766 ? -6.645 -7.735 31.487 1.00 95.31 766 ASN A CA 1
ATOM 5995 C C . ASN A 1 766 ? -6.736 -6.372 32.187 1.00 95.31 766 ASN A C 1
ATOM 5997 O O . ASN A 1 766 ? -6.430 -6.275 33.369 1.00 95.31 766 ASN A O 1
ATOM 6001 N N . TRP A 1 767 ? -7.257 -5.330 31.529 1.00 95.88 767 TRP A N 1
ATOM 6002 C CA . TRP A 1 767 ? -7.517 -4.056 32.210 1.00 95.88 767 TRP A CA 1
ATOM 6003 C C . TRP A 1 767 ? -8.569 -4.184 33.322 1.00 95.88 767 TRP A C 1
ATOM 6005 O O . TRP A 1 767 ? -8.438 -3.579 34.385 1.00 95.88 767 TRP A O 1
ATOM 6015 N N . ALA A 1 768 ? -9.614 -4.988 33.104 1.00 94.50 768 ALA A N 1
ATOM 6016 C CA . ALA A 1 768 ? -10.609 -5.277 34.130 1.00 94.50 768 ALA A CA 1
ATOM 6017 C C . ALA A 1 768 ? -10.016 -6.085 35.297 1.00 94.50 768 ALA A C 1
ATOM 6019 O O . ALA A 1 768 ? -10.323 -5.768 36.443 1.00 94.50 768 ALA A O 1
ATOM 6020 N N . ALA A 1 769 ? -9.153 -7.067 35.016 1.00 95.44 769 ALA A N 1
ATOM 6021 C CA . ALA A 1 769 ? -8.424 -7.837 36.026 1.00 95.44 769 ALA A CA 1
ATOM 6022 C C . ALA A 1 769 ? -7.493 -6.939 36.859 1.00 95.44 769 ALA A C 1
ATOM 6024 O O . ALA A 1 769 ? -7.513 -6.998 38.085 1.00 95.44 769 ALA A O 1
ATOM 6025 N N . PHE A 1 770 ? -6.765 -6.023 36.212 1.00 96.88 770 PHE A N 1
ATOM 6026 C CA . PHE A 1 770 ? -5.925 -5.034 36.892 1.00 96.88 770 PHE A CA 1
ATOM 6027 C C . PHE A 1 770 ? -6.754 -4.121 37.805 1.00 96.88 770 PHE A C 1
ATOM 6029 O O . PHE A 1 770 ? -6.427 -3.932 38.974 1.00 96.88 770 PHE A O 1
ATOM 6036 N N . ARG A 1 771 ? -7.892 -3.604 37.313 1.00 95.88 771 ARG A N 1
ATOM 6037 C CA . ARG A 1 771 ? -8.812 -2.795 38.135 1.00 95.88 771 ARG A CA 1
ATOM 6038 C C . ARG A 1 771 ? -9.378 -3.565 39.328 1.00 95.88 771 ARG A C 1
ATOM 6040 O O . ARG A 1 771 ? -9.620 -2.942 40.355 1.00 95.88 771 ARG A O 1
ATOM 6047 N N . ALA A 1 772 ? -9.589 -4.871 39.183 1.00 95.94 772 ALA A N 1
ATOM 6048 C CA . ALA A 1 772 ? -10.059 -5.761 40.241 1.00 95.94 772 ALA A CA 1
ATOM 6049 C C . ALA A 1 772 ? -8.954 -6.186 41.230 1.00 95.94 772 ALA A C 1
ATOM 6051 O O . ALA A 1 772 ? -9.257 -6.884 42.192 1.00 95.94 772 ALA A O 1
ATOM 6052 N N . GLY A 1 773 ? -7.692 -5.801 41.000 1.00 95.88 773 GLY A N 1
ATOM 6053 C CA . GLY A 1 773 ? -6.555 -6.214 41.827 1.00 95.88 773 GLY A CA 1
ATOM 6054 C C . GLY A 1 773 ? -6.101 -7.663 41.606 1.00 95.88 773 GLY A C 1
ATOM 6055 O O . GLY A 1 773 ? -5.393 -8.204 42.447 1.00 95.88 773 GLY A O 1
ATOM 6056 N N . GLU A 1 774 ? -6.504 -8.300 40.500 1.00 96.56 774 GLU A N 1
ATOM 6057 C CA . GLU A 1 774 ? -6.143 -9.692 40.171 1.00 96.56 774 GLU A CA 1
ATOM 6058 C C . GLU A 1 774 ? -4.760 -9.819 39.526 1.00 96.56 774 GLU A C 1
ATOM 6060 O O . GLU A 1 774 ? -4.146 -10.879 39.602 1.00 96.56 774 GLU A O 1
ATOM 6065 N N . ILE A 1 775 ? -4.284 -8.747 38.888 1.00 96.38 775 ILE A N 1
ATOM 6066 C CA . ILE A 1 775 ? -2.935 -8.636 38.323 1.00 96.38 775 ILE A CA 1
ATOM 6067 C C . ILE A 1 775 ? -2.304 -7.312 38.759 1.00 96.38 775 ILE A C 1
ATOM 6069 O O . ILE A 1 775 ? -3.017 -6.335 39.008 1.00 96.38 775 ILE A O 1
ATOM 6073 N N . ASP A 1 776 ? -0.976 -7.285 38.851 1.00 96.12 776 ASP A N 1
ATOM 6074 C CA . ASP A 1 776 ? -0.198 -6.120 39.277 1.00 96.12 776 ASP A CA 1
ATOM 6075 C C . ASP A 1 776 ? 0.239 -5.227 38.099 1.00 96.12 776 ASP A C 1
ATOM 6077 O O . ASP A 1 776 ? -0.145 -5.432 36.940 1.00 96.12 776 ASP A O 1
ATOM 6081 N N . VAL A 1 777 ? 0.980 -4.158 38.415 1.00 96.88 777 VAL A N 1
ATOM 6082 C CA . VAL A 1 777 ? 1.417 -3.162 37.427 1.00 96.88 777 VAL A CA 1
ATOM 6083 C C . VAL A 1 777 ? 2.499 -3.725 36.499 1.00 96.88 777 VAL A C 1
ATOM 6085 O O . VAL A 1 777 ? 2.545 -3.382 35.316 1.00 96.88 777 VAL A O 1
ATOM 6088 N N . GLU A 1 778 ? 3.340 -4.621 37.007 1.00 96.44 778 GLU A N 1
ATOM 6089 C CA . GLU A 1 778 ? 4.368 -5.319 36.247 1.00 96.44 778 GLU A CA 1
ATOM 6090 C C . GLU A 1 778 ? 3.739 -6.251 35.204 1.00 96.44 778 GLU A C 1
ATOM 6092 O O . GLU A 1 778 ? 4.149 -6.248 34.041 1.00 96.44 778 GLU A O 1
ATOM 6097 N N . GLU A 1 779 ? 2.707 -7.004 35.585 1.00 95.69 779 GLU A N 1
ATOM 6098 C CA . GLU A 1 779 ? 2.007 -7.934 34.703 1.00 95.69 779 GLU A CA 1
ATOM 6099 C C . GLU A 1 779 ? 1.202 -7.209 33.620 1.00 95.69 779 GLU A C 1
ATOM 6101 O O . GLU A 1 779 ? 1.344 -7.545 32.442 1.00 95.69 779 GLU A O 1
ATOM 6106 N N . ILE A 1 780 ? 0.425 -6.169 33.955 1.00 97.00 780 ILE A N 1
ATOM 6107 C CA . ILE A 1 780 ? -0.305 -5.399 32.927 1.00 97.00 780 ILE A CA 1
ATOM 6108 C C . ILE A 1 780 ? 0.650 -4.696 31.948 1.00 97.00 780 ILE A C 1
ATOM 6110 O O . ILE A 1 780 ? 0.334 -4.592 30.761 1.00 97.00 780 ILE A O 1
ATOM 6114 N N . SER A 1 781 ? 1.826 -4.261 32.419 1.00 96.50 781 SER A N 1
ATOM 6115 C CA . SER A 1 781 ? 2.882 -3.690 31.576 1.00 96.50 781 SER A CA 1
ATOM 6116 C C . SER A 1 781 ? 3.470 -4.742 30.629 1.00 96.50 781 SER A C 1
ATOM 6118 O O . SER A 1 781 ? 3.513 -4.530 29.420 1.00 96.50 781 SER A O 1
ATOM 6120 N N . ALA A 1 782 ? 3.820 -5.927 31.137 1.00 94.50 782 ALA A N 1
ATOM 6121 C CA . ALA A 1 782 ? 4.328 -7.025 30.313 1.00 94.50 782 ALA A CA 1
ATOM 6122 C C . ALA A 1 782 ? 3.295 -7.539 29.292 1.00 94.50 782 ALA A C 1
ATOM 6124 O O . ALA A 1 782 ? 3.658 -7.957 28.195 1.00 94.50 782 ALA A O 1
ATOM 6125 N N . ILE A 1 783 ? 2.003 -7.500 29.628 1.00 96.25 783 ILE A N 1
ATOM 6126 C CA . ILE A 1 783 ? 0.913 -7.794 28.688 1.00 96.25 783 ILE A CA 1
ATOM 6127 C C . ILE A 1 783 ? 0.826 -6.711 27.602 1.00 96.25 783 ILE A C 1
ATOM 6129 O O . ILE A 1 783 ? 0.549 -7.033 26.447 1.00 96.25 783 ILE A O 1
ATOM 6133 N N . ASN A 1 784 ? 1.062 -5.437 27.939 1.00 95.75 784 ASN A N 1
ATOM 6134 C CA . ASN A 1 784 ? 0.975 -4.323 26.991 1.00 95.75 784 ASN A CA 1
ATOM 6135 C C . ASN A 1 784 ? 1.904 -4.493 25.781 1.00 95.75 784 ASN A C 1
ATOM 6137 O O . ASN A 1 784 ? 1.452 -4.282 24.655 1.00 95.75 784 ASN A O 1
ATOM 6141 N N . GLU A 1 785 ? 3.133 -4.955 26.013 1.00 94.69 785 GLU A N 1
ATOM 6142 C CA . GLU A 1 785 ? 4.147 -5.196 24.975 1.00 94.69 785 GLU A CA 1
ATOM 6143 C C . GLU A 1 785 ? 3.750 -6.301 23.975 1.00 94.69 785 GLU A C 1
ATOM 6145 O O . GLU A 1 785 ? 4.200 -6.308 22.833 1.00 94.69 785 GLU A O 1
ATOM 6150 N N . GLU A 1 786 ? 2.860 -7.216 24.368 1.00 95.06 786 GLU A N 1
ATOM 6151 C CA . GLU A 1 786 ? 2.544 -8.439 23.614 1.00 95.06 786 GLU A CA 1
ATOM 6152 C C . GLU A 1 786 ? 1.122 -8.456 23.020 1.00 95.06 786 GLU A C 1
ATOM 6154 O O . GLU A 1 786 ? 0.760 -9.355 22.260 1.00 95.06 786 GLU A O 1
ATOM 6159 N N . LEU A 1 787 ? 0.277 -7.465 23.334 1.00 94.12 787 LEU A N 1
ATOM 6160 C CA . LEU A 1 787 ? -1.115 -7.420 22.860 1.00 94.12 787 LEU A CA 1
ATOM 6161 C C . LEU A 1 787 ? -1.235 -7.184 21.343 1.00 94.12 787 LEU A C 1
ATOM 6163 O O . LEU A 1 787 ? -2.207 -7.633 20.732 1.00 94.12 787 LEU A O 1
ATOM 6167 N N . ALA A 1 788 ? -0.288 -6.473 20.731 1.00 94.12 788 ALA A N 1
ATOM 6168 C CA . ALA A 1 788 ? -0.313 -6.114 19.310 1.00 94.12 788 ALA A CA 1
ATOM 6169 C C . ALA A 1 788 ? 1.061 -6.341 18.643 1.00 94.12 788 ALA A C 1
ATOM 6171 O O . ALA A 1 788 ? 1.699 -5.382 18.210 1.00 94.12 788 ALA A O 1
ATOM 6172 N N . PRO A 1 789 ? 1.527 -7.599 18.531 1.00 93.31 789 PRO A N 1
ATOM 6173 C CA . PRO A 1 789 ? 2.895 -7.918 18.100 1.00 93.31 789 PRO A CA 1
ATOM 6174 C C . PRO A 1 789 ? 3.121 -7.754 16.588 1.00 93.31 789 PRO A C 1
ATOM 6176 O O . PRO A 1 789 ? 4.247 -7.831 16.104 1.00 93.31 789 PRO A O 1
ATOM 6179 N N . THR A 1 790 ? 2.051 -7.578 15.807 1.00 96.31 790 THR A N 1
ATOM 6180 C CA . THR A 1 790 ? 2.107 -7.445 14.345 1.00 96.31 790 THR A CA 1
ATOM 6181 C C . THR A 1 790 ? 1.217 -6.301 13.877 1.00 96.31 790 THR A C 1
ATOM 6183 O O . THR A 1 790 ? 0.316 -5.869 14.591 1.00 96.31 790 THR A O 1
ATOM 6186 N N . ILE A 1 791 ? 1.448 -5.825 12.655 1.00 96.06 791 ILE A N 1
ATOM 6187 C CA . ILE A 1 791 ? 0.571 -4.858 11.982 1.00 96.06 791 ILE A CA 1
ATOM 6188 C C . ILE A 1 791 ? -0.771 -5.488 11.573 1.00 96.06 791 ILE A C 1
ATOM 6190 O O . ILE A 1 791 ? -0.877 -6.706 11.433 1.00 96.06 791 ILE A O 1
ATOM 6194 N N . GLY A 1 792 ? -1.782 -4.652 11.322 1.00 96.31 792 GLY A N 1
ATOM 6195 C CA . GLY A 1 792 ? -3.111 -5.085 10.869 1.00 96.31 792 GLY A CA 1
ATOM 6196 C C . GLY A 1 792 ? -4.247 -4.689 11.815 1.00 96.31 792 GLY A C 1
ATOM 6197 O O . GLY A 1 792 ? -4.060 -3.960 12.787 1.00 96.31 792 GLY A O 1
ATOM 6198 N N . THR A 1 793 ? -5.465 -5.126 11.518 1.00 96.88 793 THR A N 1
ATOM 6199 C CA . THR A 1 793 ? -6.663 -4.847 12.330 1.00 96.88 793 THR A CA 1
ATOM 6200 C C . THR A 1 793 ? -6.756 -5.756 13.562 1.00 96.88 793 THR A C 1
ATOM 6202 O O . THR A 1 793 ? -6.030 -6.741 13.650 1.00 96.88 793 THR A O 1
ATOM 6205 N N . CYS A 1 794 ? -7.679 -5.493 14.504 1.00 94.88 794 CYS A N 1
ATOM 6206 C CA . CYS A 1 794 ? -7.901 -6.380 15.663 1.00 94.88 794 CYS A CA 1
ATOM 6207 C C . CYS A 1 794 ? -8.022 -7.859 15.225 1.00 94.88 794 CYS A C 1
ATOM 6209 O O . CYS A 1 794 ? -8.870 -8.188 14.396 1.00 94.88 794 CYS A O 1
ATOM 6211 N N . GLY A 1 795 ? -7.226 -8.753 15.823 1.00 93.88 795 GLY A N 1
ATOM 6212 C CA . GLY A 1 795 ? -7.171 -10.188 15.492 1.00 93.88 795 GLY A CA 1
ATOM 6213 C C . GLY A 1 795 ? -8.333 -11.041 16.017 1.00 93.88 795 GLY A C 1
ATOM 6214 O O . GLY A 1 795 ? -8.245 -12.263 16.024 1.00 93.88 795 GLY A O 1
ATOM 6215 N N . VAL A 1 796 ? -9.417 -10.419 16.474 1.00 95.25 796 VAL A N 1
ATOM 6216 C CA . VAL A 1 796 ? -10.609 -11.065 17.054 1.00 95.25 796 VAL A CA 1
ATOM 6217 C C . VAL A 1 796 ? -11.843 -10.746 16.202 1.00 95.25 796 VAL A C 1
ATOM 6219 O O . VAL A 1 796 ? -11.739 -9.991 15.229 1.00 95.25 796 VAL A O 1
ATOM 6222 N N . MET A 1 797 ? -13.029 -11.242 16.568 1.00 96.31 797 MET A N 1
ATOM 6223 C CA . MET A 1 797 ? -14.291 -10.896 15.898 1.00 96.31 797 MET A CA 1
ATOM 6224 C C . MET A 1 797 ? -14.815 -9.504 16.317 1.00 96.31 797 MET A C 1
ATOM 6226 O O . MET A 1 797 ? -15.939 -9.324 16.785 1.00 96.31 797 MET A O 1
ATOM 6230 N N . GLY A 1 798 ? -13.947 -8.496 16.178 1.00 94.75 798 GLY A N 1
ATOM 6231 C CA . GLY A 1 798 ? -14.252 -7.076 16.356 1.00 94.75 798 GLY A CA 1
ATOM 6232 C C . GLY A 1 798 ? -14.914 -6.454 15.131 1.00 94.75 798 GLY A C 1
ATOM 6233 O O . GLY A 1 798 ? -15.252 -7.154 14.177 1.00 94.75 798 GLY A O 1
ATOM 6234 N N . THR A 1 799 ? -15.091 -5.129 15.128 1.00 96.38 799 THR A N 1
ATOM 6235 C CA . THR A 1 799 ? -15.773 -4.437 14.019 1.00 96.38 799 THR A CA 1
ATOM 6236 C C . THR A 1 799 ? -15.022 -4.593 12.701 1.00 96.38 799 THR A C 1
ATOM 6238 O O . THR A 1 799 ? -15.658 -4.946 11.717 1.00 96.38 799 THR A O 1
ATOM 6241 N N . ALA A 1 800 ? -13.697 -4.406 12.677 1.00 96.56 800 ALA A N 1
ATOM 6242 C CA . ALA A 1 800 ? -12.889 -4.593 11.469 1.00 96.56 800 ALA A CA 1
ATOM 6243 C C . ALA A 1 800 ? -13.092 -5.978 10.820 1.00 96.56 800 ALA A C 1
ATOM 6245 O O . ALA A 1 800 ? -13.500 -6.073 9.664 1.00 96.56 800 ALA A O 1
ATOM 6246 N N . SER A 1 801 ? -12.896 -7.057 11.585 1.00 97.81 801 SER A N 1
ATOM 6247 C CA . SER A 1 801 ? -13.087 -8.436 11.108 1.00 97.81 801 SER A CA 1
ATOM 6248 C C . SER A 1 801 ? -14.538 -8.730 10.726 1.00 97.81 801 SER A C 1
ATOM 6250 O O . SER A 1 801 ? -14.788 -9.378 9.711 1.00 97.81 801 SER A O 1
ATOM 6252 N N . THR A 1 802 ? -15.500 -8.207 11.497 1.00 98.31 802 THR A N 1
ATOM 6253 C CA . THR A 1 802 ? -16.933 -8.330 11.190 1.00 98.31 802 THR A CA 1
ATOM 6254 C C . THR A 1 802 ? -17.246 -7.686 9.844 1.00 98.31 802 THR A C 1
ATOM 6256 O O . THR A 1 802 ? -17.843 -8.330 8.988 1.00 98.31 802 THR A O 1
ATOM 6259 N N . MET A 1 803 ? -16.810 -6.441 9.622 1.00 98.38 803 MET A N 1
ATOM 6260 C CA . MET A 1 803 ? -17.060 -5.720 8.374 1.00 98.38 803 MET A CA 1
ATOM 6261 C C . MET A 1 803 ? -16.338 -6.358 7.187 1.00 98.38 803 MET A C 1
ATOM 6263 O O . MET A 1 803 ? -16.895 -6.375 6.094 1.00 98.38 803 MET A O 1
ATOM 6267 N N . ALA A 1 804 ? -15.156 -6.945 7.386 1.00 98.38 804 ALA A N 1
ATOM 6268 C CA . ALA A 1 804 ? -14.479 -7.726 6.352 1.00 98.38 804 ALA A CA 1
ATOM 6269 C C . ALA A 1 804 ? -15.297 -8.969 5.942 1.00 98.38 804 ALA A C 1
ATOM 6271 O O . ALA A 1 804 ? -15.516 -9.201 4.754 1.00 98.38 804 ALA A O 1
ATOM 6272 N N . CYS A 1 805 ? -15.809 -9.734 6.914 1.00 98.56 805 CYS A N 1
ATOM 6273 C CA . CYS A 1 805 ? -16.644 -10.915 6.658 1.00 98.56 805 CYS A CA 1
ATOM 6274 C C . CYS A 1 805 ? -17.991 -10.545 6.020 1.00 98.56 805 CYS A C 1
ATOM 6276 O O . CYS A 1 805 ? -18.421 -11.192 5.068 1.00 98.56 805 CYS A O 1
ATOM 6278 N N . VAL A 1 806 ? -18.621 -9.471 6.500 1.00 98.19 806 VAL A N 1
ATOM 6279 C CA . VAL A 1 806 ? -19.845 -8.895 5.927 1.00 98.19 806 VAL A CA 1
ATOM 6280 C C . VAL A 1 806 ? -19.619 -8.460 4.479 1.00 98.19 806 VAL A C 1
ATOM 6282 O O . VAL A 1 806 ? -20.424 -8.788 3.619 1.00 98.19 806 VAL A O 1
ATOM 6285 N N . THR A 1 807 ? -18.501 -7.798 4.175 1.00 98.31 807 THR A N 1
ATOM 6286 C CA . THR A 1 807 ? -18.172 -7.362 2.804 1.00 98.31 807 THR A CA 1
ATOM 6287 C C . THR A 1 807 ? -17.983 -8.548 1.856 1.00 98.31 807 THR A C 1
ATOM 6289 O O . THR A 1 807 ? -18.440 -8.509 0.714 1.00 98.31 807 THR A O 1
ATOM 6292 N N . ALA A 1 808 ? -17.360 -9.631 2.329 1.00 97.50 808 ALA A N 1
ATOM 6293 C CA . ALA A 1 808 ? -17.268 -10.876 1.571 1.00 97.50 808 ALA A CA 1
ATOM 6294 C C . ALA A 1 808 ? -18.642 -11.538 1.366 1.00 97.50 808 ALA A C 1
ATOM 6296 O O . ALA A 1 808 ? -18.926 -12.018 0.273 1.00 97.50 808 ALA A O 1
ATOM 6297 N N . ALA A 1 809 ? -19.511 -11.525 2.380 1.00 97.81 809 ALA A N 1
ATOM 6298 C CA . ALA A 1 809 ? -20.863 -12.084 2.307 1.00 97.81 809 ALA A CA 1
ATOM 6299 C C . ALA A 1 809 ? -21.814 -11.281 1.400 1.00 97.81 809 ALA A C 1
ATOM 6301 O O . ALA A 1 809 ? -22.683 -11.870 0.762 1.00 97.81 809 ALA A O 1
ATOM 6302 N N . LEU A 1 810 ? -21.607 -9.963 1.291 1.00 97.75 810 LEU A N 1
ATOM 6303 C CA . LEU A 1 810 ? -22.247 -9.110 0.281 1.00 97.75 810 LEU A CA 1
ATOM 6304 C C . LEU A 1 810 ? -21.804 -9.461 -1.151 1.00 97.75 810 LEU A C 1
ATOM 6306 O O . LEU A 1 810 ? -22.391 -8.968 -2.106 1.00 97.75 810 LEU A O 1
ATOM 6310 N N . GLY A 1 811 ? -20.759 -10.280 -1.318 1.00 95.62 811 GLY A N 1
ATOM 6311 C CA . GLY A 1 811 ? -20.230 -10.667 -2.623 1.00 95.62 811 GLY A CA 1
ATOM 6312 C C . GLY A 1 811 ? -19.298 -9.631 -3.251 1.00 95.62 811 GLY A C 1
ATOM 6313 O O . GLY A 1 811 ? -18.968 -9.758 -4.424 1.00 95.62 811 GLY A O 1
ATOM 6314 N N . MET A 1 812 ? -18.843 -8.623 -2.500 1.00 95.94 812 MET A N 1
ATOM 6315 C CA . MET A 1 812 ? -18.078 -7.490 -3.045 1.00 95.94 812 MET A CA 1
ATOM 6316 C C . MET A 1 812 ? -16.567 -7.736 -3.146 1.00 95.94 812 MET A C 1
ATOM 6318 O O . MET A 1 812 ? -15.850 -6.926 -3.725 1.00 95.94 812 MET A O 1
ATOM 6322 N N . MET A 1 813 ? -16.057 -8.829 -2.575 1.00 95.31 813 MET A N 1
ATOM 6323 C CA . MET A 1 813 ? -14.625 -9.139 -2.560 1.00 95.31 813 MET A CA 1
ATOM 6324 C C . MET A 1 813 ? -14.365 -10.654 -2.571 1.00 95.31 813 MET A C 1
ATOM 6326 O O . MET A 1 813 ? -15.244 -11.421 -2.168 1.00 95.31 813 MET A O 1
ATOM 6330 N N . PRO A 1 814 ? -13.150 -11.111 -2.937 1.00 93.06 814 PRO A N 1
ATOM 6331 C CA . PRO A 1 814 ? -12.774 -12.515 -2.793 1.00 93.06 814 PRO A CA 1
ATOM 6332 C C . PRO A 1 814 ? -12.925 -13.002 -1.343 1.00 93.06 814 PRO A C 1
ATOM 6334 O O . PRO A 1 814 ? -12.403 -12.378 -0.415 1.00 93.06 814 PRO A O 1
ATOM 6337 N N . LEU A 1 815 ? -13.575 -14.155 -1.137 1.00 94.25 815 LEU A N 1
ATOM 6338 C CA . LEU A 1 815 ? -13.921 -14.678 0.198 1.00 94.25 815 LEU A CA 1
ATOM 6339 C C . LEU A 1 815 ? -12.705 -14.830 1.130 1.00 94.25 815 LEU A C 1
ATOM 6341 O O . LEU A 1 815 ? -12.765 -14.506 2.318 1.00 94.25 815 LEU A O 1
ATOM 6345 N N . ARG A 1 816 ? -11.564 -15.276 0.587 1.00 92.25 816 ARG A N 1
ATOM 6346 C CA . ARG A 1 816 ? -10.295 -15.405 1.330 1.00 92.25 816 ARG A CA 1
ATOM 6347 C C . ARG A 1 816 ? -9.753 -14.064 1.840 1.00 92.25 816 ARG A C 1
ATOM 6349 O O . ARG A 1 816 ? -9.051 -14.022 2.852 1.00 92.25 816 ARG A O 1
ATOM 6356 N N . GLY A 1 817 ? -10.119 -12.964 1.183 1.00 94.88 817 GLY A N 1
ATOM 6357 C CA . GLY A 1 817 ? -9.724 -11.611 1.553 1.00 94.88 817 GLY A CA 1
ATOM 6358 C C . GLY A 1 817 ? -10.296 -11.133 2.882 1.00 94.88 817 GLY A C 1
ATOM 6359 O O . GLY A 1 817 ? -9.703 -10.241 3.486 1.00 94.88 817 GLY A O 1
ATOM 6360 N N . ALA A 1 818 ? -11.369 -11.736 3.396 1.00 96.94 818 ALA A N 1
ATOM 6361 C CA . ALA A 1 818 ? -11.915 -11.357 4.698 1.00 96.94 818 ALA A CA 1
ATOM 6362 C C . ALA A 1 818 ? -11.052 -11.823 5.885 1.00 96.94 818 ALA A C 1
ATOM 6364 O O . ALA A 1 818 ? -11.063 -11.190 6.936 1.00 96.94 818 ALA A O 1
ATOM 6365 N N . THR A 1 819 ? -10.305 -12.924 5.732 1.00 96.62 819 THR A N 1
ATOM 6366 C CA . THR A 1 819 ? -9.699 -13.641 6.873 1.00 96.62 819 THR A CA 1
ATOM 6367 C C . THR A 1 819 ? -8.171 -13.694 6.855 1.00 96.62 819 THR A C 1
ATOM 6369 O O . THR A 1 819 ? -7.574 -13.830 7.916 1.00 96.62 819 THR A O 1
ATOM 6372 N N . ALA A 1 820 ? -7.521 -13.546 5.693 1.00 97.38 820 ALA A N 1
ATOM 6373 C CA . ALA A 1 820 ? -6.063 -13.678 5.581 1.00 97.38 820 ALA A CA 1
ATOM 6374 C C . ALA A 1 820 ? -5.296 -12.663 6.468 1.00 97.38 820 ALA A C 1
ATOM 6376 O O . ALA A 1 820 ? -5.542 -11.462 6.334 1.00 97.38 820 ALA A O 1
ATOM 6377 N N . PRO A 1 821 ? -4.346 -13.079 7.326 1.00 97.81 821 PRO A N 1
ATOM 6378 C CA . PRO A 1 821 ? -3.585 -12.159 8.181 1.00 97.81 821 PRO A CA 1
ATOM 6379 C C . PRO A 1 821 ? -2.852 -11.061 7.399 1.00 97.81 821 PRO A C 1
ATOM 6381 O O . PRO A 1 821 ? -2.394 -11.299 6.280 1.00 97.81 821 PRO A O 1
ATOM 6384 N N . ALA A 1 822 ? -2.695 -9.874 7.992 1.00 98.06 822 ALA A N 1
ATOM 6385 C CA . ALA A 1 822 ? -2.064 -8.718 7.338 1.00 98.06 822 ALA A CA 1
ATOM 6386 C C . ALA A 1 822 ? -0.615 -8.969 6.895 1.00 98.06 822 ALA A C 1
ATOM 6388 O O . ALA A 1 822 ? -0.185 -8.447 5.868 1.00 98.06 822 ALA A O 1
ATOM 6389 N N . VAL A 1 823 ? 0.115 -9.778 7.667 1.00 96.81 823 VAL A N 1
ATOM 6390 C CA . VAL A 1 823 ? 1.530 -10.118 7.445 1.00 96.81 823 VAL A CA 1
ATOM 6391 C C . VAL A 1 823 ? 1.735 -11.360 6.569 1.00 96.81 823 VAL A C 1
ATOM 6393 O O . VAL A 1 823 ? 2.867 -11.747 6.296 1.00 96.81 823 VAL A O 1
ATOM 6396 N N . SER A 1 824 ? 0.657 -12.017 6.131 1.00 96.62 824 SER A N 1
ATOM 6397 C CA . SER A 1 824 ? 0.750 -13.221 5.302 1.00 96.62 824 SER A CA 1
ATOM 6398 C C . SER A 1 824 ? 1.008 -12.873 3.837 1.00 96.62 824 SER A C 1
ATOM 6400 O O . SER A 1 824 ? 0.367 -11.986 3.277 1.00 96.62 824 SER A O 1
ATOM 6402 N N . SER A 1 825 ? 1.846 -13.653 3.147 1.00 96.44 825 SER A N 1
ATOM 6403 C CA . SER A 1 825 ? 2.023 -13.526 1.690 1.00 96.44 825 SER A CA 1
ATOM 6404 C C . SER A 1 825 ? 0.718 -13.746 0.909 1.00 96.44 825 SER A C 1
ATOM 6406 O O . SER A 1 825 ? 0.550 -13.214 -0.189 1.00 96.44 825 SER A O 1
ATOM 6408 N N . ALA A 1 826 ? -0.246 -14.480 1.483 1.00 95.94 826 ALA A N 1
ATOM 6409 C CA . ALA A 1 826 ? -1.579 -14.635 0.907 1.00 95.94 826 ALA A CA 1
ATOM 6410 C C . ALA A 1 826 ? -2.295 -13.288 0.743 1.00 95.94 826 ALA A C 1
ATOM 6412 O O . ALA A 1 826 ? -2.998 -13.092 -0.246 1.00 95.94 826 ALA A O 1
ATOM 6413 N N . ARG A 1 827 ? -2.077 -12.343 1.665 1.00 97.94 827 ARG A N 1
ATOM 6414 C CA . ARG A 1 827 ? -2.672 -11.005 1.616 1.00 97.94 827 ARG A CA 1
ATOM 6415 C C . ARG A 1 827 ? -2.190 -10.211 0.398 1.00 97.94 827 ARG A C 1
ATOM 6417 O O . ARG A 1 827 ? -3.009 -9.571 -0.255 1.00 97.94 827 ARG A O 1
ATOM 6424 N N . LEU A 1 828 ? -0.908 -10.316 0.042 1.00 98.31 828 LEU A N 1
ATOM 6425 C CA . LEU A 1 828 ? -0.361 -9.677 -1.163 1.00 98.31 828 LEU A CA 1
ATOM 6426 C C . LEU A 1 828 ? -0.910 -10.315 -2.447 1.00 98.31 828 LEU A C 1
ATOM 6428 O O . LEU A 1 828 ? -1.277 -9.595 -3.370 1.00 98.31 828 LEU A O 1
ATOM 6432 N N . ARG A 1 829 ? -1.056 -11.648 -2.489 1.00 98.19 829 ARG A N 1
ATOM 6433 C CA . ARG A 1 829 ? -1.697 -12.338 -3.627 1.00 98.19 829 ARG A CA 1
ATOM 6434 C C . ARG A 1 829 ? -3.163 -11.937 -3.803 1.00 98.19 829 ARG A C 1
ATOM 6436 O O . ARG A 1 829 ? -3.633 -11.825 -4.925 1.00 98.19 829 ARG A O 1
ATOM 6443 N N . ILE A 1 830 ? -3.879 -11.695 -2.705 1.00 98.06 830 ILE A N 1
ATOM 6444 C CA . ILE A 1 830 ? -5.263 -11.198 -2.737 1.00 98.06 830 ILE A CA 1
ATOM 6445 C C . ILE A 1 830 ? -5.322 -9.759 -3.262 1.00 98.06 830 ILE A C 1
ATOM 6447 O O . ILE A 1 830 ? -6.232 -9.429 -4.016 1.00 98.06 830 ILE A O 1
ATOM 6451 N N . ALA A 1 831 ? -4.368 -8.902 -2.891 1.00 98.56 831 ALA A N 1
ATOM 6452 C CA . ALA A 1 831 ? -4.283 -7.544 -3.426 1.00 98.56 831 ALA A CA 1
ATOM 6453 C C . ALA A 1 831 ? -4.025 -7.545 -4.942 1.00 98.56 831 ALA A C 1
ATOM 6455 O O . ALA A 1 831 ? -4.702 -6.833 -5.678 1.00 98.56 831 ALA A O 1
ATOM 6456 N N . GLU A 1 832 ? -3.122 -8.403 -5.414 1.00 98.50 832 GLU A N 1
ATOM 6457 C CA . GLU A 1 832 ? -2.861 -8.605 -6.842 1.00 98.50 832 GLU A CA 1
ATOM 6458 C C . GLU A 1 832 ? -4.081 -9.161 -7.593 1.00 98.50 832 GLU A C 1
ATOM 6460 O O . GLU A 1 832 ? -4.478 -8.605 -8.615 1.00 98.50 832 GLU A O 1
ATOM 6465 N N . GLU A 1 833 ? -4.746 -10.185 -7.047 1.00 97.50 833 GLU A N 1
ATOM 6466 C CA . GLU A 1 833 ? -6.017 -10.708 -7.573 1.00 97.50 833 GLU A CA 1
ATOM 6467 C C . GLU A 1 833 ? -7.088 -9.608 -7.646 1.00 97.50 833 GLU A C 1
ATOM 6469 O O . GLU A 1 833 ? -7.820 -9.505 -8.627 1.00 97.50 833 GLU A O 1
ATOM 6474 N N . THR A 1 834 ? -7.162 -8.746 -6.629 1.00 98.12 834 THR A N 1
ATOM 6475 C CA . THR A 1 834 ? -8.088 -7.606 -6.618 1.00 98.12 834 THR A CA 1
ATOM 6476 C C . THR A 1 834 ? -7.747 -6.611 -7.729 1.00 98.12 834 THR A C 1
ATOM 6478 O O . THR A 1 834 ? -8.655 -6.093 -8.371 1.00 98.12 834 THR A O 1
ATOM 6481 N N . GLY A 1 835 ? -6.459 -6.392 -8.014 1.00 98.06 835 GLY A N 1
ATOM 6482 C CA . GLY A 1 835 ? -6.001 -5.600 -9.156 1.00 98.06 835 GLY A CA 1
ATOM 6483 C C . GLY A 1 835 ? -6.462 -6.162 -10.502 1.00 98.06 835 GLY A C 1
ATOM 6484 O O . GLY A 1 835 ? -7.021 -5.427 -11.315 1.00 98.06 835 GLY A O 1
ATOM 6485 N N . ALA A 1 836 ? -6.306 -7.471 -10.706 1.00 97.12 836 ALA A N 1
ATOM 6486 C CA . ALA A 1 836 ? -6.784 -8.153 -11.910 1.00 97.12 836 ALA A CA 1
ATOM 6487 C C . ALA A 1 836 ? -8.313 -8.046 -12.058 1.00 97.12 836 ALA A C 1
ATOM 6489 O O . ALA A 1 836 ? -8.830 -7.651 -13.107 1.00 97.12 836 ALA A O 1
ATOM 6490 N N . ASN A 1 837 ? -9.043 -8.311 -10.971 1.00 96.12 837 ASN A N 1
ATOM 6491 C CA . ASN A 1 837 ? -10.501 -8.209 -10.935 1.00 96.12 837 ASN A CA 1
ATOM 6492 C C . ASN A 1 837 ? -10.984 -6.776 -11.199 1.00 96.12 837 ASN A C 1
ATOM 6494 O O . ASN A 1 837 ? -12.024 -6.594 -11.830 1.00 96.12 837 ASN A O 1
ATOM 6498 N N . ALA A 1 838 ? -10.238 -5.755 -10.767 1.00 97.38 838 ALA A N 1
ATOM 6499 C CA . ALA A 1 838 ? -10.605 -4.363 -11.000 1.00 97.38 838 ALA A CA 1
ATOM 6500 C C . ALA A 1 838 ? -10.638 -4.014 -12.489 1.00 97.38 838 ALA A C 1
ATOM 6502 O O . ALA A 1 838 ? -11.562 -3.335 -12.932 1.00 97.38 838 ALA A O 1
ATOM 6503 N N . VAL A 1 839 ? -9.693 -4.535 -13.276 1.00 96.56 839 VAL A N 1
ATOM 6504 C CA . VAL A 1 839 ? -9.691 -4.348 -14.733 1.00 96.56 839 VAL A CA 1
ATOM 6505 C C . VAL A 1 839 ? -10.840 -5.116 -15.389 1.00 96.56 839 VAL A C 1
ATOM 6507 O O . VAL A 1 839 ? -11.551 -4.572 -16.235 1.00 96.56 839 VAL A O 1
ATOM 6510 N N . ALA A 1 840 ? -11.096 -6.354 -14.956 1.00 94.56 840 ALA A N 1
ATOM 6511 C CA . ALA A 1 840 ? -12.221 -7.143 -15.462 1.00 94.56 840 ALA A CA 1
ATOM 6512 C C . ALA A 1 840 ? -13.582 -6.461 -15.205 1.00 94.56 840 ALA A C 1
ATOM 6514 O O . ALA A 1 840 ? -14.472 -6.462 -16.065 1.00 94.56 840 ALA A O 1
ATOM 6515 N N . ILE A 1 841 ? -13.750 -5.836 -14.038 1.00 93.31 841 ILE A N 1
ATOM 6516 C CA . ILE A 1 841 ? -14.979 -5.116 -13.690 1.00 93.31 841 ILE A CA 1
ATOM 6517 C C . ILE A 1 841 ? -15.042 -3.759 -14.396 1.00 93.31 841 ILE A C 1
ATOM 6519 O O . ILE A 1 841 ? -16.116 -3.400 -14.869 1.00 93.31 841 ILE A O 1
ATOM 6523 N N . ALA A 1 842 ? -13.924 -3.045 -14.565 1.00 92.75 842 ALA A N 1
ATOM 6524 C CA . ALA A 1 842 ? -13.880 -1.830 -15.385 1.00 92.75 842 ALA A CA 1
ATOM 6525 C C . ALA A 1 842 ? -14.408 -2.096 -16.809 1.00 92.75 842 ALA A C 1
ATOM 6527 O O . ALA A 1 842 ? -15.216 -1.328 -17.332 1.00 92.75 842 ALA A O 1
ATOM 6528 N N . ASN A 1 843 ? -14.036 -3.237 -17.397 1.00 90.81 843 ASN A N 1
ATOM 6529 C CA . ASN A 1 843 ? -14.484 -3.644 -18.730 1.00 90.81 843 ASN A CA 1
ATOM 6530 C C . ASN A 1 843 ? -15.960 -4.069 -18.770 1.00 90.81 843 ASN A C 1
ATOM 6532 O O . ASN A 1 843 ? -16.679 -3.715 -19.703 1.00 90.81 843 ASN A O 1
ATOM 6536 N N . SER A 1 844 ? -16.430 -4.811 -17.762 1.00 89.12 844 SER A N 1
ATOM 6537 C CA . SER A 1 844 ? -17.840 -5.233 -17.676 1.00 89.12 844 SER A CA 1
ATOM 6538 C C . SER A 1 844 ? -18.779 -4.157 -17.118 1.00 89.12 844 SER A C 1
ATOM 6540 O O . SER A 1 844 ? -19.994 -4.333 -17.168 1.00 89.12 844 SER A O 1
ATOM 6542 N N . LYS A 1 845 ? -18.229 -3.044 -16.611 1.00 88.25 845 LYS A N 1
ATOM 6543 C CA . LYS A 1 845 ? -18.923 -1.870 -16.055 1.00 88.25 845 LYS A CA 1
ATOM 6544 C C . LYS A 1 845 ? -19.962 -2.189 -14.978 1.00 88.25 845 LYS A C 1
ATOM 6546 O O . LYS A 1 845 ? -20.898 -1.415 -14.803 1.00 88.25 845 LYS A O 1
ATOM 6551 N N . ARG A 1 846 ? -19.800 -3.295 -14.243 1.00 89.88 846 ARG A N 1
ATOM 6552 C CA . ARG A 1 846 ? -20.757 -3.684 -13.198 1.00 89.88 846 ARG A CA 1
ATOM 6553 C C . ARG A 1 846 ? -20.655 -2.738 -12.013 1.00 89.88 846 ARG A C 1
ATOM 6555 O O . ARG A 1 846 ? -19.585 -2.590 -11.414 1.00 89.88 846 ARG A O 1
ATOM 6562 N N . LYS A 1 847 ? -21.768 -2.097 -11.681 1.00 94.06 847 LYS A N 1
ATOM 6563 C CA . LYS A 1 847 ? -21.820 -1.087 -10.626 1.00 94.06 847 LYS A CA 1
ATOM 6564 C C . LYS A 1 847 ? -22.282 -1.687 -9.301 1.00 94.06 847 LYS A C 1
ATOM 6566 O O . LYS A 1 847 ? -23.061 -2.638 -9.298 1.00 94.06 847 LYS A O 1
ATOM 6571 N N . PRO A 1 848 ? -21.865 -1.121 -8.155 1.00 95.06 848 PRO A N 1
ATOM 6572 C CA . PRO A 1 848 ? -22.282 -1.628 -6.853 1.00 95.06 848 PRO A CA 1
ATOM 6573 C C . PRO A 1 848 ? -23.805 -1.620 -6.674 1.00 95.06 848 PRO A C 1
ATOM 6575 O O . PRO A 1 848 ? -24.320 -2.556 -6.074 1.00 95.06 848 PRO A O 1
ATOM 6578 N N . GLN A 1 849 ? -24.525 -0.636 -7.232 1.00 95.88 849 GLN A N 1
ATOM 6579 C CA . GLN A 1 849 ? -25.992 -0.588 -7.138 1.00 95.88 849 GLN A CA 1
ATOM 6580 C C . GLN A 1 849 ? -26.715 -1.660 -7.976 1.00 95.88 849 GLN A C 1
ATOM 6582 O O . GLN A 1 849 ? -27.899 -1.897 -7.794 1.00 95.88 849 GLN A O 1
ATOM 6587 N N . GLU A 1 850 ? -26.022 -2.305 -8.916 1.00 93.25 850 GLU A N 1
ATOM 6588 C CA . GLU A 1 850 ? -26.587 -3.388 -9.737 1.00 93.25 850 GLU A CA 1
ATOM 6589 C C . GLU A 1 850 ? -26.302 -4.766 -9.118 1.00 93.25 850 GLU A C 1
ATOM 6591 O O . GLU A 1 850 ? -27.020 -5.732 -9.363 1.00 93.25 850 GLU A O 1
ATOM 6596 N N . ILE A 1 851 ? -25.224 -4.866 -8.336 1.00 93.38 851 ILE A N 1
ATOM 6597 C CA . ILE A 1 851 ? -24.748 -6.115 -7.727 1.00 93.38 851 ILE A CA 1
ATOM 6598 C C . ILE A 1 851 ? -25.377 -6.317 -6.347 1.00 93.38 851 ILE A C 1
ATOM 6600 O O . ILE A 1 851 ? -25.754 -7.432 -5.981 1.00 93.38 851 ILE A O 1
ATOM 6604 N N . LEU A 1 852 ? -25.479 -5.241 -5.565 1.00 96.69 852 LEU A N 1
ATOM 6605 C CA . LEU A 1 852 ? -26.010 -5.293 -4.212 1.00 96.69 852 LEU A CA 1
ATOM 6606 C C . LEU A 1 852 ? -27.533 -5.400 -4.248 1.00 96.69 852 LEU A C 1
ATOM 6608 O O . LEU A 1 852 ? -28.244 -4.494 -4.657 1.00 96.69 852 LEU A O 1
ATOM 6612 N N . THR A 1 853 ? -28.028 -6.528 -3.761 1.00 97.06 853 THR A N 1
ATOM 6613 C CA . THR A 1 853 ? -29.452 -6.876 -3.722 1.00 97.06 853 THR A CA 1
ATOM 6614 C C . THR A 1 853 ? -29.908 -7.116 -2.292 1.00 97.06 853 THR A C 1
ATOM 6616 O O . THR A 1 853 ? -29.089 -7.364 -1.400 1.00 97.06 853 THR A O 1
ATOM 6619 N N . LYS A 1 854 ? -31.222 -7.127 -2.060 1.00 97.44 854 LYS A N 1
ATOM 6620 C CA . LYS A 1 854 ? -31.801 -7.468 -0.754 1.00 97.44 854 LYS A CA 1
ATOM 6621 C C . LYS A 1 854 ? -31.282 -8.817 -0.238 1.00 97.44 854 LYS A C 1
ATOM 6623 O O . LYS A 1 854 ? -30.904 -8.934 0.926 1.00 97.44 854 LYS A O 1
ATOM 6628 N N . GLU A 1 855 ? -31.181 -9.800 -1.124 1.00 97.75 855 GLU A N 1
ATOM 6629 C CA . GLU A 1 855 ? -30.669 -11.144 -0.865 1.00 97.75 855 GLU A CA 1
ATOM 6630 C C . GLU A 1 855 ? -29.197 -11.127 -0.436 1.00 97.75 855 GLU A C 1
ATOM 6632 O O . GLU A 1 855 ? -28.818 -11.841 0.495 1.00 97.75 855 GLU A O 1
ATOM 6637 N N . SER A 1 856 ? -28.366 -10.276 -1.052 1.00 97.56 856 SER A N 1
ATOM 6638 C CA . SER A 1 856 ? -26.967 -10.107 -0.634 1.00 97.56 856 SER A CA 1
ATOM 6639 C C . SER A 1 856 ? -26.856 -9.550 0.793 1.00 97.56 856 SER A C 1
ATOM 6641 O O . SER A 1 856 ? -26.040 -10.031 1.584 1.00 97.56 856 SER A O 1
ATOM 6643 N N . PHE A 1 857 ? -27.730 -8.613 1.179 1.00 98.31 857 PHE A N 1
ATOM 6644 C CA . PHE A 1 857 ? -27.784 -8.091 2.547 1.00 98.31 857 PHE A CA 1
ATOM 6645 C C . PHE A 1 857 ? -28.321 -9.127 3.538 1.00 98.31 857 PHE A C 1
ATOM 6647 O O . PHE A 1 857 ? -27.785 -9.244 4.639 1.00 98.31 857 PHE A O 1
ATOM 6654 N N . TRP A 1 858 ? -29.316 -9.932 3.162 1.00 98.44 858 TRP A N 1
ATOM 6655 C CA . TRP A 1 858 ? -29.782 -11.052 3.986 1.00 98.44 858 TRP A CA 1
ATOM 6656 C C . TRP A 1 858 ? -28.677 -12.080 4.248 1.00 98.44 858 TRP A C 1
ATOM 6658 O O . TRP A 1 858 ? -28.492 -12.508 5.391 1.00 98.44 858 TRP A O 1
ATOM 6668 N N . ASN A 1 859 ? -27.874 -12.408 3.233 1.00 98.50 859 ASN A N 1
ATOM 6669 C CA . ASN A 1 859 ? -26.688 -13.252 3.397 1.00 98.50 859 ASN A CA 1
ATOM 6670 C C . ASN A 1 859 ? -25.669 -12.613 4.349 1.00 98.50 859 ASN A C 1
ATOM 6672 O O . ASN A 1 859 ? -25.156 -13.279 5.250 1.00 98.50 859 ASN A O 1
ATOM 6676 N N . ALA A 1 860 ? -25.408 -11.313 4.204 1.00 98.38 860 ALA A N 1
ATOM 6677 C CA . ALA A 1 860 ? -24.493 -10.586 5.076 1.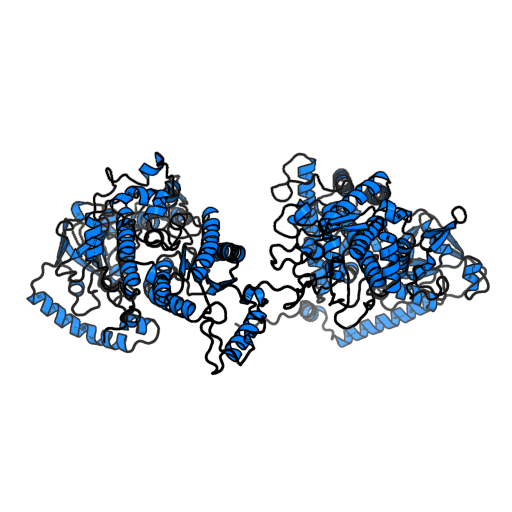00 98.38 860 ALA A CA 1
ATOM 6678 C C . ALA A 1 860 ? -24.959 -10.540 6.541 1.00 98.38 860 ALA A C 1
ATOM 6680 O O . ALA A 1 860 ? -24.141 -10.699 7.447 1.00 98.38 860 ALA A O 1
ATOM 6681 N N . ILE A 1 861 ? -26.262 -10.386 6.788 1.00 98.62 861 ILE A N 1
ATOM 6682 C CA . ILE A 1 861 ? -26.856 -10.426 8.134 1.00 98.62 861 ILE A CA 1
ATOM 6683 C C . ILE A 1 861 ? -26.813 -11.848 8.709 1.00 98.62 861 ILE A C 1
ATOM 6685 O O . ILE A 1 861 ? -26.516 -12.026 9.890 1.00 98.62 861 ILE A O 1
ATOM 6689 N N . THR A 1 862 ? -27.046 -12.868 7.879 1.00 98.69 862 THR A N 1
ATOM 6690 C CA . THR A 1 862 ? -26.901 -14.280 8.272 1.00 98.69 862 THR A CA 1
ATOM 6691 C C . THR A 1 862 ? -25.466 -14.554 8.719 1.00 98.69 862 THR A C 1
ATOM 6693 O O . THR A 1 862 ? -25.237 -15.079 9.805 1.00 98.69 862 THR A O 1
ATOM 6696 N N . VAL A 1 863 ? -24.473 -14.101 7.950 1.00 98.56 863 VAL A N 1
ATOM 6697 C CA . VAL A 1 863 ? -23.061 -14.185 8.347 1.00 98.56 863 VAL A CA 1
ATOM 6698 C C . VAL A 1 863 ? -22.793 -13.393 9.625 1.00 98.56 863 VAL A C 1
ATOM 6700 O O . VAL A 1 863 ? -22.148 -13.922 10.525 1.00 98.56 863 VAL A O 1
ATOM 6703 N N . LEU A 1 864 ? -23.304 -12.165 9.750 1.00 98.44 864 LEU A N 1
ATOM 6704 C CA . LEU A 1 864 ? -23.142 -11.340 10.951 1.00 98.44 864 LEU A CA 1
ATOM 6705 C C . LEU A 1 864 ? -23.606 -12.076 12.222 1.00 98.44 864 LEU A C 1
ATOM 6707 O O . LEU A 1 864 ? -22.918 -12.025 13.244 1.00 98.44 864 LEU A O 1
ATOM 6711 N N . GLN A 1 865 ? -24.735 -12.783 12.148 1.00 98.06 865 GLN A N 1
ATOM 6712 C CA . GLN A 1 865 ? -25.252 -13.603 13.244 1.00 98.06 865 GLN A CA 1
ATOM 6713 C C . GLN A 1 865 ? -24.403 -14.864 13.466 1.00 98.06 865 GLN A C 1
ATOM 6715 O O . GLN A 1 865 ? -24.041 -15.178 14.599 1.00 98.06 865 GLN A O 1
ATOM 6720 N N . ALA A 1 866 ? -24.018 -15.553 12.390 1.00 98.12 866 ALA A N 1
ATOM 6721 C CA . ALA A 1 866 ? -23.257 -16.797 12.462 1.00 98.12 866 ALA A CA 1
ATOM 6722 C C . ALA A 1 866 ? -21.830 -16.633 12.986 1.00 98.12 866 ALA A C 1
ATOM 6724 O O . ALA A 1 866 ? -21.279 -17.562 13.580 1.00 98.12 866 ALA A O 1
ATOM 6725 N N . ILE A 1 867 ? -21.230 -15.459 12.790 1.00 97.44 867 ILE A N 1
ATOM 6726 C CA . ILE A 1 867 ? -19.914 -15.131 13.343 1.00 97.44 867 ILE A CA 1
ATOM 6727 C C . ILE A 1 867 ? -19.999 -14.468 14.719 1.00 97.44 867 ILE A C 1
ATOM 6729 O O . ILE A 1 867 ? -18.967 -14.241 15.343 1.00 97.44 867 ILE A O 1
ATOM 6733 N N . GLY A 1 868 ? -21.203 -14.117 15.187 1.00 95.62 868 GLY A N 1
ATOM 6734 C CA . GLY A 1 868 ? -21.386 -13.352 16.417 1.00 95.62 868 GLY A CA 1
ATOM 6735 C C . GLY A 1 868 ? -20.657 -12.024 16.325 1.00 95.62 868 GLY A C 1
ATOM 6736 O O . GLY A 1 868 ? -19.823 -11.713 17.175 1.00 95.62 868 GLY A O 1
ATOM 6737 N N . GLY A 1 869 ? -20.898 -11.278 15.248 1.00 95.44 869 GLY A N 1
ATOM 6738 C CA . GLY A 1 869 ? -20.122 -10.090 14.922 1.00 95.44 869 GLY A CA 1
ATOM 6739 C C . GLY A 1 869 ? -20.321 -8.918 15.885 1.00 95.44 869 GLY A C 1
ATOM 6740 O O . GLY A 1 869 ? -20.971 -8.995 16.931 1.00 95.44 869 GLY A O 1
ATOM 6741 N N . SER A 1 870 ? -19.688 -7.803 15.547 1.00 96.56 870 SER A N 1
ATOM 6742 C CA . SER A 1 870 ? -19.798 -6.539 16.275 1.00 96.56 870 SER A CA 1
ATOM 6743 C C . SER A 1 870 ? -21.204 -5.940 16.170 1.00 96.56 870 SER A C 1
ATOM 6745 O O . SER A 1 870 ? -21.768 -5.887 15.079 1.00 96.56 870 SER A O 1
ATOM 6747 N N . THR A 1 871 ? -21.731 -5.381 17.264 1.00 96.81 871 THR A N 1
ATOM 6748 C CA . THR A 1 871 ? -22.988 -4.604 17.244 1.00 96.81 871 THR A CA 1
ATOM 6749 C C . THR A 1 871 ? -22.887 -3.379 16.331 1.00 96.81 871 THR A C 1
ATOM 6751 O O . THR A 1 871 ? -23.856 -3.031 15.664 1.00 96.81 871 THR A O 1
ATOM 6754 N N . ASN A 1 872 ? -21.688 -2.798 16.185 1.00 97.50 872 ASN A N 1
ATOM 6755 C CA . ASN A 1 872 ? -21.427 -1.698 15.251 1.00 97.50 872 ASN A CA 1
ATOM 6756 C C . ASN A 1 872 ? -21.772 -2.049 13.795 1.00 97.50 872 ASN A C 1
ATOM 6758 O O . ASN A 1 872 ? -22.113 -1.158 13.020 1.00 97.50 872 ASN A O 1
ATOM 6762 N N . ALA A 1 873 ? -21.685 -3.328 13.411 1.00 97.56 873 ALA A N 1
ATOM 6763 C CA . ALA A 1 873 ? -22.021 -3.755 12.058 1.00 97.56 873 ALA A CA 1
ATOM 6764 C C . ALA A 1 873 ? -23.503 -3.537 11.734 1.00 97.56 873 ALA A C 1
ATOM 6766 O O . ALA A 1 873 ? -23.821 -3.307 10.575 1.00 97.56 873 ALA A O 1
ATOM 6767 N N . VAL A 1 874 ? -24.392 -3.526 12.737 1.00 97.75 874 VAL A N 1
ATOM 6768 C CA . VAL A 1 874 ? -25.807 -3.171 12.549 1.00 97.75 874 VAL A CA 1
ATOM 6769 C C . VAL A 1 874 ? -25.920 -1.725 12.069 1.00 97.75 874 VAL A C 1
ATOM 6771 O O . VAL A 1 874 ? -26.477 -1.469 11.007 1.00 97.75 874 VAL A O 1
ATOM 6774 N N . VAL A 1 875 ? -25.298 -0.785 12.787 1.00 98.06 875 VAL A N 1
ATOM 6775 C CA . VAL A 1 875 ? -25.284 0.641 12.415 1.00 98.06 875 VAL A CA 1
ATOM 6776 C C . VAL A 1 875 ? -24.626 0.848 11.043 1.00 98.06 875 VAL A C 1
ATOM 6778 O O . VAL A 1 875 ? -25.095 1.643 10.234 1.00 98.06 875 VAL A O 1
ATOM 6781 N N . HIS A 1 876 ? -23.549 0.118 10.749 1.00 98.38 876 HIS A N 1
ATOM 6782 C CA . HIS A 1 876 ? -22.871 0.196 9.455 1.00 98.38 876 HIS A CA 1
ATOM 6783 C C . HIS A 1 876 ? -23.704 -0.358 8.299 1.00 98.38 876 HIS A C 1
ATOM 6785 O O . HIS A 1 876 ? -23.780 0.295 7.266 1.00 98.38 876 HIS A O 1
ATOM 6791 N N . LEU A 1 877 ? -24.338 -1.520 8.457 1.00 98.12 877 LEU A N 1
ATOM 6792 C CA . LEU A 1 877 ? -25.180 -2.120 7.422 1.00 98.12 877 LEU A CA 1
ATOM 6793 C C . LEU A 1 877 ? -26.391 -1.247 7.108 1.00 98.12 877 LEU A C 1
ATOM 6795 O O . LEU A 1 877 ? -26.700 -1.057 5.935 1.00 98.12 877 LEU A O 1
ATOM 6799 N N . LEU A 1 878 ? -27.030 -0.671 8.127 1.00 97.81 878 LEU A N 1
ATOM 6800 C CA . LEU A 1 878 ? -28.142 0.261 7.935 1.00 97.81 878 LEU A CA 1
ATOM 6801 C C . LEU A 1 878 ? -27.685 1.505 7.159 1.00 97.81 878 LEU A C 1
ATOM 6803 O O . LEU A 1 878 ? -28.322 1.876 6.178 1.00 97.81 878 LEU A O 1
ATOM 6807 N N . ALA A 1 879 ? -26.529 2.083 7.509 1.00 98.31 879 ALA A N 1
ATOM 6808 C CA . ALA A 1 879 ? -25.962 3.213 6.770 1.00 98.31 879 ALA A CA 1
ATOM 6809 C C . ALA A 1 879 ? -25.616 2.856 5.313 1.00 98.31 879 ALA A C 1
ATOM 6811 O O . ALA A 1 879 ? -25.979 3.587 4.402 1.00 98.31 879 ALA A O 1
ATOM 6812 N N . ILE A 1 880 ? -24.960 1.713 5.079 1.00 98.31 880 ILE A N 1
ATOM 6813 C CA . ILE A 1 880 ? -24.618 1.220 3.734 1.00 98.31 880 ILE A CA 1
ATOM 6814 C C . ILE A 1 880 ? -25.888 1.015 2.899 1.00 98.31 880 ILE A C 1
ATOM 6816 O O . ILE A 1 880 ? -25.940 1.446 1.750 1.00 98.31 880 ILE A O 1
ATOM 6820 N N . THR A 1 881 ? -26.921 0.401 3.479 1.00 97.00 881 THR A N 1
ATOM 6821 C CA . THR A 1 881 ? -28.201 0.167 2.795 1.00 97.00 881 THR A CA 1
ATOM 6822 C C . THR A 1 881 ? -28.881 1.493 2.443 1.00 97.00 881 THR A C 1
ATOM 6824 O O . THR A 1 881 ? -29.385 1.651 1.337 1.00 97.00 881 THR A O 1
ATOM 6827 N N . ASN A 1 882 ? -28.824 2.487 3.334 1.00 96.31 882 ASN A N 1
ATOM 6828 C CA . ASN A 1 882 ? -29.407 3.813 3.109 1.00 96.31 882 ASN A CA 1
ATOM 6829 C C . ASN A 1 882 ? -28.704 4.637 2.015 1.00 96.31 882 ASN A C 1
ATOM 6831 O O . ASN A 1 882 ? -29.264 5.636 1.565 1.00 96.31 882 ASN A O 1
ATOM 6835 N N . ARG A 1 883 ? -27.516 4.225 1.549 1.00 97.62 883 ARG A N 1
ATOM 6836 C CA . ARG A 1 883 ? -26.861 4.798 0.356 1.00 97.62 883 ARG A CA 1
ATOM 6837 C C . ARG A 1 883 ? -27.354 4.203 -0.955 1.00 97.62 883 ARG A C 1
ATOM 6839 O O . ARG A 1 883 ? -27.074 4.754 -2.015 1.00 97.62 883 ARG A O 1
ATOM 6846 N N . HIS A 1 884 ? -28.064 3.082 -0.897 1.00 97.38 884 HIS A N 1
ATOM 6847 C CA . HIS A 1 884 ? -28.559 2.395 -2.074 1.00 97.38 884 HIS A CA 1
ATOM 6848 C C . HIS A 1 884 ? -29.995 2.843 -2.397 1.00 97.38 884 HIS A C 1
ATOM 6850 O O . HIS A 1 884 ? -30.891 2.589 -1.588 1.00 97.38 884 HIS A O 1
ATOM 6856 N N . PRO A 1 885 ? -30.261 3.433 -3.580 1.00 95.25 885 PRO A N 1
ATOM 6857 C CA . PRO A 1 885 ? -31.576 3.988 -3.917 1.00 95.25 885 PRO A CA 1
ATOM 6858 C C . PRO A 1 885 ? -32.741 3.004 -3.773 1.00 95.25 885 PRO A C 1
ATOM 6860 O O . PRO A 1 885 ? -33.799 3.368 -3.274 1.00 95.25 885 PRO A O 1
ATOM 6863 N N . GLU A 1 886 ? -32.541 1.744 -4.166 1.00 94.94 886 GLU A N 1
ATOM 6864 C CA . GLU A 1 886 ? -33.603 0.726 -4.126 1.00 94.94 886 GLU A CA 1
ATOM 6865 C C . GLU A 1 886 ? -33.743 0.001 -2.779 1.00 94.94 886 GLU A C 1
ATOM 6867 O O . GLU A 1 886 ? -34.735 -0.690 -2.556 1.00 94.94 886 GLU A O 1
ATOM 6872 N N . LEU A 1 887 ? -32.753 0.116 -1.885 1.00 95.44 887 LEU A N 1
ATOM 6873 C CA . LEU A 1 887 ? -32.726 -0.649 -0.632 1.00 95.44 887 LEU A CA 1
ATOM 6874 C C . LEU A 1 887 ? -32.883 0.234 0.608 1.00 95.44 887 LEU A C 1
ATOM 6876 O O . LEU A 1 887 ? -33.104 -0.298 1.699 1.00 95.44 887 LEU A O 1
ATOM 6880 N N . GLN A 1 888 ? -32.799 1.559 0.469 1.00 93.12 888 GLN A N 1
ATOM 6881 C CA . GLN A 1 888 ? -33.050 2.491 1.563 1.00 93.12 888 GLN A CA 1
ATOM 6882 C C . GLN A 1 888 ? -34.400 2.187 2.232 1.00 93.12 888 GLN A C 1
ATOM 6884 O O . GLN A 1 888 ? -35.438 2.110 1.579 1.00 93.12 888 GLN A O 1
ATOM 6889 N N . GLY A 1 889 ? -34.376 1.987 3.552 1.00 89.00 889 GLY A N 1
ATOM 6890 C CA . GLY A 1 889 ? -35.562 1.632 4.340 1.00 89.00 889 GLY A CA 1
ATOM 6891 C C . GLY A 1 889 ? -36.066 0.187 4.186 1.00 89.00 889 GLY A C 1
ATOM 6892 O O . GLY A 1 889 ? -37.002 -0.191 4.885 1.00 89.00 889 GLY A O 1
ATOM 6893 N N . VAL A 1 890 ? -35.459 -0.642 3.327 1.00 93.88 890 VAL A N 1
ATOM 6894 C CA . VAL A 1 890 ? -35.852 -2.053 3.132 1.00 93.88 890 VAL A CA 1
ATOM 6895 C C . VAL A 1 890 ? -35.240 -2.963 4.196 1.00 93.88 890 VAL A C 1
ATOM 6897 O O . VAL A 1 890 ? -35.910 -3.867 4.697 1.00 93.88 890 VAL A O 1
ATOM 6900 N N . ILE A 1 891 ? -33.966 -2.747 4.531 1.00 95.50 891 ILE A N 1
ATOM 6901 C CA . ILE A 1 891 ? -33.277 -3.466 5.607 1.00 95.50 891 ILE A CA 1
ATOM 6902 C C . ILE A 1 891 ? -33.416 -2.649 6.888 1.00 95.50 891 ILE A C 1
ATOM 6904 O O . ILE A 1 891 ? -32.940 -1.518 6.963 1.00 95.50 891 ILE A O 1
ATOM 6908 N N . THR A 1 892 ? -34.058 -3.226 7.901 1.00 95.88 892 THR A N 1
ATOM 6909 C CA . THR A 1 892 ? -34.338 -2.562 9.181 1.00 95.88 892 THR A CA 1
ATOM 6910 C C . THR A 1 892 ? -33.804 -3.384 10.353 1.00 95.88 892 THR A C 1
ATOM 6912 O O . THR A 1 892 ? -33.335 -4.513 10.186 1.00 95.88 892 THR A O 1
ATOM 6915 N N . LEU A 1 893 ? -33.905 -2.848 11.575 1.00 97.06 893 LEU A N 1
ATOM 6916 C CA . LEU A 1 893 ? -33.620 -3.626 12.784 1.00 97.06 893 LEU A CA 1
ATOM 6917 C C . LEU A 1 893 ? -34.478 -4.899 12.878 1.00 97.06 893 LEU A C 1
ATOM 6919 O O . LEU A 1 893 ? -33.990 -5.927 13.343 1.00 97.06 893 LEU A O 1
ATOM 6923 N N . ASP A 1 894 ? -35.712 -4.876 12.372 1.00 96.25 894 ASP A N 1
ATOM 6924 C CA . ASP A 1 894 ? -36.577 -6.059 12.382 1.00 96.25 894 ASP A CA 1
ATOM 6925 C C . ASP A 1 894 ? -36.048 -7.147 11.433 1.00 96.25 894 ASP A C 1
ATOM 6927 O O . ASP A 1 894 ? -36.140 -8.333 11.743 1.00 96.25 894 ASP A O 1
ATOM 6931 N N . THR A 1 895 ? -35.393 -6.767 10.327 1.00 97.12 895 THR A N 1
ATOM 6932 C CA . THR A 1 895 ? -34.687 -7.719 9.451 1.00 97.12 895 THR A CA 1
ATOM 6933 C C . THR A 1 895 ? -33.537 -8.418 10.185 1.00 97.12 895 THR A C 1
ATOM 6935 O O . THR A 1 895 ? -33.365 -9.631 10.054 1.00 97.12 895 THR A O 1
ATOM 6938 N N . ILE A 1 896 ? -32.759 -7.672 10.983 1.00 96.94 896 ILE A N 1
ATOM 6939 C CA . ILE A 1 896 ? -31.656 -8.223 11.795 1.00 96.94 896 ILE A CA 1
ATOM 6940 C C . ILE A 1 896 ? -32.181 -9.244 12.806 1.00 96.94 896 ILE A C 1
ATOM 6942 O O . ILE A 1 896 ? -31.580 -10.305 12.993 1.00 96.94 896 ILE A O 1
ATOM 6946 N N . GLU A 1 897 ? -33.302 -8.920 13.444 1.00 96.06 897 GLU A N 1
ATOM 6947 C CA . GLU A 1 897 ? -33.966 -9.763 14.431 1.00 96.06 897 GLU A CA 1
ATOM 6948 C C . GLU A 1 897 ? -34.554 -11.035 13.805 1.00 96.06 897 GLU A C 1
ATOM 6950 O O . GLU A 1 897 ? -34.322 -12.132 14.317 1.00 96.06 897 GLU A O 1
ATOM 6955 N N . GLU A 1 898 ? -35.265 -10.921 12.680 1.00 97.00 898 GLU A N 1
ATOM 6956 C CA . GLU A 1 898 ? -35.884 -12.066 12.006 1.00 97.00 898 GLU A CA 1
ATOM 6957 C C . GLU A 1 898 ? -34.837 -13.102 11.570 1.00 97.00 898 GLU A C 1
ATOM 6959 O O . GLU A 1 898 ? -34.996 -14.303 11.815 1.00 97.00 898 GLU A O 1
ATOM 6964 N N . ILE A 1 899 ? -33.740 -12.640 10.963 1.00 98.06 899 ILE A N 1
ATOM 6965 C CA . ILE A 1 899 ? -32.624 -13.502 10.552 1.00 98.06 899 ILE A CA 1
ATOM 6966 C C . ILE A 1 899 ? -31.883 -14.039 11.781 1.00 98.06 899 ILE A C 1
ATOM 6968 O O . ILE A 1 899 ? -31.519 -15.218 11.828 1.00 98.06 899 ILE A O 1
ATOM 6972 N N . GLY A 1 900 ? -31.706 -13.206 12.810 1.00 96.50 900 GLY A N 1
ATOM 6973 C CA . GLY A 1 900 ? -31.103 -13.595 14.081 1.00 96.50 900 GLY A CA 1
ATOM 6974 C C . GLY A 1 900 ? -31.808 -14.767 14.749 1.00 96.50 900 GLY A C 1
ATOM 6975 O O . GLY A 1 900 ? -31.140 -15.685 15.220 1.00 96.50 900 GLY A O 1
ATOM 6976 N N . ARG A 1 901 ? -33.143 -14.813 14.740 1.00 96.38 901 ARG A N 1
ATOM 6977 C CA . ARG A 1 901 ? -33.912 -15.937 15.310 1.00 96.38 901 ARG A CA 1
ATOM 6978 C C . ARG A 1 901 ? -33.661 -17.279 14.630 1.00 96.38 901 ARG A C 1
ATOM 6980 O O . ARG A 1 901 ? -33.858 -18.310 15.263 1.00 96.38 901 ARG A O 1
ATOM 6987 N N . LYS A 1 902 ? -33.239 -17.268 13.367 1.00 96.62 902 LYS A N 1
ATOM 6988 C CA . LYS A 1 902 ? -33.026 -18.473 12.551 1.00 96.62 902 LYS A CA 1
ATOM 6989 C C . LYS A 1 902 ? -31.555 -18.896 12.488 1.00 96.62 902 LYS A C 1
ATOM 6991 O O . LYS A 1 902 ? -31.267 -19.993 12.018 1.00 96.62 902 LYS A O 1
ATOM 6996 N N . THR A 1 903 ? -30.632 -18.042 12.940 1.00 98.00 903 THR A N 1
ATOM 6997 C CA . THR A 1 903 ? -29.197 -18.212 12.684 1.00 98.00 903 THR A CA 1
ATOM 6998 C C . THR A 1 903 ? -28.409 -18.465 13.977 1.00 98.00 903 THR A C 1
ATOM 7000 O O . THR A 1 903 ? -28.337 -17.566 14.822 1.00 98.00 903 THR A O 1
ATOM 7003 N N . PRO A 1 904 ? -27.794 -19.651 14.142 1.00 97.31 904 PRO A N 1
ATOM 7004 C CA . PRO A 1 904 ? -26.928 -19.967 15.278 1.00 97.31 904 PRO A CA 1
ATOM 7005 C C . PRO A 1 904 ? -25.550 -19.305 15.167 1.00 97.31 904 PRO A C 1
ATOM 7007 O O . PRO A 1 904 ? -25.070 -19.053 14.066 1.00 97.31 904 PRO A O 1
ATOM 7010 N N . LEU A 1 905 ? -24.871 -19.106 16.300 1.00 97.12 905 LEU A N 1
ATOM 7011 C CA . LEU A 1 905 ? -23.456 -18.725 16.347 1.00 97.12 905 LEU A CA 1
ATOM 7012 C C . LEU A 1 905 ? -22.573 -19.954 16.111 1.00 97.12 905 LEU A C 1
ATOM 7014 O O . LEU A 1 905 ? -22.580 -20.886 16.918 1.00 97.12 905 LEU A O 1
ATOM 7018 N N . LEU A 1 906 ? -21.773 -19.924 15.051 1.00 96.81 906 LEU A N 1
ATOM 7019 C CA . LEU A 1 906 ? -20.933 -21.046 14.634 1.00 96.81 906 LEU A CA 1
ATOM 7020 C C . LEU A 1 906 ? -19.440 -20.803 14.840 1.00 96.81 906 LEU A C 1
ATOM 7022 O O . LEU A 1 906 ? -18.685 -21.759 14.975 1.00 96.81 906 LEU A O 1
ATOM 7026 N N . ILE A 1 907 ? -18.999 -19.547 14.837 1.00 96.25 907 ILE A N 1
ATOM 7027 C CA . ILE A 1 907 ? -17.571 -19.230 14.874 1.00 96.25 907 ILE A CA 1
ATOM 7028 C C . ILE A 1 907 ? -17.066 -19.085 16.310 1.00 96.25 907 ILE A C 1
ATOM 7030 O O . ILE A 1 907 ? -17.496 -18.192 17.043 1.00 96.25 907 ILE A O 1
ATOM 7034 N N . ASP A 1 908 ? -16.108 -19.934 16.680 1.00 95.56 908 ASP A N 1
ATOM 7035 C CA . ASP A 1 908 ? -15.402 -19.881 17.960 1.00 95.56 908 ASP A CA 1
ATOM 7036 C C . ASP A 1 908 ? -14.293 -18.836 17.906 1.00 95.56 908 ASP A C 1
ATOM 7038 O O . ASP A 1 908 ? -13.138 -19.156 17.659 1.00 95.56 908 ASP A O 1
ATOM 7042 N N . LEU A 1 909 ? -14.649 -17.566 18.093 1.00 95.44 909 LEU A N 1
ATOM 7043 C CA . LEU A 1 909 ? -13.691 -16.469 18.186 1.00 95.44 909 LEU A CA 1
ATOM 7044 C C . LEU A 1 909 ? -14.047 -15.514 19.315 1.00 95.44 909 LEU A C 1
ATOM 7046 O O . LEU A 1 909 ? -15.219 -15.207 19.567 1.00 95.44 909 LEU A O 1
ATOM 7050 N N . LYS A 1 910 ? -13.018 -14.939 19.938 1.00 94.69 910 LYS A N 1
ATOM 7051 C CA . LYS A 1 910 ? -13.200 -13.846 20.897 1.00 94.69 910 LYS A CA 1
ATOM 7052 C C . LYS A 1 910 ? -14.015 -12.705 20.260 1.00 94.69 910 LYS A C 1
ATOM 7054 O O . LYS A 1 910 ? -13.774 -12.359 19.101 1.00 94.69 910 LYS A O 1
ATOM 7059 N N . PRO A 1 911 ? -14.949 -12.072 20.998 1.00 91.75 911 PRO A N 1
ATOM 7060 C CA . PRO A 1 911 ? -15.197 -12.222 22.437 1.00 91.75 911 PRO A CA 1
ATOM 7061 C C . PRO A 1 911 ? -16.242 -13.285 22.833 1.00 91.75 911 PRO A C 1
ATOM 7063 O O . PRO A 1 911 ? -16.518 -13.409 24.021 1.00 91.75 911 PRO A O 1
ATOM 7066 N N . SER A 1 912 ? -16.871 -13.991 21.886 1.00 91.56 912 SER A N 1
ATOM 7067 C CA . SER A 1 912 ? -17.899 -15.008 22.194 1.00 91.56 912 SER A CA 1
ATOM 7068 C C . SER A 1 912 ? -17.336 -16.422 22.352 1.00 91.56 912 SER A C 1
ATOM 7070 O O . SER A 1 912 ? -18.000 -17.269 22.937 1.00 91.56 912 SER A O 1
ATOM 7072 N N . GLY A 1 913 ? -16.132 -16.647 21.840 1.00 92.25 913 GLY A N 1
ATOM 7073 C CA . GLY A 1 913 ? -15.345 -17.863 21.972 1.00 92.25 913 GLY A CA 1
ATOM 7074 C C . GLY A 1 913 ? -13.901 -17.555 22.381 1.00 92.25 913 GLY A C 1
ATOM 7075 O O . GLY A 1 913 ? -13.624 -16.455 22.869 1.00 92.25 913 GLY A O 1
ATOM 7076 N N . ASP A 1 914 ? -12.978 -18.480 22.127 1.00 90.94 914 ASP A N 1
ATOM 7077 C CA . ASP A 1 914 ? -11.617 -18.444 22.687 1.00 90.94 914 ASP A CA 1
ATOM 7078 C C . ASP A 1 914 ? -10.501 -18.186 21.661 1.00 90.94 914 ASP A C 1
ATOM 7080 O O . ASP A 1 914 ? -9.394 -17.789 22.039 1.00 90.94 914 ASP A O 1
ATOM 7084 N N . ASN A 1 915 ? -10.772 -18.360 20.364 1.00 95.06 915 ASN A N 1
ATOM 7085 C CA . ASN A 1 915 ? -9.748 -18.301 19.314 1.00 95.06 915 ASN A CA 1
ATOM 7086 C C . ASN A 1 915 ? -9.676 -16.942 18.574 1.00 95.06 915 ASN A C 1
ATOM 7088 O O . ASN A 1 915 ? -10.426 -16.000 18.867 1.00 95.06 915 ASN A O 1
ATOM 7092 N N . TYR A 1 916 ? -8.744 -16.831 17.612 1.00 96.19 916 TYR A N 1
ATOM 7093 C CA . TYR A 1 916 ? -8.425 -15.609 16.853 1.00 96.19 916 TYR A CA 1
ATOM 7094 C C . TYR A 1 916 ? -8.641 -15.769 15.340 1.00 96.19 916 TYR A C 1
ATOM 7096 O O . TYR A 1 916 ? -8.705 -16.870 14.802 1.00 96.19 916 TYR A O 1
ATOM 7104 N N . MET A 1 917 ? -8.715 -14.655 14.609 1.00 96.81 917 MET A N 1
ATOM 7105 C CA . MET A 1 917 ? -8.980 -14.637 13.162 1.00 96.81 917 MET A CA 1
ATOM 7106 C C . MET A 1 917 ? -8.015 -15.499 12.337 1.00 96.81 917 MET A C 1
ATOM 7108 O O . MET A 1 917 ? -8.415 -16.039 11.307 1.00 96.81 917 MET A O 1
ATOM 7112 N N . ASN A 1 918 ? -6.765 -15.648 12.785 1.00 94.62 918 ASN A N 1
ATOM 7113 C CA . ASN A 1 918 ? -5.798 -16.545 12.151 1.00 94.62 918 ASN A CA 1
ATOM 7114 C C . ASN A 1 918 ? -6.265 -18.011 12.192 1.00 94.62 918 ASN A C 1
ATOM 7116 O O . ASN A 1 918 ? -6.146 -18.722 11.198 1.00 94.62 918 ASN A O 1
ATOM 7120 N N . ASP A 1 919 ? -6.859 -18.445 13.306 1.00 95.31 919 ASP A N 1
ATOM 7121 C CA . ASP A 1 919 ? -7.423 -19.789 13.448 1.00 95.31 919 ASP A CA 1
ATOM 7122 C C . ASP A 1 919 ? -8.621 -19.972 12.505 1.00 95.31 919 ASP A C 1
ATOM 7124 O O . ASP A 1 919 ? -8.725 -20.991 11.825 1.00 95.31 919 ASP A O 1
ATOM 7128 N N . PHE A 1 920 ? -9.477 -18.949 12.372 1.00 95.94 920 PHE A N 1
ATOM 7129 C CA . PHE A 1 920 ? -10.593 -18.976 11.420 1.00 95.94 920 PHE A CA 1
ATOM 7130 C C . PHE A 1 920 ? -10.118 -19.043 9.965 1.00 95.94 920 PHE A C 1
ATOM 7132 O O . PHE A 1 920 ? -10.663 -19.820 9.182 1.00 95.94 920 PHE A O 1
ATOM 7139 N N . HIS A 1 921 ? -9.074 -18.296 9.600 1.00 95.00 921 HIS A N 1
ATOM 7140 C CA . HIS A 1 921 ? -8.462 -18.402 8.276 1.00 95.00 921 HIS A CA 1
ATOM 7141 C C . HIS A 1 921 ? -7.951 -19.824 8.005 1.00 95.00 921 HIS A C 1
ATOM 7143 O O . HIS A 1 921 ? -8.297 -20.419 6.983 1.00 95.00 921 HIS A O 1
ATOM 7149 N N . ASN A 1 922 ? -7.198 -20.390 8.952 1.00 92.69 922 ASN A N 1
ATOM 7150 C CA . ASN A 1 922 ? -6.619 -21.731 8.843 1.00 92.69 922 ASN A CA 1
ATOM 7151 C C . ASN A 1 922 ? -7.683 -22.842 8.837 1.00 92.69 922 ASN A C 1
ATOM 7153 O O . ASN A 1 922 ? -7.480 -23.883 8.218 1.00 92.69 922 ASN A O 1
ATOM 7157 N N . ALA A 1 923 ? -8.841 -22.609 9.460 1.00 92.69 923 ALA A N 1
ATOM 7158 C CA . ALA A 1 923 ? -9.995 -23.503 9.419 1.00 92.69 923 ALA A CA 1
ATOM 7159 C C . ALA A 1 923 ? -10.738 -23.504 8.064 1.00 92.69 923 ALA A C 1
ATOM 7161 O O . ALA A 1 923 ? -11.673 -24.288 7.889 1.00 92.69 923 ALA A O 1
ATOM 7162 N N . GLY A 1 924 ? -10.336 -22.662 7.103 1.00 90.69 924 GLY A N 1
ATOM 7163 C CA . GLY A 1 924 ? -10.958 -22.523 5.779 1.00 90.69 924 GLY A CA 1
ATOM 7164 C C . GLY A 1 924 ? -11.726 -21.210 5.580 1.00 90.69 924 GLY A C 1
ATOM 7165 O O . GLY A 1 924 ? -12.253 -20.957 4.491 1.00 90.69 924 GLY A O 1
ATOM 7166 N N . GLY A 1 925 ? -11.773 -20.358 6.607 1.00 93.94 925 GLY A N 1
ATOM 7167 C CA . GLY A 1 925 ? -12.312 -19.003 6.561 1.00 93.94 925 GLY A CA 1
ATOM 7168 C C . GLY A 1 925 ? -13.758 -18.920 6.072 1.00 93.94 925 GLY A C 1
ATOM 7169 O O . GLY A 1 925 ? -14.582 -19.807 6.295 1.00 93.94 925 GLY A O 1
ATOM 7170 N N . MET A 1 926 ? -14.060 -17.829 5.365 1.00 95.62 926 MET A N 1
ATOM 7171 C CA . MET A 1 926 ? -15.405 -17.549 4.853 1.00 95.62 926 MET A CA 1
ATOM 7172 C C . MET A 1 926 ? -15.945 -18.641 3.931 1.00 95.62 926 MET A C 1
ATOM 7174 O O . MET A 1 926 ? -17.133 -18.927 3.983 1.00 95.62 926 MET A O 1
ATOM 7178 N N . MET A 1 927 ? -15.097 -19.272 3.115 1.00 93.56 927 MET A N 1
ATOM 7179 C CA . MET A 1 927 ? -15.541 -20.342 2.219 1.00 93.56 927 MET A CA 1
ATOM 7180 C C . MET A 1 927 ? -16.119 -21.519 3.017 1.00 93.56 927 MET A C 1
ATOM 7182 O O . MET A 1 927 ? -17.229 -21.962 2.742 1.00 93.56 927 MET A O 1
ATOM 7186 N N . ALA A 1 928 ? -15.401 -21.988 4.041 1.00 92.88 928 ALA A N 1
ATOM 7187 C CA . ALA A 1 928 ? -15.868 -23.086 4.884 1.00 92.88 928 ALA A CA 1
ATOM 7188 C C . ALA A 1 928 ? -17.134 -22.712 5.676 1.00 92.88 928 ALA A C 1
ATOM 7190 O O . ALA A 1 928 ? -18.071 -23.505 5.740 1.00 92.88 928 ALA A O 1
ATOM 7191 N N . LEU A 1 929 ? -17.201 -21.488 6.214 1.00 95.12 929 LEU A N 1
ATOM 7192 C CA . LEU A 1 929 ? -18.393 -20.998 6.909 1.00 95.12 929 LEU A CA 1
ATOM 7193 C C . LEU A 1 929 ? -19.623 -20.960 5.989 1.00 95.12 929 LEU A C 1
ATOM 7195 O O . LEU A 1 929 ? -20.687 -21.442 6.369 1.00 95.12 929 LEU A O 1
ATOM 7199 N N . LEU A 1 930 ? -19.490 -20.415 4.777 1.00 95.38 930 LEU A N 1
ATOM 7200 C CA . LEU A 1 930 ? -20.613 -20.294 3.845 1.00 95.38 930 LEU A CA 1
ATOM 7201 C C . LEU A 1 930 ? -21.118 -21.659 3.358 1.00 95.38 930 LEU A C 1
ATOM 7203 O O . LEU A 1 930 ? -22.311 -21.800 3.114 1.00 95.38 930 LEU A O 1
ATOM 7207 N N . GLN A 1 931 ? -20.260 -22.683 3.291 1.00 93.00 931 GLN A N 1
ATOM 7208 C CA . GLN A 1 931 ? -20.707 -24.055 3.025 1.00 93.00 931 GLN A CA 1
ATOM 7209 C C . GLN A 1 931 ? -21.581 -24.608 4.158 1.00 93.00 931 GLN A C 1
ATOM 7211 O O . GLN A 1 931 ? -22.607 -25.228 3.891 1.00 93.00 931 GLN A O 1
ATOM 7216 N N . VAL A 1 932 ? -21.219 -24.355 5.421 1.00 93.38 932 VAL A N 1
ATOM 7217 C CA . VAL A 1 932 ? -22.040 -24.760 6.579 1.00 93.38 932 VAL A CA 1
ATOM 7218 C C . VAL A 1 932 ? -23.361 -23.986 6.609 1.00 93.38 932 VAL A C 1
ATOM 7220 O O . VAL A 1 932 ? -24.412 -24.562 6.884 1.00 93.38 932 VAL A O 1
ATOM 7223 N N . LEU A 1 933 ? -23.321 -22.695 6.272 1.00 96.12 933 LEU A N 1
ATOM 7224 C CA . LEU A 1 933 ? -24.496 -21.825 6.226 1.00 96.12 933 LEU A CA 1
ATOM 7225 C C . LEU A 1 933 ? -25.348 -21.991 4.970 1.00 96.12 933 LEU A C 1
ATOM 7227 O O . LEU A 1 933 ? -26.422 -21.402 4.913 1.00 96.12 933 LEU A O 1
ATOM 7231 N N . ARG A 1 934 ? -24.923 -22.789 3.984 1.00 95.50 934 ARG A N 1
ATOM 7232 C CA . ARG A 1 934 ? -25.599 -22.948 2.689 1.00 95.50 934 ARG A CA 1
ATOM 7233 C C . ARG A 1 934 ? -27.130 -23.099 2.773 1.00 95.50 934 ARG A C 1
ATOM 7235 O O . ARG A 1 934 ? -27.794 -22.459 1.963 1.00 95.50 934 ARG A O 1
ATOM 7242 N N . PRO A 1 935 ? -27.720 -23.845 3.734 1.00 96.75 935 PRO A N 1
ATOM 7243 C CA . PRO A 1 935 ? -29.179 -23.957 3.865 1.00 96.75 935 PRO A CA 1
ATOM 7244 C C . PRO A 1 935 ? -29.909 -22.650 4.221 1.00 96.75 935 PRO A C 1
ATOM 7246 O O . PRO A 1 935 ? -31.119 -22.564 4.033 1.00 96.75 935 PRO A O 1
ATOM 7249 N N . LEU A 1 936 ? -29.198 -21.659 4.763 1.00 97.38 936 LEU A N 1
ATOM 7250 C CA . LEU A 1 936 ? -29.724 -20.351 5.162 1.00 97.38 936 LEU A CA 1
ATOM 7251 C C . LEU A 1 936 ? -29.382 -19.237 4.161 1.00 97.38 936 LEU A C 1
ATOM 7253 O O . LEU A 1 936 ? -29.823 -18.106 4.345 1.00 97.38 936 LEU A O 1
ATOM 7257 N N . LEU A 1 937 ? -28.582 -19.528 3.130 1.00 98.00 937 LEU A N 1
ATOM 7258 C CA . LEU A 1 937 ? -28.099 -18.528 2.182 1.00 98.00 937 LEU A CA 1
ATOM 7259 C C . LEU A 1 937 ? -28.987 -18.442 0.938 1.00 98.00 937 LEU A C 1
ATOM 7261 O O . LEU A 1 937 ? -29.401 -19.441 0.351 1.00 98.00 937 LEU A O 1
ATOM 7265 N N . HIS A 1 938 ? -29.182 -17.219 0.465 1.00 98.12 938 HIS A N 1
ATOM 7266 C CA . HIS A 1 938 ? -29.753 -16.917 -0.837 1.00 98.12 938 HIS A CA 1
ATOM 7267 C C . HIS A 1 938 ? -28.681 -17.098 -1.917 1.00 98.12 938 HIS A C 1
ATOM 7269 O O . HIS A 1 938 ? -27.874 -16.203 -2.176 1.00 98.12 938 HIS A O 1
ATOM 7275 N N . LEU A 1 939 ? -28.656 -18.282 -2.532 1.00 97.75 939 LEU A N 1
ATOM 7276 C CA . LEU A 1 939 ? -27.589 -18.699 -3.451 1.00 97.75 939 LEU A CA 1
ATOM 7277 C C . LEU A 1 939 ? -27.600 -17.977 -4.805 1.00 97.75 939 LEU A C 1
ATOM 7279 O O . LEU A 1 939 ? -26.575 -17.957 -5.477 1.00 97.75 939 LEU A O 1
ATOM 7283 N N . SER A 1 940 ? -28.719 -17.365 -5.196 1.00 97.19 940 SER A N 1
ATOM 7284 C CA . SER A 1 940 ? -28.852 -16.607 -6.448 1.00 97.19 940 SER A CA 1
ATOM 7285 C C . SER A 1 940 ? -28.251 -15.199 -6.389 1.00 97.19 940 SER A C 1
ATOM 7287 O O . SER A 1 940 ? -28.205 -14.527 -7.416 1.00 97.19 940 SER A O 1
ATOM 7289 N N . ALA A 1 941 ? -27.811 -14.733 -5.214 1.00 96.94 941 ALA A N 1
ATOM 7290 C CA . ALA A 1 941 ? -27.183 -13.423 -5.072 1.00 96.94 941 ALA A CA 1
ATOM 7291 C C . ALA A 1 941 ? -25.900 -13.353 -5.915 1.00 96.94 941 ALA A C 1
ATOM 7293 O O . ALA A 1 941 ? -25.030 -14.218 -5.799 1.00 96.94 941 ALA A O 1
ATOM 7294 N N . VAL A 1 942 ? -25.790 -12.333 -6.767 1.00 95.12 942 VAL A N 1
ATOM 7295 C CA . VAL A 1 942 ? -24.642 -12.133 -7.660 1.00 95.12 942 VAL A CA 1
ATOM 7296 C C . VAL A 1 942 ? -23.476 -11.528 -6.881 1.00 95.12 942 VAL A C 1
ATOM 7298 O O . VAL A 1 942 ? -23.655 -10.671 -6.022 1.00 95.12 942 VAL A O 1
ATOM 7301 N N . THR A 1 943 ? -22.267 -11.986 -7.183 1.00 93.44 943 THR A N 1
ATOM 7302 C CA . THR A 1 943 ? -21.018 -11.457 -6.628 1.00 93.44 943 THR A CA 1
ATOM 7303 C C . THR A 1 943 ? -20.328 -10.533 -7.629 1.00 93.44 943 THR A C 1
ATOM 7305 O O . THR A 1 943 ? -20.672 -10.486 -8.810 1.00 93.44 943 THR A O 1
ATOM 7308 N N . ILE A 1 944 ? -19.294 -9.823 -7.186 1.00 91.12 944 ILE A N 1
ATOM 7309 C CA . ILE A 1 944 ? -18.541 -8.873 -8.007 1.00 91.12 944 ILE A CA 1
ATOM 7310 C C . ILE A 1 944 ? -17.883 -9.522 -9.243 1.00 91.12 944 ILE A C 1
ATOM 7312 O O . ILE A 1 944 ? -17.673 -8.857 -10.259 1.00 91.12 944 ILE A O 1
ATOM 7316 N N . SER A 1 945 ? -17.615 -10.835 -9.211 1.00 88.31 945 SER A N 1
ATOM 7317 C CA . SER A 1 945 ? -17.110 -11.575 -10.378 1.00 88.31 945 SER A CA 1
ATOM 7318 C C . SER A 1 945 ? -18.172 -11.768 -11.471 1.00 88.31 945 SER A C 1
ATOM 7320 O O . SER A 1 945 ? -17.831 -12.038 -12.625 1.00 88.31 945 SER A O 1
ATOM 7322 N N . GLY A 1 946 ? -19.453 -11.577 -11.145 1.00 89.69 946 GLY A N 1
ATOM 7323 C CA . GLY A 1 946 ? -20.607 -11.862 -11.998 1.00 89.69 946 GLY A CA 1
ATOM 7324 C C . GLY A 1 946 ? -21.180 -13.268 -11.816 1.00 89.69 946 GLY A C 1
ATOM 7325 O O . GLY A 1 946 ? -22.211 -13.567 -12.408 1.00 89.69 946 GLY A O 1
ATOM 7326 N N . GLN A 1 947 ? -20.544 -14.114 -11.002 1.00 93.62 947 GLN A N 1
ATOM 7327 C CA . GLN A 1 947 ? -21.077 -15.422 -10.615 1.00 93.62 947 GLN A CA 1
ATOM 7328 C C . GLN A 1 947 ? -22.048 -15.275 -9.444 1.00 93.62 947 GLN A C 1
ATOM 7330 O O . GLN A 1 947 ? -21.873 -14.401 -8.588 1.00 93.62 947 GLN A O 1
ATOM 7335 N N . THR A 1 948 ? -23.035 -16.159 -9.372 1.00 96.56 948 THR A N 1
ATOM 7336 C CA . THR A 1 948 ? -23.896 -16.298 -8.195 1.00 96.56 948 THR A CA 1
ATOM 7337 C C . THR A 1 948 ? -23.123 -16.898 -7.021 1.00 96.56 948 THR A C 1
ATOM 7339 O O . THR A 1 948 ? -22.152 -17.639 -7.197 1.00 96.56 948 THR A O 1
ATOM 7342 N N . LEU A 1 949 ? -23.559 -16.616 -5.794 1.00 96.00 949 LEU A N 1
ATOM 7343 C CA . LEU A 1 949 ? -22.957 -17.193 -4.595 1.00 96.00 949 LEU A CA 1
ATOM 7344 C C . LEU A 1 949 ? -22.993 -18.731 -4.625 1.00 96.00 949 LEU A C 1
ATOM 7346 O O . LEU A 1 949 ? -22.028 -19.366 -4.213 1.00 96.00 949 LEU A O 1
ATOM 7350 N N . GLY A 1 950 ? -24.066 -19.329 -5.152 1.00 95.94 950 GLY A N 1
ATOM 7351 C CA . GLY A 1 950 ? -24.176 -20.776 -5.348 1.00 95.94 950 GLY A CA 1
ATOM 7352 C C . GLY A 1 950 ? -23.054 -21.342 -6.219 1.00 95.94 950 GLY A C 1
ATOM 7353 O O . GLY A 1 950 ? -22.371 -22.270 -5.796 1.00 95.94 950 GLY A O 1
ATOM 7354 N N . GLU A 1 951 ? -22.790 -20.726 -7.373 1.00 95.25 951 GLU A N 1
ATOM 7355 C CA . GLU A 1 951 ? -21.703 -21.132 -8.279 1.00 95.25 951 GLU A CA 1
ATOM 7356 C C . GLU A 1 951 ? -20.317 -20.982 -7.630 1.00 95.25 951 GLU A C 1
ATOM 7358 O O . GLU A 1 951 ? -19.447 -21.844 -7.784 1.00 95.25 951 GLU A O 1
ATOM 7363 N N . VAL A 1 952 ? -20.105 -19.913 -6.853 1.00 93.00 952 VAL A N 1
ATOM 7364 C CA . VAL A 1 952 ? -18.860 -19.712 -6.090 1.00 93.00 952 VAL A CA 1
ATOM 7365 C C . VAL A 1 952 ? -18.662 -20.819 -5.047 1.00 93.00 952 VAL A C 1
ATOM 7367 O O . VAL A 1 952 ? -17.539 -21.278 -4.834 1.00 93.00 952 VAL A O 1
ATOM 7370 N N . LEU A 1 953 ? -19.737 -21.283 -4.406 1.00 92.06 953 LEU A N 1
ATOM 7371 C CA . LEU A 1 953 ? -19.671 -22.400 -3.461 1.00 92.06 953 LEU A CA 1
ATOM 7372 C C . LEU A 1 953 ? -19.483 -23.749 -4.171 1.00 92.06 953 LEU A C 1
ATOM 7374 O O . LEU A 1 953 ? -18.780 -24.609 -3.644 1.00 92.06 953 LEU A O 1
ATOM 7378 N N . ASP A 1 954 ? -20.053 -23.941 -5.359 1.00 91.31 954 ASP A N 1
ATOM 7379 C CA . ASP A 1 954 ? -19.965 -25.206 -6.105 1.00 91.31 954 ASP A CA 1
ATOM 7380 C C . ASP A 1 954 ? -18.594 -25.436 -6.754 1.00 91.31 954 ASP A C 1
ATOM 7382 O O . ASP A 1 954 ? -18.145 -26.574 -6.890 1.00 91.31 954 ASP A O 1
ATOM 7386 N N . THR A 1 955 ? -17.888 -24.362 -7.108 1.00 82.94 955 THR A N 1
ATOM 7387 C CA . THR A 1 955 ? -16.534 -24.428 -7.690 1.00 82.94 955 THR A CA 1
ATOM 7388 C C . THR A 1 955 ? -15.445 -24.793 -6.676 1.00 82.94 955 THR A C 1
ATOM 7390 O O . THR A 1 955 ? -14.332 -25.157 -7.061 1.00 82.94 955 THR A O 1
ATOM 7393 N N . SER A 1 956 ? -15.742 -24.737 -5.377 1.00 68.19 956 SER A N 1
ATOM 7394 C CA . SER A 1 956 ? -14.768 -24.959 -4.311 1.00 68.19 956 SER A CA 1
ATOM 7395 C C . SER A 1 956 ? -14.879 -26.363 -3.718 1.00 68.19 956 SER A C 1
ATOM 7397 O O . SER A 1 956 ? -15.849 -26.695 -3.038 1.00 68.19 956 SER A O 1
ATOM 7399 N N . GLN A 1 957 ? -13.843 -27.189 -3.895 1.00 59.16 957 GLN A N 1
ATOM 7400 C CA . GLN A 1 957 ? -13.711 -28.467 -3.187 1.00 59.16 957 GLN A CA 1
ATOM 7401 C C . GLN A 1 957 ? -13.289 -28.230 -1.727 1.00 59.16 957 GLN A C 1
ATOM 7403 O O . GLN A 1 957 ? -12.137 -28.450 -1.349 1.00 59.16 957 GLN A O 1
ATOM 7408 N N . SER A 1 958 ? -14.203 -27.754 -0.878 1.00 58.72 958 SER A N 1
ATOM 7409 C CA . SER A 1 958 ? -13.917 -27.622 0.553 1.00 58.72 958 SER A CA 1
ATOM 7410 C C . SER A 1 958 ? -13.931 -29.002 1.220 1.00 58.72 958 SER A C 1
ATOM 7412 O O . SER A 1 958 ? -14.987 -29.589 1.447 1.00 58.72 958 SER A O 1
ATOM 7414 N N . LYS A 1 959 ? -12.749 -29.543 1.540 1.00 58.91 959 LYS A N 1
ATOM 7415 C CA . LYS A 1 959 ? -12.629 -30.677 2.466 1.00 58.91 959 LYS A CA 1
ATOM 7416 C C . LYS A 1 959 ? -12.745 -30.141 3.893 1.00 58.91 959 LYS A C 1
ATOM 7418 O O . LYS A 1 959 ? -11.874 -29.394 4.330 1.00 58.91 959 LYS A O 1
ATOM 7423 N N . GLN A 1 960 ? -13.796 -30.522 4.619 1.00 60.66 960 GLN A N 1
ATOM 7424 C CA . GLN A 1 960 ? -13.889 -30.225 6.050 1.00 60.66 960 GLN A CA 1
ATOM 7425 C C . GLN A 1 960 ? -12.809 -31.016 6.798 1.00 60.66 960 GLN A C 1
ATOM 7427 O O . GLN A 1 960 ? -12.857 -32.244 6.864 1.00 60.66 960 GLN A O 1
ATOM 7432 N N . LEU A 1 961 ? -11.810 -30.312 7.329 1.00 65.25 961 LEU A N 1
ATOM 7433 C CA . LEU A 1 961 ? -10.789 -30.894 8.198 1.00 65.25 961 LEU A CA 1
ATOM 7434 C C . LEU A 1 961 ? -11.356 -31.035 9.617 1.00 65.25 961 LEU A C 1
ATOM 7436 O O . LEU A 1 961 ? -12.185 -30.231 10.039 1.00 65.25 961 LEU A O 1
ATOM 7440 N N . SER A 1 962 ? -10.877 -32.011 10.389 1.00 67.19 962 SER A N 1
ATOM 7441 C CA . SER A 1 962 ? -11.293 -32.181 11.791 1.00 67.19 962 SER A CA 1
ATOM 7442 C C . SER A 1 962 ? -11.011 -30.933 12.641 1.00 67.19 962 SER A C 1
ATOM 7444 O O . SER A 1 962 ? -11.849 -30.537 13.446 1.00 67.19 962 SER A O 1
ATOM 7446 N N . PHE A 1 963 ? -9.877 -30.256 12.408 1.00 72.69 963 PHE A N 1
ATOM 7447 C CA . PHE A 1 963 ? -9.546 -28.972 13.042 1.00 72.69 963 PHE A CA 1
ATOM 7448 C C . PHE A 1 963 ? -10.556 -27.862 12.697 1.00 72.69 963 PHE A C 1
ATOM 7450 O O . PHE A 1 963 ? -10.884 -27.040 13.550 1.00 72.69 963 PHE A O 1
ATOM 7457 N N . SER A 1 964 ? -11.115 -27.863 11.479 1.00 78.00 964 SER A N 1
ATOM 7458 C CA . SER A 1 964 ? -12.094 -26.854 11.059 1.00 78.00 964 SER A CA 1
ATOM 7459 C C . SER A 1 964 ? -13.361 -26.881 11.909 1.00 78.00 964 SER A C 1
ATOM 7461 O O . SER A 1 964 ? -13.933 -25.824 12.139 1.00 78.00 964 SER A O 1
ATOM 7463 N N . GLN A 1 965 ? -13.776 -28.048 12.414 1.00 82.69 965 GLN A N 1
ATOM 7464 C CA . GLN A 1 965 ? -14.996 -28.187 13.218 1.00 82.69 965 GLN A CA 1
ATOM 7465 C C . GLN A 1 965 ? -14.872 -27.589 14.627 1.00 82.69 965 GLN A C 1
ATOM 7467 O O . GLN A 1 965 ? -15.889 -27.295 15.250 1.00 82.69 965 GLN A O 1
ATOM 7472 N N . GLN A 1 966 ? -13.647 -27.387 15.127 1.00 87.12 966 GLN A N 1
ATOM 7473 C CA . GLN A 1 966 ? -13.413 -26.731 16.419 1.00 87.12 966 GLN A CA 1
ATOM 7474 C C . GLN A 1 966 ? -13.642 -25.218 16.320 1.00 87.12 966 GLN A C 1
ATOM 7476 O O . GLN A 1 966 ? -14.232 -24.629 17.218 1.00 87.12 966 GLN A O 1
ATOM 7481 N N . ILE A 1 967 ? -13.224 -24.610 15.204 1.00 94.75 967 ILE A N 1
ATOM 7482 C CA . ILE A 1 967 ? -13.332 -23.162 14.974 1.00 94.75 967 ILE A CA 1
ATOM 7483 C C . ILE A 1 967 ? -14.651 -22.782 14.287 1.00 94.75 967 ILE A C 1
ATOM 7485 O O . ILE A 1 967 ? -15.238 -21.748 14.594 1.00 94.75 967 ILE A O 1
ATOM 7489 N N . ILE A 1 968 ? -15.116 -23.610 13.348 1.00 94.88 968 ILE A N 1
ATOM 7490 C CA . ILE A 1 968 ? -16.363 -23.451 12.595 1.00 94.88 968 ILE A CA 1
ATOM 7491 C C . ILE A 1 968 ? -17.288 -24.595 13.002 1.00 94.88 968 ILE A C 1
ATOM 7493 O O . ILE A 1 968 ? -17.234 -25.697 12.451 1.00 94.88 968 ILE A O 1
ATOM 7497 N N . ARG A 1 969 ? -18.130 -24.335 13.996 1.00 93.44 969 ARG A N 1
ATOM 7498 C CA . ARG A 1 969 ? -19.031 -25.336 14.559 1.00 93.44 969 ARG A CA 1
ATOM 7499 C C . ARG A 1 969 ? -20.097 -25.764 13.548 1.00 93.44 969 ARG A C 1
ATOM 7501 O O . ARG A 1 969 ? -20.550 -24.945 12.743 1.00 93.44 969 ARG A O 1
ATOM 7508 N N . PRO A 1 970 ? -20.529 -27.035 13.575 1.00 92.19 970 PRO A N 1
ATOM 7509 C CA . PRO A 1 970 ? -21.654 -27.476 12.767 1.00 92.19 970 PRO A CA 1
ATOM 7510 C C . PRO A 1 970 ? -22.969 -26.881 13.292 1.00 92.19 970 PRO A C 1
ATOM 7512 O O . PRO A 1 970 ? -23.122 -26.629 14.485 1.00 92.19 970 PRO A O 1
ATOM 7515 N N . MET A 1 971 ? -23.963 -26.744 12.410 1.00 92.25 971 MET A N 1
ATOM 7516 C CA . MET A 1 971 ? -25.308 -26.251 12.760 1.00 92.25 971 MET A CA 1
ATOM 7517 C C . MET A 1 971 ? -25.988 -27.057 13.881 1.00 92.25 971 MET A C 1
ATOM 7519 O O . MET A 1 971 ? -26.835 -26.524 14.590 1.00 92.25 971 MET A O 1
ATOM 7523 N N . SER A 1 972 ? -25.635 -28.337 14.033 1.00 93.81 972 SER A N 1
ATOM 7524 C CA . SER A 1 972 ? -26.173 -29.235 15.061 1.00 93.81 972 SER A CA 1
ATOM 7525 C C . SER A 1 972 ? -25.572 -29.029 16.454 1.00 93.81 972 SER A C 1
ATOM 7527 O O . SER A 1 972 ? -26.148 -29.507 17.424 1.00 93.81 972 SER A O 1
ATOM 7529 N N . ASP A 1 973 ? -24.416 -28.370 16.555 1.00 94.06 973 ASP A N 1
ATOM 7530 C CA . ASP A 1 973 ? -23.706 -28.126 17.816 1.00 94.06 973 ASP A CA 1
ATOM 7531 C C . ASP A 1 973 ? -23.089 -26.710 17.831 1.00 94.06 973 ASP A C 1
ATOM 7533 O O . ASP A 1 973 ? -21.865 -26.552 17.796 1.00 94.06 973 ASP A O 1
ATOM 7537 N N . PRO A 1 974 ? -23.930 -25.658 17.804 1.00 95.56 974 PRO A N 1
ATOM 7538 C CA . PRO A 1 974 ? -23.470 -24.277 17.761 1.00 95.56 974 PRO A CA 1
ATOM 7539 C C . PRO A 1 974 ? -23.004 -23.772 19.134 1.00 95.56 974 PRO A C 1
ATOM 7541 O O . PRO A 1 974 ? -23.431 -24.259 20.178 1.00 95.56 974 PRO A O 1
ATOM 7544 N N . LEU A 1 975 ? -22.197 -22.706 19.153 1.00 93.81 975 LEU A N 1
ATOM 7545 C CA . LEU A 1 975 ? -21.786 -22.029 20.398 1.00 93.81 975 LEU A CA 1
ATOM 7546 C C . LEU A 1 975 ? -22.946 -21.310 21.090 1.00 93.81 975 LEU A C 1
ATOM 7548 O O . LEU A 1 975 ? -22.974 -21.175 22.313 1.00 93.81 975 LEU A O 1
ATOM 7552 N N . PHE A 1 976 ? -23.886 -20.797 20.299 1.00 93.62 976 PHE A N 1
ATOM 7553 C CA . PHE A 1 976 ? -25.094 -20.150 20.788 1.00 93.62 976 PHE A CA 1
ATOM 7554 C C . PHE A 1 976 ? -26.248 -20.454 19.825 1.00 93.62 976 PHE A C 1
ATOM 7556 O O . PHE A 1 976 ? -26.062 -20.309 18.615 1.00 93.62 976 PHE A O 1
ATOM 7563 N N . PRO A 1 977 ? -27.424 -20.880 20.320 1.00 93.19 977 PRO A N 1
ATOM 7564 C CA . PRO A 1 977 ? -28.444 -21.517 19.488 1.00 93.19 977 PRO A CA 1
ATOM 7565 C C . PRO A 1 977 ? -29.062 -20.589 18.439 1.00 93.19 977 PRO A C 1
ATOM 7567 O O . PRO A 1 977 ? -29.306 -21.023 17.321 1.00 93.19 977 PRO A O 1
ATOM 7570 N N . ALA A 1 978 ? -29.315 -19.324 18.777 1.00 93.31 978 ALA A N 1
ATOM 7571 C CA . ALA A 1 978 ? -29.823 -18.318 17.848 1.00 93.31 978 ALA A CA 1
ATOM 7572 C C . ALA A 1 978 ? -29.696 -16.917 18.454 1.00 93.31 978 ALA A C 1
ATOM 7574 O O . ALA A 1 978 ? -29.552 -16.777 19.666 1.00 93.31 978 ALA A O 1
ATOM 7575 N N . SER A 1 979 ? -29.833 -15.877 17.631 1.00 92.38 979 SER A N 1
ATOM 7576 C CA . SER A 1 979 ? -29.898 -14.470 18.061 1.00 92.38 979 SER A CA 1
ATOM 7577 C C . SER A 1 979 ? -28.649 -14.027 18.823 1.00 92.38 979 SER A C 1
ATOM 7579 O O . SER A 1 979 ? -28.731 -13.484 19.924 1.00 92.38 979 SER A O 1
ATOM 7581 N N . SER A 1 980 ? -27.474 -14.263 18.229 1.00 93.38 980 SER A N 1
ATOM 7582 C CA . SER A 1 980 ? -26.202 -13.781 18.785 1.00 93.38 980 SER A CA 1
ATOM 7583 C C . SER A 1 980 ? -26.228 -12.263 19.019 1.00 93.38 980 SER A C 1
ATOM 7585 O O . SER A 1 980 ? -25.746 -11.787 20.048 1.00 93.38 980 SER A O 1
ATOM 7587 N N . LEU A 1 981 ? -26.866 -11.533 18.098 1.00 95.62 981 LEU A N 1
ATOM 7588 C CA . LEU A 1 981 ? -27.280 -10.143 18.209 1.00 95.62 981 LEU A CA 1
ATOM 7589 C C . LEU A 1 981 ? -28.812 -10.113 18.245 1.00 95.62 981 LEU A C 1
ATOM 7591 O O . LEU A 1 981 ? -29.456 -10.574 17.301 1.00 95.62 981 LEU A O 1
ATOM 7595 N N . ALA A 1 982 ? -29.380 -9.578 19.321 1.00 95.94 982 ALA A N 1
ATOM 7596 C CA . ALA A 1 982 ? -30.818 -9.435 19.517 1.00 95.94 982 ALA A CA 1
ATOM 7597 C C . ALA A 1 982 ? -31.223 -7.960 19.477 1.00 95.94 982 ALA A C 1
ATOM 7599 O O . ALA A 1 982 ? -30.484 -7.096 19.965 1.00 95.94 982 ALA A O 1
ATOM 7600 N N . VAL A 1 983 ? -32.409 -7.688 18.933 1.00 97.50 983 VAL A N 1
ATOM 7601 C CA . VAL A 1 983 ? -33.013 -6.351 18.935 1.00 97.50 983 VAL A CA 1
ATOM 7602 C C . VAL A 1 983 ? -34.086 -6.284 20.014 1.00 97.50 983 VAL A C 1
ATOM 7604 O O . VAL A 1 983 ? -35.029 -7.067 20.010 1.00 97.50 983 VAL A O 1
ATOM 7607 N N . LEU A 1 984 ? -33.951 -5.338 20.938 1.00 97.50 984 LEU A N 1
ATOM 7608 C CA . LEU A 1 984 ? -34.900 -5.105 22.024 1.00 97.50 984 LEU A CA 1
ATOM 7609 C C . LEU A 1 984 ? -35.757 -3.873 21.727 1.00 97.50 984 LEU A C 1
ATOM 7611 O O . LEU A 1 984 ? -35.258 -2.888 21.179 1.00 97.50 984 LEU A O 1
ATOM 7615 N N . ARG A 1 985 ? -37.028 -3.914 22.134 1.00 96.69 985 ARG A N 1
ATOM 7616 C CA . ARG A 1 985 ? -37.970 -2.791 22.053 1.00 96.69 985 ARG A CA 1
ATOM 7617 C C . ARG A 1 985 ? -38.735 -2.616 23.362 1.00 96.69 985 ARG A C 1
ATOM 7619 O O . ARG A 1 985 ? -38.863 -3.529 24.174 1.00 96.69 985 ARG A O 1
ATOM 7626 N N . GLY A 1 986 ? -39.281 -1.428 23.555 1.00 95.75 986 GLY A N 1
ATOM 7627 C CA . GLY A 1 986 ? -40.184 -1.099 24.655 1.00 95.75 986 GLY A CA 1
ATOM 7628 C C . GLY A 1 986 ? -40.193 0.402 24.902 1.00 95.75 986 GLY A C 1
ATOM 7629 O O . GLY A 1 986 ? -39.610 1.153 24.126 1.00 95.75 986 GLY A O 1
ATOM 7630 N N . ASN A 1 987 ? -40.843 0.861 25.973 1.00 95.25 987 ASN A N 1
ATOM 7631 C CA . ASN A 1 987 ? -40.951 2.302 26.237 1.00 95.25 987 ASN A CA 1
ATOM 7632 C C . ASN A 1 987 ? -39.585 2.981 26.435 1.00 95.25 987 ASN A C 1
ATOM 7634 O O . ASN A 1 987 ? -39.469 4.167 26.162 1.00 95.25 987 ASN A O 1
ATOM 7638 N N . LEU A 1 988 ? -38.553 2.249 26.869 1.00 96.12 988 LEU A N 1
ATOM 7639 C CA . LEU A 1 988 ? -37.212 2.802 27.058 1.00 96.12 988 LEU A CA 1
ATOM 7640 C C . LEU A 1 988 ? -36.424 2.944 25.742 1.00 96.12 988 LEU A C 1
ATOM 7642 O O . LEU A 1 988 ? -35.564 3.815 25.639 1.00 96.12 988 LEU A O 1
ATOM 7646 N N . ALA A 1 989 ? -36.719 2.100 24.750 1.00 97.06 989 ALA A N 1
ATOM 7647 C CA . ALA A 1 989 ? -36.089 2.090 23.429 1.00 97.06 989 ALA A CA 1
ATOM 7648 C C . ALA A 1 989 ? -37.157 1.844 22.345 1.00 97.06 989 ALA A C 1
ATOM 7650 O O . ALA A 1 989 ? -37.231 0.738 21.795 1.00 97.06 989 ALA A O 1
ATOM 7651 N N . PRO A 1 990 ? -38.034 2.829 22.074 1.00 96.12 990 PRO A N 1
ATOM 7652 C CA . PRO A 1 990 ? -39.161 2.633 21.164 1.00 96.12 990 PRO A CA 1
ATOM 7653 C C . PRO A 1 990 ? -38.694 2.347 19.729 1.00 96.12 990 PRO A C 1
ATOM 7655 O O . PRO A 1 990 ? -39.226 1.444 19.077 1.00 96.12 990 PRO A O 1
ATOM 7658 N N . ASP A 1 991 ? -37.625 3.011 19.283 1.00 96.12 991 ASP A N 1
ATOM 7659 C CA . ASP A 1 991 ? -37.059 2.806 17.945 1.00 96.12 991 ASP A CA 1
ATOM 7660 C C . ASP A 1 991 ? -36.094 1.616 17.883 1.00 96.12 991 ASP A C 1
ATOM 7662 O O . ASP A 1 991 ? -35.766 1.133 16.797 1.00 96.12 991 ASP A O 1
ATOM 7666 N N . GLY A 1 992 ? -35.728 1.074 19.044 1.00 96.94 992 GLY A N 1
ATOM 7667 C CA . GLY A 1 992 ? -34.966 -0.155 19.200 1.00 96.94 992 GLY A CA 1
ATOM 7668 C C . GLY A 1 992 ? -33.636 0.037 19.923 1.00 96.94 992 GLY A C 1
ATOM 7669 O O . GLY A 1 992 ? -33.122 1.145 20.091 1.00 96.94 992 GLY A O 1
ATOM 7670 N N . ALA A 1 993 ? -33.084 -1.084 20.368 1.00 98.00 993 ALA A N 1
ATOM 7671 C CA . ALA A 1 993 ? -31.751 -1.205 20.937 1.00 98.00 993 ALA A CA 1
ATOM 7672 C C . ALA A 1 993 ? -31.154 -2.563 20.556 1.00 98.00 993 ALA A C 1
ATOM 7674 O O . ALA A 1 993 ? -31.888 -3.500 20.243 1.00 98.00 993 ALA A O 1
ATOM 7675 N N . VAL A 1 994 ? -29.830 -2.693 20.602 1.00 97.25 994 VAL A N 1
ATOM 7676 C CA . VAL A 1 994 ? -29.131 -3.927 20.213 1.00 97.25 994 VAL A CA 1
ATOM 7677 C C . VAL A 1 994 ? -28.336 -4.477 21.389 1.00 97.25 994 VAL A C 1
ATOM 7679 O O . VAL A 1 994 ? -27.658 -3.733 22.098 1.00 97.25 994 VAL A O 1
ATOM 7682 N N . LEU A 1 995 ? -28.378 -5.795 21.569 1.00 95.44 995 LEU A N 1
ATOM 7683 C CA . LEU A 1 995 ? -27.591 -6.521 22.561 1.00 95.44 995 LEU A CA 1
ATOM 7684 C C . LEU A 1 995 ? -26.905 -7.731 21.922 1.00 95.44 995 LEU A C 1
ATOM 7686 O O . LEU A 1 995 ? -27.517 -8.485 21.169 1.00 95.44 995 LEU A O 1
ATOM 7690 N N . LYS A 1 996 ? -25.630 -7.947 22.258 1.00 95.81 996 LYS A N 1
ATOM 7691 C CA . LYS A 1 996 ? -24.884 -9.152 21.875 1.00 95.81 996 LYS A CA 1
ATOM 7692 C C . LYS A 1 996 ? -25.077 -10.255 22.917 1.00 95.81 996 LYS A C 1
ATOM 7694 O O . LYS A 1 996 ? -24.279 -10.397 23.842 1.00 95.81 996 LYS A O 1
ATOM 7699 N N . ALA A 1 997 ? -26.145 -11.032 22.769 1.00 93.19 997 ALA A N 1
ATOM 7700 C CA . ALA A 1 997 ? -26.551 -12.077 23.710 1.00 93.19 997 ALA A CA 1
ATOM 7701 C C . ALA A 1 997 ? -25.499 -13.177 23.878 1.00 93.19 997 ALA A C 1
ATOM 7703 O O . ALA A 1 997 ? -25.296 -13.697 24.980 1.00 93.19 997 ALA A O 1
ATOM 7704 N N . SER A 1 998 ? -24.791 -13.510 22.796 1.00 90.50 998 SER A N 1
ATOM 7705 C CA . SER A 1 998 ? -23.758 -14.546 22.815 1.00 90.50 998 SER A CA 1
ATOM 7706 C C . SER A 1 998 ? -22.594 -14.213 23.746 1.00 90.50 998 SER A C 1
ATOM 7708 O O . SER A 1 998 ? -21.952 -15.128 24.247 1.00 90.50 998 SER A O 1
ATOM 7710 N N . ALA A 1 999 ? -22.333 -12.927 23.997 1.00 91.56 999 ALA A N 1
ATOM 7711 C CA . ALA A 1 999 ? -21.211 -12.462 24.805 1.00 91.56 999 ALA A CA 1
ATOM 7712 C C . ALA A 1 999 ? -21.575 -12.197 26.279 1.00 91.56 999 ALA A C 1
ATOM 7714 O O . ALA A 1 999 ? -20.711 -11.768 27.044 1.00 91.56 999 ALA A O 1
ATOM 7715 N N . SER A 1 1000 ? -22.824 -12.443 26.693 1.00 93.31 1000 SER A N 1
ATOM 7716 C CA . SER A 1 1000 ? -23.231 -12.379 28.101 1.00 93.31 1000 SER A CA 1
ATOM 7717 C C . SER A 1 1000 ? -22.464 -13.416 28.923 1.00 93.31 1000 SER A C 1
ATOM 7719 O O . SER A 1 1000 ? -22.499 -14.607 28.603 1.00 93.31 1000 SER A O 1
ATOM 7721 N N . LYS A 1 1001 ? -21.778 -12.975 29.988 1.00 91.06 1001 LYS A N 1
ATOM 7722 C CA . LYS A 1 1001 ? -21.020 -13.887 30.861 1.00 91.06 1001 LYS A CA 1
ATOM 7723 C C . LYS A 1 1001 ? -21.952 -14.628 31.812 1.00 91.06 1001 LYS A C 1
ATOM 7725 O O . LYS A 1 1001 ? -21.720 -15.793 32.119 1.00 91.06 1001 LYS A O 1
ATOM 7730 N N . TYR A 1 1002 ? -23.014 -13.961 32.265 1.00 94.62 1002 TYR A N 1
ATOM 7731 C CA . TYR A 1 1002 ? -24.016 -14.536 33.156 1.00 94.62 1002 TYR A CA 1
ATOM 7732 C C . TYR A 1 1002 ? -25.378 -14.605 32.463 1.00 94.62 1002 TYR A C 1
ATOM 7734 O O . TYR A 1 1002 ? -26.064 -13.597 32.325 1.00 94.62 1002 TYR A O 1
ATOM 7742 N N . ARG A 1 1003 ? -25.806 -15.816 32.078 1.00 92.19 1003 ARG A N 1
ATOM 7743 C CA . ARG A 1 1003 ? -27.043 -16.032 31.301 1.00 92.19 1003 ARG A CA 1
ATOM 7744 C C . ARG A 1 1003 ? -28.309 -15.483 31.962 1.00 92.19 1003 ARG A C 1
ATOM 7746 O O . ARG A 1 1003 ? -29.199 -15.044 31.245 1.00 92.19 1003 ARG A O 1
ATOM 7753 N N . HIS A 1 1004 ? -28.375 -15.455 33.295 1.00 94.69 1004 HIS A N 1
ATOM 7754 C CA . HIS A 1 1004 ? -29.521 -14.885 34.009 1.00 94.69 1004 HIS A CA 1
ATOM 7755 C C . HIS A 1 1004 ? -29.697 -13.380 33.742 1.00 94.69 1004 HIS A C 1
ATOM 7757 O O . HIS A 1 1004 ? -30.819 -12.899 33.775 1.00 94.69 1004 HIS A O 1
ATOM 7763 N N . LEU A 1 1005 ? -28.634 -12.639 33.396 1.00 96.56 1005 LEU A N 1
ATOM 7764 C CA . LEU A 1 1005 ? -28.734 -11.207 33.086 1.00 96.56 1005 LEU A CA 1
ATOM 7765 C C . LEU A 1 1005 ? -29.475 -10.920 31.767 1.00 96.56 1005 LEU A C 1
ATOM 7767 O O . LEU A 1 1005 ? -29.847 -9.775 31.514 1.00 96.56 1005 LEU A O 1
ATOM 7771 N N . LEU A 1 1006 ? -29.699 -11.938 30.926 1.00 94.88 1006 LEU A N 1
ATOM 7772 C CA . LEU A 1 1006 ? -30.523 -11.820 29.718 1.00 94.88 1006 LEU A CA 1
ATOM 7773 C C . LEU A 1 1006 ? -32.023 -11.662 30.034 1.00 94.88 1006 LEU A C 1
ATOM 7775 O O . LEU A 1 1006 ? -32.781 -11.248 29.160 1.00 94.88 1006 LEU A O 1
ATOM 7779 N N . SER A 1 1007 ? -32.432 -11.964 31.270 1.00 96.88 1007 SER A N 1
ATOM 7780 C CA . SER A 1 1007 ? -33.755 -11.683 31.827 1.00 96.88 1007 SER A CA 1
ATOM 7781 C C . SER A 1 1007 ? -33.579 -11.122 33.239 1.00 96.88 1007 SER A C 1
ATOM 7783 O O . SER A 1 1007 ? -33.521 -11.869 34.216 1.00 96.88 1007 SER A O 1
ATOM 7785 N N . HIS A 1 1008 ? -33.470 -9.799 33.353 1.00 97.88 1008 HIS A N 1
ATOM 7786 C CA . HIS A 1 1008 ? -33.084 -9.111 34.585 1.00 97.88 1008 HIS A CA 1
ATOM 7787 C C . HIS A 1 1008 ? -33.985 -7.916 34.882 1.00 97.88 1008 HIS A C 1
ATOM 7789 O O . HIS A 1 1008 ? -34.378 -7.174 33.982 1.00 97.88 1008 HIS A O 1
ATOM 7795 N N . THR A 1 1009 ? -34.270 -7.699 36.165 1.00 98.25 1009 THR A N 1
ATOM 7796 C CA . THR A 1 1009 ? -34.945 -6.496 36.665 1.00 98.25 1009 THR A CA 1
ATOM 7797 C C . THR A 1 1009 ? -34.130 -5.905 37.801 1.00 98.25 1009 THR A C 1
ATOM 7799 O O . THR A 1 1009 ? -33.778 -6.620 38.737 1.00 98.25 1009 THR A O 1
ATOM 7802 N N . GLY A 1 1010 ? -33.843 -4.606 37.746 1.00 97.94 1010 GLY A N 1
ATOM 7803 C CA . GLY A 1 1010 ? -33.067 -3.955 38.797 1.00 97.94 1010 GLY A CA 1
ATOM 7804 C C . GLY A 1 1010 ? -33.146 -2.429 38.780 1.00 97.94 1010 GLY A C 1
ATOM 7805 O O . GLY A 1 1010 ? -33.569 -1.843 37.780 1.00 97.94 1010 GLY A O 1
ATOM 7806 N N . PRO A 1 1011 ? -32.745 -1.775 39.886 1.00 98.38 1011 PRO A N 1
ATOM 7807 C CA . PRO A 1 1011 ? -32.740 -0.321 39.995 1.00 98.38 1011 PRO A CA 1
ATOM 7808 C C . PRO A 1 1011 ? -31.606 0.297 39.168 1.00 98.38 1011 PRO A C 1
ATOM 7810 O O . PRO A 1 1011 ? -30.470 -0.190 39.185 1.00 98.38 1011 PRO A O 1
ATOM 7813 N N . ALA A 1 1012 ? -31.901 1.394 38.476 1.00 98.62 1012 ALA A N 1
ATOM 7814 C CA . ALA A 1 1012 ? -30.955 2.121 37.644 1.00 98.62 1012 ALA A CA 1
ATOM 7815 C C . ALA A 1 1012 ? -29.916 2.883 38.483 1.00 98.62 1012 ALA A C 1
ATOM 7817 O O . ALA A 1 1012 ? -30.258 3.556 39.454 1.00 98.62 1012 ALA A O 1
ATOM 7818 N N . VAL A 1 1013 ? -28.654 2.848 38.059 1.00 98.62 1013 VAL A N 1
ATOM 7819 C CA . VAL A 1 1013 ? -27.573 3.725 38.526 1.00 98.62 1013 VAL A CA 1
ATOM 7820 C C . VAL A 1 1013 ? -27.119 4.558 37.338 1.00 98.62 1013 VAL A C 1
ATOM 7822 O O . VAL A 1 1013 ? -26.503 4.044 36.403 1.00 98.62 1013 VAL A O 1
ATOM 7825 N N . VAL A 1 1014 ? -27.477 5.842 37.360 1.00 98.50 1014 VAL A N 1
ATOM 7826 C CA . VAL A 1 1014 ? -27.351 6.728 36.201 1.00 98.50 1014 VAL A CA 1
ATOM 7827 C C . VAL A 1 1014 ? -26.072 7.557 36.267 1.00 98.50 1014 VAL A C 1
ATOM 7829 O O . VAL A 1 1014 ? -25.796 8.238 37.262 1.00 98.50 1014 VAL A O 1
ATOM 7832 N N . PHE A 1 1015 ? -25.348 7.548 35.151 1.00 98.50 1015 PHE A N 1
ATOM 7833 C CA . PHE A 1 1015 ? -24.247 8.445 34.831 1.00 98.50 1015 PHE A CA 1
ATOM 7834 C C . PHE A 1 1015 ? -24.665 9.353 33.675 1.00 98.50 1015 PHE A C 1
ATOM 7836 O O . PHE A 1 1015 ? -25.066 8.883 32.606 1.00 98.50 1015 PHE A O 1
ATOM 7843 N N . GLU A 1 1016 ? -24.573 10.666 33.880 1.00 95.94 1016 GLU A N 1
ATOM 7844 C CA . GLU A 1 1016 ? -25.121 11.630 32.916 1.00 95.94 1016 GLU A CA 1
ATOM 7845 C C . GLU A 1 1016 ? -24.298 11.744 31.626 1.00 95.94 1016 GLU A C 1
ATOM 7847 O O . GLU A 1 1016 ? -24.846 12.089 30.584 1.00 95.94 1016 GLU A O 1
ATOM 7852 N N . ASN A 1 1017 ? -22.991 11.486 31.674 1.00 95.12 1017 ASN A N 1
ATOM 7853 C CA . ASN A 1 1017 ? -22.088 11.458 30.518 1.00 95.12 1017 ASN A CA 1
ATOM 7854 C C . ASN A 1 1017 ? -20.755 10.787 30.904 1.00 95.12 1017 ASN A C 1
ATOM 7856 O O . ASN A 1 1017 ? -20.545 10.422 32.063 1.00 95.12 1017 ASN A O 1
ATOM 7860 N N . SER A 1 1018 ? -19.825 10.650 29.952 1.00 94.06 1018 SER A N 1
ATOM 7861 C CA . SER A 1 1018 ? -18.519 10.013 30.187 1.00 94.06 1018 SER A CA 1
ATOM 7862 C C . SER A 1 1018 ? -17.688 10.676 31.297 1.00 94.06 1018 SER A C 1
ATOM 7864 O O . SER A 1 1018 ? -16.963 9.977 32.002 1.00 94.06 1018 SER A O 1
ATOM 7866 N N . ALA A 1 1019 ? -17.798 11.997 31.487 1.00 94.69 1019 ALA A N 1
ATOM 7867 C CA . ALA A 1 1019 ? -17.089 12.697 32.560 1.00 94.69 1019 ALA A CA 1
ATOM 7868 C C . ALA A 1 1019 ? -17.721 12.424 33.936 1.00 94.69 1019 ALA A C 1
ATOM 7870 O O . ALA A 1 1019 ? -17.008 12.298 34.931 1.00 94.69 1019 ALA A O 1
ATOM 7871 N N . ASP A 1 1020 ? -19.049 12.295 34.007 1.00 97.50 1020 ASP A N 1
ATOM 7872 C CA . ASP A 1 1020 ? -19.730 11.882 35.236 1.00 97.50 1020 ASP A CA 1
ATOM 7873 C C . ASP A 1 1020 ? -19.393 10.436 35.620 1.00 97.50 1020 ASP A C 1
ATOM 7875 O O . ASP A 1 1020 ? -19.066 10.168 36.776 1.00 97.50 1020 ASP A O 1
ATOM 7879 N N . LEU A 1 1021 ? -19.368 9.530 34.634 1.00 97.62 1021 LEU A N 1
ATOM 7880 C CA . LEU A 1 1021 ? -18.945 8.144 34.826 1.00 97.62 1021 LEU A CA 1
ATOM 7881 C C . LEU A 1 1021 ? -17.539 8.065 35.426 1.00 97.62 1021 LEU A C 1
ATOM 7883 O O . LEU A 1 1021 ? -17.358 7.433 36.463 1.00 97.62 1021 LEU A O 1
ATOM 7887 N N . ALA A 1 1022 ? -16.560 8.728 34.803 1.00 95.94 1022 ALA A N 1
ATOM 7888 C CA . ALA A 1 1022 ? -15.165 8.676 35.240 1.00 95.94 1022 ALA A CA 1
ATOM 7889 C C . ALA A 1 1022 ? -14.966 9.184 36.679 1.00 95.94 1022 ALA A C 1
ATOM 7891 O O . ALA A 1 1022 ? -14.105 8.677 37.390 1.00 95.94 1022 ALA A O 1
ATOM 7892 N N . ARG A 1 1023 ? -15.771 10.160 37.124 1.00 97.50 1023 ARG A N 1
ATOM 7893 C CA . ARG A 1 1023 ? -15.710 10.681 38.499 1.00 97.50 1023 ARG A CA 1
ATOM 7894 C C . ARG A 1 1023 ? -16.345 9.751 39.529 1.00 97.50 1023 ARG A C 1
ATOM 7896 O O . ARG A 1 1023 ? -15.898 9.746 40.668 1.00 97.50 1023 ARG A O 1
ATOM 7903 N N . ARG A 1 1024 ? -17.416 9.037 39.164 1.00 97.75 1024 ARG A N 1
ATOM 7904 C CA . ARG A 1 1024 ? -18.298 8.360 40.131 1.00 97.75 1024 ARG A CA 1
ATOM 7905 C C . ARG A 1 1024 ? -18.195 6.841 40.151 1.00 97.75 1024 ARG A C 1
ATOM 7907 O O . ARG A 1 1024 ? -18.529 6.260 41.175 1.00 97.75 1024 ARG A O 1
ATOM 7914 N N . ILE A 1 1025 ? -17.796 6.189 39.055 1.00 97.69 1025 ILE A N 1
ATOM 7915 C CA . ILE A 1 1025 ? -17.886 4.721 38.928 1.00 97.69 1025 ILE A CA 1
ATOM 7916 C C . ILE A 1 1025 ? -17.091 3.971 40.006 1.00 97.69 1025 ILE A C 1
ATOM 7918 O O . ILE A 1 1025 ? -17.522 2.914 40.459 1.00 97.69 1025 ILE A O 1
ATOM 7922 N N . ASP A 1 1026 ? -15.973 4.557 40.438 1.00 97.00 1026 ASP A N 1
ATOM 7923 C CA . ASP A 1 1026 ? -15.062 3.989 41.435 1.00 97.00 1026 ASP A CA 1
ATOM 7924 C C . ASP A 1 1026 ? -15.106 4.727 42.783 1.00 97.00 1026 ASP A C 1
ATOM 7926 O O . ASP A 1 1026 ? -14.267 4.477 43.645 1.00 97.00 1026 ASP A O 1
ATOM 7930 N N . ASP A 1 1027 ? -16.090 5.610 42.993 1.00 97.06 1027 ASP A N 1
ATOM 7931 C CA . ASP A 1 1027 ? -16.343 6.204 44.309 1.00 97.06 1027 ASP A CA 1
ATOM 7932 C C . ASP A 1 1027 ? -16.809 5.100 45.280 1.00 97.06 1027 ASP A C 1
ATOM 7934 O O . ASP A 1 1027 ? -17.837 4.456 45.024 1.00 97.06 1027 ASP A O 1
ATOM 7938 N N . PRO A 1 1028 ? -16.111 4.874 46.411 1.00 95.31 1028 PRO A N 1
ATOM 7939 C CA . PRO A 1 1028 ? -16.533 3.902 47.418 1.00 95.31 1028 PRO A CA 1
ATOM 7940 C C . PRO A 1 1028 ? -17.984 4.110 47.884 1.00 95.31 1028 PRO A C 1
ATOM 7942 O O . PRO A 1 1028 ? -18.699 3.134 48.144 1.00 95.31 1028 PRO A O 1
ATOM 7945 N N . ASN A 1 1029 ? -18.444 5.366 47.912 1.00 96.50 1029 ASN A N 1
ATOM 7946 C CA . ASN A 1 1029 ? -19.774 5.769 48.369 1.00 96.50 1029 ASN A CA 1
ATOM 7947 C C . ASN A 1 1029 ? -20.870 5.632 47.302 1.00 96.50 1029 ASN A C 1
ATOM 7949 O O . ASN A 1 1029 ? -22.039 5.884 47.599 1.00 96.50 1029 ASN A O 1
ATOM 7953 N N . LEU A 1 1030 ? -20.541 5.232 46.066 1.00 97.44 1030 LEU A N 1
ATOM 7954 C CA . LEU A 1 1030 ? -21.547 5.001 45.031 1.00 97.44 1030 LEU A CA 1
ATOM 7955 C C . LEU A 1 1030 ? -22.523 3.906 45.490 1.00 97.44 1030 LEU A C 1
ATOM 7957 O O . LEU A 1 1030 ? -22.123 2.763 45.701 1.00 97.44 1030 LEU A O 1
ATOM 7961 N N . VAL A 1 1031 ? -23.810 4.221 45.625 1.00 96.81 1031 VAL A N 1
ATOM 7962 C CA . VAL A 1 1031 ? -24.837 3.223 45.963 1.00 96.81 1031 VAL A CA 1
ATOM 7963 C C . VAL A 1 1031 ? -25.094 2.345 44.736 1.00 96.81 1031 VAL A C 1
ATOM 7965 O O . VAL A 1 1031 ? -25.795 2.744 43.810 1.00 96.81 1031 VAL A O 1
ATOM 7968 N N . VAL A 1 1032 ? -24.474 1.164 44.707 1.00 97.94 1032 VAL A N 1
ATOM 7969 C CA . VAL A 1 1032 ? -24.551 0.199 43.604 1.00 97.94 1032 VAL A CA 1
ATOM 7970 C C . VAL A 1 1032 ? -24.379 -1.218 44.145 1.00 97.94 1032 VAL A C 1
ATOM 7972 O O . VAL A 1 1032 ? -23.559 -1.452 45.032 1.00 97.94 1032 VAL A O 1
ATOM 7975 N N . THR A 1 1033 ? -25.151 -2.157 43.605 1.00 97.62 1033 THR A N 1
ATOM 7976 C CA . THR A 1 1033 ? -25.083 -3.592 43.921 1.00 97.62 1033 THR A CA 1
ATOM 7977 C C . THR A 1 1033 ? -24.928 -4.395 42.631 1.00 97.62 1033 THR A C 1
ATOM 7979 O O . THR A 1 1033 ? -25.145 -3.855 41.546 1.00 97.62 1033 THR A O 1
ATOM 7982 N N . LYS A 1 1034 ? -24.602 -5.689 42.724 1.00 97.06 1034 LYS A N 1
ATOM 7983 C CA . LYS A 1 1034 ? -24.519 -6.584 41.553 1.00 97.06 1034 LYS A CA 1
ATOM 7984 C C . LYS A 1 1034 ? -25.833 -6.695 40.759 1.00 97.06 1034 LYS A C 1
ATOM 7986 O O . LYS A 1 1034 ? -25.786 -6.977 39.568 1.00 97.06 1034 LYS A O 1
ATOM 7991 N N . ASP A 1 1035 ? -26.971 -6.437 41.408 1.00 97.19 1035 ASP A N 1
ATOM 7992 C CA . ASP A 1 1035 ? -28.313 -6.511 40.814 1.00 97.19 1035 ASP A CA 1
ATOM 7993 C C . ASP A 1 1035 ? -28.774 -5.163 40.222 1.00 97.19 1035 ASP A C 1
ATOM 7995 O O . ASP A 1 1035 ? -29.823 -5.074 39.581 1.00 97.19 1035 ASP A O 1
ATOM 7999 N N . SER A 1 1036 ? -27.994 -4.093 40.411 1.00 98.50 1036 SER A N 1
ATOM 8000 C CA . SER A 1 1036 ? -28.264 -2.777 39.827 1.00 98.50 1036 SER A CA 1
ATOM 8001 C C . SER A 1 1036 ? -28.046 -2.763 38.308 1.00 98.50 1036 SER A C 1
ATOM 8003 O O . SER A 1 1036 ? -27.220 -3.500 37.770 1.00 98.50 1036 SER A O 1
ATOM 8005 N N . VAL A 1 1037 ? -28.741 -1.860 37.613 1.00 98.62 1037 VAL A N 1
ATOM 8006 C CA . VAL A 1 1037 ? -28.600 -1.634 36.167 1.00 98.62 1037 VAL A CA 1
ATOM 8007 C C . VAL A 1 1037 ? -27.797 -0.360 35.932 1.00 98.62 1037 VAL A C 1
ATOM 8009 O O . VAL A 1 1037 ? -28.241 0.726 36.294 1.00 98.62 1037 VAL A O 1
ATOM 8012 N N . LEU A 1 1038 ? -26.612 -0.457 35.327 1.00 98.75 1038 LEU A N 1
ATOM 8013 C CA . LEU A 1 1038 ? -25.803 0.736 35.052 1.00 98.75 1038 LEU A CA 1
ATOM 8014 C C . LEU A 1 1038 ? -26.296 1.417 33.773 1.00 98.75 1038 LEU A C 1
ATOM 8016 O O . LEU A 1 1038 ? -26.427 0.770 32.734 1.00 98.75 1038 LEU A O 1
ATOM 8020 N N . VAL A 1 1039 ? -26.530 2.724 33.830 1.00 98.69 1039 VAL A N 1
ATOM 8021 C CA . VAL A 1 1039 ? -27.077 3.507 32.717 1.00 98.69 1039 VAL A CA 1
ATOM 8022 C C . VAL A 1 1039 ? -26.141 4.668 32.407 1.00 98.69 1039 VAL A C 1
ATOM 8024 O O . VAL A 1 1039 ? -25.890 5.505 33.271 1.00 98.69 1039 VAL A O 1
ATOM 8027 N N . LEU A 1 1040 ? -25.644 4.744 31.172 1.00 98.56 1040 LEU A N 1
ATOM 8028 C CA . LEU A 1 1040 ? -24.817 5.850 30.691 1.00 98.56 1040 LEU A CA 1
ATOM 8029 C C . LEU A 1 1040 ? -25.535 6.602 29.573 1.00 98.56 1040 LEU A C 1
ATOM 8031 O O . LEU A 1 1040 ? -25.815 6.038 28.515 1.00 98.56 1040 LEU A O 1
ATOM 8035 N N . LYS A 1 1041 ? -25.811 7.881 29.821 1.00 97.56 1041 LYS A N 1
ATOM 8036 C CA . LYS A 1 1041 ? -26.530 8.767 28.902 1.00 97.56 1041 LYS A CA 1
ATOM 8037 C C . LYS A 1 1041 ? -25.595 9.683 28.122 1.00 97.56 1041 LYS A C 1
ATOM 8039 O O . LYS A 1 1041 ? -24.429 9.858 28.477 1.00 97.56 1041 LYS A O 1
ATOM 8044 N N . ASN A 1 1042 ? -26.163 10.349 27.116 1.00 95.81 1042 ASN A N 1
ATOM 8045 C CA . ASN A 1 1042 ? -25.536 11.427 26.352 1.00 95.81 1042 ASN A CA 1
ATOM 8046 C C . ASN A 1 1042 ? -24.209 10.987 25.714 1.00 95.81 1042 ASN A C 1
ATOM 8048 O O . ASN A 1 1042 ? -23.273 11.779 25.575 1.00 95.81 1042 ASN A O 1
ATOM 8052 N N . ILE A 1 1043 ? -24.133 9.715 25.316 1.00 97.00 1043 ILE A N 1
ATOM 8053 C CA . ILE A 1 1043 ? -23.036 9.173 24.518 1.00 97.00 1043 ILE A CA 1
ATOM 8054 C C . ILE A 1 1043 ? -23.519 8.655 23.155 1.00 97.00 1043 ILE A C 1
ATOM 8056 O O . ILE A 1 1043 ? -22.821 7.869 22.518 1.00 97.00 1043 ILE A O 1
ATOM 8060 N N . GLY A 1 1044 ? -24.695 9.104 22.707 1.00 96.88 1044 GLY A N 1
ATOM 8061 C CA . GLY A 1 1044 ? -25.249 8.836 21.382 1.00 96.88 1044 GLY A CA 1
ATOM 8062 C C . GLY A 1 1044 ? -24.614 9.659 20.249 1.00 96.88 1044 GLY A C 1
ATOM 8063 O O . GLY A 1 1044 ? -23.594 10.337 20.462 1.00 96.88 1044 GLY A O 1
ATOM 8064 N N . PRO A 1 1045 ? -25.177 9.583 19.023 1.00 96.81 1045 PRO A N 1
ATOM 8065 C CA . PRO A 1 1045 ? -24.711 10.346 17.868 1.00 96.81 1045 PRO A CA 1
ATOM 8066 C C . PRO A 1 1045 ? -24.572 11.840 18.162 1.00 96.81 1045 PRO A C 1
ATOM 8068 O O . PRO A 1 1045 ? -23.467 12.365 18.042 1.00 96.81 1045 PRO A O 1
ATOM 8071 N N . VAL A 1 1046 ? -25.625 12.520 18.603 1.00 94.25 1046 VAL A N 1
ATOM 8072 C CA . VAL A 1 1046 ? -25.608 13.962 18.891 1.00 94.25 1046 VAL A CA 1
ATOM 8073 C C . VAL A 1 1046 ? -25.037 14.256 20.281 1.00 94.25 1046 VAL A C 1
ATOM 8075 O O . VAL A 1 1046 ? -24.387 15.284 20.471 1.00 94.25 1046 VAL A O 1
ATOM 8078 N N . GLY A 1 1047 ? -25.262 13.375 21.258 1.00 91.81 1047 GLY A N 1
ATOM 8079 C CA . GLY A 1 1047 ? -24.967 13.619 22.670 1.00 91.81 1047 GLY A CA 1
ATOM 8080 C C . GLY A 1 1047 ? -23.497 13.864 22.993 1.00 91.81 1047 GLY A C 1
ATOM 8081 O O . GLY A 1 1047 ? -23.192 14.843 23.675 1.00 91.81 1047 GLY A O 1
ATOM 8082 N N . ASN A 1 1048 ? -22.590 13.007 22.507 1.00 92.56 1048 ASN A N 1
ATOM 8083 C CA . ASN A 1 1048 ? -21.180 13.088 22.902 1.00 92.56 1048 ASN A CA 1
ATOM 8084 C C . ASN A 1 1048 ? -20.389 14.220 22.228 1.00 92.56 1048 ASN A C 1
ATOM 8086 O O . ASN A 1 1048 ? -19.751 14.981 22.966 1.00 92.56 1048 ASN A O 1
ATOM 8090 N N . PRO A 1 1049 ? -20.402 14.416 20.886 1.00 92.69 1049 PRO A N 1
ATOM 8091 C CA . PRO A 1 1049 ? -21.034 13.703 19.752 1.00 92.69 1049 PRO A CA 1
ATOM 8092 C C . PRO A 1 1049 ? -20.172 12.577 19.138 1.00 92.69 1049 PRO A C 1
ATOM 8094 O O . PRO A 1 1049 ? -19.002 12.410 19.475 1.00 92.69 1049 PRO A O 1
ATOM 8097 N N . GLY A 1 1050 ? -20.727 11.824 18.184 1.00 94.19 1050 GLY A N 1
ATOM 8098 C CA . GLY A 1 1050 ? -20.010 10.778 17.444 1.00 94.19 1050 GLY A CA 1
ATOM 8099 C C . GLY A 1 1050 ? -20.308 9.351 17.889 1.00 94.19 1050 GLY A C 1
ATOM 8100 O O . GLY A 1 1050 ? -19.771 8.421 17.297 1.00 94.19 1050 GLY A O 1
ATOM 8101 N N . MET A 1 1051 ? -21.143 9.163 18.915 1.00 96.75 1051 MET A N 1
ATOM 8102 C CA . MET A 1 1051 ? -21.506 7.848 19.444 1.00 96.75 1051 MET A CA 1
ATOM 8103 C C . MET A 1 1051 ? -20.272 6.991 19.828 1.00 96.75 1051 MET A C 1
ATOM 8105 O O . MET A 1 1051 ? -19.988 5.992 19.160 1.00 96.75 1051 MET A O 1
ATOM 8109 N N . PRO A 1 1052 ? -19.454 7.376 20.830 1.00 95.06 1052 PRO A N 1
ATOM 8110 C CA . PRO A 1 1052 ? -18.224 6.656 21.180 1.00 95.06 1052 PRO A CA 1
ATOM 8111 C C . PRO A 1 1052 ? -18.471 5.221 21.668 1.00 95.06 1052 PRO A C 1
ATOM 8113 O O . PRO A 1 1052 ? -19.562 4.865 22.116 1.00 95.06 1052 PRO A O 1
ATOM 8116 N N . GLU A 1 1053 ? -17.414 4.401 21.658 1.00 94.38 1053 GLU A N 1
ATOM 8117 C CA . GLU A 1 1053 ? -17.420 3.020 22.178 1.00 94.38 1053 GLU A CA 1
ATOM 8118 C C . GLU A 1 1053 ? -17.364 2.943 23.718 1.00 94.38 1053 GLU A C 1
ATOM 8120 O O . GLU A 1 1053 ? -16.728 2.057 24.289 1.00 94.38 1053 GLU A O 1
ATOM 8125 N N . ALA A 1 1054 ? -18.023 3.887 24.393 1.00 93.31 1054 ALA A N 1
ATOM 8126 C CA . ALA A 1 1054 ? -18.045 4.035 25.848 1.00 93.31 1054 ALA A CA 1
ATOM 8127 C C . ALA A 1 1054 ? -19.221 3.304 26.527 1.00 93.31 1054 ALA A C 1
ATOM 8129 O O . ALA A 1 1054 ? -19.351 3.354 27.746 1.00 93.31 1054 ALA A O 1
ATOM 8130 N N . GLY A 1 1055 ? -20.068 2.610 25.761 1.00 93.25 1055 GLY A N 1
ATOM 8131 C CA . GLY A 1 1055 ? -21.192 1.821 26.273 1.00 93.25 1055 GLY A CA 1
ATOM 8132 C C . GLY A 1 1055 ? -20.775 0.569 27.051 1.00 93.25 1055 GLY A C 1
ATOM 8133 O O . GLY A 1 1055 ? -21.574 0.015 27.803 1.00 93.25 1055 GLY A O 1
ATOM 8134 N N . LEU A 1 1056 ? -19.507 0.149 26.941 1.00 93.00 1056 LEU A N 1
ATOM 8135 C CA . LEU A 1 1056 ? -18.898 -0.792 27.883 1.00 93.00 1056 LEU A CA 1
ATOM 8136 C C . LEU A 1 1056 ? -18.599 -0.063 29.199 1.00 93.00 1056 LEU A C 1
ATOM 8138 O O . LEU A 1 1056 ? -17.456 0.292 29.487 1.00 93.00 1056 LEU A O 1
ATOM 8142 N N . ILE A 1 1057 ? -19.645 0.166 29.990 1.00 96.44 1057 ILE A N 1
ATOM 8143 C CA . ILE A 1 1057 ? -19.511 0.742 31.327 1.00 96.44 1057 ILE A CA 1
ATOM 8144 C C . ILE A 1 1057 ? -18.649 -0.222 32.169 1.00 96.44 1057 ILE A C 1
ATOM 8146 O O . ILE A 1 1057 ? -18.984 -1.414 32.247 1.00 96.44 1057 ILE A O 1
ATOM 8150 N N . PRO A 1 1058 ? -17.540 0.243 32.775 1.00 95.69 1058 PRO A N 1
ATOM 8151 C CA . PRO A 1 1058 ? -16.720 -0.598 33.636 1.00 95.69 1058 PRO A CA 1
ATOM 8152 C C . PRO A 1 1058 ? -17.527 -1.101 34.833 1.00 95.69 1058 PRO A C 1
ATOM 8154 O O . PRO A 1 1058 ? -18.375 -0.384 35.360 1.00 95.69 1058 PRO A O 1
ATOM 8157 N N . ILE A 1 1059 ? -17.235 -2.314 35.302 1.00 97.25 1059 ILE A N 1
ATOM 8158 C CA . ILE A 1 1059 ? -17.759 -2.765 36.596 1.00 97.25 1059 ILE A CA 1
ATOM 8159 C C . ILE A 1 1059 ? -17.167 -1.848 37.689 1.00 97.25 1059 ILE A C 1
ATOM 8161 O O . ILE A 1 1059 ? -15.953 -1.588 37.633 1.00 97.25 1059 ILE A O 1
ATOM 8165 N N . PRO A 1 1060 ? -17.979 -1.331 38.638 1.00 97.94 1060 PRO A N 1
ATOM 8166 C CA . PRO A 1 1060 ? -17.486 -0.553 39.773 1.00 97.94 1060 PRO A CA 1
ATOM 8167 C C . PRO A 1 1060 ? -16.359 -1.294 40.486 1.00 97.94 1060 PRO A C 1
ATOM 8169 O O . PRO A 1 1060 ? -16.513 -2.483 40.775 1.00 97.94 1060 PRO A O 1
ATOM 8172 N N . LYS A 1 1061 ? -15.240 -0.618 40.773 1.00 97.06 1061 LYS A N 1
ATOM 8173 C CA . LYS A 1 1061 ? -14.033 -1.263 41.316 1.00 97.06 1061 LYS A CA 1
ATOM 8174 C C . LYS A 1 1061 ? -14.322 -2.148 42.533 1.00 97.06 1061 LYS A C 1
ATOM 8176 O O . LYS A 1 1061 ? -13.933 -3.308 42.526 1.00 97.06 1061 LYS A O 1
ATOM 8181 N N . LYS A 1 1062 ? -15.107 -1.650 43.495 1.00 96.56 1062 LYS A N 1
ATOM 8182 C CA . LYS A 1 1062 ? -15.496 -2.411 44.695 1.00 96.56 1062 LYS A CA 1
ATOM 8183 C C . LYS A 1 1062 ? -16.227 -3.726 44.392 1.00 96.56 1062 LYS A C 1
ATOM 8185 O O . LYS A 1 1062 ? -15.987 -4.725 45.048 1.00 96.56 1062 LYS A O 1
ATOM 8190 N N . LEU A 1 1063 ? -17.076 -3.755 43.360 1.00 97.75 1063 LEU A N 1
ATOM 8191 C CA . LEU A 1 1063 ? -17.771 -4.979 42.946 1.00 97.75 1063 LEU A CA 1
ATOM 8192 C C . LEU A 1 1063 ? -16.840 -5.907 42.156 1.00 97.75 1063 LEU A C 1
ATOM 8194 O O . LEU A 1 1063 ? -16.963 -7.126 42.235 1.00 97.75 1063 LEU A O 1
ATOM 8198 N N . ALA A 1 1064 ? -15.910 -5.339 41.385 1.00 96.88 1064 ALA A N 1
ATOM 8199 C CA . ALA A 1 1064 ? -14.919 -6.115 40.651 1.00 96.88 1064 ALA A CA 1
ATOM 8200 C C . ALA A 1 1064 ? -13.960 -6.858 41.603 1.00 96.88 1064 ALA A C 1
ATOM 8202 O O . ALA A 1 1064 ? -13.672 -8.028 41.355 1.00 96.88 1064 ALA A O 1
ATOM 8203 N N . GLU A 1 1065 ? -13.539 -6.214 42.699 1.00 96.56 1065 GLU A N 1
ATOM 8204 C CA . GLU A 1 1065 ? -12.750 -6.809 43.796 1.00 96.56 1065 GLU A CA 1
ATOM 8205 C C . GLU A 1 1065 ? -13.526 -7.915 44.541 1.00 96.56 1065 GLU A C 1
ATOM 8207 O O . GLU A 1 1065 ? -12.941 -8.905 44.972 1.00 96.56 1065 GLU A O 1
ATOM 8212 N N . GLU A 1 1066 ? -14.857 -7.810 44.622 1.00 96.38 1066 GLU A N 1
ATOM 8213 C CA . GLU A 1 1066 ? -15.751 -8.869 45.127 1.00 96.38 1066 GLU A CA 1
ATOM 8214 C C . GLU A 1 1066 ? -15.982 -10.016 44.115 1.00 96.38 1066 GLU A C 1
ATOM 8216 O O . GLU A 1 1066 ? -16.730 -10.958 44.386 1.00 96.38 1066 GLU A O 1
ATOM 8221 N N . GLY A 1 1067 ? -15.361 -9.957 42.931 1.00 95.19 1067 GLY A N 1
ATOM 8222 C CA . GLY A 1 1067 ? -15.448 -10.993 41.898 1.00 95.19 1067 GLY A CA 1
ATOM 8223 C C . GLY A 1 1067 ? -16.602 -10.826 40.902 1.00 95.19 1067 GLY A C 1
ATOM 8224 O O . GLY A 1 1067 ? -16.831 -11.711 40.073 1.00 95.19 1067 GLY A O 1
ATOM 8225 N N . VAL A 1 1068 ? -17.330 -9.704 40.912 1.00 96.75 1068 VAL A N 1
ATOM 8226 C CA . VAL A 1 1068 ? -18.372 -9.428 39.909 1.00 96.75 1068 VAL A CA 1
ATOM 8227 C C . VAL A 1 1068 ? -17.723 -9.149 38.548 1.00 96.75 1068 VAL A C 1
ATOM 8229 O O . VAL A 1 1068 ? -16.974 -8.189 38.377 1.00 96.75 1068 VAL A O 1
ATOM 8232 N N . LYS A 1 1069 ? -18.030 -9.978 37.541 1.00 94.56 1069 LYS A N 1
ATOM 8233 C CA . LYS A 1 1069 ? -17.478 -9.859 36.175 1.00 94.56 1069 LYS A CA 1
ATOM 8234 C C . LYS A 1 1069 ? -18.455 -9.318 35.135 1.00 94.56 1069 LYS A C 1
ATOM 8236 O O . LYS A 1 1069 ? -18.015 -8.996 34.025 1.00 94.56 1069 LYS A O 1
ATOM 8241 N N . ASP A 1 1070 ? -19.746 -9.263 35.458 1.00 96.69 1070 ASP A N 1
ATOM 8242 C CA . ASP A 1 1070 ? -20.811 -8.858 34.541 1.00 96.69 1070 ASP A CA 1
ATOM 8243 C C . ASP A 1 1070 ? -22.008 -8.255 35.290 1.00 96.69 1070 ASP A C 1
ATOM 8245 O O . ASP A 1 1070 ? -22.320 -8.679 36.400 1.00 96.69 1070 ASP A O 1
ATOM 8249 N N . MET A 1 1071 ? -22.659 -7.276 34.661 1.00 97.88 1071 MET A N 1
ATOM 8250 C CA . MET A 1 1071 ? -23.872 -6.582 35.119 1.00 97.88 1071 MET A CA 1
ATOM 8251 C C . MET A 1 1071 ? -24.676 -6.137 33.893 1.00 97.88 1071 MET A C 1
ATOM 8253 O O . MET A 1 1071 ? -24.091 -5.928 32.822 1.00 97.88 1071 MET A O 1
ATOM 8257 N N . LEU A 1 1072 ? -25.987 -5.926 34.038 1.00 98.00 1072 LEU A N 1
ATOM 8258 C CA . LEU A 1 1072 ? -26.783 -5.308 32.977 1.00 98.00 1072 LEU A CA 1
ATOM 8259 C C . LEU A 1 1072 ? -26.392 -3.827 32.826 1.00 98.00 1072 LEU A C 1
ATOM 8261 O O . LEU A 1 1072 ? -26.465 -3.049 33.779 1.00 98.00 1072 LEU A O 1
ATOM 8265 N N . ARG A 1 1073 ? -25.953 -3.443 31.622 1.00 98.06 1073 ARG A N 1
ATOM 8266 C CA . ARG A 1 1073 ? -25.493 -2.083 31.293 1.00 98.06 1073 ARG A CA 1
ATOM 8267 C C . ARG A 1 1073 ? -26.203 -1.552 30.059 1.00 98.06 1073 ARG A C 1
ATOM 8269 O O . ARG A 1 1073 ? -26.312 -2.269 29.068 1.00 98.06 1073 ARG A O 1
ATOM 8276 N N . LEU A 1 1074 ? -26.661 -0.307 30.115 1.00 98.31 1074 LEU A N 1
ATOM 8277 C CA . LEU A 1 1074 ? -27.428 0.348 29.058 1.00 98.31 1074 LEU A CA 1
ATOM 8278 C C . LEU A 1 1074 ? -26.749 1.651 28.640 1.00 98.31 1074 LEU A C 1
ATOM 8280 O O . LEU A 1 1074 ? -26.335 2.445 29.488 1.00 98.31 1074 LEU A O 1
ATOM 8284 N N . SER A 1 1075 ? -26.696 1.904 27.334 1.00 98.25 1075 SER A N 1
ATOM 8285 C CA . SER A 1 1075 ? -26.319 3.216 26.809 1.00 98.25 1075 SER A CA 1
ATOM 8286 C C . SER A 1 1075 ? -26.934 3.515 25.444 1.00 98.25 1075 SER A C 1
ATOM 8288 O O . SER A 1 1075 ? -27.233 2.611 24.662 1.00 98.25 1075 SER A O 1
ATOM 8290 N N . ASP A 1 1076 ? -27.039 4.803 25.129 1.00 97.88 1076 ASP A N 1
ATOM 8291 C CA . ASP A 1 1076 ? -27.307 5.312 23.779 1.00 97.88 1076 ASP A CA 1
ATOM 8292 C C . ASP A 1 1076 ? -26.054 5.293 22.879 1.00 97.88 1076 ASP A C 1
ATOM 8294 O O . ASP A 1 1076 ? -26.111 5.657 21.707 1.00 97.88 1076 ASP A O 1
ATOM 8298 N N . GLY A 1 1077 ? -24.915 4.836 23.406 1.00 96.88 1077 GLY A N 1
ATOM 8299 C CA . GLY A 1 1077 ? -23.649 4.750 22.691 1.00 96.88 1077 GLY A CA 1
ATOM 8300 C C . GLY A 1 1077 ? -23.389 3.398 22.038 1.00 96.88 1077 GLY A C 1
ATOM 8301 O O . GLY A 1 1077 ? -24.280 2.567 21.820 1.00 96.88 1077 GLY A O 1
ATOM 8302 N N . ARG A 1 1078 ? -22.118 3.177 21.696 1.00 96.44 1078 ARG A N 1
ATOM 8303 C CA . ARG A 1 1078 ? -21.623 1.921 21.120 1.00 96.44 1078 ARG A CA 1
ATOM 8304 C C . ARG A 1 1078 ? -20.713 1.204 22.107 1.00 96.44 1078 ARG A C 1
ATOM 8306 O O . ARG A 1 1078 ? -20.283 1.765 23.110 1.00 96.44 1078 ARG A O 1
ATOM 8313 N N . MET A 1 1079 ? -20.359 -0.029 21.781 1.00 92.50 1079 MET A N 1
ATOM 8314 C CA . MET A 1 1079 ? -19.213 -0.710 22.374 1.00 92.50 1079 MET A CA 1
ATOM 8315 C C . MET A 1 1079 ? -18.323 -1.218 21.251 1.00 92.50 1079 MET A C 1
ATOM 8317 O O . MET A 1 1079 ? -18.770 -1.380 20.116 1.00 92.50 1079 MET A O 1
ATOM 8321 N N . SER A 1 1080 ? -17.075 -1.518 21.576 1.00 85.38 1080 SER A N 1
ATOM 8322 C CA . SER A 1 1080 ? -16.218 -2.228 20.637 1.00 85.38 1080 SER A CA 1
ATOM 8323 C C . SER A 1 1080 ? -16.746 -3.629 20.385 1.00 85.38 1080 SER A C 1
ATOM 8325 O O . SER A 1 1080 ? -17.127 -4.317 21.330 1.00 85.38 1080 SER A O 1
ATOM 8327 N N . GLY A 1 1081 ? -16.686 -4.105 19.140 1.00 75.12 1081 GLY A N 1
ATOM 8328 C CA . GLY A 1 1081 ? -17.101 -5.474 18.800 1.00 75.12 1081 GLY A CA 1
ATOM 8329 C C . GLY A 1 1081 ? -16.380 -6.576 19.585 1.00 75.12 1081 GLY A C 1
ATOM 8330 O O . GLY A 1 1081 ? -16.840 -7.713 19.620 1.00 75.12 1081 GLY A O 1
ATOM 8331 N N . THR A 1 1082 ? -15.268 -6.223 20.230 1.00 76.44 1082 THR A N 1
ATOM 8332 C CA . THR A 1 1082 ? -14.393 -7.092 21.023 1.00 76.44 1082 THR A CA 1
ATOM 8333 C C . THR A 1 1082 ? -14.754 -7.109 22.511 1.00 76.44 1082 THR A C 1
ATOM 8335 O O . THR A 1 1082 ? -14.029 -7.681 23.320 1.00 76.44 1082 THR A O 1
ATOM 8338 N N . ALA A 1 1083 ? -15.810 -6.404 22.913 1.00 81.62 1083 ALA A N 1
ATOM 8339 C CA . ALA A 1 1083 ? -16.286 -6.393 24.286 1.00 81.62 1083 ALA A CA 1
ATOM 8340 C C . ALA A 1 1083 ? -17.189 -7.604 24.566 1.00 81.62 1083 ALA A C 1
ATOM 8342 O O . ALA A 1 1083 ? -17.967 -8.025 23.708 1.00 81.62 1083 ALA A O 1
ATOM 8343 N N . GLY A 1 1084 ? -17.085 -8.135 25.785 1.00 84.12 1084 GLY A N 1
ATOM 8344 C CA . GLY A 1 1084 ? -18.001 -9.135 26.328 1.00 84.12 1084 GLY A CA 1
ATOM 8345 C C . GLY A 1 1084 ? -18.786 -8.597 27.524 1.00 84.12 1084 GLY A C 1
ATOM 8346 O O . GLY A 1 1084 ? -18.379 -7.626 28.167 1.00 84.12 1084 GLY A O 1
ATOM 8347 N N . GLY A 1 1085 ? -19.898 -9.256 27.829 1.00 92.62 1085 GLY A N 1
ATOM 8348 C CA . GLY A 1 1085 ? -20.822 -8.931 28.907 1.00 92.62 1085 GLY A CA 1
ATOM 8349 C C . GLY A 1 1085 ? -22.250 -8.665 28.428 1.00 92.62 1085 GLY A C 1
ATOM 8350 O O . GLY A 1 1085 ? -22.536 -8.601 27.233 1.00 92.62 1085 GLY A O 1
ATOM 8351 N N . THR A 1 1086 ? -23.157 -8.498 29.385 1.00 96.50 1086 THR A N 1
ATOM 8352 C CA . THR A 1 1086 ? -24.573 -8.204 29.128 1.00 96.50 1086 THR A CA 1
ATOM 8353 C C . THR A 1 1086 ? -24.793 -6.697 28.970 1.00 96.50 1086 THR A C 1
ATOM 8355 O O . THR A 1 1086 ? -24.865 -5.963 29.958 1.00 96.50 1086 THR A O 1
ATOM 8358 N N . ILE A 1 1087 ? -24.806 -6.216 27.723 1.00 97.19 1087 ILE A N 1
ATOM 8359 C CA . ILE A 1 1087 ? -24.783 -4.780 27.399 1.00 97.19 1087 ILE A CA 1
ATOM 8360 C C . ILE A 1 1087 ? -25.790 -4.471 26.293 1.00 97.19 1087 ILE A C 1
ATOM 8362 O O . ILE A 1 1087 ? -25.742 -5.071 25.218 1.00 97.19 1087 ILE A O 1
ATOM 8366 N N . ILE A 1 1088 ? -26.671 -3.512 26.564 1.00 98.12 1088 ILE A N 1
ATOM 8367 C CA . ILE A 1 1088 ? -27.645 -2.960 25.626 1.00 98.12 1088 ILE A CA 1
ATOM 8368 C C . ILE A 1 1088 ? -27.112 -1.626 25.110 1.00 98.12 1088 ILE A C 1
ATOM 8370 O O . ILE A 1 1088 ? -26.723 -0.742 25.878 1.00 98.12 1088 ILE A O 1
ATOM 8374 N N . LEU A 1 1089 ? -27.091 -1.491 23.793 1.00 98.06 1089 LEU A N 1
ATOM 8375 C CA . LEU A 1 1089 ? -26.467 -0.386 23.083 1.00 98.06 1089 LEU A CA 1
ATOM 8376 C C . LEU A 1 1089 ? -27.428 0.207 22.069 1.00 98.06 1089 LEU A C 1
ATOM 8378 O O . LEU A 1 1089 ? -28.447 -0.396 21.731 1.00 98.06 1089 LEU A O 1
ATOM 8382 N N . HIS A 1 1090 ? -27.033 1.352 21.515 1.00 97.75 1090 HIS A N 1
ATOM 8383 C CA . HIS A 1 1090 ? -27.736 1.987 20.401 1.00 97.75 1090 HIS A CA 1
ATOM 8384 C C . HIS A 1 1090 ? -29.189 2.314 20.756 1.00 97.75 1090 HIS A C 1
ATOM 8386 O O . HIS A 1 1090 ? -30.046 2.334 19.875 1.00 97.75 1090 HIS A O 1
ATOM 8392 N N . ILE A 1 1091 ? -29.461 2.536 22.049 1.00 98.38 1091 ILE A N 1
ATOM 8393 C CA . ILE A 1 1091 ? -30.797 2.869 22.528 1.00 98.38 1091 ILE A CA 1
ATOM 8394 C C . ILE A 1 1091 ? -31.261 4.119 21.796 1.00 98.38 1091 ILE A C 1
ATOM 8396 O O . ILE A 1 1091 ? -30.640 5.179 21.902 1.00 98.38 1091 ILE A O 1
ATOM 8400 N N . SER A 1 1092 ? -32.334 3.944 21.035 1.00 97.06 1092 SER A N 1
ATOM 8401 C CA . SER A 1 1092 ? -32.875 4.964 20.158 1.00 97.06 1092 SER A CA 1
ATOM 8402 C C . SER A 1 1092 ? -34.337 5.245 20.518 1.00 97.06 1092 SER A C 1
ATOM 8404 O O . SER A 1 1092 ? -35.104 4.293 20.726 1.00 97.06 1092 SER A O 1
ATOM 8406 N N . PRO A 1 1093 ? -34.742 6.527 20.611 1.00 96.69 1093 PRO A N 1
ATOM 8407 C CA . PRO A 1 1093 ? -33.934 7.739 20.416 1.00 96.69 1093 PRO A CA 1
ATOM 8408 C C . PRO A 1 1093 ? -32.893 7.980 21.527 1.00 96.69 1093 PRO A C 1
ATOM 8410 O O . PRO A 1 1093 ? -33.136 7.662 22.693 1.00 96.69 1093 PRO A O 1
ATOM 8413 N N . GLU A 1 1094 ? -31.750 8.589 21.195 1.00 96.88 1094 GLU A N 1
ATOM 8414 C CA . GLU A 1 1094 ? -30.664 8.852 22.156 1.00 96.88 1094 GLU A CA 1
ATOM 8415 C C . GLU A 1 1094 ? -31.054 9.860 23.255 1.00 96.88 1094 GLU A C 1
ATOM 8417 O O . GLU A 1 1094 ? -31.905 10.726 23.043 1.00 96.88 1094 GLU A O 1
ATOM 8422 N N . ALA A 1 1095 ? -30.368 9.850 24.406 1.00 95.69 1095 ALA A N 1
ATOM 8423 C CA . ALA A 1 1095 ? -30.710 10.721 25.537 1.00 95.69 1095 ALA A CA 1
ATOM 8424 C C . ALA A 1 1095 ? -30.622 12.217 25.197 1.00 95.69 1095 ALA A C 1
ATOM 8426 O O . ALA A 1 1095 ? -31.317 13.035 25.800 1.00 95.69 1095 ALA A O 1
ATOM 8427 N N . ALA A 1 1096 ? -29.772 12.612 24.248 1.00 92.56 1096 ALA A N 1
ATOM 8428 C CA . ALA A 1 1096 ? -29.584 14.013 23.876 1.00 92.56 1096 ALA A CA 1
ATOM 8429 C C . ALA A 1 1096 ? -30.838 14.668 23.265 1.00 92.56 1096 ALA A C 1
ATOM 8431 O O . ALA A 1 1096 ? -30.882 15.901 23.158 1.00 92.56 1096 ALA A O 1
ATOM 8432 N N . LEU A 1 1097 ? -31.832 13.868 22.866 1.00 90.88 1097 LEU A N 1
ATOM 8433 C CA . LEU A 1 1097 ? -33.123 14.336 22.383 1.00 90.88 1097 LEU A CA 1
ATOM 8434 C C . LEU A 1 1097 ? -34.074 14.601 23.567 1.00 90.88 1097 LEU A C 1
ATOM 8436 O O . LEU A 1 1097 ? -34.194 13.752 24.450 1.00 90.88 1097 LEU A O 1
ATOM 8440 N N . PRO A 1 1098 ? -34.765 15.759 23.615 1.00 85.94 1098 PRO A N 1
ATOM 8441 C CA . PRO A 1 1098 ? -35.616 16.122 24.755 1.00 85.94 1098 PRO A CA 1
ATOM 8442 C C . PRO A 1 1098 ? -36.724 15.110 25.073 1.00 85.94 1098 PRO A C 1
ATOM 8444 O O . PRO A 1 1098 ? -37.028 14.901 26.242 1.00 85.94 1098 PRO A O 1
ATOM 8447 N N . GLU A 1 1099 ? -37.285 14.477 24.040 1.00 89.12 1099 GLU A N 1
ATOM 8448 C CA . GLU A 1 1099 ? -38.372 13.494 24.154 1.00 89.12 1099 GLU A CA 1
ATOM 8449 C C . GLU A 1 1099 ? -37.885 12.070 24.439 1.00 89.12 1099 GLU A C 1
ATOM 8451 O O . GLU A 1 1099 ? -38.707 11.179 24.619 1.00 89.12 1099 GLU A O 1
ATOM 8456 N N . SER A 1 1100 ? -36.571 11.817 24.421 1.00 94.25 1100 SER A N 1
ATOM 8457 C CA . SER A 1 1100 ? -36.046 10.456 24.542 1.00 94.25 1100 SER A CA 1
ATOM 8458 C C . SER A 1 1100 ? -36.366 9.873 25.919 1.00 94.25 1100 SER A C 1
ATOM 8460 O O . SER A 1 1100 ? -35.854 10.399 26.913 1.00 94.25 1100 SER A O 1
ATOM 8462 N N . PRO A 1 1101 ? -37.107 8.748 26.003 1.00 93.50 1101 PRO A N 1
ATOM 8463 C CA . PRO A 1 1101 ? -37.378 8.073 27.271 1.00 93.50 1101 PRO A CA 1
ATOM 8464 C C . PRO A 1 1101 ? -36.097 7.667 28.008 1.00 93.50 1101 PRO A C 1
ATOM 8466 O O . PRO A 1 1101 ? -36.015 7.773 29.231 1.00 93.50 1101 PRO A O 1
ATOM 8469 N N . PHE A 1 1102 ? -35.054 7.286 27.266 1.00 96.81 1102 PHE A N 1
ATOM 8470 C CA . PHE A 1 1102 ? -33.747 6.947 27.824 1.00 96.81 1102 PHE A CA 1
ATOM 8471 C C . PHE A 1 1102 ? -33.078 8.131 28.537 1.00 96.81 1102 PHE A C 1
ATOM 8473 O O . PHE A 1 1102 ? -32.450 7.972 29.588 1.00 96.81 1102 PHE A O 1
ATOM 8480 N N . GLY A 1 1103 ? -33.274 9.351 28.032 1.00 94.88 1103 GLY A N 1
ATOM 8481 C CA . GLY A 1 1103 ? -32.821 10.568 28.704 1.00 94.88 1103 GLY A CA 1
ATOM 8482 C C . GLY A 1 1103 ? -33.493 10.811 30.062 1.00 94.88 1103 GLY A C 1
ATOM 8483 O O . GLY A 1 1103 ? -32.897 11.457 30.931 1.00 94.88 1103 GLY A O 1
ATOM 8484 N N . LEU A 1 1104 ? -34.697 10.276 30.275 1.00 94.94 1104 LEU A N 1
ATOM 8485 C CA . LEU A 1 1104 ? -35.535 10.532 31.452 1.00 94.94 1104 LEU A CA 1
ATOM 8486 C C . LEU A 1 1104 ? -35.275 9.582 32.624 1.00 94.94 1104 LEU A C 1
ATOM 8488 O O . LEU A 1 1104 ? -35.847 9.795 33.689 1.00 94.94 1104 LEU A O 1
ATOM 8492 N N . VAL A 1 1105 ? -34.449 8.549 32.450 1.00 97.12 1105 VAL A N 1
ATOM 8493 C CA . VAL A 1 1105 ? -34.139 7.579 33.515 1.00 97.12 1105 VAL A CA 1
ATOM 8494 C C . VAL A 1 1105 ? -33.464 8.287 34.690 1.00 97.12 1105 VAL A C 1
ATOM 8496 O O . VAL A 1 1105 ? -32.457 8.961 34.504 1.00 97.12 1105 VAL A O 1
ATOM 8499 N N . GLU A 1 1106 ? -33.959 8.138 35.909 1.00 97.06 1106 GLU A N 1
ATOM 8500 C CA . GLU A 1 1106 ? -33.317 8.648 37.124 1.00 97.06 1106 GLU A CA 1
ATOM 8501 C C . GLU A 1 1106 ? -32.752 7.477 37.949 1.00 97.06 1106 GLU A C 1
ATOM 8503 O O . GLU A 1 1106 ? -33.161 6.325 37.801 1.00 97.06 1106 GLU A O 1
ATOM 8508 N N . THR A 1 1107 ? -31.750 7.746 38.793 1.00 98.06 1107 THR A N 1
ATOM 8509 C CA . THR A 1 1107 ? -31.192 6.701 39.670 1.00 98.06 1107 THR A CA 1
ATOM 8510 C C . THR A 1 1107 ? -32.283 6.201 40.618 1.00 98.06 1107 THR A C 1
ATOM 8512 O O . THR A 1 1107 ? -32.938 7.010 41.270 1.00 98.06 1107 THR A O 1
ATOM 8515 N N . GLY A 1 1108 ? -32.455 4.881 40.705 1.00 97.25 1108 GLY A N 1
ATOM 8516 C CA . GLY A 1 1108 ? -33.499 4.222 41.493 1.00 97.25 1108 GLY A CA 1
ATOM 8517 C C . GLY A 1 1108 ? -34.706 3.735 40.685 1.00 97.25 1108 GLY A C 1
ATOM 8518 O O . GLY A 1 1108 ? -35.410 2.854 41.172 1.00 97.25 1108 GLY A O 1
ATOM 8519 N N . ASP A 1 1109 ? -34.920 4.226 39.458 1.00 98.12 1109 ASP A N 1
ATOM 8520 C CA . ASP A 1 1109 ? -35.986 3.710 38.590 1.00 98.12 1109 ASP A CA 1
ATOM 8521 C C . ASP A 1 1109 ? -35.757 2.219 38.281 1.00 98.12 1109 ASP A C 1
ATOM 8523 O O . ASP A 1 1109 ? -34.622 1.796 38.045 1.00 98.12 1109 ASP A O 1
ATOM 8527 N N . LEU A 1 1110 ? -36.820 1.412 38.247 1.00 98.25 1110 LEU A N 1
ATOM 8528 C CA . LEU A 1 1110 ? -36.713 -0.006 37.898 1.00 98.25 1110 LEU A CA 1
ATOM 8529 C C . LEU A 1 1110 ? -36.700 -0.194 36.377 1.00 98.25 1110 LEU A C 1
ATOM 8531 O O . LEU A 1 1110 ? -37.579 0.294 35.663 1.00 98.25 1110 LEU A O 1
ATOM 8535 N N . ILE A 1 1111 ? -35.706 -0.936 35.890 1.00 98.44 1111 ILE A N 1
ATOM 8536 C CA . ILE A 1 1111 ? -35.566 -1.310 34.480 1.00 98.44 1111 ILE A CA 1
ATOM 8537 C C . ILE A 1 1111 ? -35.752 -2.817 34.352 1.00 98.44 1111 ILE A C 1
ATOM 8539 O O . ILE A 1 1111 ? -35.100 -3.585 35.060 1.00 98.44 1111 ILE A O 1
ATOM 8543 N N . ILE A 1 1112 ? -36.615 -3.222 33.423 1.00 98.19 1112 ILE A N 1
ATOM 8544 C CA . ILE A 1 1112 ? -36.914 -4.615 33.092 1.00 98.19 1112 ILE A CA 1
ATOM 8545 C C . ILE A 1 1112 ? -36.337 -4.905 31.706 1.00 98.19 1112 ILE A C 1
ATOM 8547 O O . ILE A 1 1112 ? -36.734 -4.282 30.718 1.00 98.19 1112 ILE A O 1
ATOM 8551 N N . CYS A 1 1113 ? -35.419 -5.861 31.629 1.00 97.50 1113 CYS A N 1
ATOM 8552 C CA . CYS A 1 1113 ? -34.877 -6.393 30.386 1.00 97.50 1113 CYS A CA 1
ATOM 8553 C C . CYS A 1 1113 ? -35.225 -7.873 30.290 1.00 97.50 1113 CYS A C 1
ATOM 8555 O O . CYS A 1 1113 ? -34.895 -8.638 31.192 1.00 97.50 1113 CYS A O 1
ATOM 8557 N N . ASP A 1 1114 ? -35.849 -8.273 29.192 1.00 96.94 1114 ASP A N 1
ATOM 8558 C CA . ASP A 1 1114 ? -36.108 -9.671 28.885 1.00 96.94 1114 ASP A CA 1
ATOM 8559 C C . ASP A 1 1114 ? -35.850 -9.920 27.401 1.00 96.94 1114 ASP A C 1
ATOM 8561 O O . ASP A 1 1114 ? -36.554 -9.416 26.518 1.00 96.94 1114 ASP A O 1
ATOM 8565 N N . ILE A 1 1115 ? -34.804 -10.699 27.124 1.00 93.88 1115 ILE A N 1
ATOM 8566 C CA . ILE A 1 1115 ? -34.444 -11.040 25.760 1.00 93.88 1115 ILE A CA 1
ATOM 8567 C C . ILE A 1 1115 ? -35.482 -11.952 25.118 1.00 93.88 1115 ILE A C 1
ATOM 8569 O O . ILE A 1 1115 ? -35.731 -11.790 23.933 1.00 93.88 1115 ILE A O 1
ATOM 8573 N N . GLU A 1 1116 ? -36.112 -12.886 25.828 1.00 91.81 1116 GLU A N 1
ATOM 8574 C CA . GLU A 1 1116 ? -37.022 -13.865 25.222 1.00 91.81 1116 GLU A CA 1
ATOM 8575 C C . GLU A 1 1116 ? -38.226 -13.159 24.590 1.00 91.81 1116 GLU A C 1
ATOM 8577 O O . GLU A 1 1116 ? -38.532 -13.363 23.409 1.00 91.81 1116 GLU A O 1
ATOM 8582 N N . THR A 1 1117 ? -38.807 -12.218 25.337 1.00 95.38 1117 THR A N 1
ATOM 8583 C CA . THR A 1 1117 ? -39.920 -11.367 24.890 1.00 95.38 1117 THR A CA 1
ATOM 8584 C C . THR A 1 1117 ? -39.482 -10.109 24.128 1.00 95.38 1117 THR A C 1
ATOM 8586 O O . THR A 1 1117 ? -40.332 -9.345 23.673 1.00 95.38 1117 THR A O 1
ATOM 8589 N N . ARG A 1 1118 ? -38.168 -9.896 23.945 1.00 95.50 1118 ARG A N 1
ATOM 8590 C CA . ARG A 1 1118 ? -37.547 -8.700 23.332 1.00 95.50 1118 ARG A CA 1
ATOM 8591 C C . ARG A 1 1118 ? -37.959 -7.385 23.999 1.00 95.50 1118 ARG A C 1
ATOM 8593 O O . ARG A 1 1118 ? -38.035 -6.346 23.342 1.00 95.50 1118 ARG A O 1
ATOM 8600 N N . LYS A 1 1119 ? -38.205 -7.430 25.307 1.00 97.19 1119 LYS A N 1
ATOM 8601 C CA . LYS A 1 1119 ? -38.735 -6.325 26.100 1.00 97.19 1119 LYS A CA 1
ATOM 8602 C C . LYS A 1 1119 ? -37.613 -5.546 26.783 1.00 97.19 1119 LYS A C 1
ATOM 8604 O O . LYS A 1 1119 ? -36.796 -6.111 27.505 1.00 97.19 1119 LYS A O 1
ATOM 8609 N N . LEU A 1 1120 ? -37.634 -4.227 26.614 1.00 97.75 1120 LEU A N 1
ATOM 8610 C CA . LEU A 1 1120 ? -36.836 -3.273 27.378 1.00 97.75 1120 LEU A CA 1
ATOM 8611 C C . LEU A 1 1120 ? -37.741 -2.170 27.931 1.00 97.75 1120 LEU A C 1
ATOM 8613 O O . LEU A 1 1120 ? -38.201 -1.296 27.192 1.00 97.75 1120 LEU A O 1
ATOM 8617 N N . HIS A 1 1121 ? -38.024 -2.234 29.229 1.00 97.56 1121 HIS A N 1
ATOM 8618 C CA . HIS A 1 1121 ? -39.055 -1.425 29.866 1.00 97.56 1121 HIS A CA 1
ATOM 8619 C C . HIS A 1 1121 ? -38.526 -0.619 31.052 1.00 97.56 1121 HIS A C 1
ATOM 8621 O O . HIS A 1 1121 ? -37.740 -1.120 31.852 1.00 97.56 1121 HIS A O 1
ATOM 8627 N N . LEU A 1 1122 ? -38.993 0.620 31.165 1.00 97.38 1122 LEU A N 1
ATOM 8628 C CA . LEU A 1 1122 ? -38.805 1.501 32.311 1.00 97.38 1122 LEU A CA 1
ATOM 8629 C C . LEU A 1 1122 ? -40.110 1.551 33.111 1.00 97.38 1122 LEU A C 1
ATOM 8631 O O . LEU A 1 1122 ? -41.125 2.009 32.585 1.00 97.38 1122 LEU A O 1
ATOM 8635 N N . GLU A 1 1123 ? -40.073 1.107 34.366 1.00 96.88 1123 GLU A N 1
ATOM 8636 C CA . GLU A 1 1123 ? -41.242 1.016 35.248 1.00 96.88 1123 GLU A CA 1
ATOM 8637 C C . GLU A 1 1123 ? -41.543 2.379 35.894 1.00 96.88 1123 GLU A C 1
ATOM 8639 O O . GLU A 1 1123 ? -41.259 2.634 37.065 1.00 96.88 1123 GLU A O 1
ATOM 8644 N N . VAL A 1 1124 ? -42.074 3.300 35.089 1.00 94.62 1124 VAL A N 1
ATOM 8645 C CA . VAL A 1 1124 ? -42.447 4.658 35.500 1.00 94.62 1124 VAL A CA 1
ATOM 8646 C C . VAL A 1 1124 ? -43.781 5.022 34.849 1.00 94.62 1124 VAL A C 1
ATOM 8648 O O . VAL A 1 1124 ? -43.994 4.772 33.666 1.00 94.62 1124 VAL A O 1
ATOM 8651 N N . SER A 1 1125 ? -44.690 5.632 35.616 1.00 93.75 1125 SER A N 1
ATOM 8652 C CA . SER A 1 1125 ? -45.994 6.058 35.088 1.00 93.75 1125 SER A CA 1
ATOM 8653 C C . SER A 1 1125 ? -45.864 7.148 34.014 1.00 93.75 1125 SER A C 1
ATOM 8655 O O . SER A 1 1125 ? -45.000 8.023 34.108 1.0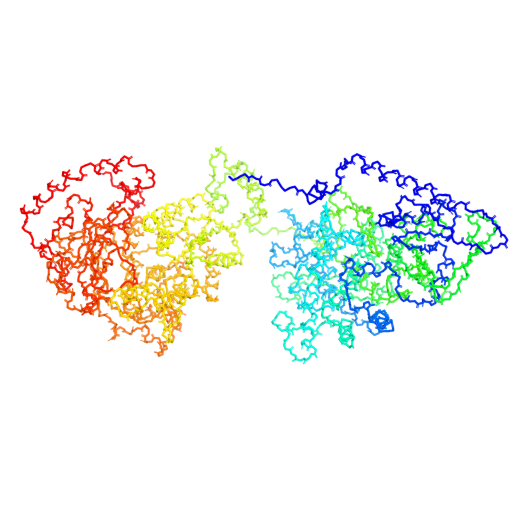0 93.75 1125 SER A O 1
ATOM 8657 N N . GLU A 1 1126 ? -46.792 7.165 33.058 1.00 89.50 1126 GLU A N 1
ATOM 8658 C CA . GLU A 1 1126 ? -46.811 8.143 31.960 1.00 89.50 1126 GLU A CA 1
ATOM 8659 C C . GLU A 1 1126 ? -46.809 9.602 32.457 1.00 89.50 1126 GLU A C 1
ATOM 8661 O O . GLU A 1 1126 ? -46.096 10.449 31.927 1.00 89.50 1126 GLU A O 1
ATOM 8666 N N . ALA A 1 1127 ? -47.530 9.898 33.545 1.00 91.81 1127 ALA A N 1
ATOM 8667 C CA . ALA A 1 1127 ? -47.574 11.241 34.133 1.00 91.81 1127 ALA A CA 1
ATOM 8668 C C . ALA A 1 1127 ? -46.194 11.734 34.617 1.00 91.81 1127 ALA A C 1
ATOM 8670 O O . ALA A 1 1127 ? -45.855 12.915 34.476 1.00 91.81 1127 ALA A O 1
ATOM 8671 N N . VAL A 1 1128 ? -45.375 10.831 35.166 1.00 93.12 1128 VAL A N 1
ATOM 8672 C CA . VAL A 1 1128 ? -44.006 11.149 35.600 1.00 93.12 1128 VAL A CA 1
ATOM 8673 C C . VAL A 1 1128 ? -43.098 11.360 34.388 1.00 93.12 1128 VAL A C 1
ATOM 8675 O O . VAL A 1 1128 ? -42.322 12.317 34.384 1.00 93.12 1128 VAL A O 1
ATOM 8678 N N . LEU A 1 1129 ? -43.229 10.538 33.340 1.00 89.94 1129 LEU A N 1
ATOM 8679 C CA . LEU A 1 1129 ? -42.462 10.700 32.099 1.00 89.94 1129 LEU A CA 1
ATOM 8680 C C . LEU A 1 1129 ? -42.730 12.063 31.452 1.00 89.94 1129 LEU A C 1
ATOM 8682 O O . LEU A 1 1129 ? -41.780 12.804 31.205 1.00 89.94 1129 LEU A O 1
ATOM 8686 N N . GLN A 1 1130 ? -43.998 12.455 31.292 1.00 89.81 1130 GLN A N 1
ATOM 8687 C CA . GLN A 1 1130 ? -44.371 13.766 30.738 1.00 89.81 1130 GLN A CA 1
ATOM 8688 C C . GLN A 1 1130 ? -43.804 14.934 31.560 1.00 89.81 1130 GLN A C 1
ATOM 8690 O O . GLN A 1 1130 ? -43.284 15.906 31.006 1.00 89.81 1130 GLN A O 1
ATOM 8695 N N . THR A 1 1131 ? -43.813 14.818 32.891 1.00 92.56 1131 THR A N 1
ATOM 8696 C CA . THR A 1 1131 ? -43.209 15.828 33.777 1.00 92.56 1131 THR A CA 1
ATOM 8697 C C . THR A 1 1131 ? -41.694 15.944 33.562 1.00 92.56 1131 THR A C 1
ATOM 8699 O O . THR A 1 1131 ? -41.144 17.049 33.536 1.00 92.56 1131 THR A O 1
ATOM 8702 N N . ARG A 1 1132 ? -40.993 14.813 33.399 1.00 93.75 1132 ARG A N 1
ATOM 8703 C CA . ARG A 1 1132 ? -39.547 14.799 33.131 1.00 93.75 1132 ARG A CA 1
ATOM 8704 C C . ARG A 1 1132 ? -39.220 15.338 31.729 1.00 93.75 1132 ARG A C 1
ATOM 8706 O O . ARG A 1 1132 ? -38.218 16.043 31.594 1.00 93.75 1132 ARG A O 1
ATOM 8713 N N . ILE A 1 1133 ? -40.060 15.074 30.722 1.00 90.44 1133 ILE A N 1
ATOM 8714 C CA . ILE A 1 1133 ? -39.925 15.616 29.355 1.00 90.44 1133 ILE A CA 1
ATOM 8715 C C . ILE A 1 1133 ? -39.954 17.143 29.379 1.00 90.44 1133 ILE A C 1
ATOM 8717 O O . ILE A 1 1133 ? -39.034 17.784 28.868 1.00 90.44 1133 ILE A O 1
ATOM 8721 N N . GLU A 1 1134 ? -40.963 17.740 30.019 1.00 89.62 1134 GLU A N 1
ATOM 8722 C CA . GLU A 1 1134 ? -41.103 19.199 30.061 1.00 89.62 1134 GLU A CA 1
ATOM 8723 C C . GLU A 1 1134 ? -39.903 19.861 30.761 1.00 89.62 1134 GLU A C 1
ATOM 8725 O O . GLU A 1 1134 ? -39.328 20.828 30.254 1.00 89.62 1134 GLU A O 1
ATOM 8730 N N . ARG A 1 1135 ? -39.420 19.264 31.861 1.00 89.88 1135 ARG A N 1
ATOM 8731 C CA . ARG A 1 1135 ? -38.192 19.708 32.545 1.00 89.88 1135 ARG A CA 1
ATOM 8732 C C . ARG A 1 1135 ? -36.966 19.663 31.619 1.00 89.88 1135 ARG A C 1
ATOM 8734 O O . ARG A 1 1135 ? -36.148 20.585 31.631 1.00 89.88 1135 ARG A O 1
ATOM 8741 N N . ARG A 1 1136 ? -36.822 18.603 30.816 1.00 89.19 1136 ARG A N 1
ATOM 8742 C CA . ARG A 1 1136 ? -35.681 18.401 29.903 1.00 89.19 1136 ARG A CA 1
ATOM 8743 C C . ARG A 1 1136 ? -35.738 19.332 28.687 1.00 89.19 1136 ARG A C 1
ATOM 8745 O O . ARG A 1 1136 ? -34.699 19.839 28.266 1.00 89.19 1136 ARG A O 1
ATOM 8752 N N . ARG A 1 1137 ? -36.930 19.622 28.150 1.00 88.25 1137 ARG A N 1
ATOM 8753 C CA . ARG A 1 1137 ? -37.117 20.624 27.081 1.00 88.25 1137 ARG A CA 1
ATOM 8754 C C . ARG A 1 1137 ? -36.584 21.991 27.495 1.00 88.25 1137 ARG A C 1
ATOM 8756 O O . ARG A 1 1137 ? -35.866 22.627 26.723 1.00 88.25 1137 ARG A O 1
ATOM 8763 N N . GLN A 1 1138 ? -36.898 22.411 28.718 1.00 86.62 1138 GLN A N 1
ATOM 8764 C CA . GLN A 1 1138 ? -36.455 23.694 29.258 1.00 86.62 1138 GLN A CA 1
ATOM 8765 C C . GLN A 1 1138 ? -34.935 23.725 29.478 1.00 86.62 1138 GLN A C 1
ATOM 8767 O O . GLN A 1 1138 ? -34.283 24.690 29.078 1.00 86.62 1138 GLN A O 1
ATOM 8772 N N . SER A 1 1139 ? -34.343 22.659 30.036 1.00 85.75 1139 SER A N 1
ATOM 8773 C CA . SER A 1 1139 ? -32.897 22.620 30.309 1.00 85.75 1139 SER A CA 1
ATOM 8774 C C . SER A 1 1139 ? -32.027 22.552 29.045 1.00 85.75 1139 SER A C 1
ATOM 8776 O O . SER A 1 1139 ? -30.921 23.091 29.032 1.00 85.75 1139 SER A O 1
ATOM 8778 N N . LEU A 1 1140 ? -32.520 21.938 27.962 1.00 85.56 1140 LEU A N 1
ATOM 8779 C CA . LEU A 1 1140 ? -31.771 21.766 26.710 1.00 85.56 1140 LEU A CA 1
ATOM 8780 C C . LEU A 1 1140 ? -31.968 22.899 25.689 1.00 85.56 1140 LEU A C 1
ATOM 8782 O O . LEU A 1 1140 ? -31.293 22.903 24.655 1.00 85.56 1140 LEU A O 1
ATOM 8786 N N . ALA A 1 1141 ? -32.853 23.868 25.947 1.00 81.12 1141 ALA A N 1
ATOM 8787 C CA . ALA A 1 1141 ? -33.180 24.932 24.993 1.00 81.12 1141 ALA A CA 1
ATOM 8788 C C . ALA A 1 1141 ? -31.941 25.737 24.542 1.00 81.12 1141 ALA A C 1
ATOM 8790 O O . ALA A 1 1141 ? -31.756 25.971 23.344 1.00 81.12 1141 ALA A O 1
ATOM 8791 N N . GLY A 1 1142 ? -31.059 26.096 25.483 1.00 83.38 1142 GLY A N 1
ATOM 8792 C CA . GLY A 1 1142 ? -29.816 26.824 25.198 1.00 83.38 1142 GLY A CA 1
ATOM 8793 C C . GLY A 1 1142 ? -28.806 26.007 24.385 1.00 83.38 1142 GLY A C 1
ATOM 8794 O O . GLY A 1 1142 ? -28.285 26.492 23.380 1.00 83.38 1142 GLY A O 1
ATOM 8795 N N . GLU A 1 1143 ? -28.578 24.742 24.756 1.00 82.69 1143 GLU A N 1
ATOM 8796 C CA . GLU A 1 1143 ? -27.648 23.853 24.041 1.00 82.69 1143 GLU A CA 1
ATOM 8797 C C . GLU A 1 1143 ? -28.135 23.560 22.615 1.00 82.69 1143 GLU A C 1
ATOM 8799 O O . GLU A 1 1143 ? -27.344 23.555 21.672 1.00 82.69 1143 GLU A O 1
ATOM 8804 N N . ARG A 1 1144 ? -29.449 23.395 22.410 1.00 81.06 1144 ARG A N 1
ATOM 8805 C CA . ARG A 1 1144 ? -30.031 23.220 21.070 1.00 81.06 1144 ARG A CA 1
ATOM 8806 C C . ARG A 1 1144 ? -29.754 24.427 20.173 1.00 81.06 1144 ARG A C 1
ATOM 8808 O O . ARG A 1 1144 ? -29.437 24.251 18.996 1.00 81.06 1144 ARG A O 1
ATOM 8815 N N . GLN A 1 1145 ? -29.847 25.640 20.716 1.00 82.50 1145 GLN A N 1
ATOM 8816 C CA . GLN A 1 1145 ? -29.521 26.855 19.973 1.00 82.50 1145 GLN A CA 1
ATOM 8817 C C . GLN A 1 1145 ? -28.016 26.956 19.682 1.00 82.50 1145 GLN A C 1
ATOM 8819 O O . GLN A 1 1145 ? -27.632 27.296 18.561 1.00 82.50 1145 GLN A O 1
ATOM 8824 N N . ALA A 1 1146 ? -27.167 26.582 20.643 1.00 85.56 1146 ALA A N 1
ATOM 8825 C CA . ALA A 1 1146 ? -25.718 26.544 20.461 1.00 85.56 1146 ALA A CA 1
ATOM 8826 C C . ALA A 1 1146 ? -25.292 25.558 19.354 1.00 85.56 1146 ALA A C 1
ATOM 8828 O O . ALA A 1 1146 ? -24.466 25.913 18.511 1.00 85.56 1146 ALA A O 1
ATOM 8829 N N . ARG A 1 1147 ? -25.895 24.359 19.288 1.00 85.94 1147 ARG A N 1
ATOM 8830 C CA . ARG A 1 1147 ? -25.657 23.361 18.220 1.00 85.94 1147 ARG A CA 1
ATOM 8831 C C . ARG A 1 1147 ? -25.952 23.925 16.828 1.00 85.94 1147 ARG A C 1
ATOM 8833 O O . ARG A 1 1147 ? -25.152 23.764 15.908 1.00 85.94 1147 ARG A O 1
ATOM 8840 N N . LYS A 1 1148 ? -27.061 24.661 16.673 1.00 84.31 1148 LYS A N 1
ATOM 8841 C CA . LYS A 1 1148 ? -27.431 25.293 15.392 1.00 84.31 1148 LYS A CA 1
ATOM 8842 C C . LYS A 1 1148 ? -26.387 26.302 14.911 1.00 84.31 1148 LYS A C 1
ATOM 8844 O O . LYS A 1 1148 ? -26.114 26.361 13.717 1.00 84.31 1148 LYS A O 1
ATOM 8849 N N . GLN A 1 1149 ? -25.790 27.059 15.831 1.00 89.25 1149 GLN A N 1
ATOM 8850 C CA . GLN A 1 1149 ? -24.823 28.121 15.524 1.00 89.25 1149 GLN A CA 1
ATOM 8851 C C . GLN A 1 1149 ? -23.365 27.627 15.439 1.00 89.25 1149 GLN A C 1
ATOM 8853 O O . GLN A 1 1149 ? -22.476 28.384 15.045 1.00 89.25 1149 GLN A O 1
ATOM 8858 N N . ARG A 1 1150 ? -23.089 26.364 15.791 1.00 93.12 1150 ARG A N 1
ATOM 8859 C CA . ARG A 1 1150 ? -21.732 25.805 15.833 1.00 93.12 1150 ARG A CA 1
ATOM 8860 C C . ARG A 1 1150 ? -21.125 25.708 14.424 1.00 93.12 1150 ARG A C 1
ATOM 8862 O O . ARG A 1 1150 ? -21.752 25.213 13.482 1.00 93.12 1150 ARG A O 1
ATOM 8869 N N . ARG A 1 1151 ? -19.881 26.181 14.279 1.00 94.25 1151 ARG A N 1
ATOM 8870 C CA . ARG A 1 1151 ? -19.100 26.147 13.025 1.00 94.25 1151 ARG A CA 1
ATOM 8871 C C . ARG A 1 1151 ? -18.342 24.819 12.865 1.00 94.25 1151 ARG A C 1
ATOM 8873 O O . ARG A 1 1151 ? -18.077 24.117 13.838 1.00 94.25 1151 ARG A O 1
ATOM 8880 N N . GLY A 1 1152 ? -17.926 24.525 11.632 1.00 95.56 1152 GLY A N 1
ATOM 8881 C CA . GLY A 1 1152 ? -16.997 23.444 11.295 1.00 95.56 1152 GLY A CA 1
ATOM 8882 C C . GLY A 1 1152 ? -17.686 22.089 11.174 1.00 95.56 1152 GLY A C 1
ATOM 8883 O O . GLY A 1 1152 ? -18.913 22.008 11.222 1.00 95.56 1152 GLY A O 1
ATOM 8884 N N . TYR A 1 1153 ? -16.890 21.023 11.041 1.00 96.56 1153 TYR A N 1
ATOM 8885 C CA . TYR A 1 1153 ? -17.415 19.665 10.864 1.00 96.56 1153 TYR A CA 1
ATOM 8886 C C . TYR A 1 1153 ? -18.326 19.227 12.018 1.00 96.56 1153 TYR A C 1
ATOM 8888 O O . TYR A 1 1153 ? -19.369 18.634 11.780 1.00 96.56 1153 TYR A O 1
ATOM 8896 N N . ARG A 1 1154 ? -18.013 19.612 13.263 1.00 95.31 1154 ARG A N 1
ATOM 8897 C CA . ARG A 1 1154 ? -18.894 19.351 14.412 1.00 95.31 1154 ARG A CA 1
ATOM 8898 C C . ARG A 1 1154 ? -20.286 19.957 14.248 1.00 95.31 1154 ARG A C 1
ATOM 8900 O O . ARG A 1 1154 ? -21.266 19.282 14.533 1.00 95.31 1154 ARG A O 1
ATOM 8907 N N . GLY A 1 1155 ? -20.372 21.196 13.767 1.00 94.62 1155 GLY A N 1
ATOM 8908 C CA . GLY A 1 1155 ? -21.658 21.830 13.489 1.00 94.62 1155 GLY A CA 1
ATOM 8909 C C . GLY A 1 1155 ? -22.434 21.125 12.377 1.00 94.62 1155 GLY A C 1
ATOM 8910 O O . GLY A 1 1155 ? -23.641 20.957 12.500 1.00 94.62 1155 GLY A O 1
ATOM 8911 N N . LEU A 1 1156 ? -21.754 20.693 11.307 1.00 95.50 1156 LEU A N 1
ATOM 8912 C CA . LEU A 1 1156 ? -22.374 19.886 10.248 1.00 95.50 1156 LEU A CA 1
ATOM 8913 C C . LEU A 1 1156 ? -22.917 18.568 10.811 1.00 95.50 1156 LEU A C 1
ATOM 8915 O O . LEU A 1 1156 ? -24.085 18.251 10.603 1.00 95.50 1156 LEU A O 1
ATOM 8919 N N . TYR A 1 1157 ? -22.082 17.852 11.564 1.00 96.62 1157 TYR A N 1
ATOM 8920 C CA . TYR A 1 1157 ? -22.413 16.558 12.139 1.00 96.62 1157 TYR A CA 1
ATOM 8921 C C . TYR A 1 1157 ? -23.647 16.644 13.040 1.00 96.62 1157 TYR A C 1
ATOM 8923 O O . TYR A 1 1157 ? -24.627 15.951 12.809 1.00 96.62 1157 TYR A O 1
ATOM 8931 N N . GLU A 1 1158 ? -23.647 17.536 14.030 1.00 93.31 1158 GLU A N 1
ATOM 8932 C CA . GLU A 1 1158 ? -24.746 17.643 15.002 1.00 93.31 1158 GLU A CA 1
ATOM 8933 C C . GLU A 1 1158 ? -26.079 18.092 14.386 1.00 93.31 1158 GLU A C 1
ATOM 8935 O O . GLU A 1 1158 ? -27.125 17.855 14.985 1.00 93.31 1158 GLU A O 1
ATOM 8940 N N . ARG A 1 1159 ? -26.054 18.769 13.230 1.00 91.62 1159 ARG A N 1
ATOM 8941 C CA . ARG A 1 1159 ? -27.272 19.196 12.525 1.00 91.62 1159 ARG A CA 1
ATOM 8942 C C . ARG A 1 1159 ? -27.858 18.129 11.611 1.00 91.62 1159 ARG A C 1
ATOM 8944 O O . ARG A 1 1159 ? -29.050 18.204 11.353 1.00 91.62 1159 ARG A O 1
ATOM 8951 N N . SER A 1 1160 ? -27.025 17.216 11.121 1.00 95.00 1160 SER A N 1
ATOM 8952 C CA . SER A 1 1160 ? -27.372 16.364 9.976 1.00 95.00 1160 SER A CA 1
ATOM 8953 C C . SER A 1 1160 ? -27.294 14.873 10.300 1.00 95.00 1160 SER A C 1
ATOM 8955 O O . SER A 1 1160 ? -27.754 14.054 9.516 1.00 95.00 1160 SER A O 1
ATOM 8957 N N . VAL A 1 1161 ? -26.671 14.488 11.421 1.00 96.88 1161 VAL A N 1
ATOM 8958 C CA . VAL A 1 1161 ? -26.573 13.078 11.806 1.00 96.88 1161 VAL A CA 1
ATOM 8959 C C . VAL A 1 1161 ? -27.940 12.528 12.206 1.00 96.88 1161 VAL A C 1
ATOM 8961 O O . VAL A 1 1161 ? -28.644 13.111 13.033 1.00 96.88 1161 VAL A O 1
ATOM 8964 N N . ASN A 1 1162 ? -28.288 11.384 11.634 1.00 95.75 1162 ASN A N 1
ATOM 8965 C CA . ASN A 1 1162 ? -29.491 10.641 11.964 1.00 95.75 1162 ASN A CA 1
ATOM 8966 C C . ASN A 1 1162 ? -29.261 9.723 13.188 1.00 95.75 1162 ASN A C 1
ATOM 8968 O O . ASN A 1 1162 ? -28.170 9.687 13.774 1.00 95.75 1162 ASN A O 1
ATOM 8972 N N . GLN A 1 1163 ? -30.299 9.028 13.650 1.00 96.44 1163 GLN A N 1
ATOM 8973 C CA . GLN A 1 1163 ? -30.195 8.201 14.858 1.00 96.44 1163 GLN A CA 1
ATOM 8974 C C . GLN A 1 1163 ? -29.573 6.819 14.562 1.00 96.44 1163 GLN A C 1
ATOM 8976 O O . GLN A 1 1163 ? -29.352 6.430 13.414 1.00 96.44 1163 GLN A O 1
ATOM 8981 N N . ALA A 1 1164 ? -29.224 6.054 15.602 1.00 96.88 1164 ALA A N 1
ATOM 8982 C CA . ALA A 1 1164 ? -28.464 4.812 15.434 1.00 96.88 1164 ALA A CA 1
ATOM 8983 C C . ALA A 1 1164 ? -29.232 3.720 14.662 1.00 96.88 1164 ALA A C 1
ATOM 8985 O O . ALA A 1 1164 ? -28.619 2.986 13.882 1.00 96.88 1164 ALA A O 1
ATOM 8986 N N . GLN A 1 1165 ? -30.557 3.650 14.823 1.00 96.00 1165 GLN A N 1
ATOM 8987 C CA . GLN A 1 1165 ? -31.455 2.773 14.059 1.00 96.00 1165 GLN A CA 1
ATOM 8988 C C . GLN A 1 1165 ? -31.544 3.131 12.568 1.00 96.00 1165 GLN A C 1
ATOM 8990 O O . GLN A 1 1165 ? -32.031 2.333 11.775 1.00 96.00 1165 GLN A O 1
ATOM 8995 N N . GLU A 1 1166 ? -31.055 4.308 12.180 1.00 95.69 1166 GLU A N 1
ATOM 8996 C CA . GLU A 1 1166 ? -30.984 4.783 10.793 1.00 95.69 1166 GLU A CA 1
ATOM 8997 C C . GLU A 1 1166 ? -29.534 4.783 10.267 1.00 95.69 1166 GLU A C 1
ATOM 8999 O O . GLU A 1 1166 ? -29.248 5.255 9.164 1.00 95.69 1166 GLU A O 1
ATOM 9004 N N . GLY A 1 1167 ? -28.602 4.231 11.052 1.00 96.31 1167 GLY A N 1
ATOM 9005 C CA . GLY A 1 1167 ? -27.202 4.049 10.681 1.00 96.31 1167 GLY A CA 1
ATOM 9006 C C . GLY A 1 1167 ? -26.247 5.164 11.121 1.00 96.31 1167 GLY A C 1
ATOM 9007 O O . GLY A 1 1167 ? -25.059 5.095 10.784 1.00 96.31 1167 GLY A O 1
ATOM 9008 N N . ALA A 1 1168 ? -26.707 6.164 11.880 1.00 97.25 1168 ALA A N 1
ATOM 9009 C CA . ALA A 1 1168 ? -25.924 7.344 12.284 1.00 97.25 1168 ALA A CA 1
ATOM 9010 C C . ALA A 1 1168 ? -25.180 8.019 11.104 1.00 97.25 1168 ALA A C 1
ATOM 9012 O O . ALA A 1 1168 ? -24.019 8.428 11.211 1.00 97.25 1168 ALA A O 1
ATOM 9013 N N . ASP A 1 1169 ? -25.816 8.040 9.936 1.00 97.50 1169 ASP A N 1
ATOM 9014 C CA . ASP A 1 1169 ? -25.360 8.700 8.712 1.00 97.50 1169 ASP A CA 1
ATOM 9015 C C . ASP A 1 1169 ? -25.805 10.167 8.671 1.00 97.50 1169 ASP A C 1
ATOM 9017 O O . ASP A 1 1169 ? -26.518 10.619 9.563 1.00 97.50 1169 ASP A O 1
ATOM 9021 N N . PHE A 1 1170 ? -25.376 10.927 7.666 1.00 97.38 1170 PHE A N 1
ATOM 9022 C CA . PHE A 1 1170 ? -25.970 12.233 7.400 1.00 97.38 1170 PHE A CA 1
ATOM 9023 C C . PHE A 1 1170 ? -27.234 12.095 6.558 1.00 97.38 1170 PHE A C 1
ATOM 9025 O O . PHE A 1 1170 ? -27.213 11.450 5.511 1.00 97.38 1170 PHE A O 1
ATOM 9032 N N . ASP A 1 1171 ? -28.311 12.736 7.001 1.00 94.62 1171 ASP A N 1
ATOM 9033 C CA . ASP A 1 1171 ? -29.607 12.768 6.320 1.00 94.62 1171 ASP A CA 1
ATOM 9034 C C . ASP A 1 1171 ? -29.480 13.127 4.827 1.00 94.62 1171 ASP A C 1
ATOM 9036 O O . ASP A 1 1171 ? -29.967 12.395 3.964 1.00 94.62 1171 ASP A O 1
ATOM 9040 N N . PHE A 1 1172 ? -28.722 14.178 4.507 1.00 95.56 1172 PHE A N 1
ATOM 9041 C CA . PHE A 1 1172 ? -28.505 14.675 3.150 1.00 95.56 1172 PHE A CA 1
ATOM 9042 C C . PHE A 1 1172 ? -27.625 13.778 2.266 1.00 95.56 1172 PHE A C 1
ATOM 9044 O O . PHE A 1 1172 ? -27.535 14.041 1.069 1.00 95.56 1172 PHE A O 1
ATOM 9051 N N . LEU A 1 1173 ? -26.972 12.755 2.829 1.00 96.44 1173 LEU A N 1
ATOM 9052 C CA . LEU A 1 1173 ? -26.171 11.774 2.081 1.00 96.44 1173 LEU A CA 1
ATOM 9053 C C . LEU A 1 1173 ? -26.896 10.448 1.852 1.00 96.44 1173 LEU A C 1
ATOM 9055 O O . LEU A 1 1173 ? -26.371 9.582 1.149 1.00 96.44 1173 LEU A O 1
ATOM 9059 N N . THR A 1 1174 ? -28.074 10.260 2.448 1.00 95.50 1174 THR A N 1
ATOM 9060 C CA . THR A 1 1174 ? -28.914 9.102 2.128 1.00 95.50 1174 THR A CA 1
ATOM 9061 C C . THR A 1 1174 ? -29.381 9.193 0.672 1.00 95.50 1174 THR A C 1
ATOM 9063 O O . THR A 1 1174 ? -29.437 10.286 0.104 1.00 95.50 1174 THR A O 1
ATOM 9066 N N . ALA A 1 1175 ? -29.721 8.067 0.043 1.00 93.25 1175 ALA A N 1
ATOM 9067 C CA . ALA A 1 1175 ? -30.095 8.063 -1.374 1.00 93.25 1175 ALA A CA 1
ATOM 9068 C C . ALA A 1 1175 ? -31.330 8.940 -1.679 1.00 93.25 1175 ALA A C 1
ATOM 9070 O O . ALA A 1 1175 ? -31.418 9.530 -2.754 1.00 93.25 1175 ALA A O 1
ATOM 9071 N N . GLY A 1 1176 ? -32.252 9.069 -0.722 1.00 85.00 1176 GLY A N 1
ATOM 9072 C CA . GLY A 1 1176 ? -33.419 9.951 -0.778 1.00 85.00 1176 GLY A CA 1
ATOM 9073 C C . GLY A 1 1176 ? -33.137 11.423 -0.449 1.00 85.00 1176 GLY A C 1
ATOM 9074 O O . GLY A 1 1176 ? -34.029 12.253 -0.613 1.00 85.00 1176 GLY A O 1
ATOM 9075 N N . GLY A 1 1177 ? -31.921 11.762 -0.011 1.00 83.50 1177 GLY A N 1
ATOM 9076 C CA . GLY A 1 1177 ? -31.562 13.094 0.470 1.00 83.50 1177 GLY A CA 1
ATOM 9077 C C . GLY A 1 1177 ? -32.195 13.440 1.823 1.00 83.50 1177 GLY A C 1
ATOM 9078 O O . GLY A 1 1177 ? -32.815 12.607 2.483 1.00 83.50 1177 GLY A O 1
ATOM 9079 N N . ALA A 1 1178 ? -32.025 14.692 2.258 1.00 74.00 1178 ALA A N 1
ATOM 9080 C CA . ALA A 1 1178 ? -32.612 15.152 3.512 1.00 74.00 1178 ALA A CA 1
ATOM 9081 C C . ALA A 1 1178 ? -34.143 15.144 3.403 1.00 74.00 1178 ALA A C 1
ATOM 9083 O O . ALA A 1 1178 ? -34.700 15.716 2.464 1.00 74.00 1178 ALA A O 1
ATOM 9084 N N . SER A 1 1179 ? -34.823 14.531 4.375 1.00 59.41 1179 SER A N 1
ATOM 9085 C CA . SER A 1 1179 ? -36.273 14.665 4.511 1.00 59.41 1179 SER A CA 1
ATOM 9086 C C . SER A 1 1179 ? -36.602 16.142 4.747 1.00 59.41 1179 SER A C 1
ATOM 9088 O O . SER A 1 1179 ? -36.216 16.690 5.781 1.00 59.41 1179 SER A O 1
ATOM 9090 N N . THR A 1 1180 ? -37.244 16.786 3.769 1.00 34.12 1180 THR A N 1
ATOM 9091 C CA . THR A 1 1180 ? -37.694 18.189 3.852 1.00 34.12 1180 THR A CA 1
ATOM 9092 C C . THR A 1 1180 ? -38.686 18.422 4.974 1.00 34.12 1180 THR A C 1
ATOM 9094 O O . THR A 1 1180 ? -39.597 17.571 5.105 1.00 34.12 1180 THR A O 1
#